Protein 8CIO (pdb70)

Radius of gyration: 50.76 Å; Cα contacts (8 Å, |Δi|>4): 2056; chains: 5; bounding box: 49×49×204 Å

B-factor: mean 66.88, std 8.22, range [47.55, 101.79]

Nearest PDB structures (foldseek):
  8cio-assembly1_A  TM=1.006E+00  e=1.006E-29  Pseudomonas aeruginosa PAO1
  6fm5-assembly1_A  TM=8.076E-01  e=3.188E-07  Acinetobacter baumannii
  6k73-assembly2_D  TM=5.739E-01  e=2.635E-03  Escherichia coli
  2hb0-assembly2_B  TM=5.298E-01  e=1.250E-02  Escherichia coli
  3f83-assembly1_A  TM=3.772E-01  e=8.585E-03  Escherichia coli

Secondary structure (DSSP, 8-state):
--EEEE---EEEEES-----BS---SSS--B--EEEEEEESS--S-EEEEEEETTEE-B--PPSS---EEEEPPPSSEETTEEEEE-SS-SS-EEE-EEESSTTS-SBPPTT--B---TT-SSTTPBPS-EEEE-SSS-SSSS--SEEEEE---EEEE-/--EEEEB--EEEEES-----BS---SSS-----EEEEEEESS--S-EEEEEEETTEE-B--PPSS---EEEEPPPSSEETTEEEEE-SS-SS-EEE-EEESSTTS-SBPPTT--B---TT-SSTTPBPS-EEEE-SSS-SSSS--SEEEEE---EEEE-/--------------S-----BS---SSS--B--EEEEEEESS--S-EEEEEEETTEE-B--PPSS---EEEEPPPSSEETTEEEEE-SS-SS-EEE-EEESSTTS-SBPPTT--B---TT-SSTTPBPS-EEEE-SSS-SSSS--SEEEEE---EEEE-/--EEEEB--EEEEES-----BS---SSS--B--EEEEEEESS--S-EEEEEEETTEE-B--PPSS---EEEEPPPSSEETTEEEEE-SS-SS-EEE-EEESSTTS-SBPPTT--B---TT-SSTTPBPS-EEEE-SSS-SSSS--SEEEEE---EEEE-/--EEEEB--EEEEES-----BS---SSS-----EE-----SS--S-EEEEEEETTEE-B--PPSS---EEEEPPPSSEETTEEEEE-SS-SS-EEE-EEESSTTS-SBPPTT--B---TT-SSTTPBPS-EEEE-SSS-SSSS--SS--B----EEEE-

InterPro domains:
  IPR007893 Spore coat protein U/FanG [PF05229] (29-179)
  IPR053167 Late-developmental Spore Coat Component [PTHR37089] (2-182)

Solvent-accessible surface area: 37292 Å² total; per-residue (Å²): 93,10,64,2,72,1,60,10,8,2,60,1,42,12,38,44,5,6,18,4,72,57,19,76,50,89,62,12,85,0,68,1,19,49,0,73,9,13,15,2,33,55,7,43,5,9,4,57,12,73,1,58,6,125,105,25,47,0,57,5,94,4,23,100,42,64,90,2,37,0,34,0,52,29,8,134,78,49,62,92,67,72,13,67,0,41,7,97,113,61,106,107,16,38,2,9,2,36,0,27,18,42,67,81,38,89,47,98,3,108,36,104,52,89,33,103,15,47,109,6,17,107,14,124,36,60,38,2,13,0,27,0,37,0,36,34,99,75,15,98,78,85,77,24,80,75,19,60,0,56,7,49,7,71,0,32,6,42,42,124,25,86,50,85,0,59,8,9,2,61,1,42,11,38,42,5,6,16,3,69,57,18,76,47,88,60,10,86,0,71,2,18,50,0,73,9,14,15,2,32,55,6,44,5,9,4,56,13,74,2,58,6,123,105,23,47,0,58,5,94,3,24,101,43,64,91,3,37,1,34,0,52,28,8,135,76,49,62,90,68,71,13,66,0,40,7,97,113,62,105,106,16,37,1,9,3,38,1,28,17,44,68,81,37,88,46,96,4,106,36,106,53,88,30,105,16,49,109,6,18,106,14,123,35,60,36,2,13,1,29,0,38,0,35,34,99,76,15,98,78,85,77,23,79,74,18,60,0,57,7,49,7,70,0,31,6,40,39,169,67,114,176,161,74,182,148,65,149,165,166,119,148,58,64,27,6,75,27,91,57,33,75,94,90,68,64,85,36,70,6,18,49,0,72,9,14,15,2,33,53,6,42,5,9,3,57,12,74,2,58,6,123,106,24,48,0,57,5,95,4,23,100,42,64,92,3,38,1,36,0,52,28,9,136,78,48,62,89,67,70,13,67,0,39,8,97,113,61,104,106,17,38,2,10,2,37,1,28,18,42,69,81,38,90,46,98,4,106,35,103,52,88,33,105,15,48,110,6,18,105,14,124,35,60,37,2,13,1,29,0,38,0,35,34,99,75,16,99,78,85,78,24,81,74,18,59,0,54,7,50,7,71,0,32,6,41,59,87,9,61,2,71,0,59,8,9,2,61,1,42,11,38,43,6,5,16,3,70,55,18,76,48,89,58,12,86,0,69,1,19,49,0,72,10,26,32,34,33,55,6,43,18,21,17,67,12,74,1,59,5,122,106,23,47,1,58,5,93,4,23,100,43,64,89,2,37,0,35,0,52,29,9,137,77,50,63,91,67,71,14,66,0,40,8,96,113,61,105,107,16,38,2,8,3,38,0,28,17,43,68,81,38,88,46,96,4,106,35,104,53,88,32,103,16,48,110,6,16,108,14,123,35,61,37,2,13,0,28,0,38,0,33,34,99,76,16,98,79,85,79,25,80,75,18,61,0,56,7,50,7,73,0,31,6,41,41,90,9,63,1,71,1,58,8,9,2,62,0,43,12,37,43,5,10,26,10,71,57,18,75,47,91,59,12,124,25,92,61,34,89,40,95,36,56,110,117,104,70,24,78,109,86,22,69,11,74,8,57,6,122,106,24,47,0,57,5,95,4,23,101,42,64,91,3,37,1,35,0,52,28,9,135,77,50,62,90,67,71,12,67,30,38,8,96,114,61,104,106,16,38,17,10,10,36,1,28,19,42,69,79,37,88,46,99,4,106,35,104,52,89,32,104,15,48,110,6,17,105,14,123,36,61,38,5,13,10,28,0,64,10,46,49,100,74,16,99,78,85,78,41,90,93,43,96,48,80,40,81,53,113,28,69,38,56,112

Structure (mmCIF, N/CA/C/O backbone):
data_8CIO
#
_entry.id   8CIO
#
_cell.length_a   1.00
_cell.length_b   1.00
_cell.length_c   1.00
_cell.angle_alpha   90.00
_cell.angle_beta   90.00
_cell.angle_gamma   90.00
#
_symmetry.space_group_name_H-M   'P 1'
#
loop_
_atom_site.group_PDB
_atom_site.id
_atom_site.type_symbol
_atom_site.label_atom_id
_atom_site.label_alt_id
_atom_site.label_comp_id
_atom_site.label_asym_id
_atom_site.label_entity_id
_atom_site.label_seq_id
_atom_site.pdbx_PDB_ins_code
_atom_site.Cartn_x
_atom_site.Cartn_y
_atom_site.Cartn_z
_atom_site.occupancy
_atom_site.B_iso_or_equiv
_atom_site.auth_seq_id
_atom_site.auth_comp_id
_atom_site.auth_asym_id
_atom_site.auth_atom_id
_atom_site.pdbx_PDB_model_num
ATOM 1 N N . ALA A 1 1 ? 150.671 164.761 198.596 1.00 63.96 24 ALA A N 1
ATOM 2 C CA . ALA A 1 1 ? 149.336 164.505 199.122 1.00 63.96 24 ALA A CA 1
ATOM 3 C C . ALA A 1 1 ? 148.843 163.125 198.701 1.00 63.96 24 ALA A C 1
ATOM 4 O O . ALA A 1 1 ? 147.790 162.668 199.146 1.00 63.96 24 ALA A O 1
ATOM 6 N N . GLY A 1 2 ? 149.613 162.466 197.844 1.00 64.65 25 GLY A N 1
ATOM 7 C CA . GLY A 1 2 ? 149.255 161.141 197.378 1.00 64.65 25 GLY A CA 1
ATOM 8 C C . GLY A 1 2 ? 150.403 160.510 196.628 1.00 64.65 25 GLY A C 1
ATOM 9 O O . GLY A 1 2 ? 151.336 161.192 196.190 1.00 64.65 25 GLY A O 1
ATOM 10 N N . THR A 1 3 ? 150.321 159.188 196.486 1.00 61.44 26 THR A N 1
ATOM 11 C CA . THR A 1 3 ? 151.359 158.423 195.806 1.00 61.44 26 THR A CA 1
ATOM 12 C C . THR A 1 3 ? 150.801 157.058 195.439 1.00 61.44 26 THR A C 1
ATOM 13 O O . THR A 1 3 ? 150.237 156.369 196.294 1.00 61.44 26 THR A O 1
ATOM 17 N N . LEU A 1 4 ? 150.959 156.673 194.176 1.00 60.58 27 LEU A N 1
ATOM 18 C CA . LEU A 1 4 ? 150.529 155.374 193.683 1.00 60.58 27 LEU A CA 1
ATOM 19 C C . LEU A 1 4 ? 151.711 154.661 193.045 1.00 60.58 27 LEU A C 1
ATOM 20 O O . LEU A 1 4 ? 152.521 155.283 192.350 1.00 60.58 27 LEU A O 1
ATOM 25 N N . ILE A 1 5 ? 151.810 153.356 193.286 1.00 62.31 28 ILE A N 1
ATOM 26 C CA . ILE A 1 5 ? 152.922 152.543 192.810 1.00 62.31 28 ILE A CA 1
ATOM 27 C C . ILE A 1 5 ? 152.363 151.415 191.955 1.00 62.31 28 ILE A C 1
ATOM 28 O O . ILE A 1 5 ? 151.423 150.725 192.366 1.00 62.31 28 ILE A O 1
ATOM 33 N N . GLY A 1 6 ? 152.940 151.232 190.771 1.00 62.57 29 GLY A N 1
ATOM 34 C CA . GLY A 1 6 ? 152.524 150.157 189.891 1.00 62.57 29 GLY A CA 1
ATOM 35 C C . GLY A 1 6 ? 153.577 149.864 188.850 1.00 62.57 29 GLY A C 1
ATOM 36 O O . GLY A 1 6 ? 154.454 150.688 188.572 1.00 62.57 29 GLY A O 1
ATOM 37 N N . GLN A 1 7 ? 153.480 148.670 188.269 1.00 60.67 30 GLN A N 1
ATOM 38 C CA . GLN A 1 7 ? 154.384 148.226 187.219 1.00 60.67 30 GLN A CA 1
ATOM 39 C C . GLN A 1 7 ? 153.600 148.004 185.934 1.00 60.67 30 GLN A C 1
ATOM 40 O O . GLN A 1 7 ? 152.475 147.494 185.963 1.00 60.67 30 GLN A O 1
ATOM 46 N N . VAL A 1 8 ? 154.195 148.393 184.809 1.00 58.79 31 VAL A N 1
ATOM 47 C CA . VAL A 1 8 ? 153.524 148.292 183.519 1.00 58.79 31 VAL A CA 1
ATOM 48 C C . VAL A 1 8 ? 153.889 146.973 182.853 1.00 58.79 31 VAL A C 1
ATOM 49 O O . VAL A 1 8 ? 153.023 146.126 182.612 1.00 58.79 31 VAL A O 1
ATOM 53 N N . GLY A 1 9 ? 155.172 146.785 182.561 1.00 59.42 32 GLY A N 1
ATOM 54 C CA . GLY A 1 9 ? 155.609 145.599 181.853 1.00 59.42 32 GLY A CA 1
ATOM 55 C C . GLY A 1 9 ? 155.546 145.764 180.349 1.00 59.42 32 GLY A C 1
ATOM 56 O O . GLY A 1 9 ? 154.496 146.110 179.801 1.00 59.42 32 GLY A O 1
ATOM 57 N N . VAL A 1 10 ? 156.663 145.512 179.671 1.00 58.55 33 VAL A N 1
ATOM 58 C CA . VAL A 1 10 ? 156.774 145.678 178.227 1.00 58.55 33 VAL A CA 1
ATOM 59 C C . VAL A 1 10 ? 157.111 144.326 177.615 1.00 58.55 33 VAL A C 1
ATOM 60 O O . VAL A 1 10 ? 158.023 143.637 178.085 1.00 58.55 33 VAL A O 1
ATOM 64 N N . GLN A 1 11 ? 156.377 143.949 176.570 1.00 63.59 34 GLN A N 1
ATOM 65 C CA . GLN A 1 11 ? 156.570 142.664 175.915 1.00 63.59 34 GLN A CA 1
ATOM 66 C C . GLN A 1 11 ? 156.631 142.852 174.408 1.00 63.59 34 GLN A C 1
ATOM 67 O O . GLN A 1 11 ? 155.793 143.546 173.825 1.00 63.59 34 GLN A O 1
ATOM 73 N N . MET A 1 12 ? 157.631 142.232 173.784 1.00 65.17 35 MET A N 1
ATOM 74 C CA . MET A 1 12 ? 157.745 142.183 172.334 1.00 65.17 35 MET A CA 1
ATOM 75 C C . MET A 1 12 ? 158.162 140.778 171.931 1.00 65.17 35 MET A C 1
ATOM 76 O O . MET A 1 12 ? 158.979 140.149 172.609 1.00 65.17 35 MET A O 1
ATOM 81 N N . VAL A 1 13 ? 157.601 140.288 170.829 1.00 62.76 36 VAL A N 1
ATOM 82 C CA . VAL A 1 13 ? 157.823 138.922 170.374 1.00 62.76 36 VAL A CA 1
ATOM 83 C C . VAL A 1 13 ? 158.369 138.951 168.953 1.00 62.76 36 VAL A C 1
ATOM 84 O O . VAL A 1 13 ? 157.877 139.696 168.099 1.00 62.76 36 VAL A O 1
ATOM 88 N N . ILE A 1 14 ? 159.410 138.157 168.714 1.00 63.64 37 ILE A N 1
ATOM 89 C CA . ILE A 1 14 ? 159.993 137.983 167.389 1.00 63.64 37 ILE A CA 1
ATOM 90 C C . ILE A 1 14 ? 159.549 136.631 166.851 1.00 63.64 37 ILE A C 1
ATOM 91 O O . ILE A 1 14 ? 159.592 135.623 167.568 1.00 63.64 37 ILE A O 1
ATOM 96 N N . GLY A 1 15 ? 159.123 136.608 165.593 1.00 65.68 38 GLY A N 1
ATOM 97 C CA . GLY A 1 15 ? 158.483 135.437 165.031 1.00 65.68 38 GLY A CA 1
ATOM 98 C C . GLY A 1 15 ? 157.897 135.736 163.671 1.00 65.68 38 GLY A C 1
ATOM 99 O O . GLY A 1 15 ? 158.615 136.173 162.765 1.00 65.68 38 GLY A O 1
ATOM 100 N N . ALA A 1 16 ? 156.604 135.461 163.508 1.00 70.04 39 ALA A N 1
ATOM 101 C CA . ALA A 1 16 ? 155.890 135.840 162.296 1.00 70.04 39 ALA A CA 1
ATOM 102 C C . ALA A 1 16 ? 156.190 137.288 161.926 1.00 70.04 39 ALA A C 1
ATOM 103 O O . ALA A 1 16 ? 156.006 138.202 162.734 1.00 70.04 39 ALA A O 1
ATOM 105 N N . GLY A 1 17 ? 156.655 137.487 160.697 1.00 74.83 40 GLY A N 1
ATOM 106 C CA . GLY A 1 17 ? 157.207 138.761 160.279 1.00 74.83 40 GLY A CA 1
ATOM 107 C C . GLY A 1 17 ? 156.256 139.626 159.482 1.00 74.83 40 GLY A C 1
ATOM 108 O O . GLY A 1 17 ? 155.450 140.364 160.057 1.00 74.83 40 GLY A O 1
ATOM 109 N N . CYS A 1 18 ? 156.363 139.554 158.154 1.00 77.95 41 CYS A N 1
ATOM 110 C CA . CYS A 1 18 ? 155.576 140.378 157.238 1.00 77.95 41 CYS A CA 1
ATOM 111 C C . CYS A 1 18 ? 155.891 141.862 157.442 1.00 77.95 41 CYS A C 1
ATOM 112 O O . CYS A 1 18 ? 155.029 142.676 157.781 1.00 77.95 41 CYS A O 1
ATOM 115 N N . THR A 1 19 ? 157.163 142.197 157.228 1.00 72.28 42 THR A N 1
ATOM 116 C CA . THR A 1 19 ? 157.682 143.547 157.395 1.00 72.28 42 THR A CA 1
ATOM 117 C C . THR A 1 19 ? 158.280 144.039 156.083 1.00 72.28 42 THR A C 1
ATOM 118 O O . THR A 1 19 ? 158.863 143.259 155.324 1.00 72.28 42 THR A O 1
ATOM 122 N N . ILE A 1 20 ? 158.137 145.341 155.829 1.00 71.91 43 ILE A N 1
ATOM 123 C CA . ILE A 1 20 ? 158.551 145.918 154.554 1.00 71.91 43 ILE A CA 1
ATOM 124 C C . ILE A 1 20 ? 160.074 145.909 154.440 1.00 71.91 43 ILE A C 1
ATOM 125 O O . ILE A 1 20 ? 160.799 145.906 155.444 1.00 71.91 43 ILE A O 1
ATOM 130 N N . ILE A 1 21 ? 160.565 145.910 153.198 1.00 76.46 44 ILE A N 1
ATOM 131 C CA . ILE A 1 21 ? 161.989 145.899 152.898 1.00 76.46 44 ILE A CA 1
ATOM 132 C C . ILE A 1 21 ? 162.272 147.020 151.905 1.00 76.46 44 ILE A C 1
ATOM 133 O O . ILE A 1 21 ? 161.373 147.518 151.224 1.00 76.46 44 ILE A O 1
ATOM 138 N N . ASN A 1 22 ? 163.542 147.432 151.851 1.00 78.73 45 ASN A N 1
ATOM 139 C CA . ASN A 1 22 ? 164.011 148.493 150.954 1.00 78.73 45 ASN A CA 1
ATOM 140 C C . ASN A 1 22 ? 163.397 149.846 151.302 1.00 78.73 45 ASN A C 1
ATOM 141 O O . ASN A 1 22 ? 163.177 150.684 150.425 1.00 78.73 45 ASN A O 1
ATOM 146 N N . GLY A 1 23 ? 163.118 150.071 152.583 1.00 78.99 46 GLY A N 1
ATOM 147 C CA . GLY A 1 23 ? 162.580 151.342 153.026 1.00 78.99 46 GLY A CA 1
ATOM 148 C C . GLY A 1 23 ? 163.439 152.007 154.080 1.00 78.99 46 GLY A C 1
ATOM 149 O O . GLY A 1 23 ? 163.598 151.480 155.184 1.00 78.99 46 GLY A O 1
ATOM 150 N N . SER A 1 24 ? 164.001 153.166 153.751 1.00 83.41 47 SER A N 1
ATOM 151 C CA . SER A 1 24 ? 164.858 153.886 154.680 1.00 83.41 47 SER A CA 1
ATOM 152 C C . SER A 1 24 ? 164.030 154.612 155.733 1.00 83.41 47 SER A C 1
ATOM 153 O O . SER A 1 24 ? 162.879 154.993 155.499 1.00 83.41 47 SER A O 1
ATOM 156 N N . VAL A 1 25 ? 164.631 154.802 156.905 1.00 82.99 48 VAL A N 1
ATOM 157 C CA . VAL A 1 25 ? 164.024 155.542 158.004 1.00 82.99 48 VAL A CA 1
ATOM 158 C C . VAL A 1 25 ? 164.985 156.649 158.419 1.00 82.99 48 VAL A C 1
ATOM 159 O O . VAL A 1 25 ? 166.190 156.412 158.566 1.00 82.99 48 VAL A O 1
ATOM 163 N N . SER A 1 26 ? 164.459 157.865 158.571 1.00 88.03 49 SER A N 1
ATOM 164 C CA . SER A 1 26 ? 165.274 159.022 158.928 1.00 88.03 49 SER A CA 1
ATOM 165 C C . SER A 1 26 ? 165.162 159.370 160.408 1.00 88.03 49 SER A C 1
ATOM 166 O O . SER A 1 26 ? 166.167 159.388 161.124 1.00 88.03 49 SER A O 1
ATOM 169 N N . GLY A 1 27 ? 163.950 159.646 160.881 1.00 87.48 50 GLY A N 1
ATOM 170 C CA . GLY A 1 27 ? 163.738 160.025 162.264 1.00 87.48 50 GLY A CA 1
ATOM 171 C C . GLY A 1 27 ? 162.516 159.371 162.872 1.00 87.48 50 GLY A C 1
ATOM 172 O O . GLY A 1 27 ? 161.834 159.971 163.708 1.00 87.48 50 GLY A O 1
ATOM 173 N N . GLY A 1 28 ? 162.226 158.141 162.459 1.00 83.81 51 GLY A N 1
ATOM 174 C CA . GLY A 1 28 ? 160.986 157.492 162.818 1.00 83.81 51 GLY A CA 1
ATOM 175 C C . GLY A 1 28 ? 159.850 157.731 161.850 1.00 83.81 51 GLY A C 1
ATOM 176 O O . GLY A 1 28 ? 158.745 157.221 162.077 1.00 83.81 51 GLY A O 1
ATOM 177 N N . ILE A 1 29 ? 160.085 158.498 160.782 1.00 81.39 52 ILE A N 1
ATOM 178 C CA . ILE A 1 29 ? 159.058 158.717 159.770 1.00 81.39 52 ILE A CA 1
ATOM 179 C C . ILE A 1 29 ? 158.744 157.422 159.032 1.00 81.39 52 ILE A C 1
ATOM 180 O O . ILE A 1 29 ? 157.591 157.181 158.654 1.00 81.39 52 ILE A O 1
ATOM 185 N N . ASN A 1 30 ? 159.752 156.574 158.817 1.00 75.60 53 ASN A N 1
ATOM 186 C CA . ASN A 1 30 ? 159.593 155.284 158.143 1.00 75.60 53 ASN A CA 1
ATOM 187 C C . ASN A 1 30 ? 159.098 155.468 156.706 1.00 75.60 53 ASN A C 1
ATOM 188 O O . ASN A 1 30 ? 158.024 155.003 156.321 1.00 75.60 53 ASN A O 1
ATOM 193 N N . GLN A 1 31 ? 159.909 156.166 155.915 1.00 78.38 54 GLN A N 1
ATOM 194 C CA . GLN A 1 31 ? 159.583 156.393 154.514 1.00 78.38 54 GLN A CA 1
ATOM 195 C C . GLN A 1 31 ? 159.667 155.090 153.724 1.00 78.38 54 GLN A C 1
ATOM 196 O O . GLN A 1 31 ? 160.456 154.195 154.038 1.00 78.38 54 GLN A O 1
ATOM 202 N N . TRP A 1 32 ? 158.845 154.993 152.681 1.00 71.87 55 TRP A N 1
ATOM 203 C CA . TRP A 1 32 ? 158.696 153.766 151.902 1.00 71.87 55 TRP A CA 1
ATOM 204 C C . TRP A 1 32 ? 158.751 154.061 150.408 1.00 71.87 55 TRP A C 1
ATOM 205 O O . TRP A 1 32 ? 157.914 153.605 149.626 1.00 71.87 55 TRP A O 1
ATOM 216 N N . GLY A 1 33 ? 159.748 154.836 149.990 1.00 71.40 56 GLY A N 1
ATOM 217 C CA . GLY A 1 33 ? 159.955 155.089 148.577 1.00 71.40 56 GLY A CA 1
ATOM 218 C C . GLY A 1 33 ? 159.236 156.312 148.049 1.00 71.40 56 GLY A C 1
ATOM 219 O O . GLY A 1 33 ? 159.012 157.275 148.787 1.00 71.40 56 GLY A O 1
ATOM 220 N N . THR A 1 34 ? 158.883 156.292 146.764 1.00 71.19 57 THR A N 1
ATOM 221 C CA . THR A 1 34 ? 158.200 157.409 146.126 1.00 71.19 57 THR A CA 1
ATOM 222 C C . THR A 1 34 ? 157.462 156.899 144.896 1.00 71.19 57 THR A C 1
ATOM 223 O O . THR A 1 34 ? 157.953 156.007 144.199 1.00 71.19 57 THR A O 1
ATOM 227 N N . LEU A 1 35 ? 156.285 157.469 144.635 1.00 65.51 58 LEU A N 1
ATOM 228 C CA . LEU A 1 35 ? 155.520 157.176 143.422 1.00 65.51 58 LEU A CA 1
ATOM 229 C C . LEU A 1 35 ? 155.919 158.191 142.359 1.00 65.51 58 LEU A C 1
ATOM 230 O O . LEU A 1 35 ? 155.262 159.214 142.166 1.00 65.51 58 LEU A O 1
ATOM 235 N N . ASP A 1 36 ? 157.014 157.903 141.660 1.00 67.97 59 ASP A N 1
ATOM 236 C CA . ASP A 1 36 ? 157.565 158.810 140.658 1.00 67.97 59 ASP A CA 1
ATOM 237 C C . ASP A 1 36 ? 156.868 158.564 139.324 1.00 67.97 59 ASP A C 1
ATOM 238 O O . ASP A 1 36 ? 157.120 157.555 138.659 1.00 67.97 59 ASP A O 1
ATOM 243 N N . PHE A 1 37 ? 155.989 159.490 138.933 1.00 62.15 60 PHE A N 1
ATOM 244 C CA . PHE A 1 37 ? 155.296 159.372 137.655 1.00 62.15 60 PHE A CA 1
ATOM 245 C C . PHE A 1 37 ? 156.188 159.743 136.477 1.00 62.15 60 PHE A C 1
ATOM 246 O O . PHE A 1 37 ? 156.037 159.175 135.390 1.00 62.15 60 PHE A O 1
ATOM 254 N N . GLY A 1 38 ? 157.107 160.679 136.663 1.00 65.59 61 GLY A N 1
ATOM 255 C CA . GLY A 1 38 ? 158.009 161.099 135.614 1.00 65.59 61 GLY A CA 1
ATOM 256 C C . GLY A 1 38 ? 157.741 162.516 135.145 1.00 65.59 61 GLY A C 1
ATOM 257 O O . GLY A 1 38 ? 157.052 163.306 135.797 1.00 65.59 61 GLY A O 1
ATOM 258 N N . SER A 1 39 ? 158.303 162.837 133.983 1.00 66.39 62 SER A N 1
ATOM 259 C CA . SER A 1 39 ? 158.190 164.159 133.383 1.00 66.39 62 SER A CA 1
ATOM 260 C C . SER A 1 39 ? 157.300 164.091 132.150 1.00 66.39 62 SER A C 1
ATOM 261 O O . SER A 1 39 ? 157.481 163.217 131.297 1.00 66.39 62 SER A O 1
ATOM 264 N N . HIS A 1 40 ? 156.338 165.008 132.065 1.00 67.40 63 HIS A N 1
ATOM 265 C CA . HIS A 1 40 ? 155.444 165.096 130.919 1.00 67.40 63 HIS A CA 1
ATOM 266 C C . HIS A 1 40 ? 155.015 166.547 130.750 1.00 67.40 63 HIS A C 1
ATOM 267 O O . HIS A 1 40 ? 155.264 167.394 131.611 1.00 67.40 63 HIS A O 1
ATOM 274 N N . SER A 1 41 ? 154.370 166.829 129.620 1.00 70.33 64 SER A N 1
ATOM 275 C CA . SER A 1 41 ? 153.788 168.140 129.364 1.00 70.33 64 SER A CA 1
ATOM 276 C C . SER A 1 41 ? 152.499 167.965 128.579 1.00 70.33 64 SER A C 1
ATOM 277 O O . SER A 1 41 ? 152.439 167.152 127.652 1.00 70.33 64 SER A O 1
ATOM 280 N N . ASP A 1 42 ? 151.476 168.736 128.951 1.00 79.02 65 ASP A N 1
ATOM 281 C CA . ASP A 1 42 ? 150.166 168.688 128.302 1.00 79.02 65 ASP A CA 1
ATOM 282 C C . ASP A 1 42 ? 149.624 167.256 128.307 1.00 79.02 65 ASP A C 1
ATOM 283 O O . ASP A 1 42 ? 149.460 166.609 127.269 1.00 79.02 65 ASP A O 1
ATOM 288 N N . LEU A 1 43 ? 149.381 166.766 129.523 1.00 73.09 66 LEU A N 1
ATOM 289 C CA . LEU A 1 43 ? 148.969 165.382 129.716 1.00 73.09 66 LEU A CA 1
ATOM 290 C C . LEU A 1 43 ? 147.684 165.076 128.952 1.00 73.09 66 LEU A C 1
ATOM 291 O O . LEU A 1 43 ? 146.617 165.626 129.243 1.00 73.09 66 LEU A O 1
ATOM 296 N N . THR A 1 44 ? 147.799 164.218 127.939 1.00 70.25 67 THR A N 1
ATOM 297 C CA . THR A 1 44 ? 146.656 163.738 127.179 1.00 70.25 67 THR A CA 1
ATOM 298 C C . THR A 1 44 ? 146.661 162.225 127.029 1.00 70.25 67 THR A C 1
ATOM 299 O O . THR A 1 44 ? 145.778 161.682 126.357 1.00 70.25 67 THR A O 1
ATOM 303 N N . ASN A 1 45 ? 147.626 161.536 127.631 1.00 63.99 68 ASN A N 1
ATOM 304 C CA . ASN A 1 45 ? 147.727 160.088 127.575 1.00 63.99 68 ASN A CA 1
ATOM 305 C C . ASN A 1 45 ? 147.918 159.548 128.984 1.00 63.99 68 ASN A C 1
ATOM 306 O O . ASN A 1 45 ? 148.504 160.211 129.845 1.00 63.99 68 ASN A O 1
ATOM 311 N N . VAL A 1 46 ? 147.416 158.335 129.212 1.00 61.01 69 VAL A N 1
ATOM 312 C CA . VAL A 1 46 ? 147.494 157.733 130.536 1.00 61.01 69 VAL A CA 1
ATOM 313 C C . VAL A 1 46 ? 148.945 157.439 130.889 1.00 61.01 69 VAL A C 1
ATOM 314 O O . VAL A 1 46 ? 149.728 156.962 130.055 1.00 61.01 69 VAL A O 1
ATOM 318 N N . VAL A 1 47 ? 149.318 157.747 132.128 1.00 59.78 70 VAL A N 1
ATOM 319 C CA . VAL A 1 47 ? 150.666 157.526 132.635 1.00 59.78 70 VAL A CA 1
ATOM 320 C C . VAL A 1 47 ? 150.587 156.572 133.817 1.00 59.78 70 VAL A C 1
ATOM 321 O O . VAL A 1 47 ? 149.759 156.751 134.716 1.00 59.78 70 VAL A O 1
ATOM 325 N N . ASP A 1 48 ? 151.448 155.558 133.811 1.00 64.71 71 ASP A N 1
ATOM 326 C CA . ASP A 1 48 ? 151.496 154.561 134.868 1.00 64.71 71 ASP A CA 1
ATOM 327 C C . ASP A 1 48 ? 152.829 154.640 135.598 1.00 64.71 71 ASP A C 1
ATOM 328 O O . ASP A 1 48 ? 153.865 154.953 135.004 1.00 64.71 71 ASP A O 1
ATOM 333 N N . ALA A 1 49 ? 152.790 154.353 136.897 1.00 64.00 72 ALA A N 1
ATOM 334 C CA . ALA A 1 49 ? 153.993 154.346 137.715 1.00 64.00 72 ALA A CA 1
ATOM 335 C C . ALA A 1 49 ? 153.781 153.414 138.897 1.00 64.00 72 ALA A C 1
ATOM 336 O O . ALA A 1 49 ? 152.649 153.088 139.264 1.00 64.00 72 ALA A O 1
ATOM 338 N N . GLN A 1 50 ? 154.892 152.990 139.492 1.00 69.18 73 GLN A N 1
ATOM 339 C CA . GLN A 1 50 ? 154.879 152.088 140.632 1.00 69.18 73 GLN A CA 1
ATOM 340 C C . GLN A 1 50 ? 155.812 152.622 141.709 1.00 69.18 73 GLN A C 1
ATOM 341 O O . GLN A 1 50 ? 156.738 153.390 141.436 1.00 69.18 73 GLN A O 1
ATOM 347 N N . THR A 1 51 ? 155.549 152.206 142.946 1.00 70.41 74 THR A N 1
ATOM 348 C CA . THR A 1 51 ? 156.308 152.686 144.098 1.00 70.41 74 THR A CA 1
ATOM 349 C C . THR A 1 51 ? 157.750 152.208 143.998 1.00 70.41 74 THR A C 1
ATOM 350 O O . THR A 1 51 ? 158.033 151.018 144.171 1.00 70.41 74 THR A O 1
ATOM 354 N N . VAL A 1 52 ? 158.666 153.133 143.725 1.00 76.64 75 VAL A N 1
ATOM 355 C CA . VAL A 1 52 ? 160.091 152.841 143.638 1.00 76.64 75 VAL A CA 1
ATOM 356 C C . VAL A 1 52 ? 160.827 153.737 144.626 1.00 76.64 75 VAL A C 1
ATOM 357 O O . VAL A 1 52 ? 160.522 154.930 144.743 1.00 76.64 75 VAL A O 1
ATOM 361 N N . GLY A 1 53 ? 161.767 153.151 145.361 1.00 84.85 76 GLY A N 1
ATOM 362 C CA . GLY A 1 53 ? 162.547 153.898 146.325 1.00 84.85 76 GLY A CA 1
ATOM 363 C C . GLY A 1 53 ? 164.024 153.580 146.242 1.00 84.85 76 GLY A C 1
ATOM 364 O O . GLY A 1 53 ? 164.407 152.408 146.263 1.00 84.85 76 GLY A O 1
ATOM 365 N N . THR A 1 54 ? 164.855 154.624 146.169 1.00 88.21 77 THR A N 1
ATOM 366 C CA . THR A 1 54 ? 166.307 154.533 146.012 1.00 88.21 77 THR A CA 1
ATOM 367 C C . THR A 1 54 ? 166.747 153.361 145.131 1.00 88.21 77 THR A C 1
ATOM 368 O O . THR A 1 54 ? 166.372 153.299 143.956 1.00 88.21 77 THR A O 1
ATOM 372 N N . SER A 1 55 ? 167.543 152.437 145.675 1.00 90.05 78 SER A N 1
ATOM 373 C CA . SER A 1 55 ? 168.178 151.410 144.853 1.00 90.05 78 SER A CA 1
ATOM 374 C C . SER A 1 55 ? 167.157 150.475 144.212 1.00 90.05 78 SER A C 1
ATOM 375 O O . SER A 1 55 ? 167.172 150.272 142.992 1.00 90.05 78 SER A O 1
ATOM 378 N N . GLY A 1 56 ? 166.264 149.895 145.008 1.00 87.42 79 GLY A N 1
ATOM 379 C CA . GLY A 1 56 ? 165.407 148.819 144.548 1.00 87.42 79 GLY A CA 1
ATOM 380 C C . GLY A 1 56 ? 163.936 149.079 144.808 1.00 87.42 79 GLY A C 1
ATOM 381 O O . GLY A 1 56 ? 163.572 149.949 145.599 1.00 87.42 79 GLY A O 1
ATOM 382 N N . ASN A 1 57 ? 163.090 148.304 144.134 1.00 80.24 80 ASN A N 1
ATOM 383 C CA . ASN A 1 57 ? 161.650 148.427 144.301 1.00 80.24 80 ASN A CA 1
ATOM 384 C C . ASN A 1 57 ? 161.227 148.004 145.703 1.00 80.24 80 ASN A C 1
ATOM 385 O O . ASN A 1 57 ? 161.831 147.125 146.323 1.00 80.24 80 ASN A O 1
ATOM 390 N N . ILE A 1 58 ? 160.175 148.650 146.204 1.00 77.35 81 ILE A N 1
ATOM 391 C CA . ILE A 1 58 ? 159.622 148.291 147.504 1.00 77.35 81 ILE A CA 1
ATOM 392 C C . ILE A 1 58 ? 158.951 146.929 147.403 1.00 77.35 81 ILE A C 1
ATOM 393 O O . ILE A 1 58 ? 158.176 146.668 146.474 1.00 77.35 81 ILE A O 1
ATOM 398 N N . GLN A 1 59 ? 159.249 146.051 148.357 1.00 78.79 82 GLN A N 1
ATOM 399 C CA . GLN A 1 59 ? 158.697 144.706 148.382 1.00 78.79 82 GLN A CA 1
ATOM 400 C C . GLN A 1 59 ? 158.087 144.434 149.750 1.00 78.79 82 GLN A C 1
ATOM 401 O O . GLN A 1 59 ? 158.291 145.184 150.709 1.00 78.79 82 GLN A O 1
ATOM 407 N N . ILE A 1 60 ? 157.326 143.345 149.834 1.00 76.55 83 ILE A N 1
ATOM 408 C CA . ILE A 1 60 ? 156.593 143.015 151.051 1.00 76.55 83 ILE A CA 1
ATOM 409 C C . ILE A 1 60 ? 157.332 141.938 151.832 1.00 76.55 83 ILE A C 1
ATOM 410 O O . ILE A 1 60 ? 157.739 142.161 152.978 1.00 76.55 83 ILE A O 1
ATOM 415 N N . GLN A 1 61 ? 157.513 140.767 151.217 1.00 81.09 84 GLN A N 1
ATOM 416 C CA . GLN A 1 61 ? 158.123 139.603 151.864 1.00 81.09 84 GLN A CA 1
ATOM 417 C C . GLN A 1 61 ? 157.375 139.257 153.157 1.00 81.09 84 GLN A C 1
ATOM 418 O O . GLN A 1 61 ? 157.917 139.279 154.262 1.00 81.09 84 GLN A O 1
ATOM 424 N N . CYS A 1 62 ? 156.097 138.944 152.978 1.00 83.75 85 CYS A N 1
ATOM 425 C CA . CYS A 1 62 ? 155.211 138.695 154.101 1.00 83.75 85 CYS A CA 1
ATOM 426 C C . CYS A 1 62 ? 155.406 137.274 154.627 1.00 83.75 85 CYS A C 1
ATOM 427 O O . CYS A 1 62 ? 156.087 136.446 154.020 1.00 83.75 85 CYS A O 1
ATOM 430 N N . SER A 1 63 ? 154.798 136.996 155.775 1.00 85.78 86 SER A N 1
ATOM 431 C CA . SER A 1 63 ? 154.911 135.695 156.417 1.00 85.78 86 SER A CA 1
ATOM 432 C C . SER A 1 63 ? 153.789 134.771 155.957 1.00 85.78 86 SER A C 1
ATOM 433 O O . SER A 1 63 ? 152.798 135.204 155.364 1.00 85.78 86 SER A O 1
ATOM 436 N N . THR A 1 64 ? 153.967 133.480 156.231 1.00 89.35 87 THR A N 1
ATOM 437 C CA . THR A 1 64 ? 152.951 132.497 155.877 1.00 89.35 87 THR A CA 1
ATOM 438 C C . THR A 1 64 ? 151.667 132.757 156.656 1.00 89.35 87 THR A C 1
ATOM 439 O O . THR A 1 64 ? 151.697 133.146 157.827 1.00 89.35 87 THR A O 1
ATOM 443 N N . GLY A 1 65 ? 150.533 132.548 155.993 1.00 87.57 88 GLY A N 1
ATOM 444 C CA . GLY A 1 65 ? 149.265 132.892 156.602 1.00 87.57 88 GLY A CA 1
ATOM 445 C C . GLY A 1 65 ? 149.186 134.383 156.871 1.00 87.57 88 GLY A C 1
ATOM 446 O O . GLY A 1 65 ? 149.736 135.208 156.133 1.00 87.57 88 GLY A O 1
ATOM 447 N N . LEU A 1 66 ? 148.492 134.733 157.956 1.00 82.65 89 LEU A N 1
ATOM 448 C CA . LEU A 1 66 ? 148.430 136.106 158.459 1.00 82.65 89 LEU A CA 1
ATOM 449 C C . LEU A 1 66 ? 147.889 137.061 157.390 1.00 82.65 89 LEU A C 1
ATOM 450 O O . LEU A 1 66 ? 148.586 137.947 156.895 1.00 82.65 89 LEU A O 1
ATOM 455 N N . THR A 1 67 ? 146.623 136.837 157.036 1.00 81.44 90 THR A N 1
ATOM 456 C CA . THR A 1 67 ? 145.929 137.675 156.064 1.00 81.44 90 THR A CA 1
ATOM 457 C C . THR A 1 67 ? 145.964 139.132 156.511 1.00 81.44 90 THR A C 1
ATOM 458 O O . THR A 1 67 ? 145.282 139.504 157.474 1.00 81.44 90 THR A O 1
ATOM 462 N N . PRO A 1 68 ? 146.739 139.986 155.837 1.00 74.61 91 PRO A N 1
ATOM 463 C CA . PRO A 1 68 ? 146.899 141.364 156.311 1.00 74.61 91 PRO A CA 1
ATOM 464 C C . PRO A 1 68 ? 145.854 142.307 155.740 1.00 74.61 91 PRO A C 1
ATOM 465 O O . PRO A 1 68 ? 144.973 141.890 154.982 1.00 74.61 91 PRO A O 1
ATOM 469 N N . SER A 1 69 ? 145.949 143.584 156.101 1.00 69.92 92 SER A N 1
ATOM 470 C CA . SER A 1 69 ? 145.047 144.607 155.593 1.00 69.92 92 SER A CA 1
ATOM 471 C C . SER A 1 69 ? 145.858 145.841 155.234 1.00 69.92 92 SER A C 1
ATOM 472 O O . SER A 1 69 ? 146.723 146.263 156.006 1.00 69.92 92 SER A O 1
ATOM 475 N N . LEU A 1 70 ? 145.579 146.410 154.066 1.00 65.37 93 LEU A N 1
ATOM 476 C CA . LEU A 1 70 ? 146.265 147.601 153.584 1.00 65.37 93 LEU A CA 1
ATOM 477 C C . LEU A 1 70 ? 145.298 148.776 153.594 1.00 65.37 93 LEU A C 1
ATOM 478 O O . LEU A 1 70 ? 144.216 148.700 153.004 1.00 65.37 93 LEU A O 1
ATOM 483 N N . THR A 1 71 ? 145.692 149.856 154.263 1.00 63.03 94 THR A N 1
ATOM 484 C CA . THR A 1 71 ? 144.886 151.066 154.352 1.00 63.03 94 THR A CA 1
ATOM 485 C C . THR A 1 71 ? 145.722 152.246 153.886 1.00 63.03 94 THR A C 1
ATOM 486 O O . THR A 1 71 ? 146.840 152.449 154.371 1.00 63.03 94 THR A O 1
ATOM 490 N N . VAL A 1 72 ? 145.180 153.023 152.953 1.00 59.88 95 VAL A N 1
ATOM 491 C CA . VAL A 1 72 ? 145.873 154.173 152.385 1.00 59.88 95 VAL A CA 1
ATOM 492 C C . VAL A 1 72 ? 145.074 155.420 152.730 1.00 59.88 95 VAL A C 1
ATOM 493 O O . VAL A 1 72 ? 143.894 155.528 152.372 1.00 59.88 95 VAL A O 1
ATOM 497 N N . ASN A 1 73 ? 145.716 156.356 153.421 1.00 63.34 96 ASN A N 1
ATOM 498 C CA . ASN A 1 73 ? 145.072 157.610 153.768 1.00 63.34 96 ASN A CA 1
ATOM 499 C C . ASN A 1 73 ? 144.959 158.504 152.536 1.00 63.34 96 ASN A C 1
ATOM 500 O O . ASN A 1 73 ? 145.724 158.387 151.575 1.00 63.34 96 ASN A O 1
ATOM 505 N N . ALA A 1 74 ? 143.984 159.407 152.574 1.00 63.56 97 ALA A N 1
ATOM 506 C CA . ALA A 1 74 ? 143.870 160.412 151.532 1.00 63.56 97 ALA A CA 1
ATOM 507 C C . ALA A 1 74 ? 145.025 161.404 151.636 1.00 63.56 97 ALA A C 1
ATOM 508 O O . ALA A 1 74 ? 145.606 161.613 152.704 1.00 63.56 97 ALA A O 1
ATOM 510 N N . GLY A 1 75 ? 145.358 162.017 150.508 1.00 65.46 98 GLY A N 1
ATOM 511 C CA . GLY A 1 75 ? 146.476 162.933 150.470 1.00 65.46 98 GLY A CA 1
ATOM 512 C C . GLY A 1 75 ? 146.200 164.212 151.235 1.00 65.46 98 GLY A C 1
ATOM 513 O O . GLY A 1 75 ? 145.081 164.498 151.663 1.00 65.46 98 GLY A O 1
ATOM 514 N N . LEU A 1 76 ? 147.264 164.997 151.416 1.00 68.46 99 LEU A N 1
ATOM 515 C CA . LEU A 1 76 ? 147.127 166.274 152.108 1.00 68.46 99 LEU A CA 1
ATOM 516 C C . LEU A 1 76 ? 146.197 167.209 151.348 1.00 68.46 99 LEU A C 1
ATOM 517 O O . LEU A 1 76 ? 145.420 167.956 151.953 1.00 68.46 99 LEU A O 1
ATOM 522 N N . HIS A 1 77 ? 146.263 167.180 150.020 1.00 69.65 100 HIS A N 1
ATOM 523 C CA . HIS A 1 77 ? 145.430 168.023 149.167 1.00 69.65 100 HIS A CA 1
ATOM 524 C C . HIS A 1 77 ? 144.383 167.113 148.534 1.00 69.65 100 HIS A C 1
ATOM 525 O O . HIS A 1 77 ? 144.622 166.480 147.507 1.00 69.65 100 HIS A O 1
ATOM 532 N N . ALA A 1 78 ? 143.213 167.039 149.164 1.00 73.21 101 ALA A N 1
ATOM 533 C CA . ALA A 1 78 ? 142.145 166.158 148.717 1.00 73.21 101 ALA A CA 1
ATOM 534 C C . ALA A 1 78 ? 140.824 166.911 148.700 1.00 73.21 101 ALA A C 1
ATOM 535 O O . ALA A 1 78 ? 140.614 167.850 149.473 1.00 73.21 101 ALA A O 1
ATOM 537 N N . SER A 1 79 ? 139.934 166.488 147.805 1.00 75.09 102 SER A N 1
ATOM 538 C CA . SER A 1 79 ? 138.607 167.091 147.696 1.00 75.09 102 SER A CA 1
ATOM 539 C C . SER A 1 79 ? 137.692 166.108 146.987 1.00 75.09 102 SER A C 1
ATOM 540 O O . SER A 1 79 ? 138.017 165.646 145.888 1.00 75.09 102 SER A O 1
ATOM 543 N N . GLY A 1 80 ? 136.559 165.789 147.607 1.00 76.30 103 GLY A N 1
ATOM 544 C CA . GLY A 1 80 ? 135.609 164.882 146.994 1.00 76.30 103 GLY A CA 1
ATOM 545 C C . GLY A 1 80 ? 136.025 163.430 146.987 1.00 76.30 103 GLY A C 1
ATOM 546 O O . GLY A 1 80 ? 135.487 162.647 146.201 1.00 76.30 103 GLY A O 1
ATOM 547 N N . GLY A 1 81 ? 136.968 163.045 147.843 1.00 77.25 104 GLY A N 1
ATOM 548 C CA . GLY A 1 81 ? 137.414 161.669 147.905 1.00 77.25 104 GLY A CA 1
ATOM 549 C C . GLY A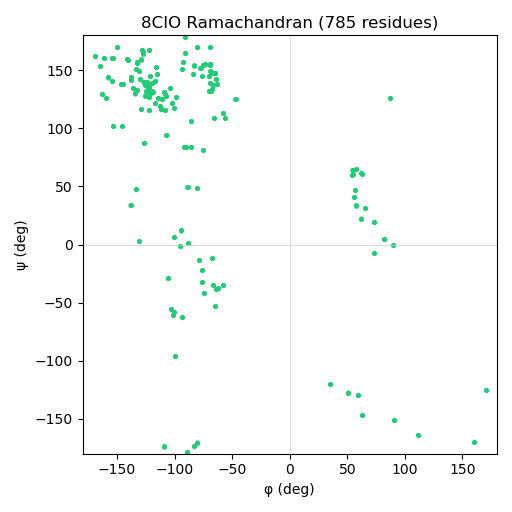 1 81 ? 138.434 161.272 146.864 1.00 77.25 104 GLY A C 1
ATOM 550 O O . GLY A 1 81 ? 138.790 160.090 146.790 1.00 77.25 104 GLY A O 1
ATOM 551 N N . GLN A 1 82 ? 138.912 162.212 146.054 1.00 70.57 105 GLN A N 1
ATOM 552 C CA . GLN A 1 82 ? 139.921 161.944 145.039 1.00 70.57 105 GLN A CA 1
ATOM 553 C C . GLN A 1 82 ? 141.203 162.683 145.396 1.00 70.57 105 GLN A C 1
ATOM 554 O O . GLN A 1 82 ? 141.184 163.899 145.611 1.00 70.57 105 GLN A O 1
ATOM 560 N N . ARG A 1 83 ? 142.309 161.947 145.456 1.00 64.54 106 ARG A N 1
ATOM 561 C CA . ARG A 1 83 ? 143.590 162.535 145.815 1.00 64.54 106 ARG A CA 1
ATOM 562 C C . ARG A 1 83 ? 144.095 163.447 144.702 1.00 64.54 106 ARG A C 1
ATOM 563 O O . ARG A 1 83 ? 143.890 163.189 143.513 1.00 64.54 106 ARG A O 1
ATOM 571 N N . TYR A 1 84 ? 144.769 164.524 145.101 1.00 67.39 107 TYR A N 1
ATOM 572 C CA . TYR A 1 84 ? 145.200 165.565 144.181 1.00 67.39 107 TYR A CA 1
ATOM 573 C C . TYR A 1 84 ? 146.692 165.818 144.342 1.00 67.39 107 TYR A C 1
ATOM 574 O O . TYR A 1 84 ? 147.318 165.393 145.315 1.00 67.39 107 TYR A O 1
ATOM 583 N N . MET A 1 85 ? 147.257 166.521 143.363 1.00 69.13 108 MET A N 1
ATOM 584 C CA . MET A 1 85 ? 148.630 167.003 143.413 1.00 69.13 108 MET A CA 1
ATOM 585 C C . MET A 1 85 ? 148.614 168.517 143.265 1.00 69.13 108 MET A C 1
ATOM 586 O O . MET A 1 85 ? 147.902 169.048 142.408 1.00 69.13 108 MET A O 1
ATOM 591 N N . GLN A 1 86 ? 149.394 169.208 144.090 1.00 69.89 109 GLN A N 1
ATOM 592 C CA . GLN A 1 86 ? 149.435 170.663 144.080 1.00 69.89 109 GLN A CA 1
ATOM 593 C C . GLN A 1 86 ? 150.861 171.148 143.860 1.00 69.89 109 GLN A C 1
ATOM 594 O O . GLN A 1 86 ? 151.808 170.615 144.446 1.00 69.89 109 GLN A O 1
ATOM 600 N N . ASN A 1 87 ? 151.002 172.160 143.007 1.00 73.11 110 ASN A N 1
ATOM 601 C CA . ASN A 1 87 ? 152.309 172.712 142.683 1.00 73.11 110 ASN A CA 1
ATOM 602 C C . ASN A 1 87 ? 152.903 173.427 143.891 1.00 73.11 110 ASN A C 1
ATOM 603 O O . ASN A 1 87 ? 152.190 173.996 144.722 1.00 73.11 110 ASN A O 1
ATOM 608 N N . THR A 1 88 ? 154.233 173.391 143.980 1.00 72.52 111 THR A N 1
ATOM 609 C CA . THR A 1 88 ? 154.939 174.094 145.042 1.00 72.52 111 THR A CA 1
ATOM 610 C C . THR A 1 88 ? 155.076 175.586 144.769 1.00 72.52 111 THR A C 1
ATOM 611 O O . THR A 1 88 ? 155.430 176.339 145.683 1.00 72.52 111 THR A O 1
ATOM 615 N N . THR A 1 89 ? 154.807 176.030 143.540 1.00 77.42 112 THR A N 1
ATOM 616 C CA . THR A 1 89 ? 154.910 177.441 143.179 1.00 77.42 112 THR A CA 1
ATOM 617 C C . THR A 1 89 ? 153.540 178.108 143.086 1.00 77.42 112 THR A C 1
ATOM 618 O O . THR A 1 89 ? 153.293 179.121 143.747 1.00 77.42 112 THR A O 1
ATOM 622 N N . THR A 1 90 ? 152.644 177.555 142.275 1.00 77.91 113 THR A N 1
ATOM 623 C CA . THR A 1 90 ? 151.298 178.088 142.107 1.00 77.91 113 THR A CA 1
ATOM 624 C C . THR A 1 90 ? 150.298 177.173 142.799 1.00 77.91 113 THR A C 1
ATOM 625 O O . THR A 1 90 ? 150.283 175.962 142.554 1.00 77.91 113 THR A O 1
ATOM 629 N N . THR A 1 91 ? 149.464 177.754 143.662 1.00 76.42 114 THR A N 1
ATOM 630 C CA . THR A 1 91 ? 148.498 176.973 144.423 1.00 76.42 114 THR A CA 1
ATOM 631 C C . THR A 1 91 ? 147.297 176.535 143.594 1.00 76.42 114 THR A C 1
ATOM 632 O O . THR A 1 91 ? 146.625 175.567 143.967 1.00 76.42 114 THR A O 1
ATOM 636 N N . SER A 1 92 ? 147.009 177.221 142.485 1.00 76.95 115 SER A N 1
ATOM 637 C CA . SER A 1 92 ? 145.808 176.914 141.715 1.00 76.95 115 SER A CA 1
ATOM 638 C C . SER A 1 92 ? 145.961 175.622 140.920 1.00 76.95 115 SER A C 1
ATOM 639 O O . SER A 1 92 ? 145.024 174.818 140.851 1.00 76.95 115 SER A O 1
ATOM 642 N N . SER A 1 93 ? 147.125 175.409 140.309 1.00 72.54 116 SER A N 1
ATOM 643 C CA . SER A 1 93 ? 147.318 174.252 139.442 1.00 72.54 116 SER A CA 1
ATOM 644 C C . SER A 1 93 ? 147.185 172.953 140.229 1.00 72.54 116 SER A C 1
ATOM 645 O O . SER A 1 93 ? 147.681 172.832 141.352 1.00 72.54 116 SER A O 1
ATOM 648 N N . THR A 1 94 ? 146.503 171.977 139.631 1.00 67.47 117 THR A N 1
ATOM 649 C CA . THR A 1 94 ? 146.217 170.717 140.303 1.00 67.47 117 THR A CA 1
ATOM 650 C C . THR A 1 94 ? 146.021 169.622 139.262 1.00 67.47 117 THR A C 1
ATOM 651 O O . THR A 1 94 ? 145.415 169.859 138.214 1.00 67.47 117 THR A O 1
ATOM 655 N N . ILE A 1 95 ? 146.541 168.431 139.557 1.00 66.21 118 ILE A N 1
ATOM 656 C CA . ILE A 1 95 ? 146.347 167.243 138.731 1.00 66.21 118 ILE A CA 1
ATOM 657 C C . ILE A 1 95 ? 145.777 166.138 139.608 1.00 66.21 118 ILE A C 1
ATOM 658 O O . ILE A 1 95 ? 146.329 165.837 140.673 1.00 66.21 118 ILE A O 1
ATOM 663 N N . ALA A 1 96 ? 144.678 165.537 139.162 1.00 62.96 119 ALA A N 1
ATOM 664 C CA . ALA A 1 96 ? 144.090 164.413 139.874 1.00 62.96 119 ALA A CA 1
ATOM 665 C C . ALA A 1 96 ? 144.787 163.113 139.492 1.00 62.96 119 ALA A C 1
ATOM 666 O O . ALA A 1 96 ? 145.353 162.982 138.403 1.00 62.96 119 ALA A O 1
ATOM 668 N N . TYR A 1 97 ? 144.742 162.146 140.405 1.00 62.06 120 TYR A N 1
ATOM 669 C CA . TYR A 1 97 ? 145.334 160.842 140.152 1.00 62.06 120 TYR A CA 1
ATOM 670 C C . TYR A 1 97 ? 144.609 159.793 140.981 1.00 62.06 120 TYR A C 1
ATOM 671 O O . TYR A 1 97 ? 143.931 160.106 141.963 1.00 62.06 120 TYR A O 1
ATOM 680 N N . ASN A 1 98 ? 144.763 158.539 140.570 1.00 60.35 121 ASN A N 1
ATOM 681 C CA . ASN A 1 98 ? 144.160 157.407 141.254 1.00 60.35 121 ASN A CA 1
ATOM 682 C C . ASN A 1 98 ? 145.243 156.422 141.670 1.00 60.35 121 ASN A C 1
ATOM 683 O O . ASN A 1 98 ? 146.395 156.509 141.235 1.00 60.35 121 ASN A O 1
ATOM 688 N N . ILE A 1 99 ? 144.858 155.478 142.524 1.00 63.05 122 ILE A N 1
ATOM 689 C CA . ILE A 1 99 ? 145.767 154.460 143.037 1.00 63.05 122 ILE A CA 1
ATOM 690 C C . ILE A 1 99 ? 145.038 153.122 143.043 1.00 63.05 122 ILE A C 1
ATOM 691 O O . ILE A 1 99 ? 143.824 153.064 143.272 1.00 63.05 122 ILE A O 1
ATOM 696 N N . TYR A 1 100 ? 145.771 152.050 142.753 1.00 67.18 123 TYR A N 1
ATOM 697 C CA . TYR A 1 100 ? 145.191 150.723 142.609 1.00 67.18 123 TYR A CA 1
ATOM 698 C C . TYR A 1 100 ? 146.012 149.709 143.395 1.00 67.18 123 TYR A C 1
ATOM 699 O O . TYR A 1 100 ? 147.195 149.918 143.676 1.00 67.18 123 TYR A O 1
ATOM 708 N N . SER A 1 101 ? 145.365 148.598 143.746 1.00 71.06 124 SER A N 1
ATOM 709 C CA . SER A 1 101 ? 145.968 147.555 144.567 1.00 71.06 124 SER A CA 1
ATOM 710 C C . SER A 1 101 ? 146.454 146.360 143.756 1.00 71.06 124 SER A C 1
ATOM 711 O O . SER A 1 101 ? 146.874 145.359 144.346 1.00 71.06 124 SER A O 1
ATOM 714 N N . ASP A 1 102 ? 146.405 146.435 142.427 1.00 72.32 125 ASP A N 1
ATOM 715 C CA . ASP A 1 102 ? 146.850 145.337 141.579 1.00 72.32 125 ASP A CA 1
ATOM 716 C C . ASP A 1 102 ? 147.574 145.884 140.354 1.00 72.32 125 ASP A C 1
ATOM 717 O O . ASP A 1 102 ? 147.429 147.053 139.987 1.00 72.32 125 ASP A O 1
ATOM 722 N N . ALA A 1 103 ? 148.378 145.014 139.734 1.00 68.24 126 ALA A N 1
ATOM 723 C CA . ALA A 1 103 ? 149.177 145.423 138.582 1.00 68.24 126 ALA A CA 1
ATOM 724 C C . ALA A 1 103 ? 148.297 145.828 137.407 1.00 68.24 126 ALA A C 1
ATOM 725 O O . ALA A 1 103 ? 148.612 146.781 136.685 1.00 68.24 126 ALA A O 1
ATOM 727 N N . ALA A 1 104 ? 147.191 145.113 137.195 1.00 70.15 127 ALA A N 1
ATOM 728 C CA . ALA A 1 104 ? 146.283 145.433 136.100 1.00 70.15 127 ALA A CA 1
ATOM 729 C C . ALA A 1 104 ? 145.567 146.762 136.296 1.00 70.15 127 ALA A C 1
ATOM 730 O O . ALA A 1 104 ? 144.937 147.249 135.350 1.00 70.15 127 ALA A O 1
ATOM 732 N N . ARG A 1 105 ? 145.648 147.350 137.491 1.00 68.30 128 ARG A N 1
ATOM 733 C CA . ARG A 1 105 ? 144.989 148.617 137.809 1.00 68.30 128 ARG A CA 1
ATOM 734 C C . ARG A 1 105 ? 143.483 148.527 137.566 1.00 68.30 128 ARG A C 1
ATOM 735 O O . ARG A 1 105 ? 142.872 149.402 136.950 1.00 68.30 128 ARG A O 1
ATOM 743 N N . SER A 1 106 ? 142.886 147.443 138.059 1.00 73.37 129 SER A N 1
ATOM 744 C CA . SER A 1 106 ? 141.449 147.225 137.960 1.00 73.37 129 SER A CA 1
ATOM 745 C C . SER A 1 106 ? 140.711 147.427 139.273 1.00 73.37 129 SER A C 1
ATOM 746 O O . SER A 1 106 ? 139.537 147.802 139.253 1.00 73.37 129 SER A O 1
ATOM 749 N N . ALA A 1 107 ? 141.364 147.191 140.408 1.00 72.80 130 ALA A N 1
ATOM 750 C CA . ALA A 1 107 ? 140.753 147.361 141.719 1.00 72.80 130 ALA A CA 1
ATOM 751 C C . ALA A 1 107 ? 141.209 148.688 142.312 1.00 72.80 130 ALA A C 1
ATOM 752 O O . ALA A 1 107 ? 142.405 148.887 142.553 1.00 72.80 130 ALA A O 1
ATOM 754 N N . LEU A 1 108 ? 140.259 149.587 142.546 1.00 70.06 131 LEU A N 1
ATOM 755 C CA . LEU A 1 108 ? 140.570 150.900 143.087 1.00 70.06 131 LEU A CA 1
ATOM 756 C C . LEU A 1 108 ? 140.674 150.845 144.607 1.00 70.06 131 LEU A C 1
ATOM 757 O O . LEU A 1 108 ? 139.971 150.081 145.273 1.00 70.06 131 LEU A O 1
ATOM 762 N N . ILE A 1 109 ? 141.565 151.668 145.152 1.00 70.63 132 ILE A N 1
ATOM 763 C CA . ILE A 1 109 ? 141.761 151.780 146.592 1.00 70.63 132 ILE A CA 1
ATOM 764 C C . ILE A 1 109 ? 141.065 153.050 147.062 1.00 70.63 132 ILE A C 1
ATOM 765 O O . ILE A 1 109 ? 141.377 154.150 146.591 1.00 70.63 132 ILE A O 1
ATOM 770 N N . GLN A 1 110 ? 140.122 152.901 147.984 1.00 74.01 133 GLN A N 1
ATOM 771 C CA . GLN A 1 110 ? 139.389 154.036 148.519 1.00 74.01 133 GLN A CA 1
ATOM 772 C C . GLN A 1 110 ? 140.058 154.556 149.788 1.00 74.01 133 GLN A C 1
ATOM 773 O O . GLN A 1 110 ? 140.796 153.842 150.470 1.00 74.01 133 GLN A O 1
ATOM 779 N N . ALA A 1 111 ? 139.792 155.824 150.092 1.00 73.07 134 ALA A N 1
ATOM 780 C CA . ALA A 1 111 ? 140.397 156.461 151.253 1.00 73.07 134 ALA A CA 1
ATOM 781 C C . ALA A 1 111 ? 139.856 155.854 152.542 1.00 73.07 134 ALA A C 1
ATOM 782 O O . ALA A 1 111 ? 138.642 155.698 152.705 1.00 73.07 134 ALA A O 1
ATOM 784 N N . ASN A 1 112 ? 140.767 155.513 153.456 1.00 74.05 135 ASN A N 1
ATOM 785 C CA . ASN A 1 112 ? 140.417 154.973 154.772 1.00 74.05 135 ASN A CA 1
ATOM 786 C C . ASN A 1 112 ? 139.536 153.731 154.656 1.00 74.05 135 ASN A C 1
ATOM 787 O O . ASN A 1 112 ? 138.581 153.551 155.414 1.00 74.05 135 ASN A O 1
ATOM 792 N N . THR A 1 113 ? 139.858 152.865 153.698 1.00 71.78 136 THR A N 1
ATOM 793 C CA . THR A 1 113 ? 139.138 151.612 153.498 1.00 71.78 136 THR A CA 1
ATOM 794 C C . THR A 1 113 ? 140.159 150.485 153.427 1.00 71.78 136 THR A C 1
ATOM 795 O O . THR A 1 113 ? 141.004 150.476 152.508 1.00 71.78 136 THR A O 1
ATOM 799 N N . PRO A 1 114 ? 140.137 149.532 154.358 1.00 71.00 137 PRO A N 1
ATOM 800 C CA . PRO A 1 114 ? 141.117 148.441 154.318 1.00 71.00 137 PRO A CA 1
ATOM 801 C C . PRO A 1 114 ? 140.936 147.567 153.085 1.00 71.00 137 PRO A C 1
ATOM 802 O O . PRO A 1 114 ? 139.826 147.380 152.583 1.00 71.00 137 PRO A O 1
ATOM 806 N N . VAL A 1 115 ? 142.052 147.033 152.598 1.00 70.58 138 VAL A N 1
ATOM 807 C CA . VAL A 1 115 ? 142.072 146.134 151.451 1.00 70.58 138 VAL A CA 1
ATOM 808 C C . VAL A 1 115 ? 142.720 144.828 151.887 1.00 70.58 138 VAL A C 1
ATOM 809 O O . VAL A 1 115 ? 143.827 144.833 152.439 1.00 70.58 138 VAL A O 1
ATOM 813 N N . ASP A 1 116 ? 142.031 143.714 151.640 1.00 78.53 139 ASP A N 1
ATOM 814 C CA . ASP A 1 116 ? 142.499 142.396 152.070 1.00 78.53 139 ASP A CA 1
ATOM 815 C C . ASP A 1 116 ? 143.446 141.856 151.001 1.00 78.53 139 ASP A C 1
ATOM 816 O O . ASP A 1 116 ? 143.068 141.090 150.111 1.00 78.53 139 ASP A O 1
ATOM 821 N N . ILE A 1 117 ? 144.704 142.274 151.095 1.00 78.37 140 ILE A N 1
ATOM 822 C CA . ILE A 1 117 ? 145.750 141.790 150.176 1.00 78.37 140 ILE A CA 1
ATOM 823 C C . ILE A 1 117 ? 146.363 140.553 150.827 1.00 78.37 140 ILE A C 1
ATOM 824 O O . ILE A 1 117 ? 147.402 140.588 151.490 1.00 78.37 140 ILE A O 1
ATOM 829 N N . SER A 1 118 ? 145.706 139.415 150.613 1.00 84.60 141 SER A N 1
ATOM 830 C CA . SER A 1 118 ? 146.137 138.151 151.194 1.00 84.60 141 SER A CA 1
ATOM 831 C C . SER A 1 118 ? 147.003 137.325 150.253 1.00 84.60 141 SER A C 1
ATOM 832 O O . SER A 1 118 ? 147.455 136.243 150.641 1.00 84.60 141 SER A O 1
ATOM 835 N N . SER A 1 119 ? 147.250 137.805 149.035 1.00 89.64 142 SER A N 1
ATOM 836 C CA . SER A 1 119 ? 148.047 137.063 148.067 1.00 89.64 142 SER A CA 1
ATOM 837 C C . SER A 1 119 ? 149.537 137.355 148.170 1.00 89.64 142 SER A C 1
ATOM 838 O O . SER A 1 119 ? 150.314 136.801 147.385 1.00 89.64 142 SER A O 1
ATOM 841 N N . VAL A 1 120 ? 149.954 138.204 149.108 1.00 86.76 143 VAL A N 1
ATOM 842 C CA . VAL A 1 120 ? 151.355 138.586 149.236 1.00 86.76 143 VAL A CA 1
ATOM 843 C C . VAL A 1 120 ? 152.042 137.698 150.264 1.00 86.76 143 VAL A C 1
ATOM 844 O O . VAL A 1 120 ? 153.168 137.980 150.689 1.00 86.76 143 VAL A O 1
ATOM 848 N N . SER A 1 121 ? 151.376 136.620 150.665 1.00 88.77 144 SER A N 1
ATOM 849 C CA . SER A 1 121 ? 151.900 135.735 151.697 1.00 88.77 144 SER A CA 1
ATOM 850 C C . SER A 1 121 ? 152.925 134.776 151.091 1.00 88.77 144 SER A C 1
ATOM 851 O O . SER A 1 121 ? 153.347 134.920 149.940 1.00 88.77 144 SER A O 1
ATOM 854 N N . THR A 1 122 ? 153.337 133.781 151.882 1.00 93.19 145 THR A N 1
ATOM 855 C CA . THR A 1 122 ? 154.307 132.759 151.471 1.00 93.19 145 THR A CA 1
ATOM 856 C C . THR A 1 122 ? 155.635 133.379 151.036 1.00 93.19 145 THR A C 1
ATOM 857 O O . THR A 1 122 ? 156.321 132.859 150.155 1.00 93.19 145 THR A O 1
ATOM 861 N N . GLY A 1 123 ? 156.007 134.486 151.675 1.00 91.73 146 GLY A N 1
ATOM 862 C CA . GLY A 1 123 ? 157.298 135.102 151.403 1.00 91.73 146 GLY A CA 1
ATOM 863 C C . GLY A 1 123 ? 157.446 135.504 149.949 1.00 91.73 146 GLY A C 1
ATOM 864 O O . GLY A 1 123 ? 156.598 136.206 149.385 1.00 91.73 146 GLY A O 1
ATOM 865 N N . THR A 1 124 ? 158.570 135.087 149.355 1.00 94.60 147 THR A N 1
ATOM 866 C CA . THR A 1 124 ? 158.883 135.236 147.934 1.00 94.60 147 THR A CA 1
ATOM 867 C C . THR A 1 124 ? 159.228 136.691 147.610 1.00 94.60 147 THR A C 1
ATOM 868 O O . THR A 1 124 ? 159.708 136.996 146.513 1.00 94.60 147 THR A O 1
ATOM 872 N N . ALA A 1 125 ? 159.047 137.584 148.585 1.00 83.83 148 ALA A N 1
ATOM 873 C CA . ALA A 1 125 ? 159.364 139.006 148.444 1.00 83.83 148 ALA A CA 1
ATOM 874 C C . ALA A 1 125 ? 158.669 139.609 147.221 1.00 83.83 148 ALA A C 1
ATOM 875 O O . ALA A 1 125 ? 159.302 140.125 146.297 1.00 83.83 148 ALA A O 1
ATOM 877 N N . VAL A 1 126 ? 157.338 139.532 147.233 1.00 77.98 149 VAL A N 1
ATOM 878 C CA . VAL A 1 126 ? 156.550 140.070 146.133 1.00 77.98 149 VAL A CA 1
ATOM 879 C C . VAL A 1 126 ? 156.516 141.592 146.222 1.00 77.98 149 VAL A C 1
ATOM 880 O O . VAL A 1 126 ? 156.689 142.181 147.299 1.00 77.98 149 VAL A O 1
ATOM 884 N N . ASN A 1 127 ? 156.309 142.239 145.077 1.00 74.09 150 ASN A N 1
ATOM 885 C CA . ASN A 1 127 ? 156.231 143.693 145.041 1.00 74.09 150 ASN A CA 1
ATOM 886 C C . ASN A 1 127 ? 155.021 144.182 145.828 1.00 74.09 150 ASN A C 1
ATOM 887 O O . ASN A 1 127 ? 153.985 143.514 145.884 1.00 74.09 150 ASN A O 1
ATOM 892 N N . ILE A 1 128 ? 155.162 145.350 146.442 1.00 69.33 151 ILE A N 1
ATOM 893 C CA . ILE A 1 128 ? 154.084 145.901 147.272 1.00 69.33 151 ILE A CA 1
ATOM 894 C C . ILE A 1 128 ? 152.899 146.268 146.383 1.00 69.33 151 ILE A C 1
ATOM 895 O O . ILE A 1 128 ? 153.090 146.887 145.321 1.00 69.33 151 ILE A O 1
ATOM 900 N N . PRO A 1 129 ? 151.670 145.900 146.755 1.00 66.68 152 PRO A N 1
ATOM 901 C CA . PRO A 1 129 ? 150.483 146.234 145.935 1.00 66.68 152 PRO A CA 1
ATOM 902 C C . PRO A 1 129 ? 150.078 147.701 146.054 1.00 66.68 152 PRO A C 1
ATOM 903 O O . PRO A 1 129 ? 149.181 148.093 146.799 1.00 66.68 152 PRO A O 1
ATOM 907 N N . LEU A 1 130 ? 150.767 148.549 145.292 1.00 61.77 153 LEU A N 1
ATOM 908 C CA . LEU A 1 130 ? 150.459 149.977 145.281 1.00 61.77 153 LEU A CA 1
ATOM 909 C C . LEU A 1 130 ? 150.884 150.536 143.930 1.00 61.77 153 LEU A C 1
ATOM 910 O O . LEU A 1 130 ? 152.074 150.776 143.708 1.00 61.77 153 LEU A O 1
ATOM 915 N N . TYR A 1 131 ? 149.917 150.740 143.039 1.00 62.82 154 TYR A N 1
ATOM 916 C CA . TYR A 1 131 ? 150.174 151.240 141.695 1.00 62.82 154 TYR A CA 1
ATOM 917 C C . TYR A 1 131 ? 149.294 152.454 141.441 1.00 62.82 154 TYR A C 1
ATOM 918 O O . TYR A 1 131 ? 148.125 152.469 141.839 1.00 62.82 154 TYR A O 1
ATOM 927 N N . GLY A 1 132 ? 149.853 153.462 140.783 1.00 61.17 155 GLY A N 1
ATOM 928 C CA . GLY A 1 132 ? 149.143 154.699 140.485 1.00 61.17 155 GLY A CA 1
ATOM 929 C C . GLY A 1 132 ? 148.983 154.888 138.990 1.00 61.17 155 GLY A C 1
ATOM 930 O O . GLY A 1 132 ? 149.795 154.394 138.201 1.00 61.17 155 GLY A O 1
ATOM 931 N N . ARG A 1 133 ? 147.929 155.606 138.604 1.00 61.82 156 ARG A N 1
ATOM 932 C CA . ARG A 1 133 ? 147.646 155.900 137.208 1.00 61.82 156 ARG A CA 1
ATOM 933 C C . ARG A 1 133 ? 147.011 157.277 137.103 1.00 61.82 156 ARG A C 1
ATOM 934 O O . ARG A 1 133 ? 146.151 157.635 137.913 1.00 61.82 156 ARG A O 1
ATOM 942 N N . VAL A 1 134 ? 147.436 158.045 136.104 1.00 58.05 157 VAL A N 1
ATOM 943 C CA . VAL A 1 134 ? 146.885 159.366 135.827 1.00 58.05 157 VAL A CA 1
ATOM 944 C C . VAL A 1 134 ? 146.145 159.290 134.500 1.00 58.05 157 VAL A C 1
ATOM 945 O O . VAL A 1 134 ? 146.750 158.985 133.464 1.00 58.05 157 VAL A O 1
ATOM 949 N N . VAL A 1 135 ? 144.852 159.569 134.529 1.00 63.38 158 VAL A N 1
ATOM 950 C CA . VAL A 1 135 ? 143.986 159.496 133.353 1.00 63.38 158 VAL A CA 1
ATOM 951 C C . VAL A 1 135 ? 143.622 160.918 132.950 1.00 63.38 158 VAL A C 1
ATOM 952 O O . VAL A 1 135 ? 143.190 161.699 133.804 1.00 63.38 158 VAL A O 1
ATOM 956 N N . PRO A 1 136 ? 143.782 161.298 131.672 1.00 65.31 159 PRO A N 1
ATOM 957 C CA . PRO A 1 136 ? 143.526 162.677 131.233 1.00 65.31 159 PRO A CA 1
ATOM 958 C C . PRO A 1 136 ? 142.049 162.997 131.006 1.00 65.31 159 PRO A C 1
ATOM 959 O O . PRO A 1 136 ? 141.668 163.561 129.979 1.00 65.31 159 PRO A O 1
ATOM 963 N N . THR A 1 137 ? 141.212 162.635 131.973 1.00 69.60 160 THR A N 1
ATOM 964 C CA . THR A 1 137 ? 139.806 163.011 131.971 1.00 69.60 160 THR A CA 1
ATOM 965 C C . THR A 1 137 ? 139.476 163.698 133.288 1.00 69.60 160 THR A C 1
ATOM 966 O O . THR A 1 137 ? 139.928 163.272 134.355 1.00 69.60 160 THR A O 1
ATOM 970 N N . GLY A 1 138 ? 138.706 164.778 133.205 1.00 70.56 161 GLY A N 1
ATOM 971 C CA . GLY A 1 138 ? 138.408 165.559 134.390 1.00 70.56 161 GLY A CA 1
ATOM 972 C C . GLY A 1 138 ? 139.621 166.166 135.054 1.00 70.56 161 GLY A C 1
ATOM 973 O O . GLY A 1 138 ? 139.573 166.483 136.245 1.00 70.56 161 GLY A O 1
ATOM 974 N N . GLN A 1 139 ? 140.714 166.338 134.316 1.00 71.76 162 GLN A N 1
ATOM 975 C CA . GLN A 1 139 ? 141.950 166.896 134.864 1.00 71.76 162 GLN A CA 1
ATOM 976 C C . GLN A 1 139 ? 141.969 168.416 134.753 1.00 71.76 162 GLN A C 1
ATOM 977 O O . GLN A 1 139 ? 142.954 169.003 134.310 1.00 71.76 162 GLN A O 1
ATOM 983 N N . SER A 1 140 ? 140.889 169.060 135.196 1.00 76.34 163 SER A N 1
ATOM 984 C CA . SER A 1 140 ? 140.689 170.507 135.045 1.00 76.34 163 SER A CA 1
ATOM 985 C C . SER A 1 140 ? 140.938 170.855 133.577 1.00 76.34 163 SER A C 1
ATOM 986 O O . SER A 1 140 ? 140.335 170.229 132.694 1.00 76.34 163 SER A O 1
ATOM 989 N N . THR A 1 141 ? 141.797 171.819 133.270 1.00 81.63 164 THR A N 1
ATOM 990 C CA . THR A 1 141 ? 142.176 172.039 131.882 1.00 81.63 164 THR A CA 1
ATOM 991 C C . THR A 1 141 ? 143.170 170.966 131.434 1.00 81.63 164 THR A C 1
ATOM 992 O O . THR A 1 141 ? 143.993 170.514 132.234 1.00 81.63 164 THR A O 1
ATOM 996 N N . PRO A 1 142 ? 143.105 170.531 130.172 1.00 79.95 165 PRO A N 1
ATOM 997 C CA . PRO A 1 142 ? 144.027 169.479 129.711 1.00 79.95 165 PRO A CA 1
ATOM 998 C C . PRO A 1 142 ? 145.497 169.836 129.852 1.00 79.95 165 PRO A C 1
ATOM 999 O O . PRO A 1 142 ? 146.312 168.947 130.131 1.00 79.95 165 PRO A O 1
ATOM 1003 N N . THR A 1 143 ? 145.868 171.103 129.666 1.00 79.50 166 THR A N 1
ATOM 1004 C CA . THR A 1 143 ? 147.263 171.517 129.751 1.00 79.50 166 THR A CA 1
ATOM 1005 C C . THR A 1 143 ? 147.506 172.324 131.019 1.00 79.50 166 THR A C 1
ATOM 1006 O O . THR A 1 143 ? 146.928 173.409 131.184 1.00 79.50 166 THR A O 1
ATOM 1010 N N . PRO A 1 144 ? 148.326 171.829 131.949 1.00 74.07 167 PRO A N 1
ATOM 1011 C CA . PRO A 1 144 ? 148.613 172.597 133.166 1.00 74.07 167 PRO A CA 1
ATOM 1012 C C . PRO A 1 144 ? 149.836 173.489 133.012 1.00 74.07 167 PRO A C 1
ATOM 1013 O O . PRO A 1 144 ? 150.475 173.499 131.956 1.00 74.07 167 PRO A O 1
ATOM 1017 N N . THR A 1 145 ? 150.167 174.244 134.057 1.00 71.86 168 THR A N 1
ATOM 1018 C CA . THR A 1 145 ? 151.348 175.096 134.039 1.00 71.86 168 THR A CA 1
ATOM 1019 C C . THR A 1 145 ? 152.576 174.264 134.407 1.00 71.86 168 THR A C 1
ATOM 1020 O O . THR A 1 145 ? 152.510 173.041 134.552 1.00 71.86 168 THR A O 1
ATOM 1024 N N . ALA A 1 146 ? 153.718 174.925 134.566 1.00 72.64 169 ALA A N 1
ATOM 1025 C CA . ALA A 1 146 ? 154.971 174.258 134.881 1.00 72.64 169 ALA A CA 1
ATOM 1026 C C . ALA A 1 146 ? 155.202 174.227 136.387 1.00 72.64 169 ALA A C 1
ATOM 1027 O O . ALA A 1 146 ? 154.746 175.106 137.124 1.00 72.64 169 ALA A O 1
ATOM 1029 N N . GLY A 1 147 ? 155.918 173.203 136.835 1.00 70.48 170 GLY A N 1
ATOM 1030 C CA . GLY A 1 147 ? 156.236 173.073 138.241 1.00 70.48 170 GLY A CA 1
ATOM 1031 C C . GLY A 1 147 ? 156.601 171.641 138.577 1.00 70.48 170 GLY A C 1
ATOM 1032 O O . GLY A 1 147 ? 156.783 170.802 137.692 1.00 70.48 170 GLY A O 1
ATOM 1033 N N . THR A 1 148 ? 156.699 171.381 139.881 1.00 68.77 171 THR A N 1
ATOM 1034 C CA . THR A 1 148 ? 157.021 170.056 140.414 1.00 68.77 171 THR A CA 1
ATOM 1035 C C . THR A 1 148 ? 155.927 169.695 141.415 1.00 68.77 171 THR A C 1
ATOM 1036 O O . THR A 1 148 ? 156.062 169.950 142.614 1.00 68.77 171 THR A O 1
ATOM 1040 N N . TYR A 1 149 ? 154.845 169.105 140.916 1.00 68.34 172 TYR A N 1
ATOM 1041 C CA . TYR A 1 149 ? 153.718 168.757 141.770 1.00 68.34 172 TYR A CA 1
ATOM 1042 C C . TYR A 1 149 ? 154.097 167.617 142.707 1.00 68.34 172 TYR A C 1
ATOM 1043 O O . TYR A 1 149 ? 154.778 166.666 142.312 1.00 68.34 172 TYR A O 1
ATOM 1052 N N . THR A 1 150 ? 153.654 167.714 143.959 1.00 66.75 173 THR A N 1
ATOM 1053 C CA . THR A 1 150 ? 154.013 166.741 144.979 1.00 66.75 173 THR A CA 1
ATOM 1054 C C . THR A 1 150 ? 152.810 166.449 145.864 1.00 66.75 173 THR A C 1
ATOM 1055 O O . THR A 1 150 ? 151.866 167.238 145.950 1.00 66.75 173 THR A O 1
ATOM 1059 N N . ASP A 1 151 ? 152.864 165.297 146.526 1.00 65.60 174 ASP A N 1
ATOM 1060 C CA . ASP A 1 151 ? 151.832 164.859 147.456 1.00 65.60 174 ASP A CA 1
ATOM 1061 C C . ASP A 1 151 ? 152.409 163.716 148.277 1.00 65.60 174 ASP A C 1
ATOM 1062 O O . ASP A 1 151 ? 153.316 163.009 147.829 1.00 65.60 174 ASP A O 1
ATOM 1067 N N . THR A 1 152 ? 151.876 163.546 149.485 1.00 63.44 175 THR A N 1
ATOM 1068 C CA . THR A 1 152 ? 152.318 162.493 150.389 1.00 63.44 175 THR A CA 1
ATOM 1069 C C . THR A 1 152 ? 151.111 161.730 150.912 1.00 63.44 175 THR A C 1
ATOM 1070 O O . THR A 1 152 ? 150.060 162.318 151.180 1.00 63.44 175 THR A O 1
ATOM 1074 N N . LEU A 1 153 ? 151.272 160.419 151.057 1.00 62.78 176 LEU A N 1
ATOM 1075 C CA . LEU A 1 153 ? 150.234 159.527 151.545 1.00 62.78 176 LEU A CA 1
ATOM 1076 C C . LEU A 1 153 ? 150.597 159.028 152.942 1.00 62.78 176 LEU A C 1
ATOM 1077 O O . LEU A 1 153 ? 151.572 159.477 153.554 1.00 62.78 176 LEU A O 1
ATOM 1082 N N . LEU A 1 154 ? 149.793 158.100 153.457 1.00 61.08 177 LEU A N 1
ATOM 1083 C CA . LEU A 1 154 ? 150.059 157.454 154.739 1.00 61.08 177 LEU A CA 1
ATOM 1084 C C . LEU A 1 154 ? 149.574 156.015 154.638 1.00 61.08 177 LEU A C 1
ATOM 1085 O O . LEU A 1 154 ? 148.370 155.756 154.727 1.00 61.08 177 LEU A O 1
ATOM 1090 N N . VAL A 1 155 ? 150.506 155.084 154.455 1.00 59.84 178 VAL A N 1
ATOM 1091 C CA . VAL A 1 155 ? 150.197 153.681 154.205 1.00 59.84 178 VAL A CA 1
ATOM 1092 C C . VAL A 1 155 ? 150.322 152.917 155.515 1.00 59.84 178 VAL A C 1
ATOM 1093 O O . VAL A 1 155 ? 151.357 152.992 156.189 1.00 59.84 178 VAL A O 1
ATOM 1097 N N . THR A 1 156 ? 149.270 152.184 155.873 1.00 63.15 179 THR A N 1
ATOM 1098 C CA . THR A 1 156 ? 149.223 151.404 157.102 1.00 63.15 179 THR A CA 1
ATOM 1099 C C . THR A 1 156 ? 148.991 149.940 156.763 1.00 63.15 179 THR A C 1
ATOM 1100 O O . THR A 1 156 ? 148.068 149.613 156.010 1.00 63.15 179 THR A O 1
ATOM 1104 N N . ILE A 1 157 ? 149.827 149.065 157.314 1.00 64.61 180 ILE A N 1
ATOM 1105 C CA . ILE A 1 157 ? 149.682 147.622 157.161 1.00 64.61 180 ILE A CA 1
ATOM 1106 C C . ILE A 1 157 ? 149.302 147.056 158.522 1.00 64.61 180 ILE A C 1
ATOM 1107 O O . ILE A 1 157 ? 150.078 147.148 159.481 1.00 64.61 180 ILE A O 1
ATOM 1112 N N . ALA A 1 158 ? 148.112 146.469 158.609 1.00 68.63 181 ALA A N 1
ATOM 1113 C CA . ALA A 1 158 ? 147.623 145.850 159.833 1.00 68.63 181 ALA A CA 1
ATOM 1114 C C . ALA A 1 158 ? 147.365 144.374 159.572 1.00 68.63 181 ALA A C 1
ATOM 1115 O O . ALA A 1 158 ? 146.841 144.011 158.514 1.00 68.63 181 ALA A O 1
ATOM 1117 N N . TRP A 1 159 ? 147.727 143.531 160.533 1.00 71.11 182 TRP A N 1
ATOM 1118 C CA . TRP A 1 159 ? 147.585 142.089 160.366 1.00 71.11 182 TRP A CA 1
ATOM 1119 C C . TRP A 1 159 ? 147.564 141.367 161.710 1.00 71.11 182 TRP A C 1
ATOM 1120 O O . TRP A 1 159 ? 147.238 140.182 161.784 1.00 71.11 182 TRP A O 1
ATOM 1132 N N . ALA B 1 1 ? 161.688 144.503 231.774 1.00 68.46 24 ALA B N 1
ATOM 1133 C CA . ALA B 1 1 ? 162.639 145.478 232.293 1.00 68.46 24 ALA B CA 1
ATOM 1134 C C . ALA B 1 1 ? 162.253 146.891 231.870 1.00 68.46 24 ALA B C 1
ATOM 1135 O O . ALA B 1 1 ? 162.858 147.869 232.308 1.00 68.46 24 ALA B O 1
ATOM 1137 N N . GLY B 1 2 ? 161.241 146.989 231.016 1.00 67.88 25 GLY B N 1
ATOM 1138 C CA . GLY B 1 2 ? 160.776 148.279 230.549 1.00 67.88 25 GLY B CA 1
ATOM 1139 C C . GLY B 1 2 ? 159.469 148.139 229.806 1.00 67.88 25 GLY B C 1
ATOM 1140 O O . GLY B 1 2 ? 159.091 147.045 229.372 1.00 67.88 25 GLY B O 1
ATOM 1141 N N . THR B 1 3 ? 158.780 149.270 229.663 1.00 64.21 26 THR B N 1
ATOM 1142 C CA . THR B 1 3 ? 157.488 149.302 228.989 1.00 64.21 26 THR B CA 1
ATOM 1143 C C . THR B 1 3 ? 157.164 150.741 228.619 1.00 64.21 26 THR B C 1
ATOM 1144 O O . THR B 1 3 ? 157.237 151.631 229.471 1.00 64.21 26 THR B O 1
ATOM 1148 N N . LEU B 1 4 ? 156.809 150.962 227.358 1.00 60.38 27 LEU B N 1
ATOM 1149 C CA . LEU B 1 4 ? 156.417 152.272 226.862 1.00 60.38 27 LEU B CA 1
ATOM 1150 C C . LEU B 1 4 ? 155.036 152.180 226.230 1.00 60.38 27 LEU B C 1
ATOM 1151 O O . LEU B 1 4 ? 154.723 151.205 225.540 1.00 60.38 27 LEU B O 1
ATOM 1156 N N . ILE B 1 5 ? 154.211 153.195 226.472 1.00 59.69 28 ILE B N 1
ATOM 1157 C CA . ILE B 1 5 ? 152.831 153.226 226.003 1.00 59.69 28 ILE B CA 1
ATOM 1158 C C . ILE B 1 5 ? 152.641 154.468 225.144 1.00 59.69 28 ILE B C 1
ATOM 1159 O O . ILE B 1 5 ? 153.020 155.573 225.550 1.00 59.69 28 ILE B O 1
ATOM 1164 N N . GLY B 1 6 ? 152.057 154.285 223.964 1.00 56.38 29 GLY B N 1
ATOM 1165 C CA . GLY B 1 6 ? 151.780 155.402 223.082 1.00 56.38 29 GLY B CA 1
ATOM 1166 C C . GLY B 1 6 ? 150.744 155.037 222.046 1.00 56.38 29 GLY B C 1
ATOM 1167 O O . GLY B 1 6 ? 150.494 153.859 221.774 1.00 56.38 29 GLY B O 1
ATOM 1168 N N . GLN B 1 7 ? 150.139 156.071 221.465 1.00 53.87 30 GLN B N 1
ATOM 1169 C CA . GLN B 1 7 ? 149.139 155.915 220.420 1.00 53.87 30 GLN B CA 1
ATOM 1170 C C . GLN B 1 7 ? 149.649 156.542 219.132 1.00 53.87 30 GLN B C 1
ATOM 1171 O O . GLN B 1 7 ? 150.281 157.604 219.154 1.00 53.87 30 GLN B O 1
ATOM 1177 N N . VAL B 1 8 ? 149.378 155.879 218.009 1.00 51.52 31 VAL B N 1
ATOM 1178 C CA . VAL B 1 8 ? 149.865 156.342 216.716 1.00 51.52 31 VAL B CA 1
ATOM 1179 C C . VAL B 1 8 ? 148.809 157.214 216.052 1.00 51.52 31 VAL B C 1
ATOM 1180 O O . VAL B 1 8 ? 149.033 158.403 215.807 1.00 51.52 31 VAL B O 1
ATOM 1184 N N . GLY B 1 9 ? 147.647 156.634 215.767 1.00 51.68 32 GLY B N 1
ATOM 1185 C CA . GLY B 1 9 ? 146.607 157.355 215.062 1.00 51.68 32 GLY B CA 1
ATOM 1186 C C . GLY B 1 9 ? 146.746 157.251 213.558 1.00 51.68 32 GLY B C 1
ATOM 1187 O O . GLY B 1 9 ? 147.803 157.566 213.003 1.00 51.68 32 GLY B O 1
ATOM 1188 N N . VAL B 1 10 ? 145.683 156.819 212.885 1.00 51.93 33 VAL B N 1
ATOM 1189 C CA . VAL B 1 10 ? 145.680 156.614 211.442 1.00 51.93 33 VAL B CA 1
ATOM 1190 C C . VAL B 1 10 ? 144.628 157.529 210.832 1.00 51.93 33 VAL B C 1
ATOM 1191 O O . VAL B 1 10 ? 143.488 157.574 211.308 1.00 51.93 33 VAL B O 1
ATOM 1195 N N . GLN B 1 11 ? 145.010 158.255 209.783 1.00 56.35 34 GLN B N 1
ATOM 1196 C CA . GLN B 1 11 ? 144.114 159.197 209.130 1.00 56.35 34 GLN B CA 1
ATOM 1197 C C . GLN B 1 11 ? 144.164 159.003 207.623 1.00 56.35 34 GLN B C 1
ATOM 1198 O O . GLN B 1 11 ? 145.246 158.912 207.036 1.00 56.35 34 GLN B O 1
ATOM 1204 N N . MET B 1 12 ? 142.987 158.939 207.005 1.00 59.12 35 MET B N 1
ATOM 1205 C CA . MET B 1 12 ? 142.859 158.909 205.556 1.00 59.12 35 MET B CA 1
ATOM 1206 C C . MET B 1 12 ? 141.712 159.823 205.155 1.00 59.12 35 MET B C 1
ATOM 1207 O O . MET B 1 12 ? 140.685 159.874 205.837 1.00 59.12 35 MET B O 1
ATOM 1212 N N . VAL B 1 13 ? 141.887 160.542 204.050 1.00 56.89 36 VAL B N 1
ATOM 1213 C CA . VAL B 1 13 ? 140.921 161.535 203.597 1.00 56.89 36 VAL B CA 1
ATOM 1214 C C . VAL B 1 13 ? 140.483 161.195 202.178 1.00 56.89 36 VAL B C 1
ATOM 1215 O O . VAL B 1 13 ? 141.309 160.862 201.321 1.00 56.89 36 VAL B O 1
ATOM 1219 N N . ILE B 1 14 ? 139.174 161.251 201.945 1.00 57.50 37 ILE B N 1
ATOM 1220 C CA . ILE B 1 14 ? 138.591 161.057 200.623 1.00 57.50 37 ILE B CA 1
ATOM 1221 C C . ILE B 1 14 ? 138.180 162.418 200.084 1.00 57.50 37 ILE B C 1
ATOM 1222 O O . ILE B 1 14 ? 137.572 163.223 200.801 1.00 57.50 37 ILE B O 1
ATOM 1227 N N . GLY B 1 15 ? 138.510 162.677 198.823 1.00 61.58 38 GLY B N 1
ATOM 1228 C CA . GLY B 1 15 ? 138.364 164.001 198.258 1.00 61.58 38 GLY B CA 1
ATOM 1229 C C . GLY B 1 15 ? 139.010 164.087 196.894 1.00 61.58 38 GLY B C 1
ATOM 1230 O O . GLY B 1 15 ? 138.666 163.316 195.993 1.00 61.58 38 GLY B O 1
ATOM 1231 N N . ALA B 1 16 ? 139.913 165.051 196.724 1.00 66.31 39 ALA B N 1
ATOM 1232 C CA . ALA B 1 16 ? 140.710 165.145 195.508 1.00 66.31 39 ALA B CA 1
ATOM 1233 C C . ALA B 1 16 ? 141.289 163.784 195.140 1.00 66.31 39 ALA B C 1
ATOM 1234 O O . ALA B 1 16 ? 141.966 163.142 195.947 1.00 66.31 39 ALA B O 1
ATOM 1236 N N . GLY B 1 17 ? 141.015 163.351 193.913 1.00 70.93 40 GLY B N 1
ATOM 1237 C CA . GLY B 1 17 ? 141.289 161.989 193.499 1.00 70.93 40 GLY B CA 1
ATOM 1238 C C . GLY B 1 17 ? 142.560 161.820 192.696 1.00 70.93 40 GLY B C 1
ATOM 1239 O O . GLY B 1 17 ? 143.646 161.678 193.266 1.00 70.93 40 GLY B O 1
ATOM 1240 N N . CYS B 1 18 ? 142.425 161.815 191.369 1.00 75.71 41 CYS B N 1
ATOM 1241 C CA . CYS B 1 18 ? 143.538 161.586 190.448 1.00 75.71 41 CYS B CA 1
ATOM 1242 C C . CYS B 1 18 ? 144.129 160.188 190.654 1.00 75.71 41 CYS B C 1
ATOM 1243 O O . CYS B 1 18 ? 145.302 160.014 190.988 1.00 75.71 41 CYS B O 1
ATOM 1246 N N . THR B 1 19 ? 143.274 159.186 190.446 1.00 68.76 42 THR B N 1
ATOM 1247 C CA . THR B 1 19 ? 143.621 157.782 190.616 1.00 68.76 42 THR B CA 1
ATOM 1248 C C . THR B 1 19 ? 143.406 157.033 189.307 1.00 68.76 42 THR B C 1
ATOM 1249 O O . THR B 1 19 ? 142.478 157.338 188.552 1.00 68.76 42 THR B O 1
ATOM 1253 N N . ILE B 1 20 ? 144.266 156.045 189.052 1.00 66.05 43 ILE B N 1
ATOM 1254 C CA . ILE B 1 20 ? 144.250 155.331 187.779 1.00 66.05 43 ILE B CA 1
ATOM 1255 C C . ILE B 1 20 ? 142.995 154.468 187.673 1.00 66.05 43 ILE B C 1
ATOM 1256 O O . ILE B 1 20 ? 142.403 154.059 188.681 1.00 66.05 43 ILE B O 1
ATOM 1261 N N . ILE B 1 21 ? 142.587 154.183 186.435 1.00 68.40 44 ILE B N 1
ATOM 1262 C CA . ILE B 1 21 ? 141.411 153.378 186.142 1.00 68.40 44 ILE B CA 1
ATOM 1263 C C . ILE B 1 21 ? 141.815 152.293 185.150 1.00 68.40 44 ILE B C 1
ATOM 1264 O O . ILE B 1 21 ? 142.834 152.396 184.464 1.00 68.40 44 ILE B O 1
ATOM 1269 N N . ASN B 1 22 ? 141.008 151.229 185.103 1.00 71.82 45 ASN B N 1
ATOM 1270 C CA . ASN B 1 22 ? 141.225 150.087 184.209 1.00 71.82 45 ASN B CA 1
ATOM 1271 C C . ASN B 1 22 ? 142.504 149.329 184.553 1.00 71.82 45 ASN B C 1
ATOM 1272 O O . ASN B 1 22 ? 143.160 148.765 183.674 1.00 71.82 45 ASN B O 1
ATOM 1277 N N . GLY B 1 23 ? 142.867 149.308 185.832 1.00 70.95 46 GLY B N 1
ATOM 1278 C CA . GLY B 1 23 ? 144.037 148.574 186.272 1.00 70.95 46 GLY B CA 1
ATOM 1279 C C . GLY B 1 23 ? 143.717 147.540 187.331 1.00 70.95 46 GLY B C 1
ATOM 1280 O O . GLY B 1 23 ? 143.290 147.885 188.436 1.00 70.95 46 GLY B O 1
ATOM 1281 N N . SER B 1 24 ? 143.917 146.267 187.004 1.00 72.99 47 SER B N 1
ATOM 1282 C CA . SER B 1 24 ? 143.630 145.189 187.938 1.00 72.99 47 SER B CA 1
ATOM 1283 C C . SER B 1 24 ? 144.729 145.070 188.986 1.00 72.99 47 SER B C 1
ATOM 1284 O O . SER B 1 24 ? 145.890 145.414 188.746 1.00 72.99 47 SER B O 1
ATOM 1287 N N . VAL B 1 25 ? 144.349 144.574 190.161 1.00 74.67 48 VAL B N 1
ATOM 1288 C CA . VAL B 1 25 ? 145.275 144.316 191.257 1.00 74.67 48 VAL B CA 1
ATOM 1289 C C . VAL B 1 25 ? 145.122 142.860 191.677 1.00 74.67 48 VAL B C 1
ATOM 1290 O O . VAL B 1 25 ? 143.998 142.366 191.830 1.00 74.67 48 VAL B O 1
ATOM 1294 N N . SER B 1 26 ? 146.249 142.164 191.826 1.00 79.52 49 SER B N 1
ATOM 1295 C CA . SER B 1 26 ? 146.243 140.750 192.187 1.00 79.52 49 SER B CA 1
ATOM 1296 C C . SER B 1 26 ? 146.541 140.532 193.667 1.00 79.52 49 SER B C 1
ATOM 1297 O O . SER B 1 26 ? 145.730 139.945 194.388 1.00 79.52 49 SER B O 1
ATOM 1300 N N . GLY B 1 27 ? 147.695 141.000 194.133 1.00 76.17 50 GLY B N 1
ATOM 1301 C CA . GLY B 1 27 ? 148.092 140.814 195.515 1.00 76.17 50 GLY B CA 1
ATOM 1302 C C . GLY B 1 27 ? 148.724 142.051 196.116 1.00 76.17 50 GLY B C 1
ATOM 1303 O O . GLY B 1 27 ? 149.630 141.951 196.949 1.00 76.17 50 GLY B O 1
ATOM 1304 N N . GLY B 1 28 ? 148.257 143.225 195.701 1.00 72.61 51 GLY B N 1
ATOM 1305 C CA . GLY B 1 28 ? 148.905 144.467 196.054 1.00 72.61 51 GLY B CA 1
ATOM 1306 C C . GLY B 1 28 ? 149.970 144.917 195.080 1.00 72.61 51 GLY B C 1
ATOM 1307 O O . GLY B 1 28 ? 150.586 145.968 195.301 1.00 72.61 51 GLY B O 1
ATOM 1308 N N . ILE B 1 29 ? 150.210 144.151 194.013 1.00 70.57 52 ILE B N 1
ATOM 1309 C CA . ILE B 1 29 ? 151.173 144.555 192.995 1.00 70.57 52 ILE B CA 1
ATOM 1310 C C . ILE B 1 29 ? 150.688 145.794 192.255 1.00 70.57 52 ILE B C 1
ATOM 1311 O O . ILE B 1 29 ? 151.494 146.651 191.871 1.00 70.57 52 ILE B O 1
ATOM 1316 N N . ASN B 1 30 ? 149.374 145.914 192.047 1.00 65.93 53 ASN B N 1
ATOM 1317 C CA . ASN B 1 30 ? 148.765 147.061 191.372 1.00 65.93 53 ASN B CA 1
ATOM 1318 C C . ASN B 1 30 ? 149.270 147.189 189.933 1.00 65.93 53 ASN B C 1
ATOM 1319 O O . ASN B 1 30 ? 149.884 148.183 189.542 1.00 65.93 53 ASN B O 1
ATOM 1324 N N . GLN B 1 31 ? 148.999 146.150 189.146 1.00 70.31 54 GLN B N 1
ATOM 1325 C CA . GLN B 1 31 ? 149.390 146.146 187.743 1.00 70.31 54 GLN B CA 1
ATOM 1326 C C . GLN B 1 31 ? 148.573 147.165 186.953 1.00 70.31 54 GLN B C 1
ATOM 1327 O O . GLN B 1 31 ? 147.415 147.449 187.272 1.00 70.31 54 GLN B O 1
ATOM 1333 N N . TRP B 1 32 ? 149.187 147.712 185.906 1.00 64.27 55 TRP B N 1
ATOM 1334 C CA . TRP B 1 32 ? 148.605 148.802 185.127 1.00 64.27 55 TRP B CA 1
ATOM 1335 C C . TRP B 1 32 ? 148.722 148.523 183.633 1.00 64.27 55 TRP B C 1
ATOM 1336 O O . TRP B 1 32 ? 149.144 149.373 182.846 1.00 64.27 55 TRP B O 1
ATOM 1347 N N . GLY B 1 33 ? 148.345 147.316 183.220 1.00 68.10 56 GLY B N 1
ATOM 1348 C CA . GLY B 1 33 ? 148.312 146.986 181.808 1.00 68.10 56 GLY B CA 1
ATOM 1349 C C . GLY B 1 33 ? 149.599 146.392 181.276 1.00 68.10 56 GLY B C 1
ATOM 1350 O O . GLY B 1 33 ? 150.336 145.732 182.013 1.00 68.10 56 GLY B O 1
ATOM 1351 N N . THR B 1 34 ? 149.871 146.606 179.989 1.00 66.60 57 THR B N 1
ATOM 1352 C CA . THR B 1 34 ? 151.068 146.078 179.347 1.00 66.60 57 THR B CA 1
ATOM 1353 C C . THR B 1 34 ? 151.376 146.915 178.113 1.00 66.60 57 THR B C 1
ATOM 1354 O O . THR B 1 34 ? 150.460 147.364 177.419 1.00 66.60 57 THR B O 1
ATOM 1358 N N . LEU B 1 35 ? 152.666 147.119 177.846 1.00 61.76 58 LEU B N 1
ATOM 1359 C CA . LEU B 1 35 ? 153.121 147.793 176.629 1.00 61.76 58 LEU B CA 1
ATOM 1360 C C . LEU B 1 35 ? 153.369 146.729 175.568 1.00 61.76 58 LEU B C 1
ATOM 1361 O O . LEU B 1 35 ? 154.492 146.265 175.370 1.00 61.76 58 LEU B O 1
ATOM 1366 N N . ASP B 1 36 ? 152.303 146.338 174.874 1.00 67.54 59 ASP B N 1
ATOM 1367 C CA . ASP B 1 36 ? 152.364 145.275 173.875 1.00 67.54 59 ASP B CA 1
ATOM 1368 C C . ASP B 1 36 ? 152.790 145.872 172.538 1.00 67.54 59 ASP B C 1
ATOM 1369 O O . ASP B 1 36 ? 152.002 146.554 171.874 1.00 67.54 59 ASP B O 1
ATOM 1374 N N . PHE B 1 37 ? 154.038 145.613 172.141 1.00 61.53 60 PHE B N 1
ATOM 1375 C CA . PHE B 1 37 ? 154.534 146.102 170.860 1.00 61.53 60 PHE B CA 1
ATOM 1376 C C . PHE B 1 37 ? 154.008 145.284 169.686 1.00 61.53 60 PHE B C 1
ATOM 1377 O O . PHE B 1 37 ? 153.802 145.834 168.599 1.00 61.53 60 PHE B O 1
ATOM 1385 N N . GLY B 1 38 ? 153.790 143.992 169.878 1.00 65.01 61 GLY B N 1
ATOM 1386 C CA . GLY B 1 38 ? 153.285 143.129 168.833 1.00 65.01 61 GLY B CA 1
ATOM 1387 C C . GLY B 1 38 ? 154.313 142.118 168.363 1.00 65.01 61 GLY B C 1
ATOM 1388 O O . GLY B 1 38 ? 155.332 141.864 169.011 1.00 65.01 61 GLY B O 1
ATOM 1389 N N . SER B 1 39 ? 154.029 141.530 167.204 1.00 65.79 62 SER B N 1
ATOM 1390 C CA . SER B 1 39 ? 154.875 140.507 166.603 1.00 65.79 62 SER B CA 1
ATOM 1391 C C . SER B 1 39 ? 155.561 141.068 165.366 1.00 65.79 62 SER B C 1
ATOM 1392 O O . SER B 1 39 ? 154.908 141.680 164.514 1.00 65.79 62 SER B O 1
ATOM 1395 N N . HIS B 1 40 ? 156.874 140.866 165.275 1.00 64.94 63 HIS B N 1
ATOM 1396 C CA . HIS B 1 40 ? 157.653 141.300 164.124 1.00 64.94 63 HIS B CA 1
ATOM 1397 C C . HIS B 1 40 ? 158.833 140.355 163.952 1.00 64.94 63 HIS B C 1
ATOM 1398 O O . HIS B 1 40 ? 159.117 139.520 164.814 1.00 64.94 63 HIS B O 1
ATOM 1405 N N . SER B 1 41 ? 159.519 140.489 162.818 1.00 68.83 64 SER B N 1
ATOM 1406 C CA . SER B 1 41 ? 160.744 139.745 162.560 1.00 68.83 64 SER B CA 1
ATOM 1407 C C . SER B 1 41 ? 161.698 140.623 161.767 1.00 68.83 64 SER B C 1
ATOM 1408 O O . SER B 1 41 ? 161.278 141.321 160.840 1.00 68.83 64 SER B O 1
ATOM 1411 N N . ASP B 1 42 ? 162.980 140.576 162.133 1.00 78.48 65 ASP B N 1
ATOM 1412 C CA . ASP B 1 42 ? 164.024 141.362 161.478 1.00 78.48 65 ASP B CA 1
ATOM 1413 C C . ASP B 1 42 ? 163.651 142.847 161.479 1.00 78.48 65 ASP B C 1
ATOM 1414 O O . ASP B 1 42 ? 163.411 143.469 160.441 1.00 78.48 65 ASP B O 1
ATOM 1419 N N . LEU B 1 43 ? 163.576 143.392 162.694 1.00 74.46 66 LEU B N 1
ATOM 1420 C CA . LEU B 1 43 ? 163.124 144.763 162.885 1.00 74.46 66 LEU B CA 1
ATOM 1421 C C . LEU B 1 43 ? 163.999 145.747 162.115 1.00 74.46 66 LEU B C 1
ATOM 1422 O O . LEU B 1 43 ? 165.191 145.905 162.400 1.00 74.46 66 LEU B O 1
ATOM 1427 N N . THR B 1 44 ? 163.410 146.382 161.103 1.00 70.97 67 THR B N 1
ATOM 1428 C CA . THR B 1 44 ? 164.070 147.426 160.337 1.00 70.97 67 THR B CA 1
ATOM 1429 C C . THR B 1 44 ? 163.201 148.664 160.187 1.00 70.97 67 THR B C 1
ATOM 1430 O O . THR B 1 44 ? 163.612 149.613 159.510 1.00 70.97 67 THR B O 1
ATOM 1434 N N . ASN B 1 45 ? 162.017 148.680 160.794 1.00 69.61 68 ASN B N 1
ATOM 1435 C CA . ASN B 1 45 ? 161.107 149.811 160.739 1.00 69.61 68 ASN B CA 1
ATOM 1436 C C . ASN B 1 45 ? 160.648 150.149 162.149 1.00 69.61 68 ASN B C 1
ATOM 1437 O O . ASN B 1 45 ? 160.550 149.273 163.012 1.00 69.61 68 ASN B O 1
ATOM 1442 N N . VAL B 1 46 ? 160.368 151.432 162.375 1.00 67.22 69 VAL B N 1
ATOM 1443 C CA . VAL B 1 46 ? 159.966 151.885 163.699 1.00 67.22 69 VAL B CA 1
ATOM 1444 C C . VAL B 1 46 ? 158.608 151.298 164.060 1.00 67.22 69 VAL B C 1
ATOM 1445 O O . VAL B 1 46 ? 157.690 151.239 163.230 1.00 67.22 69 VAL B O 1
ATOM 1449 N N . VAL B 1 47 ? 158.484 150.836 165.301 1.00 61.31 70 VAL B N 1
ATOM 1450 C CA . VAL B 1 47 ? 157.254 150.249 165.815 1.00 61.31 70 VAL B CA 1
ATOM 1451 C C . VAL B 1 47 ? 156.779 151.080 166.997 1.00 61.31 70 VAL B C 1
ATOM 1452 O O . VAL B 1 47 ? 157.565 151.409 167.892 1.00 61.31 70 VAL B O 1
ATOM 1456 N N . ASP B 1 48 ? 155.494 151.420 166.996 1.00 65.43 71 ASP B N 1
ATOM 1457 C CA . ASP B 1 48 ? 154.889 152.214 168.053 1.00 65.43 71 ASP B CA 1
ATOM 1458 C C . ASP B 1 48 ? 153.844 151.389 168.791 1.00 65.43 71 ASP B C 1
ATOM 1459 O O . ASP B 1 48 ? 153.170 150.538 168.202 1.00 65.43 71 ASP B O 1
ATOM 1464 N N . ALA B 1 49 ? 153.717 151.650 170.090 1.00 61.02 72 ALA B N 1
ATOM 1465 C CA . ALA B 1 49 ? 152.730 150.972 170.914 1.00 61.02 72 ALA B CA 1
ATOM 1466 C C . ALA B 1 49 ? 152.377 151.860 172.095 1.00 61.02 72 ALA B C 1
ATOM 1467 O O . ALA B 1 49 ? 153.121 152.776 172.456 1.00 61.02 72 ALA B O 1
ATOM 1469 N N . GLN B 1 50 ? 151.225 151.576 172.696 1.00 66.95 73 GLN B N 1
ATOM 1470 C CA . GLN B 1 50 ? 150.726 152.326 173.836 1.00 66.95 73 GLN B CA 1
ATOM 1471 C C . GLN B 1 50 ? 150.271 151.358 174.918 1.00 66.95 73 GLN B C 1
ATOM 1472 O O . GLN B 1 50 ? 149.949 150.198 174.650 1.00 66.95 73 GLN B O 1
ATOM 1478 N N . THR B 1 51 ? 150.254 151.853 176.154 1.00 66.74 74 THR B N 1
ATOM 1479 C CA . THR B 1 51 ? 149.911 151.029 177.309 1.00 66.74 74 THR B CA 1
ATOM 1480 C C . THR B 1 51 ? 148.454 150.596 177.218 1.00 66.74 74 THR B C 1
ATOM 1481 O O . THR B 1 51 ? 147.543 151.412 177.393 1.00 66.74 74 THR B O 1
ATOM 1485 N N . VAL B 1 52 ? 148.230 149.313 176.949 1.00 71.66 75 VAL B N 1
ATOM 1486 C CA . VAL B 1 52 ? 146.894 148.738 176.870 1.00 71.66 75 VAL B CA 1
ATOM 1487 C C . VAL B 1 52 ? 146.806 147.586 177.862 1.00 71.66 75 VAL B C 1
ATOM 1488 O O . VAL B 1 52 ? 147.738 146.781 177.977 1.00 71.66 75 VAL B O 1
ATOM 1492 N N . GLY B 1 53 ? 145.703 147.532 178.603 1.00 78.65 76 GLY B N 1
ATOM 1493 C CA . GLY B 1 53 ? 145.494 146.475 179.571 1.00 78.65 76 GLY B CA 1
ATOM 1494 C C . GLY B 1 53 ? 144.101 145.892 179.496 1.00 78.65 76 GLY B C 1
ATOM 1495 O O . GLY B 1 53 ? 143.116 146.634 179.519 1.00 78.65 76 GLY B O 1
ATOM 1496 N N . THR B 1 54 ? 144.015 144.560 179.427 1.00 83.10 77 THR B N 1
ATOM 1497 C CA . THR B 1 54 ? 142.771 143.804 179.278 1.00 83.10 77 THR B CA 1
ATOM 1498 C C . THR B 1 54 ? 141.736 144.512 178.400 1.00 83.10 77 THR B C 1
ATOM 1499 O O . THR B 1 54 ? 142.003 144.774 177.223 1.00 83.10 77 THR B O 1
ATOM 1503 N N . SER B 1 55 ? 140.557 144.817 178.948 1.00 84.42 78 SER B N 1
ATOM 1504 C CA . SER B 1 55 ? 139.445 145.294 178.130 1.00 84.42 78 SER B CA 1
ATOM 1505 C C . SER B 1 55 ? 139.745 146.643 177.483 1.00 84.42 78 SER B C 1
ATOM 1506 O O . SER B 1 55 ? 139.612 146.797 176.263 1.00 84.42 78 SER B O 1
ATOM 1509 N N . GLY B 1 56 ? 140.151 147.632 178.275 1.00 82.08 79 GLY B N 1
ATOM 1510 C CA . GLY B 1 56 ? 140.237 149.003 177.810 1.00 82.08 79 GLY B CA 1
ATOM 1511 C C . GLY B 1 56 ? 141.593 149.631 178.062 1.00 82.08 79 GLY B C 1
ATOM 1512 O O . GLY B 1 56 ? 142.393 149.128 178.851 1.00 82.08 79 GLY B O 1
ATOM 1513 N N . ASN B 1 57 ? 141.841 150.749 177.383 1.00 72.84 80 ASN B N 1
ATOM 1514 C CA . ASN B 1 57 ? 143.094 151.472 177.542 1.00 72.84 80 ASN B CA 1
ATOM 1515 C C . ASN B 1 57 ? 143.206 152.064 178.943 1.00 72.84 80 ASN B C 1
ATOM 1516 O O . ASN B 1 57 ? 142.211 152.442 179.566 1.00 72.84 80 ASN B O 1
ATOM 1521 N N . ILE B 1 58 ? 144.441 152.137 179.438 1.00 69.55 81 ILE B N 1
ATOM 1522 C CA . ILE B 1 58 ? 144.695 152.751 180.734 1.00 69.55 81 ILE B CA 1
ATOM 1523 C C . ILE B 1 58 ? 144.467 154.252 180.630 1.00 69.55 81 ILE B C 1
ATOM 1524 O O . ILE B 1 58 ? 144.949 154.907 179.697 1.00 69.55 81 ILE B O 1
ATOM 1529 N N . GLN B 1 59 ? 143.725 154.805 181.586 1.00 70.41 82 GLN B N 1
ATOM 1530 C CA . GLN B 1 59 ? 143.409 156.224 181.608 1.00 70.41 82 GLN B CA 1
ATOM 1531 C C . GLN B 1 59 ? 143.761 156.800 182.973 1.00 70.41 82 GLN B C 1
ATOM 1532 O O . GLN B 1 59 ? 144.026 156.071 183.933 1.00 70.41 82 GLN B O 1
ATOM 1538 N N . ILE B 1 60 ? 143.763 158.130 183.053 1.00 69.40 83 ILE B N 1
ATOM 1539 C CA . ILE B 1 60 ? 144.182 158.822 184.266 1.00 69.40 83 ILE B CA 1
ATOM 1540 C C . ILE B 1 60 ? 142.963 159.287 185.052 1.00 69.40 83 ILE B C 1
ATOM 1541 O O . ILE B 1 60 ? 142.762 158.874 186.199 1.00 69.40 83 ILE B O 1
ATOM 1546 N N . GLN B 1 61 ? 142.142 160.142 184.438 1.00 74.88 84 GLN B N 1
ATOM 1547 C CA . GLN B 1 61 ? 140.980 160.750 185.088 1.00 74.88 84 GLN B CA 1
ATOM 1548 C C . GLN B 1 61 ? 141.402 161.465 186.377 1.00 74.88 84 GLN B C 1
ATOM 1549 O O . GLN B 1 61 ? 140.975 161.140 187.485 1.00 74.88 84 GLN B O 1
ATOM 1555 N N . CYS B 1 62 ? 142.271 162.452 186.191 1.00 79.27 85 CYS B N 1
ATOM 1556 C CA . CYS B 1 62 ? 142.861 163.166 187.309 1.00 79.27 85 CYS B CA 1
ATOM 1557 C C . CYS B 1 62 ? 141.891 164.223 187.836 1.00 79.27 85 CYS B C 1
ATOM 1558 O O . CYS B 1 62 ? 140.856 164.511 187.234 1.00 79.27 85 CYS B O 1
ATOM 1561 N N . SER B 1 63 ? 142.236 164.802 188.981 1.00 81.82 86 SER B N 1
ATOM 1562 C CA . SER B 1 63 ? 141.403 165.806 189.625 1.00 81.82 86 SER B CA 1
ATOM 1563 C C . SER B 1 63 ? 141.793 167.204 189.158 1.00 81.82 86 SER B C 1
ATOM 1564 O O . SER B 1 63 ? 142.851 167.414 188.560 1.00 81.82 86 SER B O 1
ATOM 1567 N N . THR B 1 64 ? 140.911 168.163 189.434 1.00 86.33 87 THR B N 1
ATOM 1568 C CA . THR B 1 64 ? 141.181 169.549 189.074 1.00 86.33 87 THR B CA 1
ATOM 1569 C C . THR B 1 64 ? 142.386 170.072 189.846 1.00 86.33 87 THR B C 1
ATOM 1570 O O . THR B 1 64 ? 142.589 169.738 191.017 1.00 86.33 87 THR B O 1
ATOM 1574 N N . GLY B 1 65 ? 143.194 170.890 189.177 1.00 83.59 88 GLY B N 1
ATOM 1575 C CA . GLY B 1 65 ? 144.434 171.334 189.779 1.00 83.59 88 GLY B CA 1
ATOM 1576 C C . GLY B 1 65 ? 145.353 170.157 190.047 1.00 83.59 88 GLY B C 1
ATOM 1577 O O . GLY B 1 65 ? 145.370 169.163 189.312 1.00 83.59 88 GLY B O 1
ATOM 1578 N N . LEU B 1 66 ? 146.127 170.269 191.128 1.00 80.55 89 LEU B N 1
ATOM 1579 C CA . LEU B 1 66 ? 146.965 169.179 191.631 1.00 80.55 89 LEU B CA 1
ATOM 1580 C C . LEU B 1 66 ? 147.950 168.702 190.559 1.00 80.55 89 LEU B C 1
ATOM 1581 O O . LEU B 1 66 ? 147.881 167.575 190.068 1.00 80.55 89 LEU B O 1
ATOM 1586 N N . THR B 1 67 ? 148.860 169.608 190.198 1.00 77.85 90 THR B N 1
ATOM 1587 C CA . THR B 1 67 ? 149.903 169.314 189.222 1.00 77.85 90 THR B CA 1
ATOM 1588 C C . THR B 1 67 ? 150.709 168.100 189.669 1.00 77.85 90 THR B C 1
ATOM 1589 O O . THR B 1 67 ? 151.486 168.187 190.628 1.00 77.85 90 THR B O 1
ATOM 1593 N N . PRO B 1 68 ? 150.558 166.954 188.999 1.00 72.30 91 PRO B N 1
ATOM 1594 C CA . PRO B 1 68 ? 151.217 165.733 189.474 1.00 72.30 91 PRO B CA 1
ATOM 1595 C C . PRO B 1 68 ? 152.610 165.555 188.897 1.00 72.30 91 PRO B C 1
ATOM 1596 O O . PRO B 1 68 ? 153.092 166.398 188.134 1.00 72.30 91 PRO B O 1
ATOM 1600 N N . SER B 1 69 ? 153.264 164.454 189.258 1.00 67.21 92 SER B N 1
ATOM 1601 C CA . SER B 1 69 ? 154.587 164.128 188.745 1.00 67.21 92 SER B CA 1
ATOM 1602 C C . SER B 1 69 ? 154.625 162.652 188.390 1.00 67.21 92 SER B C 1
ATOM 1603 O O . SER B 1 69 ? 154.160 161.813 189.167 1.00 67.21 92 SER B O 1
ATOM 1606 N N . LEU B 1 70 ? 155.173 162.340 187.220 1.00 63.77 93 LEU B N 1
ATOM 1607 C CA . LEU B 1 70 ? 155.289 160.970 186.742 1.00 63.77 93 LEU B CA 1
ATOM 1608 C C . LEU B 1 70 ? 156.754 160.558 186.746 1.00 63.77 93 LEU B C 1
ATOM 1609 O O . LEU B 1 70 ? 157.596 161.238 186.150 1.00 63.77 93 LEU B O 1
ATOM 1614 N N . THR B 1 71 ? 157.052 159.449 187.417 1.00 60.79 94 THR B N 1
ATOM 1615 C CA . THR B 1 71 ? 158.404 158.917 187.502 1.00 60.79 94 THR B CA 1
ATOM 1616 C C . THR B 1 71 ? 158.391 157.469 187.040 1.00 60.79 94 THR B C 1
ATOM 1617 O O . THR B 1 71 ? 157.592 156.666 187.532 1.00 60.79 94 THR B O 1
ATOM 1621 N N . VAL B 1 72 ? 159.275 157.139 186.103 1.00 57.43 95 VAL B N 1
ATOM 1622 C CA . VAL B 1 72 ? 159.361 155.798 185.539 1.00 57.43 95 VAL B CA 1
ATOM 1623 C C . VAL B 1 72 ? 160.731 155.232 185.880 1.00 57.43 95 VAL B C 1
ATOM 1624 O O . VAL B 1 72 ? 161.759 155.816 185.515 1.00 57.43 95 VAL B O 1
ATOM 1628 N N . ASN B 1 73 ? 160.743 154.099 186.574 1.00 61.89 96 ASN B N 1
ATOM 1629 C CA . ASN B 1 73 ? 161.989 153.439 186.918 1.00 61.89 96 ASN B CA 1
ATOM 1630 C C . ASN B 1 73 ? 162.587 152.766 185.685 1.00 61.89 96 ASN B C 1
ATOM 1631 O O . ASN B 1 73 ? 161.888 152.422 184.728 1.00 61.89 96 ASN B O 1
ATOM 1636 N N . ALA B 1 74 ? 163.904 152.583 185.717 1.00 61.00 97 ALA B N 1
ATOM 1637 C CA . ALA B 1 74 ? 164.567 151.819 184.674 1.00 61.00 97 ALA B CA 1
ATOM 1638 C C . ALA B 1 74 ? 164.186 150.346 184.785 1.00 61.00 97 ALA B C 1
ATOM 1639 O O . ALA B 1 74 ? 163.834 149.846 185.856 1.00 61.00 97 ALA B O 1
ATOM 1641 N N . GLY B 1 75 ? 164.259 149.650 183.658 1.00 62.85 98 GLY B N 1
ATOM 1642 C CA . GLY B 1 75 ? 163.864 148.259 183.626 1.00 62.85 98 GLY B CA 1
ATOM 1643 C C . GLY B 1 75 ? 164.825 147.370 184.390 1.00 62.85 98 GLY B C 1
ATOM 1644 O O . GLY B 1 75 ? 165.909 147.775 184.811 1.00 62.85 98 GLY B O 1
ATOM 1645 N N . LEU B 1 76 ? 164.402 146.117 184.576 1.00 66.59 99 LEU B N 1
ATOM 1646 C CA . LEU B 1 76 ? 165.248 145.150 185.267 1.00 66.59 99 LEU B CA 1
ATOM 1647 C C . LEU B 1 76 ? 166.541 144.912 184.501 1.00 66.59 99 LEU B C 1
ATOM 1648 O O . LEU B 1 76 ? 167.609 144.745 185.103 1.00 66.59 99 LEU B O 1
ATOM 1653 N N . HIS B 1 77 ? 166.465 144.894 183.174 1.00 67.05 100 HIS B N 1
ATOM 1654 C CA . HIS B 1 77 ? 167.626 144.676 182.317 1.00 67.05 100 HIS B CA 1
ATOM 1655 C C . HIS B 1 77 ? 167.963 146.019 181.678 1.00 67.05 100 HIS B C 1
ATOM 1656 O O . HIS B 1 77 ? 167.399 146.399 180.652 1.00 67.05 100 HIS B O 1
ATOM 1663 N N . ALA B 1 78 ? 168.883 146.751 182.302 1.00 68.72 101 ALA B N 1
ATOM 1664 C CA . ALA B 1 78 ? 169.253 148.082 181.849 1.00 68.72 101 ALA B CA 1
ATOM 1665 C C . ALA B 1 78 ? 170.768 148.220 181.824 1.00 68.72 101 ALA B C 1
ATOM 1666 O O . ALA B 1 78 ? 171.481 147.572 182.596 1.00 68.72 101 ALA B O 1
ATOM 1668 N N . SER B 1 79 ? 171.253 149.073 180.924 1.00 68.96 102 SER B N 1
ATOM 1669 C CA . SER B 1 79 ? 172.685 149.336 180.809 1.00 68.96 102 SER B CA 1
ATOM 1670 C C . SER B 1 79 ? 172.871 150.663 180.094 1.00 68.96 102 SER B C 1
ATOM 1671 O O . SER B 1 79 ? 172.335 150.854 178.998 1.00 68.96 102 SER B O 1
ATOM 1674 N N . GLY B 1 80 ? 173.621 151.575 180.708 1.00 72.61 103 GLY B N 1
ATOM 1675 C CA . GLY B 1 80 ? 173.879 152.860 180.090 1.00 72.61 103 GLY B CA 1
ATOM 1676 C C . GLY B 1 80 ? 172.709 153.814 180.086 1.00 72.61 103 GLY B C 1
ATOM 1677 O O . GLY B 1 80 ? 172.699 154.762 179.297 1.00 72.61 103 GLY B O 1
ATOM 1678 N N . GLY B 1 81 ? 171.718 153.594 180.947 1.00 74.97 104 GLY B N 1
ATOM 1679 C CA . GLY B 1 81 ? 170.566 154.468 181.012 1.00 74.97 104 GLY B CA 1
ATOM 1680 C C . GLY B 1 81 ? 169.498 154.208 179.976 1.00 74.97 104 GLY B C 1
ATOM 1681 O O . GLY B 1 81 ? 168.530 154.974 179.905 1.00 74.97 104 GLY B O 1
ATOM 1682 N N . GLN B 1 82 ? 169.638 153.161 179.169 1.00 68.37 105 GLN B N 1
ATOM 1683 C CA . GLN B 1 82 ? 168.653 152.801 178.159 1.00 68.37 105 GLN B CA 1
ATOM 1684 C C . GLN B 1 82 ? 168.025 151.463 178.523 1.00 68.37 105 GLN B C 1
ATOM 1685 O O . GLN B 1 82 ? 168.737 150.476 178.738 1.00 68.37 105 GLN B O 1
ATOM 1691 N N . ARG B 1 83 ? 166.697 151.435 178.589 1.00 61.13 106 ARG B N 1
ATOM 1692 C CA . ARG B 1 83 ? 165.984 150.221 178.956 1.00 61.13 106 ARG B CA 1
ATOM 1693 C C . ARG B 1 83 ? 166.086 149.180 177.845 1.00 61.13 106 ARG B C 1
ATOM 1694 O O . ARG B 1 83 ? 166.100 149.506 176.655 1.00 61.13 106 ARG B O 1
ATOM 1702 N N . TYR B 1 84 ? 166.150 147.913 178.247 1.00 63.09 107 TYR B N 1
ATOM 1703 C CA . TYR B 1 84 ? 166.387 146.810 177.329 1.00 63.09 107 TYR B CA 1
ATOM 1704 C C . TYR B 1 84 ? 165.308 145.750 177.498 1.00 63.09 107 TYR B C 1
ATOM 1705 O O . TYR B 1 84 ? 164.556 145.744 178.476 1.00 63.09 107 TYR B O 1
ATOM 1714 N N . MET B 1 85 ? 165.242 144.847 176.523 1.00 64.61 108 MET B N 1
ATOM 1715 C CA . MET B 1 85 ? 164.390 143.667 176.580 1.00 64.61 108 MET B CA 1
ATOM 1716 C C . MET B 1 85 ? 165.269 142.434 176.432 1.00 64.61 108 MET B C 1
ATOM 1717 O O . MET B 1 85 ? 166.152 142.402 175.571 1.00 64.61 108 MET B O 1
ATOM 1722 N N . GLN B 1 86 ? 165.027 141.423 177.261 1.00 67.45 109 GLN B N 1
ATOM 1723 C CA . GLN B 1 86 ? 165.826 140.206 177.251 1.00 67.45 109 GLN B CA 1
ATOM 1724 C C . GLN B 1 86 ? 164.932 138.992 177.039 1.00 67.45 109 GLN B C 1
ATOM 1725 O O . GLN B 1 86 ? 163.852 138.890 177.630 1.00 67.45 109 GLN B O 1
ATOM 1731 N N . ASN B 1 87 ? 165.390 138.079 176.186 1.00 70.89 110 ASN B N 1
ATOM 1732 C CA . ASN B 1 87 ? 164.632 136.878 175.869 1.00 70.89 110 ASN B CA 1
ATOM 1733 C C . ASN B 1 87 ? 164.558 135.955 177.080 1.00 70.89 110 ASN B C 1
ATOM 1734 O O . ASN B 1 87 ? 165.472 135.898 177.907 1.00 70.89 110 ASN B O 1
ATOM 1739 N N . THR B 1 88 ? 163.447 135.225 177.176 1.00 72.66 111 THR B N 1
ATOM 1740 C CA . THR B 1 88 ? 163.274 134.247 178.242 1.00 72.66 111 THR B CA 1
ATOM 1741 C C . THR B 1 88 ? 164.013 132.944 177.969 1.00 72.66 111 THR B C 1
ATOM 1742 O O . THR B 1 88 ? 164.157 132.127 178.885 1.00 72.66 111 THR B O 1
ATOM 1746 N N . THR B 1 89 ? 164.482 132.730 176.739 1.00 76.11 112 THR B N 1
ATOM 1747 C CA . THR B 1 89 ? 165.203 131.512 176.379 1.00 76.11 112 THR B CA 1
ATOM 1748 C C . THR B 1 89 ? 166.707 131.747 176.278 1.00 76.11 112 THR B C 1
ATOM 1749 O O . THR B 1 89 ? 167.492 131.059 176.937 1.00 76.11 112 THR B O 1
ATOM 1753 N N . THR B 1 90 ? 167.123 132.711 175.461 1.00 75.51 113 THR B N 1
ATOM 1754 C CA . THR B 1 90 ? 168.531 133.042 175.286 1.00 75.51 113 THR B CA 1
ATOM 1755 C C . THR B 1 90 ? 168.832 134.367 175.973 1.00 75.51 113 THR B C 1
ATOM 1756 O O . THR B 1 90 ? 168.151 135.368 175.729 1.00 75.51 113 THR B O 1
ATOM 1760 N N . THR B 1 91 ? 169.852 134.369 176.832 1.00 73.84 114 THR B N 1
ATOM 1761 C CA . THR B 1 91 ? 170.203 135.565 177.588 1.00 73.84 114 THR B CA 1
ATOM 1762 C C . THR B 1 91 ? 170.934 136.608 176.752 1.00 73.84 114 THR B C 1
ATOM 1763 O O . THR B 1 91 ? 170.933 137.787 177.121 1.00 73.84 114 THR B O 1
ATOM 1767 N N . SER B 1 92 ? 171.557 136.206 175.641 1.00 75.16 115 SER B N 1
ATOM 1768 C CA . SER B 1 92 ? 172.364 137.143 174.865 1.00 75.16 115 SER B CA 1
ATOM 1769 C C . SER B 1 92 ? 171.496 138.113 174.070 1.00 75.16 115 SER B C 1
ATOM 1770 O O . SER B 1 92 ? 171.804 139.308 173.997 1.00 75.16 115 SER B O 1
ATOM 1773 N N . SER B 1 93 ? 170.416 137.620 173.466 1.00 70.90 116 SER B N 1
ATOM 1774 C CA . SER B 1 93 ? 169.592 138.457 172.601 1.00 70.90 116 SER B CA 1
ATOM 1775 C C . SER B 1 93 ? 168.963 139.601 173.387 1.00 70.90 116 SER B C 1
ATOM 1776 O O . SER B 1 93 ? 168.491 139.420 174.513 1.00 70.90 116 SER B O 1
ATOM 1779 N N . THR B 1 94 ? 168.962 140.790 172.786 1.00 67.59 117 THR B N 1
ATOM 1780 C CA . THR B 1 94 ? 168.479 141.990 173.456 1.00 67.59 117 THR B CA 1
ATOM 1781 C C . THR B 1 94 ? 168.010 142.997 172.414 1.00 67.59 117 THR B C 1
ATOM 1782 O O . THR B 1 94 ? 168.638 143.146 171.363 1.00 67.59 117 THR B O 1
ATOM 1786 N N . ILE B 1 95 ? 166.904 143.678 172.712 1.00 64.56 118 ILE B N 1
ATOM 1787 C CA . ILE B 1 95 ? 166.380 144.761 171.886 1.00 64.56 118 ILE B CA 1
ATOM 1788 C C . ILE B 1 95 ? 166.220 145.997 172.760 1.00 64.56 118 ILE B C 1
ATOM 1789 O O . ILE B 1 95 ? 165.600 145.931 173.827 1.00 64.56 118 ILE B O 1
ATOM 1794 N N . ALA B 1 96 ? 166.776 147.116 172.308 1.00 61.30 119 ALA B N 1
ATOM 1795 C CA . ALA B 1 96 ? 166.620 148.376 173.017 1.00 61.30 119 ALA B CA 1
ATOM 1796 C C . ALA B 1 96 ? 165.303 149.044 172.639 1.00 61.30 119 ALA B C 1
ATOM 1797 O O . ALA B 1 96 ? 164.758 148.825 171.553 1.00 61.30 119 ALA B O 1
ATOM 1799 N N . TYR B 1 97 ? 164.792 149.866 173.552 1.00 57.67 120 TYR B N 1
ATOM 1800 C CA . TYR B 1 97 ? 163.559 150.597 173.302 1.00 57.67 120 TYR B CA 1
ATOM 1801 C C . TYR B 1 97 ? 163.559 151.874 174.127 1.00 57.67 120 TYR B C 1
ATOM 1802 O O . TYR B 1 97 ? 164.298 152.008 175.105 1.00 57.67 120 TYR B O 1
ATOM 1811 N N . ASN B 1 98 ? 162.714 152.815 173.718 1.00 57.47 121 ASN B N 1
ATOM 1812 C CA . ASN B 1 98 ? 162.564 154.089 174.398 1.00 57.47 121 ASN B CA 1
ATOM 1813 C C . ASN B 1 98 ? 161.114 154.280 174.821 1.00 57.47 121 ASN B C 1
ATOM 1814 O O . ASN B 1 98 ? 160.217 153.550 174.392 1.00 57.47 121 ASN B O 1
ATOM 1819 N N . ILE B 1 99 ? 160.895 155.278 175.673 1.00 59.11 122 ILE B N 1
ATOM 1820 C CA . ILE B 1 99 ? 159.569 155.595 176.191 1.00 59.11 122 ILE B CA 1
ATOM 1821 C C . ILE B 1 99 ? 159.404 157.109 176.193 1.00 59.11 122 ILE B C 1
ATOM 1822 O O . ILE B 1 99 ? 160.367 157.851 176.416 1.00 59.11 122 ILE B O 1
ATOM 1827 N N . TYR B 1 100 ? 158.187 157.570 175.908 1.00 62.56 123 TYR B N 1
ATOM 1828 C CA . TYR B 1 100 ? 157.904 158.989 175.760 1.00 62.56 123 TYR B CA 1
ATOM 1829 C C . TYR B 1 100 ? 156.655 159.354 176.551 1.00 62.56 123 TYR B C 1
ATOM 1830 O O . TYR B 1 100 ? 155.805 158.508 176.838 1.00 62.56 123 TYR B O 1
ATOM 1839 N N . SER B 1 101 ? 156.552 160.637 176.899 1.00 66.40 124 SER B N 1
ATOM 1840 C CA . SER B 1 101 ? 155.465 161.150 177.723 1.00 66.40 124 SER B CA 1
ATOM 1841 C C . SER B 1 101 ? 154.380 161.851 176.915 1.00 66.40 124 SER B C 1
ATOM 1842 O O . SER B 1 101 ? 153.466 162.434 177.508 1.00 66.40 124 SER B O 1
ATOM 1845 N N . ASP B 1 102 ? 154.457 161.814 175.586 1.00 67.57 125 ASP B N 1
ATOM 1846 C CA . ASP B 1 102 ? 153.460 162.457 174.741 1.00 67.57 125 ASP B CA 1
ATOM 1847 C C . ASP B 1 102 ? 153.173 161.592 173.519 1.00 67.57 125 ASP B C 1
ATOM 1848 O O . ASP B 1 102 ? 153.959 160.714 173.151 1.00 67.57 125 ASP B O 1
ATOM 1853 N N . ALA B 1 103 ? 152.013 161.844 172.904 1.00 66.04 126 ALA B N 1
ATOM 1854 C CA . ALA B 1 103 ? 151.586 161.048 171.756 1.00 66.04 126 ALA B CA 1
ATOM 1855 C C . ALA B 1 103 ? 152.534 161.216 170.577 1.00 66.04 126 ALA B C 1
ATOM 1856 O O . ALA B 1 103 ? 152.817 160.252 169.856 1.00 66.04 126 ALA B O 1
ATOM 1858 N N . ALA B 1 104 ? 153.032 162.434 170.359 1.00 68.08 127 ALA B N 1
ATOM 1859 C CA . ALA B 1 104 ? 153.955 162.686 169.259 1.00 68.08 127 ALA B CA 1
ATOM 1860 C C . ALA B 1 104 ? 155.303 162.006 169.451 1.00 68.08 127 ALA B C 1
ATOM 1861 O O . ALA B 1 104 ? 156.093 161.964 168.501 1.00 68.08 127 ALA B O 1
ATOM 1863 N N . ARG B 1 105 ? 155.578 161.481 170.646 1.00 65.26 128 ARG B N 1
ATOM 1864 C CA . ARG B 1 105 ? 156.844 160.819 170.960 1.00 65.26 128 ARG B CA 1
ATOM 1865 C C . ARG B 1 105 ? 158.028 161.752 170.709 1.00 65.26 128 ARG B C 1
ATOM 1866 O O . ARG B 1 105 ? 159.026 161.382 170.089 1.00 65.26 128 ARG B O 1
ATOM 1874 N N . SER B 1 106 ? 157.901 162.985 171.199 1.00 70.38 129 SER B N 1
ATOM 1875 C CA . SER B 1 106 ? 158.954 163.985 171.092 1.00 70.38 129 SER B CA 1
ATOM 1876 C C . SER B 1 106 ? 159.682 164.244 172.401 1.00 70.38 129 SER B C 1
ATOM 1877 O O . SER B 1 106 ? 160.859 164.608 172.375 1.00 70.38 129 SER B O 1
ATOM 1880 N N . ALA B 1 107 ? 159.016 164.069 173.539 1.00 68.51 130 ALA B N 1
ATOM 1881 C CA . ALA B 1 107 ? 159.620 164.282 174.847 1.00 68.51 130 ALA B CA 1
ATOM 1882 C C . ALA B 1 107 ? 160.007 162.934 175.442 1.00 68.51 130 ALA B C 1
ATOM 1883 O O . ALA B 1 107 ? 159.141 162.088 175.690 1.00 68.51 130 ALA B O 1
ATOM 1885 N N . LEU B 1 108 ? 161.302 162.740 175.671 1.00 66.35 131 LEU B N 1
ATOM 1886 C CA . LEU B 1 108 ? 161.800 161.486 176.213 1.00 66.35 131 LEU B CA 1
ATOM 1887 C C . LEU B 1 108 ? 161.690 161.476 177.734 1.00 66.35 131 LEU B C 1
ATOM 1888 O O . LEU B 1 108 ? 161.833 162.507 178.397 1.00 66.35 131 LEU B O 1
ATOM 1893 N N . ILE B 1 109 ? 161.431 160.293 178.283 1.00 65.49 132 ILE B N 1
ATOM 1894 C CA . ILE B 1 109 ? 161.341 160.094 179.725 1.00 65.49 132 ILE B CA 1
ATOM 1895 C C . ILE B 1 109 ? 162.640 159.451 180.191 1.00 65.49 132 ILE B C 1
ATOM 1896 O O . ILE B 1 109 ? 163.011 158.369 179.721 1.00 65.49 132 ILE B O 1
ATOM 1901 N N . GLN B 1 110 ? 163.333 160.116 181.107 1.00 67.67 133 GLN B N 1
ATOM 1902 C CA . GLN B 1 110 ? 164.586 159.604 181.638 1.00 67.67 133 GLN B CA 1
ATOM 1903 C C . GLN B 1 110 ? 164.340 158.799 182.910 1.00 67.67 133 GLN B C 1
ATOM 1904 O O . GLN B 1 110 ? 163.330 158.964 183.597 1.00 67.67 133 GLN B O 1
ATOM 1910 N N . ALA B 1 111 ? 165.284 157.911 183.213 1.00 65.93 134 ALA B N 1
ATOM 1911 C CA . ALA B 1 111 ? 165.157 157.046 184.378 1.00 65.93 134 ALA B CA 1
ATOM 1912 C C . ALA B 1 111 ? 165.260 157.858 185.663 1.00 65.93 134 ALA B C 1
ATOM 1913 O O . ALA B 1 111 ? 166.168 158.680 185.820 1.00 65.93 134 ALA B O 1
ATOM 1915 N N . ASN B 1 112 ? 164.322 157.619 186.583 1.00 67.18 135 ASN B N 1
ATOM 1916 C CA . ASN B 1 112 ? 164.306 158.266 187.897 1.00 67.18 135 ASN B CA 1
ATOM 1917 C C . ASN B 1 112 ? 164.319 159.789 187.776 1.00 67.18 135 ASN B C 1
ATOM 1918 O O . ASN B 1 112 ? 165.003 160.484 188.529 1.00 67.18 135 ASN B O 1
ATOM 1923 N N . THR B 1 113 ? 163.555 160.312 186.819 1.00 66.20 136 THR B N 1
ATOM 1924 C CA . THR B 1 113 ? 163.429 161.752 186.616 1.00 66.20 136 THR B CA 1
ATOM 1925 C C . THR B 1 113 ? 161.947 162.093 186.551 1.00 66.20 136 THR B C 1
ATOM 1926 O O . THR B 1 113 ? 161.245 161.614 185.636 1.00 66.20 136 THR B O 1
ATOM 1930 N N . PRO B 1 114 ? 161.425 162.890 187.482 1.00 64.08 137 PRO B N 1
ATOM 1931 C CA . PRO B 1 114 ? 159.997 163.225 187.447 1.00 64.08 137 PRO B CA 1
ATOM 1932 C C . PRO B 1 114 ? 159.641 164.041 186.214 1.00 64.08 137 PRO B C 1
ATOM 1933 O O . PRO B 1 114 ? 160.442 164.829 185.706 1.00 64.08 137 PRO B O 1
ATOM 1937 N N . VAL B 1 115 ? 158.417 163.841 185.734 1.00 66.96 138 VAL B N 1
ATOM 1938 C CA . VAL B 1 115 ? 157.881 164.563 184.586 1.00 66.96 138 VAL B CA 1
ATOM 1939 C C . VAL B 1 115 ? 156.605 165.266 185.026 1.00 66.96 138 VAL B C 1
ATOM 1940 O O . VAL B 1 115 ? 155.703 164.631 185.584 1.00 66.96 138 VAL B O 1
ATOM 1944 N N . ASP B 1 116 ? 156.533 166.573 184.776 1.00 73.77 139 ASP B N 1
ATOM 1945 C CA . ASP B 1 116 ? 155.398 167.389 185.209 1.00 73.77 139 ASP B CA 1
ATOM 1946 C C . ASP B 1 116 ? 154.307 167.288 184.144 1.00 73.77 139 ASP B C 1
ATOM 1947 O O . ASP B 1 116 ? 154.175 168.130 183.252 1.00 73.77 139 ASP B O 1
ATOM 1952 N N . ILE B 1 117 ? 153.514 166.225 184.246 1.00 72.79 140 ILE B N 1
ATOM 1953 C CA . ILE B 1 117 ? 152.375 166.022 183.332 1.00 72.79 140 ILE B CA 1
ATOM 1954 C C . ILE B 1 117 ? 151.168 166.688 183.987 1.00 72.79 140 ILE B C 1
ATOM 1955 O O . ILE B 1 117 ? 150.338 166.068 184.655 1.00 72.79 140 ILE B O 1
ATOM 1960 N N . SER B 1 118 ? 151.055 167.997 183.770 1.00 78.62 141 SER B N 1
ATOM 1961 C CA . SER B 1 118 ? 149.982 168.791 184.354 1.00 78.62 141 SER B CA 1
ATOM 1962 C C . SER B 1 118 ? 148.795 168.970 183.418 1.00 78.62 141 SER B C 1
ATOM 1963 O O . SER B 1 118 ? 147.808 169.601 183.808 1.00 78.62 141 SER B O 1
ATOM 1966 N N . SER B 1 119 ? 148.862 168.432 182.200 1.00 82.06 142 SER B N 1
ATOM 1967 C CA . SER B 1 119 ? 147.779 168.582 181.236 1.00 82.06 142 SER B CA 1
ATOM 1968 C C . SER B 1 119 ? 146.723 167.491 181.348 1.00 82.06 142 SER B C 1
ATOM 1969 O O . SER B 1 119 ? 145.765 167.499 180.568 1.00 82.06 142 SER B O 1
ATOM 1972 N N . VAL B 1 120 ? 146.871 166.559 182.288 1.00 79.88 143 VAL B N 1
ATOM 1973 C CA . VAL B 1 120 ? 145.940 165.445 182.423 1.00 79.88 143 VAL B CA 1
ATOM 1974 C C . VAL B 1 120 ? 144.874 165.784 183.456 1.00 79.88 143 VAL B C 1
ATOM 1975 O O . VAL B 1 120 ? 144.112 164.911 183.887 1.00 79.88 143 VAL B O 1
ATOM 1979 N N . SER B 1 121 ? 144.805 167.051 183.853 1.00 82.59 144 SER B N 1
ATOM 1980 C CA . SER B 1 121 ? 143.875 167.480 184.888 1.00 82.59 144 SER B CA 1
ATOM 1981 C C . SER B 1 121 ? 142.483 167.679 184.288 1.00 82.59 144 SER B C 1
ATOM 1982 O O . SER B 1 121 ? 142.213 167.317 183.139 1.00 82.59 144 SER B O 1
ATOM 1985 N N . THR B 1 122 ? 141.580 168.263 185.081 1.00 84.96 145 THR B N 1
ATOM 1986 C CA . THR B 1 122 ? 140.198 168.546 184.676 1.00 84.96 145 THR B CA 1
ATOM 1987 C C . THR B 1 122 ? 139.460 167.277 184.248 1.00 84.96 145 THR B C 1
ATOM 1988 O O . THR B 1 122 ? 138.596 167.309 183.370 1.00 84.96 145 THR B O 1
ATOM 1992 N N . GLY B 1 123 ? 139.791 166.158 184.888 1.00 82.96 146 GLY B N 1
ATOM 1993 C CA . GLY B 1 123 ? 139.082 164.914 184.623 1.00 82.96 146 GLY B CA 1
ATOM 1994 C C . GLY B 1 123 ? 139.184 164.495 183.170 1.00 82.96 146 GLY B C 1
ATOM 1995 O O . GLY B 1 123 ? 140.278 164.402 182.601 1.00 82.96 146 GLY B O 1
ATOM 1996 N N . THR B 1 124 ? 138.020 164.193 182.582 1.00 84.54 147 THR B N 1
ATOM 1997 C CA . THR B 1 124 ? 137.842 163.887 181.163 1.00 84.54 147 THR B CA 1
ATOM 1998 C C . THR B 1 124 ? 138.389 162.496 180.841 1.00 84.54 147 THR B C 1
ATOM 1999 O O . THR B 1 124 ? 138.165 161.968 179.746 1.00 84.54 147 THR B O 1
ATOM 2003 N N . ALA B 1 125 ? 139.053 161.869 181.814 1.00 76.21 148 ALA B N 1
ATOM 2004 C CA . ALA B 1 125 ? 139.604 160.521 181.675 1.00 76.21 148 ALA B CA 1
ATOM 2005 C C . ALA B 1 125 ? 140.514 160.419 180.448 1.00 76.21 148 ALA B C 1
ATOM 2006 O O . ALA B 1 125 ? 140.286 159.632 179.528 1.00 76.21 148 ALA B O 1
ATOM 2008 N N . VAL B 1 126 ? 141.563 161.243 180.453 1.00 71.09 149 VAL B N 1
ATOM 2009 C CA . VAL B 1 126 ? 142.511 161.250 179.348 1.00 71.09 149 VAL B CA 1
ATOM 2010 C C . VAL B 1 126 ? 143.409 160.019 179.438 1.00 71.09 149 VAL B C 1
ATOM 2011 O O . VAL B 1 126 ? 143.610 159.441 180.514 1.00 71.09 149 VAL B O 1
ATOM 2015 N N . ASN B 1 127 ? 143.944 159.604 178.291 1.00 68.61 150 ASN B N 1
ATOM 2016 C CA . ASN B 1 127 ? 144.838 158.455 178.254 1.00 68.61 150 ASN B CA 1
ATOM 2017 C C . ASN B 1 127 ? 146.114 158.748 179.034 1.00 68.61 150 ASN B C 1
ATOM 2018 O O . ASN B 1 127 ? 146.583 159.888 179.085 1.00 68.61 150 ASN B O 1
ATOM 2023 N N . ILE B 1 128 ? 146.669 157.711 179.649 1.00 63.33 151 ILE B N 1
ATOM 2024 C CA . ILE B 1 128 ? 147.873 157.878 180.473 1.00 63.33 151 ILE B CA 1
ATOM 2025 C C . ILE B 1 128 ? 149.051 158.251 179.578 1.00 63.33 151 ILE B C 1
ATOM 2026 O O . ILE B 1 128 ? 149.242 157.631 178.516 1.00 63.33 151 ILE B O 1
ATOM 2031 N N . PRO B 1 129 ? 149.851 159.256 179.943 1.00 63.13 152 PRO B N 1
ATOM 2032 C CA . PRO B 1 129 ? 151.012 159.658 179.116 1.00 63.13 152 PRO B CA 1
ATOM 2033 C C . PRO B 1 129 ? 152.183 158.686 179.233 1.00 63.13 152 PRO B C 1
ATOM 2034 O O . PRO B 1 129 ? 153.146 158.880 179.973 1.00 63.13 152 PRO B O 1
ATOM 2038 N N . LEU B 1 130 ? 152.099 157.594 178.474 1.00 58.15 153 LEU B N 1
ATOM 2039 C CA . LEU B 1 130 ? 153.168 156.599 178.461 1.00 58.15 153 LEU B CA 1
ATOM 2040 C C . LEU B 1 130 ? 153.132 155.893 177.113 1.00 58.15 153 LEU B C 1
ATOM 2041 O O . LEU B 1 130 ? 152.291 155.015 176.897 1.00 58.15 153 LEU B O 1
ATOM 2046 N N . TYR B 1 131 ? 154.039 156.275 176.216 1.00 59.17 154 TYR B N 1
ATOM 2047 C CA . TYR B 1 131 ? 154.107 155.714 174.874 1.00 59.17 154 TYR B CA 1
ATOM 2048 C C . TYR B 1 131 ? 155.522 155.221 174.615 1.00 59.17 154 TYR B C 1
ATOM 2049 O O . TYR B 1 131 ? 156.492 155.877 175.006 1.00 59.17 154 TYR B O 1
ATOM 2058 N N . GLY B 1 132 ? 155.636 154.072 173.959 1.00 59.56 155 GLY B N 1
ATOM 2059 C CA . GLY B 1 132 ? 156.924 153.462 173.658 1.00 59.56 155 GLY B CA 1
ATOM 2060 C C . GLY B 1 132 ? 157.157 153.393 172.162 1.00 59.56 155 GLY B C 1
ATOM 2061 O O . GLY B 1 132 ? 156.205 153.333 171.377 1.00 59.56 155 GLY B O 1
ATOM 2062 N N . ARG B 1 133 ? 158.430 153.406 171.770 1.00 60.74 156 ARG B N 1
ATOM 2063 C CA . ARG B 1 133 ? 158.824 153.322 170.372 1.00 60.74 156 ARG B CA 1
ATOM 2064 C C . ARG B 1 133 ? 160.132 152.554 170.263 1.00 60.74 156 ARG B C 1
ATOM 2065 O O . ARG B 1 133 ? 161.045 152.755 171.068 1.00 60.74 156 ARG B O 1
ATOM 2073 N N . VAL B 1 134 ? 160.217 151.678 169.266 1.00 60.66 157 VAL B N 1
ATOM 2074 C CA . VAL B 1 134 ? 161.424 150.909 168.986 1.00 60.66 157 VAL B CA 1
ATOM 2075 C C . VAL B 1 134 ? 161.981 151.390 167.655 1.00 60.66 157 VAL B C 1
ATOM 2076 O O . VAL B 1 134 ? 161.306 151.292 166.623 1.00 60.66 157 VAL B O 1
ATOM 2080 N N . VAL B 1 135 ? 163.202 151.901 167.677 1.00 68.32 158 VAL B N 1
ATOM 2081 C CA . VAL B 1 135 ? 163.865 152.452 166.497 1.00 68.32 158 VAL B CA 1
ATOM 2082 C C . VAL B 1 135 ? 164.974 151.492 166.091 1.00 68.32 158 VAL B C 1
ATOM 2083 O O . VAL B 1 135 ? 165.779 151.100 166.943 1.00 68.32 158 VAL B O 1
ATOM 2087 N N . PRO B 1 136 ? 165.054 151.085 164.814 1.00 70.50 159 PRO B N 1
ATOM 2088 C CA . PRO B 1 136 ? 166.051 150.098 164.373 1.00 70.50 159 PRO B CA 1
ATOM 2089 C C . PRO B 1 136 ? 167.444 150.679 164.138 1.00 70.50 159 PRO B C 1
ATOM 2090 O O . PRO B 1 136 ? 168.075 150.431 163.109 1.00 70.50 159 PRO B O 1
ATOM 2094 N N . THR B 1 137 ? 167.930 151.457 165.101 1.00 74.16 160 THR B N 1
ATOM 2095 C CA . THR B 1 137 ? 169.298 151.953 165.091 1.00 74.16 160 THR B CA 1
ATOM 2096 C C . THR B 1 137 ? 169.967 151.581 166.406 1.00 74.16 160 THR B C 1
ATOM 2097 O O . THR B 1 137 ? 169.357 151.676 167.476 1.00 74.16 160 THR B O 1
ATOM 2101 N N . GLY B 1 138 ? 171.216 151.134 166.319 1.00 74.55 161 GLY B N 1
ATOM 2102 C CA . GLY B 1 138 ? 171.912 150.668 167.502 1.00 74.55 161 GLY B CA 1
ATOM 2103 C C . GLY B 1 138 ? 171.267 149.478 168.172 1.00 74.55 161 GLY B C 1
ATOM 2104 O O . GLY B 1 138 ? 171.493 149.249 169.362 1.00 74.55 161 GLY B O 1
ATOM 2105 N N . GLN B 1 139 ? 170.464 148.710 167.440 1.00 74.54 162 GLN B N 1
ATOM 2106 C CA . GLN B 1 139 ? 169.772 147.547 167.994 1.00 74.54 162 GLN B CA 1
ATOM 2107 C C . GLN B 1 139 ? 170.624 146.289 167.884 1.00 74.54 162 GLN B C 1
ATOM 2108 O O . GLN B 1 139 ? 170.150 145.243 167.446 1.00 74.54 162 GLN B O 1
ATOM 2114 N N . SER B 1 140 ? 171.881 146.380 168.320 1.00 77.10 163 SER B N 1
ATOM 2115 C CA . SER B 1 140 ? 172.871 145.306 168.168 1.00 77.10 163 SER B CA 1
ATOM 2116 C C . SER B 1 140 ? 172.859 144.874 166.701 1.00 77.10 163 SER B C 1
ATOM 2117 O O . SER B 1 140 ? 172.992 145.730 165.816 1.00 77.10 163 SER B O 1
ATOM 2120 N N . THR B 1 141 ? 172.704 143.591 166.399 1.00 79.98 164 THR B N 1
ATOM 2121 C CA . THR B 1 141 ? 172.512 143.190 165.013 1.00 79.98 164 THR B CA 1
ATOM 2122 C C . THR B 1 141 ? 171.081 143.501 164.571 1.00 79.98 164 THR B C 1
ATOM 2123 O O . THR B 1 141 ? 170.152 143.404 165.375 1.00 79.98 164 THR B O 1
ATOM 2127 N N . PRO B 1 142 ? 170.880 143.891 163.309 1.00 76.53 165 PRO B N 1
ATOM 2128 C CA . PRO B 1 142 ? 169.520 144.226 162.852 1.00 76.53 165 PRO B CA 1
ATOM 2129 C C . PRO B 1 142 ? 168.518 143.093 163.001 1.00 76.53 165 PRO B C 1
ATOM 2130 O O . PRO B 1 142 ? 167.344 143.357 163.286 1.00 76.53 165 PRO B O 1
ATOM 2134 N N . THR B 1 143 ? 168.937 141.841 162.817 1.00 76.02 166 THR B N 1
ATOM 2135 C CA . THR B 1 143 ? 168.030 140.704 162.910 1.00 76.02 166 THR B CA 1
ATOM 2136 C C . THR B 1 143 ? 168.298 139.907 164.179 1.00 76.02 166 THR B C 1
ATOM 2137 O O . THR B 1 143 ? 169.392 139.348 164.340 1.00 76.02 166 THR B O 1
ATOM 2141 N N . PRO B 1 144 ? 167.346 139.847 165.114 1.00 72.38 167 PRO B N 1
ATOM 2142 C CA . PRO B 1 144 ? 167.555 139.056 166.332 1.00 72.38 167 PRO B CA 1
ATOM 2143 C C . PRO B 1 144 ? 167.061 137.625 166.185 1.00 72.38 167 PRO B C 1
ATOM 2144 O O . PRO B 1 144 ? 166.537 137.249 165.132 1.00 72.38 167 PRO B O 1
ATOM 2148 N N . THR B 1 145 ? 167.225 136.820 167.231 1.00 71.58 168 THR B N 1
ATOM 2149 C CA . THR B 1 145 ? 166.743 135.446 167.220 1.00 71.58 168 THR B CA 1
ATOM 2150 C C . THR B 1 145 ? 165.262 135.427 167.594 1.00 71.58 168 THR B C 1
ATOM 2151 O O . THR B 1 145 ? 164.618 136.469 167.739 1.00 71.58 168 THR B O 1
ATOM 2155 N N . ALA B 1 146 ? 164.703 134.233 167.759 1.00 70.95 169 ALA B N 1
ATOM 2156 C CA . ALA B 1 146 ? 163.295 134.065 168.082 1.00 70.95 169 ALA B CA 1
ATOM 2157 C C . ALA B 1 146 ? 163.095 133.963 169.589 1.00 70.95 169 ALA B C 1
ATOM 2158 O O . ALA B 1 146 ? 163.974 133.504 170.323 1.00 70.95 169 ALA B O 1
ATOM 2160 N N . GLY B 1 147 ? 161.924 134.395 170.041 1.00 69.81 170 GLY B N 1
ATOM 2161 C CA . GLY B 1 147 ? 161.595 134.323 171.448 1.00 69.81 170 GLY B CA 1
ATOM 2162 C C . GLY B 1 147 ? 160.479 135.291 171.786 1.00 69.81 170 GLY B C 1
ATOM 2163 O O . GLY B 1 147 ? 159.846 135.873 170.903 1.00 69.81 170 GLY B O 1
ATOM 2164 N N . THR B 1 148 ? 160.256 135.453 173.091 1.00 68.67 171 THR B N 1
ATOM 2165 C CA . THR B 1 148 ? 159.237 136.357 173.626 1.00 68.67 171 THR B CA 1
ATOM 2166 C C . THR B 1 148 ? 159.932 137.282 174.621 1.00 68.67 171 THR B C 1
ATOM 2167 O O . THR B 1 148 ? 159.973 136.999 175.821 1.00 68.67 171 THR B O 1
ATOM 2171 N N . TYR B 1 149 ? 160.481 138.383 174.116 1.00 66.55 172 TYR B N 1
ATOM 2172 C CA . TYR B 1 149 ? 161.211 139.315 174.964 1.00 66.55 172 TYR B CA 1
ATOM 2173 C C . TYR B 1 149 ? 160.252 140.037 175.904 1.00 66.55 172 TYR B C 1
ATOM 2174 O O . TYR B 1 149 ? 159.149 140.427 175.512 1.00 66.55 172 TYR B O 1
ATOM 2183 N N . THR B 1 150 ? 160.678 140.214 177.153 1.00 61.77 173 THR B N 1
ATOM 2184 C CA . THR B 1 150 ? 159.831 140.810 178.175 1.00 61.77 173 THR B CA 1
ATOM 2185 C C . THR B 1 150 ? 160.655 141.740 179.054 1.00 61.77 173 THR B C 1
ATOM 2186 O O . THR B 1 150 ? 161.881 141.632 179.134 1.00 61.77 173 THR B O 1
ATOM 2190 N N . ASP B 1 151 ? 159.956 142.656 179.717 1.00 60.58 174 ASP B N 1
ATOM 2191 C CA . ASP B 1 151 ? 160.557 143.608 180.641 1.00 60.58 174 ASP B CA 1
ATOM 2192 C C . ASP B 1 151 ? 159.434 144.219 181.465 1.00 60.58 174 ASP B C 1
ATOM 2193 O O . ASP B 1 151 ? 158.283 144.279 181.022 1.00 60.58 174 ASP B O 1
ATOM 2198 N N . THR B 1 152 ? 159.779 144.667 182.670 1.00 58.58 175 THR B N 1
ATOM 2199 C CA . THR B 1 152 ? 158.820 145.281 183.577 1.00 58.58 175 THR B CA 1
ATOM 2200 C C . THR B 1 152 ? 159.375 146.598 184.094 1.00 58.58 175 THR B C 1
ATOM 2201 O O . THR B 1 152 ? 160.576 146.717 184.356 1.00 58.58 175 THR B O 1
ATOM 2205 N N . LEU B 1 153 ? 158.495 147.582 184.239 1.00 58.28 176 LEU B N 1
ATOM 2206 C CA . LEU B 1 153 ? 158.839 148.909 184.722 1.00 58.28 176 LEU B CA 1
ATOM 2207 C C . LEU B 1 153 ? 158.262 149.115 186.121 1.00 58.28 176 LEU B C 1
ATOM 2208 O O . LEU B 1 153 ? 157.722 148.191 186.738 1.00 58.28 176 LEU B O 1
ATOM 2213 N N . LEU B 1 154 ? 158.394 150.337 186.632 1.00 60.10 177 LEU B N 1
ATOM 2214 C CA . LEU B 1 154 ? 157.813 150.720 187.916 1.00 60.10 177 LEU B CA 1
ATOM 2215 C C . LEU B 1 154 ? 157.388 152.177 187.812 1.00 60.10 177 LEU B C 1
ATOM 2216 O O . LEU B 1 154 ? 158.229 153.078 187.895 1.00 60.10 177 LEU B O 1
ATOM 2221 N N . VAL B 1 155 ? 156.090 152.408 187.634 1.00 56.79 178 VAL B N 1
ATOM 2222 C CA . VAL B 1 155 ? 155.541 153.735 187.384 1.00 56.79 178 VAL B CA 1
ATOM 2223 C C . VAL B 1 155 ? 155.007 154.295 188.694 1.00 56.79 178 VAL B C 1
ATOM 2224 O O . VAL B 1 155 ? 154.204 153.643 189.374 1.00 56.79 178 VAL B O 1
ATOM 2228 N N . THR B 1 156 ? 155.453 155.498 189.047 1.00 61.20 179 THR B N 1
ATOM 2229 C CA . THR B 1 156 ? 155.052 156.169 190.275 1.00 61.20 179 THR B CA 1
ATOM 2230 C C . THR B 1 156 ? 154.403 157.502 189.935 1.00 61.20 179 THR B C 1
ATOM 2231 O O . THR B 1 156 ? 154.970 158.296 189.177 1.00 61.20 179 THR B O 1
ATOM 2235 N N . ILE B 1 157 ? 153.220 157.744 190.491 1.00 60.41 180 ILE B N 1
ATOM 2236 C CA . ILE B 1 157 ? 152.514 159.011 190.337 1.00 60.41 180 ILE B CA 1
ATOM 2237 C C . ILE B 1 157 ? 152.508 159.695 191.696 1.00 60.41 180 ILE B C 1
ATOM 2238 O O . ILE B 1 157 ? 151.928 159.180 192.660 1.00 60.41 180 ILE B O 1
ATOM 2243 N N . ALA B 1 158 ? 153.149 160.857 191.777 1.00 67.06 181 ALA B N 1
ATOM 2244 C CA . ALA B 1 158 ? 153.203 161.649 192.999 1.00 67.06 181 ALA B CA 1
ATOM 2245 C C . ALA B 1 158 ? 152.570 163.006 192.736 1.00 67.06 181 ALA B C 1
ATOM 2246 O O . ALA B 1 158 ? 152.787 163.601 191.675 1.00 67.06 181 ALA B O 1
ATOM 2248 N N . TRP B 1 159 ? 151.795 163.495 193.699 1.00 67.75 182 TRP B N 1
ATOM 2249 C CA . TRP B 1 159 ? 151.087 164.758 193.532 1.00 67.75 182 TRP B CA 1
ATOM 2250 C C . TRP B 1 159 ? 150.698 165.367 194.876 1.00 67.75 182 TRP B C 1
ATOM 2251 O O . TRP B 1 159 ? 150.288 166.525 194.949 1.00 67.75 182 TRP B O 1
ATOM 2263 N N . ALA C 1 1 ? 140.894 154.801 264.857 1.00 101.79 24 ALA C N 1
ATOM 2264 C CA . ALA C 1 1 ? 140.668 153.459 265.378 1.00 101.79 24 ALA C CA 1
ATOM 2265 C C . ALA C 1 1 ? 141.791 152.517 264.958 1.00 101.79 24 ALA C C 1
ATOM 2266 O O . ALA C 1 1 ? 141.851 151.369 265.399 1.00 101.79 24 ALA C O 1
ATOM 2268 N N . GLY C 1 2 ? 142.679 153.012 264.104 1.00 95.32 25 GLY C N 1
ATOM 2269 C CA . GLY C 1 2 ? 143.797 152.215 263.638 1.00 95.32 25 GLY C CA 1
ATOM 2270 C C . GLY C 1 2 ? 144.791 153.074 262.893 1.00 95.32 25 GLY C C 1
ATOM 2271 O O . GLY C 1 2 ? 144.478 154.187 262.458 1.00 95.32 25 GLY C O 1
ATOM 2272 N N . THR C 1 3 ? 146.001 152.537 262.752 1.00 83.75 26 THR C N 1
ATOM 2273 C CA . THR C 1 3 ? 147.081 153.246 262.077 1.00 83.75 26 THR C CA 1
ATOM 2274 C C . THR C 1 3 ? 148.167 152.247 261.710 1.00 83.75 26 THR C C 1
ATOM 2275 O O . THR C 1 3 ? 148.615 151.476 262.564 1.00 83.75 26 THR C O 1
ATOM 2279 N N . LEU C 1 4 ? 148.586 152.265 260.449 1.00 74.62 27 LEU C N 1
ATOM 2280 C CA . LEU C 1 4 ? 149.655 151.411 259.956 1.00 74.62 27 LEU C CA 1
ATOM 2281 C C . LEU C 1 4 ? 150.737 152.272 259.322 1.00 74.62 27 LEU C C 1
ATOM 2282 O O . LEU C 1 4 ? 150.438 153.250 258.629 1.00 74.62 27 LEU C O 1
ATOM 2287 N N . ILE C 1 5 ? 151.994 151.909 259.565 1.00 72.08 28 ILE C N 1
ATOM 2288 C CA . ILE C 1 5 ? 153.145 152.669 259.094 1.00 72.08 28 ILE C CA 1
ATOM 2289 C C . ILE C 1 5 ? 154.009 151.755 258.238 1.00 72.08 28 ILE C C 1
ATOM 2290 O O . ILE C 1 5 ? 154.328 150.632 258.647 1.00 72.08 28 ILE C O 1
ATOM 2295 N N . GLY C 1 6 ? 154.385 152.235 257.057 1.00 68.72 29 GLY C N 1
ATOM 2296 C CA . GLY C 1 6 ? 155.250 151.473 256.177 1.00 68.72 29 GLY C CA 1
ATOM 2297 C C . GLY C 1 6 ? 155.894 152.361 255.140 1.00 68.72 29 GLY C C 1
ATOM 2298 O O . GLY C 1 6 ? 155.427 153.471 254.864 1.00 68.72 29 GLY C O 1
ATOM 2299 N N . GLN C 1 7 ? 156.980 151.855 254.560 1.00 63.74 30 GLN C N 1
ATOM 2300 C CA . GLN C 1 7 ? 157.714 152.551 253.514 1.00 63.74 30 GLN C CA 1
ATOM 2301 C C . GLN C 1 7 ? 157.652 151.742 252.227 1.00 63.74 30 GLN C C 1
ATOM 2302 O O . GLN C 1 7 ? 157.739 150.510 252.252 1.00 63.74 30 GLN C O 1
ATOM 2308 N N . VAL C 1 8 ? 157.497 152.439 251.103 1.00 58.77 31 VAL C N 1
ATOM 2309 C CA . VAL C 1 8 ? 157.361 151.778 249.811 1.00 58.77 31 VAL C CA 1
ATOM 2310 C C . VAL C 1 8 ? 158.727 151.662 249.148 1.00 58.77 31 VAL C C 1
ATOM 2311 O O . VAL C 1 8 ? 159.220 150.556 248.905 1.00 58.77 31 VAL C O 1
ATOM 2315 N N . GLY C 1 9 ? 159.351 152.800 248.861 1.00 57.10 32 GLY C N 1
ATOM 2316 C CA . GLY C 1 9 ? 160.617 152.799 248.156 1.00 57.10 32 GLY C CA 1
ATOM 2317 C C . GLY C 1 9 ? 160.444 152.801 246.652 1.00 57.10 32 GLY C C 1
ATOM 2318 O O . GLY C 1 9 ? 159.755 151.939 246.099 1.00 57.10 32 GLY C O 1
ATOM 2319 N N . VAL C 1 10 ? 161.071 153.761 245.977 1.00 56.56 33 VAL C N 1
ATOM 2320 C CA . VAL C 1 10 ? 160.957 153.928 244.533 1.00 56.56 33 VAL C CA 1
ATOM 2321 C C . VAL C 1 10 ? 162.343 153.774 243.925 1.00 56.56 33 VAL C C 1
ATOM 2322 O O . VAL C 1 10 ? 163.306 154.388 244.399 1.00 56.56 33 VAL C O 1
ATOM 2326 N N . GLN C 1 11 ? 162.443 152.958 242.877 1.00 57.31 34 GLN C N 1
ATOM 2327 C CA . GLN C 1 11 ? 163.717 152.692 242.225 1.00 57.31 34 GLN C CA 1
ATOM 2328 C C . GLN C 1 11 ? 163.565 152.820 240.718 1.00 57.31 34 GLN C C 1
ATOM 2329 O O . GLN C 1 11 ? 162.625 152.277 240.132 1.00 57.31 34 GLN C O 1
ATOM 2335 N N . MET C 1 12 ? 164.497 153.542 240.098 1.00 54.98 35 MET C N 1
ATOM 2336 C CA . MET C 1 12 ? 164.586 153.636 238.649 1.00 54.98 35 MET C CA 1
ATOM 2337 C C . MET C 1 12 ? 166.049 153.538 238.249 1.00 54.98 35 MET C C 1
ATOM 2338 O O . MET C 1 12 ? 166.921 154.084 238.931 1.00 54.98 35 MET C O 1
ATOM 2343 N N . VAL C 1 13 ? 166.315 152.845 237.146 1.00 55.23 36 VAL C N 1
ATOM 2344 C CA . VAL C 1 13 ? 167.675 152.579 236.693 1.00 55.23 36 VAL C CA 1
ATOM 2345 C C . VAL C 1 13 ? 167.841 153.104 235.274 1.00 55.23 36 VAL C C 1
ATOM 2346 O O . VAL C 1 13 ? 166.973 152.906 234.417 1.00 55.23 36 VAL C O 1
ATOM 2350 N N . ILE C 1 14 ? 168.949 153.804 235.040 1.00 55.90 37 ILE C N 1
ATOM 2351 C CA . ILE C 1 14 ? 169.318 154.293 233.717 1.00 55.90 37 ILE C CA 1
ATOM 2352 C C . ILE C 1 14 ? 170.431 153.407 233.180 1.00 55.90 37 ILE C C 1
ATOM 2353 O O . ILE C 1 14 ? 171.390 153.095 233.898 1.00 55.90 37 ILE C O 1
ATOM 2358 N N . GLY C 1 15 ? 170.308 153.004 231.920 1.00 64.03 38 GLY C N 1
ATOM 2359 C CA . GLY C 1 15 ? 171.184 151.998 231.357 1.00 64.03 38 GLY C CA 1
ATOM 2360 C C . GLY C 1 15 ? 170.702 151.556 229.994 1.00 64.03 38 GLY C C 1
ATOM 2361 O O . GLY C 1 15 ? 170.546 152.383 229.091 1.00 64.03 38 GLY C O 1
ATOM 2362 N N . ALA C 1 16 ? 170.510 150.249 229.827 1.00 67.30 39 ALA C N 1
ATOM 2363 C CA . ALA C 1 16 ? 169.909 149.714 228.613 1.00 67.30 39 ALA C CA 1
ATOM 2364 C C . ALA C 1 16 ? 168.658 150.502 228.242 1.00 67.30 39 ALA C C 1
ATOM 2365 O O . ALA C 1 16 ? 167.735 150.645 229.048 1.00 67.30 39 ALA C O 1
ATOM 2367 N N . GLY C 1 17 ? 168.636 151.011 227.014 1.00 72.33 40 GLY C N 1
ATOM 2368 C CA . GLY C 1 17 ? 167.635 151.972 226.597 1.00 72.33 40 GLY C CA 1
ATOM 2369 C C . GLY C 1 17 ? 166.495 151.385 225.795 1.00 72.33 40 GLY C C 1
ATOM 2370 O O . GLY C 1 17 ? 165.521 150.885 226.366 1.00 72.33 40 GLY C O 1
ATOM 2371 N N . CYS C 1 18 ? 166.603 151.464 224.468 1.00 77.37 41 CYS C N 1
ATOM 2372 C CA . CYS C 1 18 ? 165.559 151.015 223.548 1.00 77.37 41 CYS C CA 1
ATOM 2373 C C . CYS C 1 18 ? 164.276 151.827 223.751 1.00 77.37 41 CYS C C 1
ATOM 2374 O O . CYS C 1 18 ? 163.213 151.302 224.086 1.00 77.37 41 CYS C O 1
ATOM 2377 N N . THR C 1 19 ? 164.407 153.137 223.540 1.00 69.53 42 THR C N 1
ATOM 2378 C CA . THR C 1 19 ? 163.322 154.094 223.708 1.00 69.53 42 THR C CA 1
ATOM 2379 C C . THR C 1 19 ? 163.072 154.829 222.397 1.00 69.53 42 THR C C 1
ATOM 2380 O O . THR C 1 19 ? 164.009 155.106 221.641 1.00 69.53 42 THR C O 1
ATOM 2384 N N . ILE C 1 20 ? 161.802 155.150 222.140 1.00 66.43 43 ILE C N 1
ATOM 2385 C CA . ILE C 1 20 ? 161.409 155.742 220.866 1.00 66.43 43 ILE C CA 1
ATOM 2386 C C . ILE C 1 20 ? 161.948 157.166 220.758 1.00 66.43 43 ILE C C 1
ATOM 2387 O O . ILE C 1 20 ? 162.201 157.842 221.764 1.00 66.43 43 ILE C O 1
ATOM 2392 N N . ILE C 1 21 ? 162.121 157.630 219.518 1.00 67.39 44 ILE C N 1
ATOM 2393 C CA . ILE C 1 21 ? 162.629 158.962 219.223 1.00 67.39 44 ILE C CA 1
ATOM 2394 C C . ILE C 1 21 ? 161.679 159.621 218.229 1.00 67.39 44 ILE C C 1
ATOM 2395 O O . ILE C 1 21 ? 160.901 158.953 217.544 1.00 67.39 44 ILE C O 1
ATOM 2400 N N . ASN C 1 22 ? 161.735 160.955 218.179 1.00 69.85 45 ASN C N 1
ATOM 2401 C CA . ASN C 1 22 ? 160.907 161.767 217.282 1.00 69.85 45 ASN C CA 1
ATOM 2402 C C . ASN C 1 22 ? 159.424 161.662 217.626 1.00 69.85 45 ASN C C 1
ATOM 2403 O O . ASN C 1 22 ? 158.564 161.749 216.747 1.00 69.85 45 ASN C O 1
ATOM 2408 N N . GLY C 1 23 ? 159.112 161.475 218.906 1.00 69.74 46 GLY C N 1
ATOM 2409 C CA . GLY C 1 23 ? 157.733 161.412 219.345 1.00 69.74 46 GLY C CA 1
ATOM 2410 C C . GLY C 1 23 ? 157.406 162.447 220.402 1.00 69.74 46 GLY C C 1
ATOM 2411 O O . GLY C 1 23 ? 157.953 162.409 221.507 1.00 69.74 46 GLY C O 1
ATOM 2412 N N . SER C 1 24 ? 156.516 163.378 220.073 1.00 72.94 47 SER C N 1
ATOM 2413 C CA . SER C 1 24 ? 156.138 164.430 221.003 1.00 72.94 47 SER C CA 1
ATOM 2414 C C . SER C 1 24 ? 155.166 163.903 222.053 1.00 72.94 47 SER C C 1
ATOM 2415 O O . SER C 1 24 ? 154.408 162.959 221.814 1.00 72.94 47 SER C O 1
ATOM 2418 N N . VAL C 1 25 ? 155.195 164.530 223.226 1.00 73.96 48 VAL C N 1
ATOM 2419 C CA . VAL C 1 25 ? 154.287 164.216 224.323 1.00 73.96 48 VAL C CA 1
ATOM 2420 C C . VAL C 1 25 ? 153.583 165.501 224.739 1.00 73.96 48 VAL C C 1
ATOM 2421 O O . VAL C 1 25 ? 154.225 166.548 224.890 1.00 73.96 48 VAL C O 1
ATOM 2425 N N . SER C 1 26 ? 152.260 165.431 224.888 1.00 78.92 49 SER C N 1
ATOM 2426 C CA . SER C 1 26 ? 151.458 166.597 225.246 1.00 78.92 49 SER C CA 1
ATOM 2427 C C . SER C 1 26 ? 151.089 166.610 226.726 1.00 78.92 49 SER C C 1
ATOM 2428 O O . SER C 1 26 ? 151.421 167.556 227.445 1.00 78.92 49 SER C O 1
ATOM 2431 N N . GLY C 1 27 ? 150.407 165.569 227.194 1.00 76.55 50 GLY C N 1
ATOM 2432 C CA . GLY C 1 27 ? 149.975 165.498 228.576 1.00 76.55 50 GLY C CA 1
ATOM 2433 C C . GLY C 1 27 ? 150.160 164.123 229.180 1.00 76.55 50 GLY C C 1
ATOM 2434 O O . GLY C 1 27 ? 149.358 163.691 230.013 1.00 76.55 50 GLY C O 1
ATOM 2435 N N . GLY C 1 28 ? 151.213 163.424 228.768 1.00 73.47 51 GLY C N 1
ATOM 2436 C CA . GLY C 1 28 ? 151.389 162.034 229.124 1.00 73.47 51 GLY C CA 1
ATOM 2437 C C . GLY C 1 28 ? 150.771 161.056 228.151 1.00 73.47 51 GLY C C 1
ATOM 2438 O O . GLY C 1 28 ? 150.864 159.842 228.375 1.00 73.47 51 GLY C O 1
ATOM 2439 N N . ILE C 1 29 ? 150.137 161.546 227.083 1.00 69.07 52 ILE C N 1
ATOM 2440 C CA . ILE C 1 29 ? 149.576 160.663 226.067 1.00 69.07 52 ILE C CA 1
ATOM 2441 C C . ILE C 1 29 ? 150.682 159.919 225.329 1.00 69.07 52 ILE C C 1
ATOM 2442 O O . ILE C 1 29 ? 150.508 158.755 224.948 1.00 69.07 52 ILE C O 1
ATOM 2447 N N . ASN C 1 30 ? 151.829 160.569 225.120 1.00 62.86 53 ASN C N 1
ATOM 2448 C CA . ASN C 1 30 ? 152.984 159.972 224.447 1.00 62.86 53 ASN C CA 1
ATOM 2449 C C . ASN C 1 30 ? 152.642 159.576 223.008 1.00 62.86 53 ASN C C 1
ATOM 2450 O O . ASN C 1 30 ? 152.705 158.408 222.620 1.00 62.86 53 ASN C O 1
ATOM 2455 N N . GLN C 1 31 ? 152.273 160.582 222.219 1.00 64.55 54 GLN C N 1
ATOM 2456 C CA . GLN C 1 31 ? 151.951 160.359 220.816 1.00 64.55 54 GLN C CA 1
ATOM 2457 C C . GLN C 1 31 ? 153.203 159.986 220.028 1.00 64.55 54 GLN C C 1
ATOM 2458 O O . GLN C 1 31 ? 154.316 160.413 220.346 1.00 64.55 54 GLN C O 1
ATOM 2464 N N . TRP C 1 32 ? 153.010 159.184 218.983 1.00 58.53 55 TRP C N 1
ATOM 2465 C CA . TRP C 1 32 ? 154.110 158.619 218.205 1.00 58.53 55 TRP C CA 1
ATOM 2466 C C . TRP C 1 32 ? 153.856 158.778 216.710 1.00 58.53 55 TRP C C 1
ATOM 2467 O O . TRP C 1 32 ? 153.994 157.837 215.926 1.00 58.53 55 TRP C O 1
ATOM 2478 N N . GLY C 1 33 ? 153.478 159.984 216.295 1.00 58.52 56 GLY C N 1
ATOM 2479 C CA . GLY C 1 33 ? 153.316 160.270 214.882 1.00 58.52 56 GLY C CA 1
ATOM 2480 C C . GLY C 1 33 ? 151.921 160.023 214.350 1.00 58.52 56 GLY C C 1
ATOM 2481 O O . GLY C 1 33 ? 150.938 160.147 215.087 1.00 58.52 56 GLY C O 1
ATOM 2482 N N . THR C 1 34 ? 151.820 159.689 213.064 1.00 57.06 57 THR C N 1
ATOM 2483 C CA . THR C 1 34 ? 150.536 159.440 212.422 1.00 57.06 57 THR C CA 1
ATOM 2484 C C . THR C 1 34 ? 150.760 158.574 211.190 1.00 57.06 57 THR C C 1
ATOM 2485 O O . THR C 1 34 ? 151.769 158.725 210.497 1.00 57.06 57 THR C O 1
ATOM 2489 N N . LEU C 1 35 ? 149.816 157.670 210.925 1.00 53.56 58 LEU C N 1
ATOM 2490 C CA . LEU C 1 35 ? 149.828 156.854 209.710 1.00 53.56 58 LEU C CA 1
ATOM 2491 C C . LEU C 1 35 ? 149.018 157.585 208.647 1.00 53.56 58 LEU C C 1
ATOM 2492 O O . LEU C 1 35 ? 147.830 157.325 208.449 1.00 53.56 58 LEU C O 1
ATOM 2497 N N . ASP C 1 36 ? 149.671 158.512 207.951 1.00 57.95 59 ASP C N 1
ATOM 2498 C CA . ASP C 1 36 ? 149.015 159.348 206.950 1.00 57.95 59 ASP C CA 1
ATOM 2499 C C . ASP C 1 36 ? 149.006 158.612 205.614 1.00 57.95 59 ASP C C 1
ATOM 2500 O O . ASP C 1 36 ? 150.042 158.499 204.951 1.00 57.95 59 ASP C O 1
ATOM 2505 N N . PHE C 1 37 ? 147.833 158.113 205.219 1.00 53.78 60 PHE C N 1
ATOM 2506 C CA . PHE C 1 37 ? 147.705 157.425 203.938 1.00 53.78 60 PHE C CA 1
ATOM 2507 C C . PHE C 1 37 ? 147.671 158.394 202.763 1.00 53.78 60 PHE C C 1
ATOM 2508 O O . PHE C 1 37 ? 148.154 158.057 201.676 1.00 53.78 60 PHE C O 1
ATOM 2516 N N . GLY C 1 38 ? 147.113 159.580 202.951 1.00 57.55 61 GLY C N 1
ATOM 2517 C CA . GLY C 1 38 ? 147.037 160.575 201.905 1.00 57.55 61 GLY C CA 1
ATOM 2518 C C . GLY C 1 38 ? 145.616 160.819 201.433 1.00 57.55 61 GLY C C 1
ATOM 2519 O O . GLY C 1 38 ? 144.634 160.447 202.081 1.00 57.55 61 GLY C O 1
ATOM 2520 N N . SER C 1 39 ? 145.514 161.461 200.272 1.00 60.33 62 SER C N 1
ATOM 2521 C CA . SER C 1 39 ? 144.236 161.817 199.670 1.00 60.33 62 SER C CA 1
ATOM 2522 C C . SER C 1 39 ? 143.994 160.963 198.435 1.00 60.33 62 SER C C 1
ATOM 2523 O O . SER C 1 39 ? 144.878 160.830 197.583 1.00 60.33 62 SER C O 1
ATOM 2526 N N . HIS C 1 40 ? 142.799 160.381 198.345 1.00 61.86 63 HIS C N 1
ATOM 2527 C CA . HIS C 1 40 ? 142.407 159.577 197.196 1.00 61.86 63 HIS C CA 1
ATOM 2528 C C . HIS C 1 40 ? 140.899 159.681 197.023 1.00 61.86 63 HIS C C 1
ATOM 2529 O O . HIS C 1 40 ? 140.189 160.207 197.884 1.00 61.86 63 HIS C O 1
ATOM 2536 N N . SER C 1 41 ? 140.412 159.177 195.890 1.00 66.31 64 SER C N 1
ATOM 2537 C CA . SER C 1 41 ? 138.982 159.089 195.631 1.00 66.31 64 SER C CA 1
ATOM 2538 C C . SER C 1 41 ? 138.698 157.823 194.842 1.00 66.31 64 SER C C 1
ATOM 2539 O O . SER C 1 41 ? 139.441 157.486 193.915 1.00 66.31 64 SER C O 1
ATOM 2542 N N . ASP C 1 42 ? 137.618 157.131 195.209 1.00 75.35 65 ASP C N 1
ATOM 2543 C CA . ASP C 1 42 ? 137.208 155.889 194.556 1.00 75.35 65 ASP C CA 1
ATOM 2544 C C . ASP C 1 42 ? 138.362 154.881 194.561 1.00 75.35 65 ASP C C 1
ATOM 2545 O O . ASP C 1 42 ? 138.913 154.505 193.524 1.00 75.35 65 ASP C O 1
ATOM 2550 N N . LEU C 1 43 ? 138.733 154.479 195.776 1.00 69.18 66 LEU C N 1
ATOM 2551 C CA . LEU C 1 43 ? 139.887 153.610 195.970 1.00 69.18 66 LEU C CA 1
ATOM 2552 C C . LEU C 1 43 ? 139.728 152.301 195.203 1.00 69.18 66 LEU C C 1
ATOM 2553 O O . LEU C 1 43 ? 138.839 151.492 195.489 1.00 69.18 66 LEU C O 1
ATOM 2558 N N . THR C 1 44 ? 140.574 152.113 194.191 1.00 66.14 67 THR C N 1
ATOM 2559 C CA . THR C 1 44 ? 140.627 150.877 193.428 1.00 66.14 67 THR C CA 1
ATOM 2560 C C . THR C 1 44 ? 142.048 150.355 193.280 1.00 66.14 67 THR C C 1
ATOM 2561 O O . THR C 1 44 ? 142.251 149.339 192.605 1.00 66.14 67 THR C O 1
ATOM 2565 N N . ASN C 1 45 ? 143.029 151.018 193.886 1.00 64.93 68 ASN C N 1
ATOM 2566 C CA . ASN C 1 45 ? 144.421 150.607 193.832 1.00 64.93 68 ASN C CA 1
ATOM 2567 C C . ASN C 1 45 ? 144.990 150.595 195.242 1.00 64.93 68 ASN C C 1
ATOM 2568 O O . ASN C 1 45 ? 144.571 151.372 196.104 1.00 64.93 68 ASN C O 1
ATOM 2573 N N . VAL C 1 46 ? 145.952 149.700 195.471 1.00 60.16 69 VAL C N 1
ATOM 2574 C CA . VAL C 1 46 ? 146.540 149.560 196.796 1.00 60.16 69 VAL C CA 1
ATOM 2575 C C . VAL C 1 46 ? 147.321 150.817 197.154 1.00 60.16 69 VAL C C 1
ATOM 2576 O O . VAL C 1 46 ? 148.042 151.387 196.323 1.00 60.16 69 VAL C O 1
ATOM 2580 N N . VAL C 1 47 ? 147.159 151.271 198.394 1.00 55.35 70 VAL C N 1
ATOM 2581 C CA . VAL C 1 47 ? 147.835 152.456 198.905 1.00 55.35 70 VAL C CA 1
ATOM 2582 C C . VAL C 1 47 ? 148.698 152.046 200.088 1.00 55.35 70 VAL C C 1
ATOM 2583 O O . VAL C 1 47 ? 148.240 151.330 200.985 1.00 55.35 70 VAL C O 1
ATOM 2587 N N . ASP C 1 48 ? 149.948 152.500 200.087 1.00 58.66 71 ASP C N 1
ATOM 2588 C CA . ASP C 1 48 ? 150.897 152.194 201.145 1.00 58.66 71 ASP C CA 1
ATOM 2589 C C . ASP C 1 48 ? 151.286 153.469 201.880 1.00 58.66 71 ASP C C 1
ATOM 2590 O O . ASP C 1 48 ? 151.355 154.551 201.289 1.00 58.66 71 ASP C O 1
ATOM 2595 N N . ALA C 1 49 ? 151.538 153.330 203.179 1.00 56.89 72 ALA C N 1
ATOM 2596 C CA . ALA C 1 49 ? 151.962 154.452 204.001 1.00 56.89 72 ALA C CA 1
ATOM 2597 C C . ALA C 1 49 ? 152.759 153.926 205.184 1.00 56.89 72 ALA C C 1
ATOM 2598 O O . ALA C 1 49 ? 152.669 152.750 205.547 1.00 56.89 72 ALA C O 1
ATOM 2600 N N . GLN C 1 50 ? 153.542 154.818 205.783 1.00 60.28 73 GLN C N 1
ATOM 2601 C CA . GLN C 1 50 ? 154.380 154.488 206.924 1.00 60.28 73 GLN C CA 1
ATOM 2602 C C . GLN C 1 50 ? 154.202 155.545 208.004 1.00 60.28 73 GLN C C 1
ATOM 2603 O O . GLN C 1 50 ? 153.805 156.682 207.732 1.00 60.28 73 GLN C O 1
ATOM 2609 N N . THR C 1 51 ? 154.497 155.151 209.240 1.00 59.98 74 THR C N 1
ATOM 2610 C CA . THR C 1 51 ? 154.309 156.026 210.394 1.00 59.98 74 THR C CA 1
ATOM 2611 C C . THR C 1 51 ? 155.260 157.212 210.300 1.00 59.98 74 THR C C 1
ATOM 2612 O O . THR C 1 51 ? 156.473 157.062 210.475 1.00 59.98 74 THR C O 1
ATOM 2616 N N . VAL C 1 52 ? 154.712 158.393 210.028 1.00 64.38 75 VAL C N 1
ATOM 2617 C CA . VAL C 1 52 ? 155.483 159.627 209.947 1.00 64.38 75 VAL C CA 1
ATOM 2618 C C . VAL C 1 52 ? 154.898 160.627 210.936 1.00 64.38 75 VAL C C 1
ATOM 2619 O O . VAL C 1 52 ? 153.673 160.756 211.050 1.00 64.38 75 VAL C O 1
ATOM 2623 N N . GLY C 1 53 ? 155.772 161.301 211.675 1.00 72.15 76 GLY C N 1
ATOM 2624 C CA . GLY C 1 53 ? 155.342 162.291 212.641 1.00 72.15 76 GLY C CA 1
ATOM 2625 C C . GLY C 1 53 ? 156.154 163.564 212.564 1.00 72.15 76 GLY C C 1
ATOM 2626 O O . GLY C 1 53 ? 157.386 163.515 212.587 1.00 72.15 76 GLY C O 1
ATOM 2627 N N . THR C 1 54 ? 155.465 164.707 212.491 1.00 76.73 77 THR C N 1
ATOM 2628 C CA . THR C 1 54 ? 156.057 166.037 212.339 1.00 76.73 77 THR C CA 1
ATOM 2629 C C . THR C 1 54 ? 157.311 166.043 211.462 1.00 76.73 77 THR C C 1
ATOM 2630 O O . THR C 1 54 ? 157.242 165.674 210.286 1.00 76.73 77 THR C O 1
ATOM 2634 N N . SER C 1 55 ? 158.453 166.466 212.010 1.00 79.81 78 SER C N 1
ATOM 2635 C CA . SER C 1 55 ? 159.639 166.706 211.192 1.00 79.81 78 SER C CA 1
ATOM 2636 C C . SER C 1 55 ? 160.162 165.425 210.548 1.00 79.81 78 SER C C 1
ATOM 2637 O O . SER C 1 55 ? 160.360 165.372 209.328 1.00 79.81 78 SER C O 1
ATOM 2640 N N . GLY C 1 56 ? 160.392 164.383 211.342 1.00 76.72 79 GLY C N 1
ATOM 2641 C CA . GLY C 1 56 ? 161.103 163.206 210.880 1.00 76.72 79 GLY C CA 1
ATOM 2642 C C . GLY C 1 56 ? 160.346 161.917 211.135 1.00 76.72 79 GLY C C 1
ATOM 2643 O O . GLY C 1 56 ? 159.402 161.877 211.923 1.00 76.72 79 GLY C O 1
ATOM 2644 N N . ASN C 1 57 ? 160.780 160.856 210.458 1.00 69.82 80 ASN C N 1
ATOM 2645 C CA . ASN C 1 57 ? 160.162 159.549 210.621 1.00 69.82 80 ASN C CA 1
ATOM 2646 C C . ASN C 1 57 ? 160.407 159.002 212.022 1.00 69.82 80 ASN C C 1
ATOM 2647 O O . ASN C 1 57 ? 161.441 159.260 212.646 1.00 69.82 80 ASN C O 1
ATOM 2652 N N . ILE C 1 58 ? 159.434 158.239 212.519 1.00 65.17 81 ILE C N 1
ATOM 2653 C CA . ILE C 1 58 ? 159.575 157.592 213.817 1.00 65.17 81 ILE C CA 1
ATOM 2654 C C . ILE C 1 58 ? 160.618 156.489 213.715 1.00 65.17 81 ILE C C 1
ATOM 2655 O O . ILE C 1 58 ? 160.596 155.674 212.784 1.00 65.17 81 ILE C O 1
ATOM 2660 N N . GLN C 1 59 ? 161.542 156.460 214.672 1.00 68.68 82 GLN C N 1
ATOM 2661 C CA . GLN C 1 59 ? 162.611 155.474 214.697 1.00 68.68 82 GLN C CA 1
ATOM 2662 C C . GLN C 1 59 ? 162.650 154.803 216.063 1.00 68.68 82 GLN C C 1
ATOM 2663 O O . GLN C 1 59 ? 162.016 155.253 217.021 1.00 68.68 82 GLN C O 1
ATOM 2669 N N . ILE C 1 60 ? 163.406 153.710 216.146 1.00 68.12 83 ILE C N 1
ATOM 2670 C CA . ILE C 1 60 ? 163.456 152.905 217.361 1.00 68.12 83 ILE C CA 1
ATOM 2671 C C . ILE C 1 60 ? 164.722 153.220 218.146 1.00 68.12 83 ILE C C 1
ATOM 2672 O O . ILE C 1 60 ? 164.652 153.676 219.292 1.00 68.12 83 ILE C O 1
ATOM 2677 N N . GLN C 1 61 ? 165.884 152.983 217.533 1.00 74.84 84 GLN C N 1
ATOM 2678 C CA . GLN C 1 61 ? 167.185 153.147 218.184 1.00 74.84 84 GLN C CA 1
ATOM 2679 C C . GLN C 1 61 ? 167.246 152.323 219.474 1.00 74.84 84 GLN C C 1
ATOM 2680 O O . GLN C 1 61 ? 167.411 152.836 220.582 1.00 74.84 84 GLN C O 1
ATOM 2686 N N . CYS C 1 62 ? 167.095 151.016 219.291 1.00 81.36 85 CYS C N 1
ATOM 2687 C CA . CYS C 1 62 ? 167.016 150.095 220.412 1.00 81.36 85 CYS C CA 1
ATOM 2688 C C . CYS C 1 62 ? 168.415 149.781 220.940 1.00 81.36 85 CYS C C 1
ATOM 2689 O O . CYS C 1 62 ? 169.431 150.133 220.337 1.00 81.36 85 CYS C O 1
ATOM 2692 N N . SER C 1 63 ? 168.462 149.112 222.086 1.00 84.31 86 SER C N 1
ATOM 2693 C CA . SER C 1 63 ? 169.718 148.763 222.731 1.00 84.31 86 SER C CA 1
ATOM 2694 C C . SER C 1 63 ? 170.195 147.391 222.268 1.00 84.31 86 SER C C 1
ATOM 2695 O O . SER C 1 63 ? 169.445 146.614 221.671 1.00 84.31 86 SER C O 1
ATOM 2698 N N . THR C 1 64 ? 171.466 147.106 222.544 1.00 86.11 87 THR C N 1
ATOM 2699 C CA . THR C 1 64 ? 172.034 145.813 222.188 1.00 86.11 87 THR C CA 1
ATOM 2700 C C . THR C 1 64 ? 171.342 144.698 222.963 1.00 86.11 87 THR C C 1
ATOM 2701 O O . THR C 1 64 ? 170.984 144.859 224.133 1.00 86.11 87 THR C O 1
ATOM 2705 N N . GLY C 1 65 ? 171.144 143.564 222.296 1.00 83.27 88 GLY C N 1
ATOM 2706 C CA . GLY C 1 65 ? 170.379 142.494 222.900 1.00 83.27 88 GLY C CA 1
ATOM 2707 C C . GLY C 1 65 ? 168.953 142.938 223.167 1.00 83.27 88 GLY C C 1
ATOM 2708 O O . GLY C 1 65 ? 168.372 143.743 222.430 1.00 83.27 88 GLY C O 1
ATOM 2709 N N . LEU C 1 66 ? 168.379 142.407 224.249 1.00 77.79 89 LEU C N 1
ATOM 2710 C CA . LEU C 1 66 ? 167.070 142.825 224.750 1.00 77.79 89 LEU C CA 1
ATOM 2711 C C . LEU C 1 66 ? 165.989 142.654 223.678 1.00 77.79 89 LEU C C 1
ATOM 2712 O O . LEU C 1 66 ? 165.403 143.618 223.184 1.00 77.79 89 LEU C O 1
ATOM 2717 N N . THR C 1 67 ? 165.758 141.390 223.320 1.00 74.90 90 THR C N 1
ATOM 2718 C CA . THR C 1 67 ? 164.734 141.035 222.345 1.00 74.90 90 THR C CA 1
ATOM 2719 C C . THR C 1 67 ? 163.379 141.574 222.790 1.00 74.90 90 THR C C 1
ATOM 2720 O O . THR C 1 67 ? 162.790 141.061 223.750 1.00 74.90 90 THR C O 1
ATOM 2724 N N . PRO C 1 68 ? 162.850 142.600 222.118 1.00 69.57 91 PRO C N 1
ATOM 2725 C CA . PRO C 1 68 ? 161.613 143.229 222.590 1.00 69.57 91 PRO C CA 1
ATOM 2726 C C . PRO C 1 68 ? 160.367 142.579 222.014 1.00 69.57 91 PRO C C 1
ATOM 2727 O O . PRO C 1 68 ? 160.452 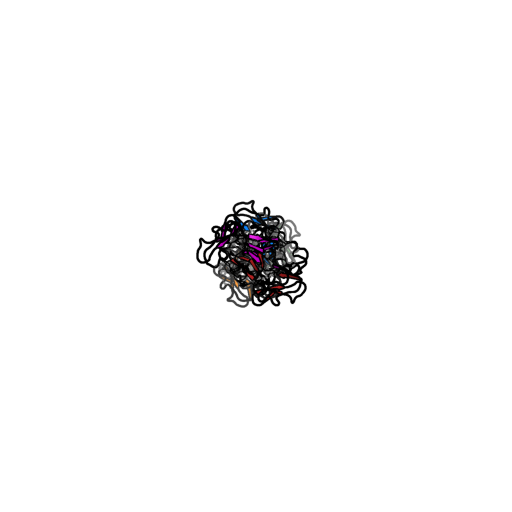141.610 221.253 1.00 69.57 91 PRO C O 1
ATOM 2731 N N . SER C 1 69 ? 159.202 143.112 222.373 1.00 65.10 92 SER C N 1
ATOM 2732 C CA . SER C 1 69 ? 157.929 142.624 221.862 1.00 65.10 92 SER C CA 1
ATOM 2733 C C . SER C 1 69 ? 157.057 143.815 221.503 1.00 65.10 92 SER C C 1
ATOM 2734 O O . SER C 1 69 ? 156.961 144.771 222.278 1.00 65.10 92 SER C O 1
ATOM 2737 N N . LEU C 1 70 ? 156.429 143.756 220.333 1.00 60.27 93 LEU C N 1
ATOM 2738 C CA . LEU C 1 70 ? 155.553 144.815 219.853 1.00 60.27 93 LEU C CA 1
ATOM 2739 C C . LEU C 1 70 ? 154.115 144.318 219.858 1.00 60.27 93 LEU C C 1
ATOM 2740 O O . LEU C 1 70 ? 153.810 143.279 219.264 1.00 60.27 93 LEU C O 1
ATOM 2745 N N . THR C 1 71 ? 153.238 145.062 220.526 1.00 58.62 94 THR C N 1
ATOM 2746 C CA . THR C 1 71 ? 151.823 144.728 220.612 1.00 58.62 94 THR C CA 1
ATOM 2747 C C . THR C 1 71 ? 151.009 145.924 220.147 1.00 58.62 94 THR C C 1
ATOM 2748 O O . THR C 1 71 ? 151.207 147.041 220.635 1.00 58.62 94 THR C O 1
ATOM 2752 N N . VAL C 1 72 ? 150.095 145.689 219.210 1.00 54.69 95 VAL C N 1
ATOM 2753 C CA . VAL C 1 72 ? 149.259 146.740 218.643 1.00 54.69 95 VAL C CA 1
ATOM 2754 C C . VAL C 1 72 ? 147.812 146.426 218.984 1.00 54.69 95 VAL C C 1
ATOM 2755 O O . VAL C 1 72 ? 147.300 145.358 218.622 1.00 54.69 95 VAL C O 1
ATOM 2759 N N . ASN C 1 73 ? 147.156 147.351 219.676 1.00 57.56 96 ASN C N 1
ATOM 2760 C CA . ASN C 1 73 ? 145.755 147.184 220.019 1.00 57.56 96 ASN C CA 1
ATOM 2761 C C . ASN C 1 73 ? 144.881 147.393 218.786 1.00 57.56 96 ASN C C 1
ATOM 2762 O O . ASN C 1 73 ? 145.259 148.072 217.828 1.00 57.56 96 ASN C O 1
ATOM 2767 N N . ALA C 1 74 ? 143.695 146.794 218.819 1.00 56.34 97 ALA C N 1
ATOM 2768 C CA . ALA C 1 74 ? 142.715 147.040 217.775 1.00 56.34 97 ALA C CA 1
ATOM 2769 C C . ALA C 1 74 ? 142.188 148.468 217.882 1.00 56.34 97 ALA C C 1
ATOM 2770 O O . ALA C 1 74 ? 142.192 149.083 218.952 1.00 56.34 97 ALA C O 1
ATOM 2772 N N . GLY C 1 75 ? 141.732 148.996 216.754 1.00 57.85 98 GLY C N 1
ATOM 2773 C CA . GLY C 1 75 ? 141.263 150.364 216.719 1.00 57.85 98 GLY C CA 1
ATOM 2774 C C . GLY C 1 75 ? 139.966 150.548 217.482 1.00 57.85 98 GLY C C 1
ATOM 2775 O O . GLY C 1 75 ? 139.307 149.598 217.905 1.00 57.85 98 GLY C O 1
ATOM 2776 N N . LEU C 1 76 ? 139.600 151.819 217.665 1.00 60.41 99 LEU C N 1
ATOM 2777 C CA . LEU C 1 76 ? 138.354 152.133 218.355 1.00 60.41 99 LEU C CA 1
ATOM 2778 C C . LEU C 1 76 ? 137.156 151.589 217.590 1.00 60.41 99 LEU C C 1
ATOM 2779 O O . LEU C 1 76 ? 136.183 151.120 218.192 1.00 60.41 99 LEU C O 1
ATOM 2784 N N . HIS C 1 77 ? 137.209 151.645 216.262 1.00 62.57 100 HIS C N 1
ATOM 2785 C CA . HIS C 1 77 ? 136.130 151.160 215.406 1.00 62.57 100 HIS C CA 1
ATOM 2786 C C . HIS C 1 77 ? 136.620 149.863 214.770 1.00 62.57 100 HIS C C 1
ATOM 2787 O O . HIS C 1 77 ? 137.299 149.870 213.744 1.00 62.57 100 HIS C O 1
ATOM 2794 N N . ALA C 1 78 ? 136.281 148.739 215.396 1.00 66.12 101 ALA C N 1
ATOM 2795 C CA . ALA C 1 78 ? 136.735 147.433 214.947 1.00 66.12 101 ALA C CA 1
ATOM 2796 C C . ALA C 1 78 ? 135.569 146.457 214.924 1.00 66.12 101 ALA C C 1
ATOM 2797 O O . ALA C 1 78 ? 134.614 146.585 215.695 1.00 66.12 101 ALA C O 1
ATOM 2799 N N . SER C 1 79 ? 135.658 145.477 214.026 1.00 69.04 102 SER C N 1
ATOM 2800 C CA . SER C 1 79 ? 134.630 144.445 213.913 1.00 69.04 102 SER C CA 1
ATOM 2801 C C . SER C 1 79 ? 135.235 143.247 213.201 1.00 69.04 102 SER C C 1
ATOM 2802 O O . SER C 1 79 ? 135.784 143.393 212.105 1.00 69.04 102 SER C O 1
ATOM 2805 N N . GLY C 1 80 ? 135.138 142.071 213.818 1.00 72.68 103 GLY C N 1
ATOM 2806 C CA . GLY C 1 80 ? 135.658 140.867 213.203 1.00 72.68 103 GLY C CA 1
ATOM 2807 C C . GLY C 1 80 ? 137.164 140.750 213.200 1.00 72.68 103 GLY C C 1
ATOM 2808 O O . GLY C 1 80 ? 137.712 139.975 212.413 1.00 72.68 103 GLY C O 1
ATOM 2809 N N . GLY C 1 81 ? 137.852 141.498 214.059 1.00 70.58 104 GLY C N 1
ATOM 2810 C CA . GLY C 1 81 ? 139.296 141.436 214.124 1.00 70.58 104 GLY C CA 1
ATOM 2811 C C . GLY C 1 81 ? 140.027 142.257 213.087 1.00 70.58 104 GLY C C 1
ATOM 2812 O O . GLY C 1 81 ? 141.258 142.178 213.016 1.00 70.58 104 GLY C O 1
ATOM 2813 N N . GLN C 1 82 ? 139.314 143.035 212.278 1.00 63.22 105 GLN C N 1
ATOM 2814 C CA . GLN C 1 82 ? 139.920 143.890 211.267 1.00 63.22 105 GLN C CA 1
ATOM 2815 C C . GLN C 1 82 ? 139.673 145.348 211.627 1.00 63.22 105 GLN C C 1
ATOM 2816 O O . GLN C 1 82 ? 138.525 145.754 211.841 1.00 63.22 105 GLN C O 1
ATOM 2822 N N . ARG C 1 83 ? 140.748 146.128 211.692 1.00 56.12 106 ARG C N 1
ATOM 2823 C CA . ARG C 1 83 ? 140.642 147.533 212.055 1.00 56.12 106 ARG C CA 1
ATOM 2824 C C . ARG C 1 83 ? 139.965 148.327 210.942 1.00 56.12 106 ARG C C 1
ATOM 2825 O O . ARG C 1 83 ? 140.139 148.048 209.753 1.00 56.12 106 ARG C O 1
ATOM 2833 N N . TYR C 1 84 ? 139.190 149.333 211.342 1.00 57.82 107 TYR C N 1
ATOM 2834 C CA . TYR C 1 84 ? 138.366 150.102 210.422 1.00 57.82 107 TYR C CA 1
ATOM 2835 C C . TYR C 1 84 ? 138.649 151.589 210.587 1.00 57.82 107 TYR C C 1
ATOM 2836 O O . TYR C 1 84 ? 139.263 152.024 211.564 1.00 57.82 107 TYR C O 1
ATOM 2845 N N . MET C 1 85 ? 138.189 152.365 209.610 1.00 57.42 108 MET C N 1
ATOM 2846 C CA . MET C 1 85 ? 138.216 153.820 209.664 1.00 57.42 108 MET C CA 1
ATOM 2847 C C . MET C 1 85 ? 136.792 154.333 209.514 1.00 57.42 108 MET C C 1
ATOM 2848 O O . MET C 1 85 ? 136.048 153.853 208.654 1.00 57.42 108 MET C O 1
ATOM 2853 N N . GLN C 1 86 ? 136.413 155.303 210.341 1.00 62.75 109 GLN C N 1
ATOM 2854 C CA . GLN C 1 86 ? 135.063 155.848 210.329 1.00 62.75 109 GLN C CA 1
ATOM 2855 C C . GLN C 1 86 ? 135.106 157.354 210.113 1.00 62.75 109 GLN C C 1
ATOM 2856 O O . GLN C 1 86 ? 135.935 158.055 210.703 1.00 62.75 109 GLN C O 1
ATOM 2862 N N . ASN C 1 87 ? 134.209 157.842 209.259 1.00 67.40 110 ASN C N 1
ATOM 2863 C CA . ASN C 1 87 ? 134.148 159.260 208.939 1.00 67.40 110 ASN C CA 1
ATOM 2864 C C . ASN C 1 87 ? 133.682 160.063 210.148 1.00 67.40 110 ASN C C 1
ATOM 2865 O O . ASN C 1 87 ? 132.898 159.590 210.976 1.00 67.40 110 ASN C O 1
ATOM 2870 N N . THR C 1 88 ? 134.179 161.296 210.242 1.00 69.27 111 THR C N 1
ATOM 2871 C CA . THR C 1 88 ? 133.764 162.201 211.305 1.00 69.27 111 THR C CA 1
ATOM 2872 C C . THR C 1 88 ? 132.413 162.850 211.030 1.00 69.27 111 THR C C 1
ATOM 2873 O O . THR C 1 88 ? 131.829 163.440 211.944 1.00 69.27 111 THR C O 1
ATOM 2877 N N . THR C 1 89 ? 131.906 162.755 209.800 1.00 73.44 112 THR C N 1
ATOM 2878 C CA . THR C 1 89 ? 130.620 163.344 209.438 1.00 73.44 112 THR C CA 1
ATOM 2879 C C . THR C 1 89 ? 129.518 162.293 209.339 1.00 73.44 112 THR C C 1
ATOM 2880 O O . THR C 1 89 ? 128.481 162.412 209.997 1.00 73.44 112 THR C O 1
ATOM 2884 N N . THR C 1 90 ? 129.726 161.262 208.525 1.00 71.97 113 THR C N 1
ATOM 2885 C CA . THR C 1 90 ? 128.758 160.187 208.352 1.00 71.97 113 THR C CA 1
ATOM 2886 C C . THR C 1 90 ? 129.266 158.929 209.042 1.00 71.97 113 THR C C 1
ATOM 2887 O O . THR C 1 90 ? 130.396 158.494 208.799 1.00 71.97 113 THR C O 1
ATOM 2891 N N . THR C 1 91 ? 128.428 158.348 209.902 1.00 70.27 114 THR C N 1
ATOM 2892 C CA . THR C 1 91 ? 128.822 157.167 210.660 1.00 70.27 114 THR C CA 1
ATOM 2893 C C . THR C 1 91 ? 128.816 155.891 209.827 1.00 70.27 114 THR C C 1
ATOM 2894 O O . THR C 1 91 ? 129.489 154.924 210.199 1.00 70.27 114 THR C O 1
ATOM 2898 N N . SER C 1 92 ? 128.075 155.864 208.717 1.00 71.41 115 SER C N 1
ATOM 2899 C CA . SER C 1 92 ? 127.947 154.633 207.943 1.00 71.41 115 SER C CA 1
ATOM 2900 C C . SER C 1 92 ? 129.213 154.328 207.150 1.00 71.41 115 SER C C 1
ATOM 2901 O O . SER C 1 92 ? 129.641 153.170 207.080 1.00 71.41 115 SER C O 1
ATOM 2904 N N . SER C 1 93 ? 129.820 155.347 206.543 1.00 67.21 116 SER C N 1
ATOM 2905 C CA . SER C 1 93 ? 130.973 155.127 205.679 1.00 67.21 116 SER C CA 1
ATOM 2906 C C . SER C 1 93 ? 132.142 154.548 206.467 1.00 67.21 116 SER C C 1
ATOM 2907 O O . SER C 1 93 ? 132.426 154.968 207.592 1.00 67.21 116 SER C O 1
ATOM 2910 N N . THR C 1 94 ? 132.821 153.570 205.868 1.00 62.83 117 THR C N 1
ATOM 2911 C CA . THR C 1 94 ? 133.901 152.861 206.540 1.00 62.83 117 THR C CA 1
ATOM 2912 C C . THR C 1 94 ? 134.862 152.298 205.500 1.00 62.83 117 THR C C 1
ATOM 2913 O O . THR C 1 94 ? 134.431 151.816 204.450 1.00 62.83 117 THR C O 1
ATOM 2917 N N . ILE C 1 95 ? 136.159 152.370 205.799 1.00 57.82 118 ILE C N 1
ATOM 2918 C CA . ILE C 1 95 ? 137.206 151.777 204.974 1.00 57.82 118 ILE C CA 1
ATOM 2919 C C . ILE C 1 95 ? 138.042 150.855 205.850 1.00 57.82 118 ILE C C 1
ATOM 2920 O O . ILE C 1 95 ? 138.514 151.265 206.917 1.00 57.82 118 ILE C O 1
ATOM 2925 N N . ALA C 1 96 ? 138.223 149.617 205.402 1.00 54.78 119 ALA C N 1
ATOM 2926 C CA . ALA C 1 96 ? 139.069 148.672 206.113 1.00 54.78 119 ALA C CA 1
ATOM 2927 C C . ALA C 1 96 ? 140.532 148.873 205.735 1.00 54.78 119 ALA C C 1
ATOM 2928 O O . ALA C 1 96 ? 140.855 149.362 204.648 1.00 54.78 119 ALA C O 1
ATOM 2930 N N . TYR C 1 97 ? 141.421 148.491 206.649 1.00 52.01 120 TYR C N 1
ATOM 2931 C CA . TYR C 1 97 ? 142.850 148.593 206.399 1.00 52.01 120 TYR C CA 1
ATOM 2932 C C . TYR C 1 97 ? 143.578 147.546 207.227 1.00 52.01 120 TYR C C 1
ATOM 2933 O O . TYR C 1 97 ? 143.046 147.016 208.207 1.00 52.01 120 TYR C O 1
ATOM 2942 N N . ASN C 1 98 ? 144.809 147.254 206.819 1.00 53.33 121 ASN C N 1
ATOM 2943 C CA . ASN C 1 98 ? 145.658 146.293 207.502 1.00 53.33 121 ASN C CA 1
ATOM 2944 C C . ASN C 1 98 ? 146.958 146.963 207.924 1.00 53.33 121 ASN C C 1
ATOM 2945 O O . ASN C 1 98 ? 147.279 148.074 207.492 1.00 53.33 121 ASN C O 1
ATOM 2950 N N . ILE C 1 99 ? 147.707 146.271 208.777 1.00 56.48 122 ILE C N 1
ATOM 2951 C CA . ILE C 1 99 ? 148.976 146.767 209.295 1.00 56.48 122 ILE C CA 1
ATOM 2952 C C . ILE C 1 99 ? 149.975 145.617 209.300 1.00 56.48 122 ILE C C 1
ATOM 2953 O O . ILE C 1 99 ? 149.607 144.459 209.525 1.00 56.48 122 ILE C O 1
ATOM 2958 N N . TYR C 1 100 ? 151.237 145.932 209.014 1.00 58.02 123 TYR C N 1
ATOM 2959 C CA . TYR C 1 100 ? 152.279 144.926 208.869 1.00 58.02 123 TYR C CA 1
ATOM 2960 C C . TYR C 1 100 ? 153.514 145.340 209.660 1.00 58.02 123 TYR C C 1
ATOM 2961 O O . TYR C 1 100 ? 153.729 146.521 209.944 1.00 58.02 123 TYR C O 1
ATOM 2970 N N . SER C 1 101 ? 154.329 144.346 210.011 1.00 63.60 124 SER C N 1
ATOM 2971 C CA . SER C 1 101 ? 155.514 144.546 210.834 1.00 63.60 124 SER C CA 1
ATOM 2972 C C . SER C 1 101 ? 156.805 144.587 210.027 1.00 63.60 124 SER C C 1
ATOM 2973 O O . SER C 1 101 ? 157.889 144.630 210.620 1.00 63.60 124 SER C O 1
ATOM 2976 N N . ASP C 1 102 ? 156.722 144.570 208.697 1.00 63.22 125 ASP C N 1
ATOM 2977 C CA . ASP C 1 102 ? 157.908 144.608 207.853 1.00 63.22 125 ASP C CA 1
ATOM 2978 C C . ASP C 1 102 ? 157.651 145.480 206.629 1.00 63.22 125 ASP C C 1
ATOM 2979 O O . ASP C 1 102 ? 156.505 145.752 206.260 1.00 63.22 125 ASP C O 1
ATOM 2984 N N . ALA C 1 103 ? 158.748 145.932 206.013 1.00 61.80 126 ALA C N 1
ATOM 2985 C CA . ALA C 1 103 ? 158.646 146.827 204.863 1.00 61.80 126 ALA C CA 1
ATOM 2986 C C . ALA C 1 103 ? 157.962 146.146 203.685 1.00 61.80 126 ALA C C 1
ATOM 2987 O O . ALA C 1 103 ? 157.181 146.775 202.962 1.00 61.80 126 ALA C O 1
ATOM 2989 N N . ALA C 1 104 ? 158.247 144.861 203.470 1.00 61.64 127 ALA C N 1
ATOM 2990 C CA . ALA C 1 104 ? 157.634 144.124 202.372 1.00 61.64 127 ALA C CA 1
ATOM 2991 C C . ALA C 1 104 ? 156.138 143.915 202.563 1.00 61.64 127 ALA C C 1
ATOM 2992 O O . ALA C 1 104 ? 155.465 143.498 201.614 1.00 61.64 127 ALA C O 1
ATOM 2994 N N . ARG C 1 105 ? 155.612 144.193 203.758 1.00 60.91 128 ARG C N 1
ATOM 2995 C CA . ARG C 1 105 ? 154.194 144.016 204.072 1.00 60.91 128 ARG C CA 1
ATOM 2996 C C . ARG C 1 105 ? 153.755 142.574 203.824 1.00 60.91 128 ARG C C 1
ATOM 2997 O O . ARG C 1 105 ? 152.723 142.308 203.204 1.00 60.91 128 ARG C O 1
ATOM 3005 N N . SER C 1 106 ? 154.561 141.635 204.317 1.00 65.34 129 SER C N 1
ATOM 3006 C CA . SER C 1 106 ? 154.265 140.213 204.213 1.00 65.34 129 SER C CA 1
ATOM 3007 C C . SER C 1 106 ? 153.815 139.588 205.523 1.00 65.34 129 SER C C 1
ATOM 3008 O O . SER C 1 106 ? 153.055 138.618 205.498 1.00 65.34 129 SER C O 1
ATOM 3011 N N . ALA C 1 107 ? 154.262 140.114 206.660 1.00 64.33 130 ALA C N 1
ATOM 3012 C CA . ALA C 1 107 ? 153.886 139.597 207.969 1.00 64.33 130 ALA C CA 1
ATOM 3013 C C . ALA C 1 107 ? 152.800 140.485 208.562 1.00 64.33 130 ALA C C 1
ATOM 3014 O O . ALA C 1 107 ? 153.029 141.675 208.807 1.00 64.33 130 ALA C O 1
ATOM 3016 N N . LEU C 1 108 ? 151.625 139.907 208.791 1.00 62.23 131 LEU C N 1
ATOM 3017 C CA . LEU C 1 108 ? 150.502 140.655 209.331 1.00 62.23 131 LEU 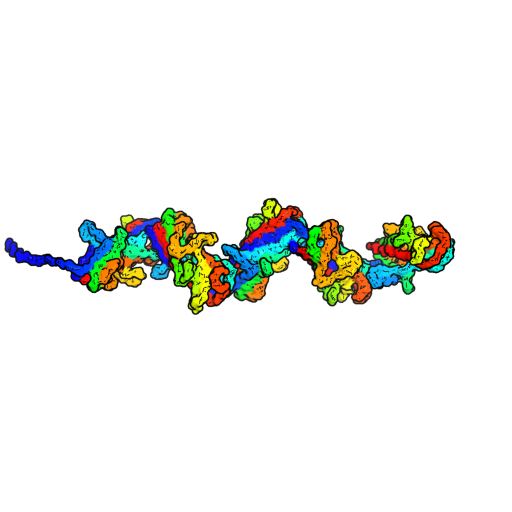C CA 1
ATOM 3018 C C . LEU C 1 108 ? 150.586 140.730 210.852 1.00 62.23 131 LEU C C 1
ATOM 3019 O O . LEU C 1 108 ? 151.056 139.802 211.517 1.00 62.23 131 LEU C O 1
ATOM 3024 N N . ILE C 1 109 ? 150.124 141.850 211.399 1.00 62.35 132 ILE C N 1
ATOM 3025 C CA . ILE C 1 109 ? 150.083 142.069 212.839 1.00 62.35 132 ILE C CA 1
ATOM 3026 C C . ILE C 1 109 ? 148.650 141.857 213.306 1.00 62.35 132 ILE C C 1
ATOM 3027 O O . ILE C 1 109 ? 147.728 142.534 212.834 1.00 62.35 132 ILE C O 1
ATOM 3032 N N . GLN C 1 110 ? 148.458 140.919 214.224 1.00 66.91 133 GLN C N 1
ATOM 3033 C CA . GLN C 1 110 ? 147.137 140.626 214.755 1.00 66.91 133 GLN C CA 1
ATOM 3034 C C . GLN C 1 110 ? 146.880 141.431 216.026 1.00 66.91 133 GLN C C 1
ATOM 3035 O O . GLN C 1 110 ? 147.805 141.872 216.712 1.00 66.91 133 GLN C O 1
ATOM 3041 N N . ALA C 1 111 ? 145.598 141.623 216.327 1.00 64.09 134 ALA C N 1
ATOM 3042 C CA . ALA C 1 111 ? 145.209 142.409 217.490 1.00 64.09 134 ALA C CA 1
ATOM 3043 C C . ALA C 1 111 ? 145.587 141.686 218.777 1.00 64.09 134 ALA C C 1
ATOM 3044 O O . ALA C 1 111 ? 145.309 140.493 218.937 1.00 64.09 134 ALA C O 1
ATOM 3046 N N . ASN C 1 112 ? 146.222 142.419 219.695 1.00 65.72 135 ASN C N 1
ATOM 3047 C CA . ASN C 1 112 ? 146.602 141.899 221.011 1.00 65.72 135 ASN C CA 1
ATOM 3048 C C . ASN C 1 112 ? 147.460 140.640 220.893 1.00 65.72 135 ASN C C 1
ATOM 3049 O O . ASN C 1 112 ? 147.294 139.681 221.649 1.00 65.72 135 ASN C O 1
ATOM 3054 N N . THR C 1 113 ? 148.386 140.644 219.937 1.00 66.82 136 THR C N 1
ATOM 3055 C CA . THR C 1 113 ? 149.311 139.532 219.736 1.00 66.82 136 THR C CA 1
ATOM 3056 C C . THR C 1 113 ? 150.723 140.097 219.670 1.00 66.82 136 THR C C 1
ATOM 3057 O O . THR C 1 113 ? 151.028 140.888 218.754 1.00 66.82 136 THR C O 1
ATOM 3061 N N . PRO C 1 114 ? 151.606 139.741 220.603 1.00 67.11 137 PRO C N 1
ATOM 3062 C CA . PRO C 1 114 ? 152.970 140.280 220.567 1.00 67.11 137 PRO C CA 1
ATOM 3063 C C . PRO C 1 114 ? 153.729 139.809 219.336 1.00 67.11 137 PRO C C 1
ATOM 3064 O O . PRO C 1 114 ? 153.519 138.705 218.830 1.00 67.11 137 PRO C O 1
ATOM 3068 N N . VAL C 1 115 ? 154.620 140.671 218.853 1.00 65.73 138 VAL C N 1
ATOM 3069 C CA . VAL C 1 115 ? 155.472 140.380 217.707 1.00 65.73 138 VAL C CA 1
ATOM 3070 C C . VAL C 1 115 ? 156.921 140.531 218.147 1.00 65.73 138 VAL C C 1
ATOM 3071 O O . VAL C 1 115 ? 157.300 141.568 218.703 1.00 65.73 138 VAL C O 1
ATOM 3075 N N . ASP C 1 116 ? 157.726 139.497 217.900 1.00 71.08 139 ASP C N 1
ATOM 3076 C CA . ASP C 1 116 ? 159.123 139.475 218.333 1.00 71.08 139 ASP C CA 1
ATOM 3077 C C . ASP C 1 116 ? 159.962 140.177 217.267 1.00 71.08 139 ASP C C 1
ATOM 3078 O O . ASP C 1 116 ? 160.551 139.559 216.377 1.00 71.08 139 ASP C O 1
ATOM 3083 N N . ILE C 1 117 ? 160.008 141.503 217.365 1.00 71.03 140 ILE C N 1
ATOM 3084 C CA . ILE C 1 117 ? 160.828 142.317 216.450 1.00 71.03 140 ILE C CA 1
ATOM 3085 C C . ILE C 1 117 ? 162.200 142.459 217.105 1.00 71.03 140 ILE C C 1
ATOM 3086 O O . ILE C 1 117 ? 162.527 143.443 217.771 1.00 71.03 140 ILE C O 1
ATOM 3091 N N . SER C 1 118 ? 163.038 141.447 216.891 1.00 76.30 141 SER C N 1
ATOM 3092 C CA . SER C 1 118 ? 164.372 141.408 217.475 1.00 76.30 141 SER C CA 1
ATOM 3093 C C . SER C 1 118 ? 165.450 141.935 216.538 1.00 76.30 141 SER C C 1
ATOM 3094 O O . SER C 1 118 ? 166.621 141.981 216.928 1.00 76.30 141 SER C O 1
ATOM 3097 N N . SER C 1 119 ? 165.089 142.337 215.319 1.00 80.78 142 SER C N 1
ATOM 3098 C CA . SER C 1 119 ? 166.065 142.828 214.355 1.00 80.78 142 SER C CA 1
ATOM 3099 C C . SER C 1 119 ? 166.310 144.327 214.463 1.00 80.78 142 SER C C 1
ATOM 3100 O O . SER C 1 119 ? 167.102 144.864 213.682 1.00 80.78 142 SER C O 1
ATOM 3103 N N . VAL C 1 120 ? 165.657 145.010 215.401 1.00 79.38 143 VAL C N 1
ATOM 3104 C CA . VAL C 1 120 ? 165.787 146.457 215.534 1.00 79.38 143 VAL C CA 1
ATOM 3105 C C . VAL C 1 120 ? 166.856 146.789 216.566 1.00 79.38 143 VAL C C 1
ATOM 3106 O O . VAL C 1 120 ? 166.984 147.941 216.994 1.00 79.38 143 VAL C O 1
ATOM 3110 N N . SER C 1 121 ? 167.634 145.787 216.965 1.00 82.06 144 SER C N 1
ATOM 3111 C CA . SER C 1 121 ? 168.643 145.967 218.000 1.00 82.06 144 SER C CA 1
ATOM 3112 C C . SER C 1 121 ? 169.901 146.596 217.399 1.00 82.06 144 SER C C 1
ATOM 3113 O O . SER C 1 121 ? 169.916 147.044 216.249 1.00 82.06 144 SER C O 1
ATOM 3116 N N . THR C 1 122 ? 170.975 146.633 218.192 1.00 82.33 145 THR C N 1
ATOM 3117 C CA . THR C 1 122 ? 172.272 147.187 217.787 1.00 82.33 145 THR C CA 1
ATOM 3118 C C . THR C 1 122 ? 172.155 148.649 217.355 1.00 82.33 145 THR C C 1
ATOM 3119 O O . THR C 1 122 ? 172.884 149.113 216.477 1.00 82.33 145 THR C O 1
ATOM 3123 N N . GLY C 1 123 ? 171.245 149.382 217.994 1.00 80.68 146 GLY C N 1
ATOM 3124 C CA . GLY C 1 123 ? 171.118 150.807 217.725 1.00 80.68 146 GLY C CA 1
ATOM 3125 C C . GLY C 1 123 ? 170.797 151.090 216.271 1.00 80.68 146 GLY C C 1
ATOM 3126 O O . GLY C 1 123 ? 169.845 150.541 215.703 1.00 80.68 146 GLY C O 1
ATOM 3127 N N . THR C 1 124 ? 171.581 152.000 215.682 1.00 81.48 147 THR C N 1
ATOM 3128 C CA . THR C 1 124 ? 171.553 152.349 214.262 1.00 81.48 147 THR C CA 1
ATOM 3129 C C . THR C 1 124 ? 170.311 153.180 213.938 1.00 81.48 147 THR C C 1
ATOM 3130 O O . THR C 1 124 ? 170.195 153.739 212.841 1.00 81.48 147 THR C O 1
ATOM 3134 N N . ALA C 1 125 ? 169.408 153.319 214.910 1.00 72.36 148 ALA C N 1
ATOM 3135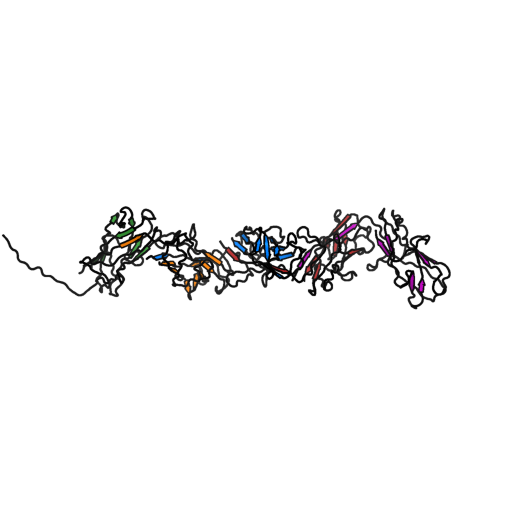 C CA . ALA C 1 125 ? 168.186 154.112 214.768 1.00 72.36 148 ALA C CA 1
ATOM 3136 C C . ALA C 1 125 ? 167.381 153.674 213.542 1.00 72.36 148 ALA C C 1
ATOM 3137 O O . ALA C 1 125 ? 167.120 154.449 212.620 1.00 72.36 148 ALA C O 1
ATOM 3139 N N . VAL C 1 126 ? 166.989 152.400 213.550 1.00 68.36 149 VAL C N 1
ATOM 3140 C CA . VAL C 1 126 ? 166.214 151.851 212.446 1.00 68.36 149 VAL C CA 1
ATOM 3141 C C . VAL C 1 126 ? 164.775 152.350 212.534 1.00 68.36 149 VAL C C 1
ATOM 3142 O O . VAL C 1 126 ? 164.280 152.714 213.610 1.00 68.36 149 VAL C O 1
ATOM 3146 N N . ASN C 1 127 ? 164.099 152.384 211.387 1.00 65.52 150 ASN C N 1
ATOM 3147 C CA . ASN C 1 127 ? 162.709 152.819 211.348 1.00 65.52 150 ASN C CA 1
ATOM 3148 C C . ASN C 1 127 ? 161.828 151.852 212.131 1.00 65.52 150 ASN C C 1
ATOM 3149 O O . ASN C 1 127 ? 162.092 150.648 212.184 1.00 65.52 150 ASN C O 1
ATOM 3154 N N . ILE C 1 128 ? 160.780 152.389 212.744 1.00 58.78 151 ILE C N 1
ATOM 3155 C CA . ILE C 1 128 ? 159.886 151.568 213.569 1.00 58.78 151 ILE C CA 1
ATOM 3156 C C . ILE C 1 128 ? 159.131 150.588 212.676 1.00 58.78 151 ILE C C 1
ATOM 3157 O O . ILE C 1 128 ? 158.621 150.986 211.614 1.00 58.78 151 ILE C O 1
ATOM 3162 N N . PRO C 1 129 ? 159.047 149.307 213.044 1.00 58.18 152 PRO C N 1
ATOM 3163 C CA . PRO C 1 129 ? 158.323 148.313 212.220 1.00 58.18 152 PRO C CA 1
ATOM 3164 C C . PRO C 1 129 ? 156.806 148.445 212.335 1.00 58.18 152 PRO C C 1
ATOM 3165 O O . PRO C 1 129 ? 156.124 147.738 213.077 1.00 58.18 152 PRO C O 1
ATOM 3169 N N . LEU C 1 130 ? 156.253 149.388 211.575 1.00 55.09 153 LEU C N 1
ATOM 3170 C CA . LEU C 1 130 ? 154.807 149.596 211.561 1.00 55.09 153 LEU C CA 1
ATOM 3171 C C . LEU C 1 130 ? 154.435 150.193 210.211 1.00 55.09 153 LEU C C 1
ATOM 3172 O O . LEU C 1 130 ? 154.625 151.393 209.992 1.00 55.09 153 LEU C O 1
ATOM 3177 N N . TYR C 1 131 ? 153.908 149.361 209.316 1.00 56.29 154 TYR C N 1
ATOM 3178 C CA . TYR C 1 131 ? 153.532 149.779 207.972 1.00 56.29 154 TYR C CA 1
ATOM 3179 C C . TYR C 1 131 ? 152.089 149.378 207.714 1.00 56.29 154 TYR C C 1
ATOM 3180 O O . TYR C 1 131 ? 151.666 148.287 208.107 1.00 56.29 154 TYR C O 1
ATOM 3189 N N . GLY C 1 132 ? 151.341 150.255 207.056 1.00 54.25 155 GLY C N 1
ATOM 3190 C CA . GLY C 1 132 ? 149.934 150.022 206.754 1.00 54.25 155 GLY C CA 1
ATOM 3191 C C . GLY C 1 132 ? 149.705 149.942 205.259 1.00 54.25 155 GLY C C 1
ATOM 3192 O O . GLY C 1 132 ? 150.453 150.533 204.473 1.00 54.25 155 GLY C O 1
ATOM 3193 N N . ARG C 1 133 ? 148.666 149.205 204.868 1.00 55.45 156 ARG C N 1
ATOM 3194 C CA . ARG C 1 133 ? 148.295 149.046 203.470 1.00 55.45 156 ARG C CA 1
ATOM 3195 C C . ARG C 1 133 ? 146.783 148.931 203.361 1.00 55.45 156 ARG C C 1
ATOM 3196 O O . ARG C 1 133 ? 146.146 148.247 204.168 1.00 55.45 156 ARG C O 1
ATOM 3204 N N . VAL C 1 134 ? 146.214 149.600 202.362 1.00 53.97 157 VAL C N 1
ATOM 3205 C CA . VAL C 1 134 ? 144.784 149.544 202.082 1.00 53.97 157 VAL C CA 1
ATOM 3206 C C . VAL C 1 134 ? 144.601 148.828 200.752 1.00 53.97 157 VAL C C 1
ATOM 3207 O O . VAL C 1 134 ? 145.100 149.291 199.719 1.00 53.97 157 VAL C O 1
ATOM 3211 N N . VAL C 1 135 ? 143.889 147.713 200.777 1.00 63.23 158 VAL C N 1
ATOM 3212 C CA . VAL C 1 135 ? 143.659 146.879 199.598 1.00 63.23 158 VAL C CA 1
ATOM 3213 C C . VAL C 1 135 ? 142.200 147.034 199.191 1.00 63.23 158 VAL C C 1
ATOM 3214 O O . VAL C 1 135 ? 141.315 146.900 200.044 1.00 63.23 158 VAL C O 1
ATOM 3218 N N . PRO C 1 136 ? 141.903 147.320 197.914 1.00 66.09 159 PRO C N 1
ATOM 3219 C CA . PRO C 1 136 ? 140.522 147.562 197.472 1.00 66.09 159 PRO C CA 1
ATOM 3220 C C . PRO C 1 136 ? 139.708 146.290 197.239 1.00 66.09 159 PRO C C 1
ATOM 3221 O O . PRO C 1 136 ? 139.049 146.132 196.210 1.00 66.09 159 PRO C O 1
ATOM 3225 N N . THR C 1 137 ? 139.752 145.376 198.205 1.00 70.16 160 THR C N 1
ATOM 3226 C CA . THR C 1 137 ? 138.911 144.189 198.197 1.00 70.16 160 THR C CA 1
ATOM 3227 C C . THR C 1 137 ? 138.149 144.116 199.512 1.00 70.16 160 THR C C 1
ATOM 3228 O O . THR C 1 137 ? 138.703 144.388 200.581 1.00 70.16 160 THR C O 1
ATOM 3232 N N . GLY C 1 138 ? 136.868 143.771 199.425 1.00 70.66 161 GLY C N 1
ATOM 3233 C CA . GLY C 1 138 ? 136.029 143.760 200.608 1.00 70.66 161 GLY C CA 1
ATOM 3234 C C . GLY C 1 138 ? 135.881 145.107 201.275 1.00 70.66 161 GLY C C 1
ATOM 3235 O O . GLY C 1 138 ? 135.565 145.169 202.465 1.00 70.66 161 GLY C O 1
ATOM 3236 N N . GLN C 1 139 ? 136.103 146.193 200.541 1.00 69.91 162 GLN C N 1
ATOM 3237 C CA . GLN C 1 139 ? 136.009 147.545 201.092 1.00 69.91 162 GLN C CA 1
ATOM 3238 C C . GLN C 1 139 ? 134.592 148.093 200.980 1.00 69.91 162 GLN C C 1
ATOM 3239 O O . GLN C 1 139 ? 134.385 149.222 200.539 1.00 69.91 162 GLN C O 1
ATOM 3245 N N . SER C 1 140 ? 133.610 147.303 201.417 1.00 71.86 163 SER C N 1
ATOM 3246 C CA . SER C 1 140 ? 132.185 147.621 201.264 1.00 71.86 163 SER C CA 1
ATOM 3247 C C . SER C 1 140 ? 131.949 147.979 199.796 1.00 71.86 163 SER C C 1
ATOM 3248 O O . SER C 1 140 ? 132.328 147.198 198.913 1.00 71.86 163 SER C O 1
ATOM 3251 N N . THR C 1 141 ? 131.345 149.121 199.491 1.00 75.08 164 THR C N 1
ATOM 3252 C CA . THR C 1 141 ? 131.275 149.557 198.104 1.00 75.08 164 THR C CA 1
ATOM 3253 C C . THR C 1 141 ? 132.628 150.116 197.661 1.00 75.08 164 THR C C 1
ATOM 3254 O O . THR C 1 141 ? 133.336 150.727 198.464 1.00 75.08 164 THR C O 1
ATOM 3258 N N . PRO C 1 142 ? 133.016 149.907 196.400 1.00 71.33 165 PRO C N 1
ATOM 3259 C CA . PRO C 1 142 ? 134.324 150.406 195.942 1.00 71.33 165 PRO C CA 1
ATOM 3260 C C . PRO C 1 142 ? 134.502 151.908 196.088 1.00 71.33 165 PRO C C 1
ATOM 3261 O O . PRO C 1 142 ? 135.618 152.361 196.372 1.00 71.33 165 PRO C O 1
ATOM 3265 N N . THR C 1 143 ? 133.444 152.697 195.902 1.00 72.50 166 THR C N 1
ATOM 3266 C CA . THR C 1 143 ? 133.541 154.149 195.991 1.00 72.50 166 THR C CA 1
ATOM 3267 C C . THR C 1 143 ? 132.866 154.654 197.259 1.00 72.50 166 THR C C 1
ATOM 3268 O O . THR C 1 143 ? 131.648 154.490 197.420 1.00 72.50 166 THR C O 1
ATOM 3272 N N . PRO C 1 144 ? 133.614 155.248 198.193 1.00 68.20 167 PRO C N 1
ATOM 3273 C CA . PRO C 1 144 ? 132.991 155.782 199.409 1.00 68.20 167 PRO C CA 1
ATOM 3274 C C . PRO C 1 144 ? 132.582 157.239 199.259 1.00 68.20 167 PRO C C 1
ATOM 3275 O O . PRO C 1 144 ? 132.798 157.844 198.205 1.00 68.20 167 PRO C O 1
ATOM 3279 N N . THR C 1 145 ? 131.987 157.809 200.303 1.00 66.37 168 THR C N 1
ATOM 3280 C CA . THR C 1 145 ? 131.600 159.213 200.289 1.00 66.37 168 THR C CA 1
ATOM 3281 C C . THR C 1 145 ? 132.806 160.074 200.662 1.00 66.37 168 THR C C 1
ATOM 3282 O O . THR C 1 145 ? 133.929 159.585 200.808 1.00 66.37 168 THR C O 1
ATOM 3286 N N . ALA C 1 146 ? 132.584 161.374 200.824 1.00 64.30 169 ALA C N 1
ATOM 3287 C CA . ALA C 1 146 ? 133.646 162.315 201.144 1.00 64.30 169 ALA C CA 1
ATOM 3288 C C . ALA C 1 146 ? 133.751 162.516 202.651 1.00 64.30 169 ALA C C 1
ATOM 3289 O O . ALA C 1 146 ? 132.767 162.394 203.385 1.00 64.30 169 ALA C O 1
ATOM 3291 N N . GLY C 1 147 ? 134.960 162.830 203.102 1.00 62.60 170 GLY C N 1
ATOM 3292 C CA . GLY C 1 147 ? 135.189 163.079 204.510 1.00 62.60 170 GLY C CA 1
ATOM 3293 C C . GLY C 1 147 ? 136.657 162.921 204.849 1.00 62.60 170 GLY C C 1
ATOM 3294 O O . GLY C 1 147 ? 137.510 162.801 203.966 1.00 62.60 170 GLY C O 1
ATOM 3295 N N . THR C 1 148 ? 136.932 162.918 206.153 1.00 61.91 171 THR C N 1
ATOM 3296 C CA . THR C 1 148 ? 138.285 162.757 206.689 1.00 61.91 171 THR C CA 1
ATOM 3297 C C . THR C 1 148 ? 138.240 161.604 207.687 1.00 61.91 171 THR C C 1
ATOM 3298 O O . THR C 1 148 ? 138.045 161.815 208.886 1.00 61.91 171 THR C O 1
ATOM 3302 N N . TYR C 1 149 ? 138.417 160.385 207.185 1.00 60.66 172 TYR C N 1
ATOM 3303 C CA . TYR C 1 149 ? 138.348 159.205 208.036 1.00 60.66 172 TYR C CA 1
ATOM 3304 C C . TYR C 1 149 ? 139.547 159.161 208.976 1.00 60.66 172 TYR C C 1
ATOM 3305 O O . TYR C 1 149 ? 140.676 159.468 208.584 1.00 60.66 172 TYR C O 1
ATOM 3314 N N . THR C 1 150 ? 139.298 158.775 210.226 1.00 56.51 173 THR C N 1
ATOM 3315 C CA . THR C 1 150 ? 140.333 158.770 211.248 1.00 56.51 173 THR C CA 1
ATOM 3316 C C . THR C 1 150 ? 140.185 157.539 212.130 1.00 56.51 173 THR C C 1
ATOM 3317 O O . THR C 1 150 ? 139.117 156.929 212.211 1.00 56.51 173 THR C O 1
ATOM 3321 N N . ASP C 1 151 ? 141.283 157.186 212.794 1.00 54.52 174 ASP C N 1
ATOM 3322 C CA . ASP C 1 151 ? 141.331 156.063 213.720 1.00 54.52 174 ASP C CA 1
ATOM 3323 C C . ASP C 1 151 ? 142.601 156.204 214.545 1.00 54.52 174 ASP C C 1
ATOM 3324 O O . ASP C 1 151 ? 143.581 156.809 214.101 1.00 54.52 174 ASP C O 1
ATOM 3329 N N . THR C 1 152 ? 142.573 155.641 215.751 1.00 53.72 175 THR C N 1
ATOM 3330 C CA . THR C 1 152 ? 143.711 155.686 216.658 1.00 53.72 175 THR C CA 1
ATOM 3331 C C . THR C 1 152 ? 144.005 154.288 217.178 1.00 53.72 175 THR C C 1
ATOM 3332 O O . THR C 1 152 ? 143.086 153.507 217.442 1.00 53.72 175 THR C O 1
ATOM 3336 N N . LEU C 1 153 ? 145.289 153.982 217.325 1.00 51.50 176 LEU C N 1
ATOM 3337 C CA . LEU C 1 153 ? 145.762 152.697 217.811 1.00 51.50 176 LEU C CA 1
ATOM 3338 C C . LEU C 1 153 ? 146.353 152.859 219.210 1.00 51.50 176 LEU C C 1
ATOM 3339 O O . LEU C 1 153 ? 146.270 153.928 219.825 1.00 51.50 176 LEU C O 1
ATOM 3344 N N . LEU C 1 154 ? 146.941 151.781 219.723 1.00 55.61 177 LEU C N 1
ATOM 3345 C CA . LEU C 1 154 ? 147.637 151.801 221.008 1.00 55.61 177 LEU C CA 1
ATOM 3346 C C . LEU C 1 154 ? 148.816 150.845 220.906 1.00 55.61 177 LEU C C 1
ATOM 3347 O O . LEU C 1 154 ? 148.639 149.626 220.992 1.00 55.61 177 LEU C O 1
ATOM 3352 N N . VAL C 1 155 ? 150.014 151.395 220.728 1.00 54.44 178 VAL C N 1
ATOM 3353 C CA . VAL C 1 155 ? 151.222 150.617 220.479 1.00 54.44 178 VAL C CA 1
ATOM 3354 C C . VAL C 1 155 ? 151.980 150.465 221.790 1.00 54.44 178 VAL C C 1
ATOM 3355 O O . VAL C 1 155 ? 152.268 151.459 222.468 1.00 54.44 178 VAL C O 1
ATOM 3359 N N . THR C 1 156 ? 152.298 149.223 222.146 1.00 58.01 179 THR C N 1
ATOM 3360 C CA . THR C 1 156 ? 153.010 148.903 223.376 1.00 58.01 179 THR C CA 1
ATOM 3361 C C . THR C 1 156 ? 154.303 148.176 223.037 1.00 58.01 179 THR C C 1
ATOM 3362 O O . THR C 1 156 ? 154.290 147.199 222.282 1.00 58.01 179 THR C O 1
ATOM 3366 N N . ILE C 1 157 ? 155.413 148.654 223.593 1.00 57.82 180 ILE C N 1
ATOM 3367 C CA . ILE C 1 157 ? 156.715 148.015 223.441 1.00 57.82 180 ILE C CA 1
ATOM 3368 C C . ILE C 1 157 ? 157.110 147.459 224.801 1.00 57.82 180 ILE C C 1
ATOM 3369 O O . ILE C 1 157 ? 157.2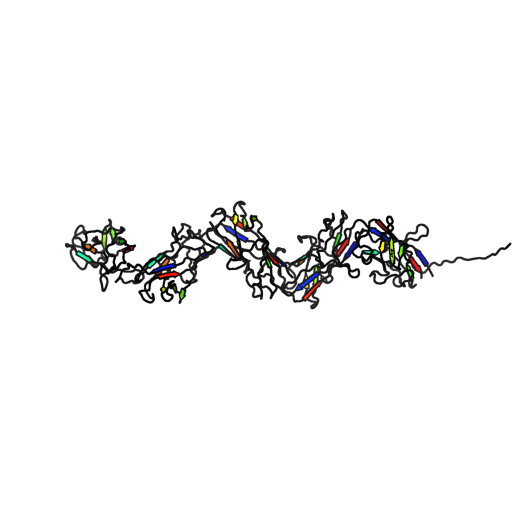92 148.215 225.763 1.00 57.82 180 ILE C O 1
ATOM 3374 N N . ALA C 1 158 ? 157.245 146.138 224.886 1.00 64.78 181 ALA C N 1
ATOM 3375 C CA . ALA C 1 158 ? 157.652 145.461 226.108 1.00 64.78 181 ALA C CA 1
ATOM 3376 C C . ALA C 1 158 ? 158.946 144.705 225.848 1.00 64.78 181 ALA C C 1
ATOM 3377 O O . ALA C 1 158 ? 159.107 144.091 224.789 1.00 64.78 181 ALA C O 1
ATOM 3379 N N . TRP C 1 159 ? 159.861 144.748 226.811 1.00 69.18 182 TRP C N 1
ATOM 3380 C CA . TRP C 1 159 ? 161.163 144.113 226.647 1.00 69.18 182 TRP C CA 1
ATOM 3381 C C . TRP C 1 159 ? 161.829 143.838 227.991 1.00 69.18 182 TRP C C 1
ATOM 3382 O O . TRP C 1 159 ? 162.826 143.119 228.066 1.00 69.18 182 TRP C O 1
ATOM 3394 N N . ALA D 1 1 ? 148.185 141.665 165.495 1.00 69.62 24 ALA D N 1
ATOM 3395 C CA . ALA D 1 1 ? 149.435 141.124 166.015 1.00 69.62 24 ALA D CA 1
ATOM 3396 C C . ALA D 1 1 ? 150.618 141.988 165.593 1.00 69.62 24 ALA D C 1
ATOM 3397 O O . ALA D 1 1 ? 151.747 141.772 166.033 1.00 69.62 24 ALA D O 1
ATOM 3399 N N . GLY D 1 2 ? 150.349 142.969 164.740 1.00 70.67 25 GLY D N 1
ATOM 3400 C CA . GLY D 1 2 ? 151.389 143.864 164.273 1.00 70.67 25 GLY D CA 1
ATOM 3401 C C . GLY D 1 2 ? 150.792 145.035 163.529 1.00 70.67 25 GLY D C 1
ATOM 3402 O O . GLY D 1 2 ? 149.636 144.997 163.095 1.00 70.67 25 GLY D O 1
ATOM 3403 N N . THR D 1 3 ? 151.603 146.081 163.387 1.00 67.69 26 THR D N 1
ATOM 3404 C CA . THR D 1 3 ? 151.173 147.300 162.713 1.00 67.69 26 THR D CA 1
ATOM 3405 C C . THR D 1 3 ? 152.402 148.115 162.345 1.00 67.69 26 THR D C 1
ATOM 3406 O O . THR D 1 3 ? 153.258 148.365 163.198 1.00 67.69 26 THR D O 1
ATOM 3410 N N . LEU D 1 4 ? 152.483 148.526 161.083 1.00 66.24 27 LEU D N 1
ATOM 3411 C CA . LEU D 1 4 ? 153.568 149.360 160.589 1.00 66.24 27 LEU D CA 1
ATOM 3412 C C . LEU D 1 4 ? 152.990 150.617 159.956 1.00 66.24 27 LEU D C 1
ATOM 3413 O O . LEU D 1 4 ? 151.968 150.561 159.264 1.00 66.24 27 LEU D O 1
ATOM 3418 N N . ILE D 1 5 ? 153.644 151.750 160.199 1.00 68.09 28 ILE D N 1
ATOM 3419 C CA . ILE D 1 5 ? 153.181 153.050 159.728 1.00 68.09 28 ILE D CA 1
ATOM 3420 C C . ILE D 1 5 ? 154.274 153.670 158.871 1.00 68.09 28 ILE D C 1
ATOM 3421 O O . ILE D 1 5 ? 155.441 153.711 159.278 1.00 68.09 28 ILE D O 1
ATOM 3426 N N . GLY D 1 6 ? 153.896 154.150 157.690 1.00 67.76 29 GLY D N 1
ATOM 3427 C CA . GLY D 1 6 ? 154.843 154.808 156.809 1.00 67.76 29 GLY D CA 1
ATOM 3428 C C . GLY D 1 6 ? 154.133 155.646 155.773 1.00 67.76 29 GLY D C 1
ATOM 3429 O O . GLY D 1 6 ? 152.943 155.458 155.499 1.00 67.76 29 GLY D O 1
ATOM 3430 N N . GLN D 1 7 ? 154.883 156.579 155.192 1.00 67.48 30 GLN D N 1
ATOM 3431 C CA . GLN D 1 7 ? 154.382 157.458 154.147 1.00 67.48 30 GLN D CA 1
ATOM 3432 C C . GLN D 1 7 ? 155.152 157.204 152.859 1.00 67.48 30 GLN D C 1
ATOM 3433 O O . GLN D 1 7 ? 156.368 156.994 152.883 1.00 67.48 30 GLN D O 1
ATOM 3439 N N . VAL D 1 8 ? 154.437 157.221 151.736 1.00 64.10 31 VAL D N 1
ATOM 3440 C CA . VAL D 1 8 ? 155.044 156.931 150.443 1.00 64.10 31 VAL D CA 1
ATOM 3441 C C . VAL D 1 8 ? 155.483 158.229 149.779 1.00 64.10 31 VAL D C 1
ATOM 3442 O O . VAL D 1 8 ? 156.674 158.444 149.536 1.00 64.10 31 VAL D O 1
ATOM 3446 N N . GLY D 1 9 ? 154.527 159.107 149.493 1.00 64.11 32 GLY D N 1
ATOM 3447 C CA . GLY D 1 9 ? 154.830 160.336 148.789 1.00 64.11 32 GLY D CA 1
ATOM 3448 C C . GLY D 1 9 ? 154.785 160.169 147.284 1.00 64.11 32 GLY D C 1
ATOM 3449 O O . GLY D 1 9 ? 155.457 159.294 146.731 1.00 64.11 32 GLY D O 1
ATOM 3450 N N . VAL D 1 10 ? 154.002 161.008 146.611 1.00 64.10 33 VAL D N 1
ATOM 3451 C CA . VAL D 1 10 ? 153.811 160.937 145.167 1.00 64.10 33 VAL D CA 1
ATOM 3452 C C . VAL D 1 10 ? 154.292 162.246 144.558 1.00 64.10 33 VAL D C 1
ATOM 3453 O O . VAL D 1 10 ? 153.927 163.328 145.033 1.00 64.10 33 VAL D O 1
ATOM 3457 N N . GLN D 1 11 ? 155.107 162.148 143.510 1.00 68.81 34 GLN D N 1
ATOM 3458 C CA . GLN D 1 11 ? 155.669 163.322 142.857 1.00 68.81 34 GLN D CA 1
ATOM 3459 C C . GLN D 1 11 ? 155.507 163.205 141.350 1.00 68.81 34 GLN D C 1
ATOM 3460 O O . GLN D 1 11 ? 155.808 162.162 140.763 1.00 68.81 34 GLN D O 1
ATOM 3466 N N . MET D 1 12 ? 155.028 164.282 140.731 1.00 69.70 35 MET D N 1
ATOM 3467 C CA . MET D 1 12 ? 154.956 164.391 139.282 1.00 69.70 35 MET D CA 1
ATOM 3468 C C . MET D 1 12 ? 155.401 165.789 138.882 1.00 69.70 35 MET D C 1
ATOM 3469 O O . MET D 1 12 ? 155.081 166.766 139.563 1.00 69.70 35 MET D O 1
ATOM 3474 N N . VAL D 1 13 ? 156.136 165.882 137.777 1.00 66.47 36 VAL D N 1
ATOM 3475 C CA . VAL D 1 13 ? 156.720 167.137 137.324 1.00 66.47 36 VAL D CA 1
ATOM 3476 C C . VAL D 1 13 ? 156.248 167.425 135.906 1.00 66.47 36 VAL D C 1
ATOM 3477 O O . VAL D 1 13 ? 156.232 166.535 135.049 1.00 66.47 36 VAL D O 1
ATOM 3481 N N . ILE D 1 14 ? 155.833 168.668 135.672 1.00 66.58 37 ILE D N 1
ATOM 3482 C CA . ILE D 1 14 ? 155.445 169.144 134.349 1.00 66.58 37 ILE D CA 1
ATOM 3483 C C . ILE D 1 14 ? 156.571 170.013 133.811 1.00 66.58 37 ILE D C 1
ATOM 3484 O O . ILE D 1 14 ? 157.105 170.868 134.529 1.00 66.58 37 ILE D O 1
ATOM 3489 N N . GLY D 1 15 ? 156.932 169.797 132.551 1.00 70.22 38 GLY D N 1
ATOM 3490 C CA . GLY D 1 15 ? 158.118 170.406 131.987 1.00 70.22 38 GLY D CA 1
ATOM 3491 C C . GLY D 1 15 ? 158.430 169.833 130.624 1.00 70.22 38 GLY D C 1
ATOM 3492 O O . GLY D 1 15 ? 157.588 169.879 129.721 1.00 70.22 38 GLY D O 1
ATOM 3493 N N . ALA D 1 16 ? 159.653 169.334 130.455 1.00 72.26 39 ALA D N 1
ATOM 3494 C CA . ALA D 1 16 ? 160.026 168.622 129.240 1.00 72.26 39 ALA D CA 1
ATOM 3495 C C . ALA D 1 16 ? 158.962 167.596 128.871 1.00 72.26 39 ALA D C 1
ATOM 3496 O O . ALA D 1 16 ? 158.603 166.734 129.677 1.00 72.26 39 ALA D O 1
ATOM 3498 N N . GLY D 1 17 ? 158.461 167.696 127.643 1.00 74.30 40 GLY D N 1
ATOM 3499 C CA . GLY D 1 17 ? 157.287 166.955 127.227 1.00 74.30 40 GLY D CA 1
ATOM 3500 C C . GLY D 1 17 ? 157.584 165.707 126.425 1.00 74.30 40 GLY D C 1
ATOM 3501 O O . GLY D 1 17 ? 157.837 164.642 126.995 1.00 74.30 40 GLY D O 1
ATOM 3502 N N . CYS D 1 18 ? 157.532 165.831 125.098 1.00 75.29 41 CYS D N 1
ATOM 3503 C CA . CYS D 1 18 ? 157.716 164.710 124.177 1.00 75.29 41 CYS D CA 1
ATOM 3504 C C . CYS D 1 18 ? 156.621 163.659 124.382 1.00 75.29 41 CYS D C 1
ATOM 3505 O O . CYS D 1 18 ? 156.877 162.501 124.717 1.00 75.29 41 CYS D O 1
ATOM 3508 N N . THR D 1 19 ? 155.380 164.100 124.173 1.00 69.15 42 THR D N 1
ATOM 3509 C CA . THR D 1 19 ? 154.192 163.275 124.341 1.00 69.15 42 THR D CA 1
ATOM 3510 C C . THR D 1 19 ? 153.417 163.209 123.032 1.00 69.15 42 THR D C 1
ATOM 3511 O O . THR D 1 19 ? 153.372 164.184 122.276 1.00 69.15 42 THR D O 1
ATOM 3515 N N . ILE D 1 20 ? 152.801 162.052 122.775 1.00 65.24 43 ILE D N 1
ATOM 3516 C CA . ILE D 1 20 ? 152.131 161.812 121.502 1.00 65.24 43 ILE D CA 1
ATOM 3517 C C . ILE D 1 20 ? 150.877 162.677 121.395 1.00 65.24 43 ILE D C 1
ATOM 3518 O O . ILE D 1 20 ? 150.282 163.084 122.402 1.00 65.24 43 ILE D O 1
ATOM 3523 N N . ILE D 1 21 ? 150.466 162.956 120.156 1.00 66.56 44 ILE D N 1
ATOM 3524 C CA . ILE D 1 21 ? 149.294 163.768 119.862 1.00 66.56 44 ILE D CA 1
ATOM 3525 C C . ILE D 1 21 ? 148.426 163.003 118.869 1.00 66.56 44 ILE D C 1
ATOM 3526 O O . ILE D 1 21 ? 148.887 162.088 118.183 1.00 66.56 44 ILE D O 1
ATOM 3531 N N . ASN D 1 22 ? 147.144 163.377 118.820 1.00 68.67 45 ASN D N 1
ATOM 3532 C CA . ASN D 1 22 ? 146.156 162.767 117.925 1.00 68.67 45 ASN D CA 1
ATOM 3533 C C . ASN D 1 22 ? 145.904 161.302 118.269 1.00 68.67 45 ASN D C 1
ATOM 3534 O O . ASN D 1 22 ? 145.612 160.488 117.390 1.00 68.67 45 ASN D O 1
ATOM 3539 N N . GLY D 1 23 ? 146.012 160.955 119.548 1.00 68.05 46 GLY D N 1
ATOM 3540 C CA . GLY D 1 23 ? 145.744 159.601 119.988 1.00 68.05 46 GLY D CA 1
ATOM 3541 C C . GLY D 1 23 ? 144.662 159.530 121.046 1.00 68.05 46 GLY D C 1
ATOM 3542 O O . GLY D 1 23 ? 144.831 160.053 122.151 1.00 68.05 46 GLY D O 1
ATOM 3543 N N . SER D 1 24 ? 143.545 158.889 120.718 1.00 71.81 47 SER D N 1
ATOM 3544 C CA . SER D 1 24 ? 142.434 158.774 121.650 1.00 71.81 47 SER D CA 1
ATOM 3545 C C . SER D 1 24 ? 142.714 157.704 122.699 1.00 71.81 47 SER D C 1
ATOM 3546 O O . SER D 1 24 ? 143.449 156.742 122.460 1.00 71.81 47 SER D O 1
ATOM 3549 N N . VAL D 1 25 ? 142.113 157.882 123.873 1.00 71.68 48 VAL D N 1
ATOM 3550 C CA . VAL D 1 25 ? 142.202 156.925 124.969 1.00 71.68 48 VAL D CA 1
ATOM 3551 C C . VAL D 1 25 ? 140.786 156.549 125.388 1.00 71.68 48 VAL D C 1
ATOM 3552 O O . VAL D 1 25 ? 139.924 157.423 125.540 1.00 71.68 48 VAL D O 1
ATOM 3556 N N . SER D 1 26 ? 140.538 155.248 125.536 1.00 75.11 49 SER D N 1
ATOM 3557 C CA . SER D 1 26 ? 139.215 154.749 125.896 1.00 75.11 49 SER D CA 1
ATOM 3558 C C . SER D 1 26 ? 139.116 154.393 127.376 1.00 75.11 49 SER D C 1
ATOM 3559 O O . SER D 1 26 ? 138.277 154.941 128.096 1.00 75.11 49 SER D O 1
ATOM 3562 N N . GLY D 1 27 ? 139.964 153.482 127.843 1.00 74.85 50 GLY D N 1
ATOM 3563 C CA . GLY D 1 27 ? 139.930 153.045 129.225 1.00 74.85 50 GLY D CA 1
ATOM 3564 C C . GLY D 1 27 ? 141.311 152.896 129.828 1.00 74.85 50 GLY D C 1
ATOM 3565 O O . GLY D 1 27 ? 141.539 152.014 130.661 1.00 74.85 50 GLY D O 1
ATOM 3566 N N . GLY D 1 28 ? 142.241 153.751 129.414 1.00 72.71 51 GLY D N 1
ATOM 3567 C CA . GLY D 1 28 ? 143.633 153.589 129.769 1.00 72.71 51 GLY D CA 1
ATOM 3568 C C . GLY D 1 28 ? 144.434 152.755 128.795 1.00 72.71 51 GLY D C 1
ATOM 3569 O O . GLY D 1 28 ? 145.635 152.554 129.018 1.00 72.71 51 GLY D O 1
ATOM 3570 N N . ILE D 1 29 ? 143.805 152.257 127.728 1.00 73.00 52 ILE D N 1
ATOM 3571 C CA . ILE D 1 29 ? 144.527 151.501 126.711 1.00 73.00 52 ILE D CA 1
ATOM 3572 C C . ILE D 1 29 ? 145.513 152.397 125.972 1.00 73.00 52 ILE D C 1
ATOM 3573 O O . ILE D 1 29 ? 146.601 151.949 125.589 1.00 73.00 52 ILE D O 1
ATOM 3578 N N . ASN D 1 30 ? 145.156 153.666 125.763 1.00 67.55 53 ASN D N 1
ATOM 3579 C CA . ASN D 1 30 ? 146.011 154.645 125.089 1.00 67.55 53 ASN D CA 1
ATOM 3580 C C . ASN D 1 30 ? 146.312 154.218 123.650 1.00 67.55 53 ASN D C 1
ATOM 3581 O O . ASN D 1 30 ? 147.461 154.000 123.260 1.00 67.55 53 ASN D O 1
ATOM 3586 N N . GLN D 1 31 ? 145.246 154.100 122.862 1.00 69.40 54 GLN D N 1
ATOM 3587 C CA . GLN D 1 31 ? 145.384 153.734 121.459 1.00 69.40 54 GLN D CA 1
ATOM 3588 C C . GLN D 1 31 ? 146.045 154.861 120.670 1.00 69.40 54 GLN D C 1
ATOM 3589 O O . GLN D 1 31 ? 145.897 156.043 120.988 1.00 69.40 54 GLN D O 1
ATOM 3595 N N . TRP D 1 32 ? 146.776 154.482 119.624 1.00 62.42 55 TRP D N 1
ATOM 3596 C CA . TRP D 1 32 ? 147.587 155.414 118.845 1.00 62.42 55 TRP D CA 1
ATOM 3597 C C . TRP D 1 32 ? 147.371 155.206 117.351 1.00 62.42 55 TRP D C 1
ATOM 3598 O O . TRP D 1 32 ? 148.316 155.115 116.565 1.00 62.42 55 TRP D O 1
ATOM 3609 N N . GLY D 1 33 ? 146.109 155.127 116.937 1.00 61.62 56 GLY D N 1
ATOM 3610 C CA . GLY D 1 33 ? 145.790 155.040 115.525 1.00 61.62 56 GLY D CA 1
ATOM 3611 C C . GLY D 1 33 ? 145.696 153.625 114.992 1.00 61.62 56 GLY D C 1
ATOM 3612 O O . GLY D 1 33 ? 145.341 152.701 115.729 1.00 61.62 56 GLY D O 1
ATOM 3613 N N . THR D 1 34 ? 145.994 153.448 113.706 1.00 60.19 57 THR D N 1
ATOM 3614 C CA . THR D 1 34 ? 145.928 152.141 113.064 1.00 60.19 57 THR D CA 1
ATOM 3615 C C . THR D 1 34 ? 146.822 152.152 111.831 1.00 60.19 57 THR D C 1
ATOM 3616 O O . THR D 1 34 ? 146.915 153.167 111.138 1.00 60.19 57 THR D O 1
ATOM 3620 N N . LEU D 1 35 ? 147.472 151.019 111.565 1.00 55.86 58 LEU D N 1
ATOM 3621 C CA . LEU D 1 35 ? 148.266 150.835 110.349 1.00 55.86 58 LEU D CA 1
ATOM 3622 C C . LEU D 1 35 ? 147.362 150.223 109.287 1.00 55.86 58 LEU D C 1
ATOM 3623 O O . LEU D 1 35 ? 147.329 149.008 109.090 1.00 55.86 58 LEU D O 1
ATOM 3628 N N . ASP D 1 36 ? 146.617 151.080 108.592 1.00 59.38 59 ASP D N 1
ATOM 3629 C CA . ASP D 1 36 ? 145.647 150.643 107.592 1.00 59.38 59 ASP D CA 1
ATOM 3630 C C . ASP D 1 36 ? 146.358 150.458 106.256 1.00 59.38 59 ASP D C 1
ATOM 3631 O O . ASP D 1 36 ? 146.715 151.437 105.593 1.00 59.38 59 ASP D O 1
ATOM 3636 N N . PHE D 1 37 ? 146.562 149.200 105.860 1.00 54.08 60 PHE D N 1
ATOM 3637 C CA . PHE D 1 37 ? 147.197 148.911 104.579 1.00 54.08 60 PHE D CA 1
ATOM 3638 C C . PHE D 1 37 ? 146.247 149.110 103.404 1.00 54.08 60 PHE D C 1
ATOM 3639 O O . PHE D 1 37 ? 146.689 149.498 102.317 1.00 54.08 60 PHE D O 1
ATOM 3647 N N . GLY D 1 38 ? 144.962 148.853 103.594 1.00 60.34 61 GLY D N 1
ATOM 3648 C CA . GLY D 1 38 ? 143.976 149.016 102.549 1.00 60.34 61 GLY D CA 1
ATOM 3649 C C . GLY D 1 38 ? 143.399 147.696 102.078 1.00 60.34 61 GLY D C 1
ATOM 3650 O O . GLY D 1 38 ? 143.525 146.653 102.726 1.00 60.34 61 GLY D O 1
ATOM 3651 N N . SER D 1 39 ? 142.750 147.750 100.918 1.00 63.61 62 SER D N 1
ATOM 3652 C CA . SER D 1 39 ? 142.097 146.595 100.316 1.00 63.61 62 SER D CA 1
ATOM 3653 C C . SER D 1 39 ? 142.868 146.155 99.080 1.00 63.61 62 SER D C 1
ATOM 3654 O O . SER D 1 39 ? 143.207 146.982 98.228 1.00 63.61 62 SER D O 1
ATOM 3657 N N . HIS D 1 40 ? 143.147 144.856 98.990 1.00 65.57 63 HIS D N 1
ATOM 3658 C CA . HIS D 1 40 ? 143.832 144.283 97.840 1.00 65.57 63 HIS D CA 1
ATOM 3659 C C . HIS D 1 40 ? 143.370 142.843 97.667 1.00 65.57 63 HIS D C 1
ATOM 3660 O O . HIS D 1 40 ? 142.690 142.280 98.529 1.00 65.57 63 HIS D O 1
ATOM 3667 N N . SER D 1 41 ? 143.741 142.250 96.534 1.00 67.51 64 SER D N 1
ATOM 3668 C CA . SER D 1 41 ? 143.484 140.840 96.275 1.00 67.51 64 SER D CA 1
ATOM 3669 C C . SER D 1 41 ? 144.645 140.262 95.484 1.00 67.51 64 SER D C 1
ATOM 3670 O O . SER D 1 41 ? 145.149 140.903 94.557 1.00 67.51 64 SER D O 1
ATOM 3673 N N . ASP D 1 42 ? 145.058 139.048 95.851 1.00 75.63 65 ASP D N 1
ATOM 3674 C CA . ASP D 1 42 ? 146.166 138.352 95.197 1.00 75.63 65 ASP D CA 1
ATOM 3675 C C . ASP D 1 42 ? 147.420 139.232 95.200 1.00 75.63 65 ASP D C 1
ATOM 3676 O O . ASP D 1 42 ? 147.916 139.677 94.162 1.00 75.63 65 ASP D O 1
ATOM 3681 N N . LEU D 1 43 ? 147.901 139.496 96.415 1.00 70.24 66 LEU D N 1
ATOM 3682 C CA . LEU D 1 43 ? 149.021 140.408 96.608 1.00 70.24 66 LEU D CA 1
ATOM 3683 C C . LEU D 1 43 ? 150.253 139.940 95.839 1.00 70.24 66 LEU D C 1
ATOM 3684 O O . LEU D 1 43 ? 150.826 138.884 96.124 1.00 70.24 66 LEU D O 1
ATOM 3689 N N . THR D 1 44 ? 150.637 140.717 94.827 1.00 67.75 67 THR D N 1
ATOM 3690 C CA . THR D 1 44 ? 151.849 140.473 94.062 1.00 67.75 67 THR D CA 1
ATOM 3691 C C . THR D 1 44 ? 152.696 141.727 93.913 1.00 67.75 67 THR D C 1
ATOM 3692 O O . THR D 1 44 ? 153.730 141.681 93.237 1.00 67.75 67 THR D O 1
ATOM 3696 N N . ASN D 1 45 ? 152.288 142.838 94.520 1.00 61.94 68 ASN D N 1
ATOM 3697 C CA . ASN D 1 45 ? 153.019 144.092 94.465 1.00 61.94 68 ASN D CA 1
ATOM 3698 C C . ASN D 1 45 ? 153.169 144.642 95.875 1.00 61.94 68 ASN D C 1
ATOM 3699 O O . ASN D 1 45 ? 152.315 144.421 96.738 1.00 61.94 68 ASN D O 1
ATOM 3704 N N . VAL D 1 46 ? 154.268 145.361 96.102 1.00 57.68 69 VAL D N 1
ATOM 3705 C CA . VAL D 1 46 ? 154.546 145.898 97.427 1.00 57.68 69 VAL D CA 1
ATOM 3706 C C . VAL D 1 46 ? 153.513 146.957 97.786 1.00 57.68 69 VAL D C 1
ATOM 3707 O O . VAL D 1 46 ? 153.132 147.794 96.956 1.00 57.68 69 VAL D O 1
ATOM 3711 N N . VAL D 1 47 ? 153.036 146.909 99.027 1.00 55.08 70 VAL D N 1
ATOM 3712 C CA . VAL D 1 47 ? 152.047 147.848 99.540 1.00 55.08 70 VAL D CA 1
ATOM 3713 C C . VAL D 1 47 ? 152.653 148.589 100.722 1.00 55.08 70 VAL D C 1
ATOM 3714 O O . VAL D 1 47 ? 153.240 147.972 101.618 1.00 55.08 70 VAL D O 1
ATOM 3718 N N . ASP D 1 48 ? 152.512 149.911 100.721 1.00 60.85 71 ASP D N 1
ATOM 3719 C CA . ASP D 1 48 ? 153.037 150.759 101.779 1.00 60.85 71 ASP D CA 1
ATOM 3720 C C . ASP D 1 48 ? 151.893 151.442 102.515 1.00 60.85 71 ASP D C 1
ATOM 3721 O O . ASP D 1 48 ? 150.858 151.767 101.925 1.00 60.85 71 ASP D O 1
ATOM 3726 N N . ALA D 1 49 ? 152.090 151.653 103.814 1.00 55.81 72 ALA D N 1
ATOM 3727 C CA . ALA D 1 49 ? 151.103 152.333 104.637 1.00 55.81 72 ALA D CA 1
ATOM 3728 C C . ALA D 1 49 ? 151.806 152.980 105.819 1.00 55.81 72 ALA D C 1
ATOM 3729 O O . ALA D 1 49 ? 152.926 152.612 106.181 1.00 55.81 72 ALA D O 1
ATOM 3731 N N . GLN D 1 50 ? 151.128 153.954 106.419 1.00 61.22 73 GLN D N 1
ATOM 3732 C CA . GLN D 1 50 ? 151.650 154.689 107.559 1.00 61.22 73 GLN D CA 1
ATOM 3733 C C . GLN D 1 50 ? 150.582 154.769 108.641 1.00 61.22 73 GLN D C 1
ATOM 3734 O O . GLN D 1 50 ? 149.383 154.656 108.370 1.00 61.22 73 GLN D O 1
ATOM 3740 N N . THR D 1 51 ? 151.037 154.961 109.877 1.00 61.12 74 THR D N 1
ATOM 3741 C CA . THR D 1 51 ? 150.143 154.988 111.031 1.00 61.12 74 THR D CA 1
ATOM 3742 C C . THR D 1 51 ? 149.219 156.195 110.938 1.00 61.12 74 THR D C 1
ATOM 3743 O O . THR D 1 51 ? 149.656 157.337 111.113 1.00 61.12 74 THR D O 1
ATOM 3747 N N . VAL D 1 52 ? 147.941 155.946 110.669 1.00 65.97 75 VAL D N 1
ATOM 3748 C CA . VAL D 1 52 ? 146.927 156.989 110.588 1.00 65.97 75 VAL D CA 1
ATOM 3749 C C . VAL D 1 52 ? 145.818 156.660 111.579 1.00 65.97 75 VAL D C 1
ATOM 3750 O O . VAL D 1 52 ? 145.399 155.502 111.693 1.00 65.97 75 VAL D O 1
ATOM 3754 N N . GLY D 1 53 ? 145.373 157.671 112.318 1.00 75.57 76 GLY D N 1
ATOM 3755 C CA . GLY D 1 53 ? 144.311 157.490 113.285 1.00 75.57 76 GLY D CA 1
ATOM 3756 C C . GLY D 1 53 ? 143.268 158.583 113.209 1.00 75.57 76 GLY D C 1
ATOM 3757 O O . GLY D 1 53 ? 143.611 159.768 113.232 1.00 75.57 76 GLY D O 1
ATOM 3758 N N . THR D 1 54 ? 141.994 158.188 113.139 1.00 79.85 77 THR D N 1
ATOM 3759 C CA . THR D 1 54 ? 140.844 159.081 112.988 1.00 79.85 77 THR D CA 1
ATOM 3760 C C . THR D 1 54 ? 141.138 160.300 112.110 1.00 79.85 77 THR D C 1
ATOM 3761 O O . THR D 1 54 ? 141.478 160.144 110.934 1.00 79.85 77 THR D O 1
ATOM 3765 N N . SER D 1 55 ? 141.000 161.510 112.659 1.00 78.64 78 SER D N 1
ATOM 3766 C CA . SER D 1 55 ? 141.051 162.719 111.840 1.00 78.64 78 SER D CA 1
ATOM 3767 C C . SER D 1 55 ? 142.419 162.920 111.195 1.00 78.64 78 SER D C 1
ATOM 3768 O O . SER D 1 55 ? 142.517 163.100 109.975 1.00 78.64 78 SER D O 1
ATOM 3771 N N . GLY D 1 56 ? 143.486 162.894 111.988 1.00 75.20 79 GLY D N 1
ATOM 3772 C CA . GLY D 1 56 ? 144.799 163.303 111.524 1.00 75.20 79 GLY D CA 1
ATOM 3773 C C . GLY D 1 56 ? 145.869 162.260 111.778 1.00 75.20 79 GLY D C 1
ATOM 3774 O O . GLY D 1 56 ? 145.683 161.333 112.566 1.00 75.20 79 GLY D O 1
ATOM 3775 N N . ASN D 1 57 ? 147.002 162.427 111.100 1.00 68.57 80 ASN D N 1
ATOM 3776 C CA . ASN D 1 57 ? 148.124 161.514 111.261 1.00 68.57 80 ASN D CA 1
ATOM 3777 C C . ASN D 1 57 ? 148.716 161.621 112.662 1.00 68.57 80 ASN D C 1
ATOM 3778 O O . ASN D 1 57 ? 148.713 162.686 113.286 1.00 68.57 80 ASN D O 1
ATOM 3783 N N . ILE D 1 58 ? 149.224 160.493 113.158 1.00 65.02 81 ILE D N 1
ATOM 3784 C CA . ILE D 1 58 ? 149.887 160.475 114.455 1.00 65.02 81 ILE D CA 1
ATOM 3785 C C . ILE D 1 58 ? 151.208 161.224 114.352 1.00 65.02 81 ILE D C 1
ATOM 3786 O O . ILE D 1 58 ? 151.993 161.007 113.420 1.00 65.02 81 ILE D O 1
ATOM 3791 N N . GLN D 1 59 ? 151.459 162.114 115.308 1.00 68.15 82 GLN D N 1
ATOM 3792 C CA . GLN D 1 59 ? 152.672 162.916 115.332 1.00 68.15 82 GLN D CA 1
ATOM 3793 C C . GLN D 1 59 ? 153.334 162.793 116.698 1.00 68.15 82 GLN D C 1
ATOM 3794 O O . GLN D 1 59 ? 152.746 162.285 117.657 1.00 68.15 82 GLN D O 1
ATOM 3800 N N . ILE D 1 60 ? 154.576 163.265 116.779 1.00 68.97 83 ILE D N 1
ATOM 3801 C CA . ILE D 1 60 ? 155.371 163.122 117.993 1.00 68.97 83 ILE D CA 1
ATOM 3802 C C . ILE D 1 60 ? 155.369 164.426 118.778 1.00 68.97 83 ILE D C 1
ATOM 3803 O O . ILE D 1 60 ? 154.911 164.467 119.925 1.00 68.97 83 ILE D O 1
ATOM 3808 N N . GLN D 1 61 ? 155.876 165.497 118.165 1.00 73.93 84 GLN D N 1
ATOM 3809 C CA . GLN D 1 61 ? 156.029 166.800 118.815 1.00 73.93 84 GLN D CA 1
ATOM 3810 C C . GLN D 1 61 ? 156.846 166.662 120.105 1.00 73.93 84 GLN D C 1
ATOM 3811 O O . GLN D 1 61 ? 156.389 166.945 121.213 1.00 73.93 84 GLN D O 1
ATOM 3817 N N . CYS D 1 62 ? 158.078 166.202 119.921 1.00 76.88 85 CYS D N 1
ATOM 3818 C CA . CYS D 1 62 ? 158.955 165.906 121.040 1.00 76.88 85 CYS D CA 1
ATOM 3819 C C . CYS D 1 62 ? 159.595 167.189 121.568 1.00 76.88 85 CYS D C 1
ATOM 3820 O O . CYS D 1 62 ? 159.495 168.259 120.965 1.00 76.88 85 CYS D O 1
ATOM 3823 N N . SER D 1 63 ? 160.257 167.073 122.713 1.00 81.04 86 SER D N 1
ATOM 3824 C CA . SER D 1 63 ? 160.898 168.210 123.357 1.00 81.04 86 SER D CA 1
ATOM 3825 C C . SER D 1 63 ? 162.344 168.344 122.893 1.00 81.04 86 SER D C 1
ATOM 3826 O O . SER D 1 63 ? 162.918 167.431 122.295 1.00 81.04 86 SER D O 1
ATOM 3829 N N . THR D 1 64 ? 162.925 169.510 123.169 1.00 83.82 87 THR D N 1
ATOM 3830 C CA . THR D 1 64 ? 164.315 169.752 122.811 1.00 83.82 87 THR D CA 1
ATOM 3831 C C . THR D 1 64 ? 165.233 168.813 123.584 1.00 83.82 87 THR D C 1
ATOM 3832 O O . THR D 1 64 ? 164.993 168.504 124.755 1.00 83.82 87 THR D O 1
ATOM 3836 N N . GLY D 1 65 ? 166.287 168.350 122.916 1.00 80.49 88 GLY D N 1
ATOM 3837 C CA . GLY D 1 65 ? 167.143 167.351 123.519 1.00 80.49 88 GLY D CA 1
ATOM 3838 C C . GLY D 1 65 ? 166.371 166.072 123.787 1.00 80.49 88 GLY D C 1
ATOM 3839 O O . GLY D 1 65 ? 165.450 165.702 123.050 1.00 80.49 88 GLY D O 1
ATOM 3840 N N . LEU D 1 66 ? 166.751 165.388 124.868 1.00 78.02 89 LEU D N 1
ATOM 3841 C CA . LEU D 1 66 ? 166.031 164.217 125.370 1.00 78.02 89 LEU D CA 1
ATOM 3842 C C . LEU D 1 66 ? 165.938 163.127 124.298 1.00 78.02 89 LEU D C 1
ATOM 3843 O O . LEU D 1 66 ? 164.861 162.789 123.805 1.00 78.02 89 LEU D O 1
ATOM 3848 N N . THR D 1 67 ? 167.109 162.600 123.939 1.00 75.62 90 THR D N 1
ATOM 3849 C CA . THR D 1 67 ? 167.208 161.521 122.963 1.00 75.62 90 THR D CA 1
ATOM 3850 C C . THR D 1 67 ? 166.361 160.334 123.409 1.00 75.62 90 THR D C 1
ATOM 3851 O O . THR D 1 67 ? 166.718 159.640 124.369 1.00 75.62 90 THR D O 1
ATOM 3855 N N . PRO D 1 68 ? 165.238 160.066 122.738 1.00 69.14 91 PRO D N 1
ATOM 3856 C CA . PRO D 1 68 ? 164.331 159.015 123.211 1.00 69.14 91 PRO D CA 1
ATOM 3857 C C . PRO D 1 68 ? 164.663 157.650 122.635 1.00 69.14 91 PRO D C 1
ATOM 3858 O O . PRO D 1 68 ? 165.623 157.501 121.873 1.00 69.14 91 PRO D O 1
ATOM 3862 N N . SER D 1 69 ? 163.867 156.647 122.995 1.00 62.87 92 SER D N 1
ATOM 3863 C CA . SER D 1 69 ? 164.035 155.295 122.483 1.00 62.87 92 SER D CA 1
ATOM 3864 C C . SER D 1 69 ? 162.670 154.733 122.126 1.00 62.87 92 SER D C 1
ATOM 3865 O O . SER D 1 69 ? 161.719 154.868 122.902 1.00 62.87 92 SER D O 1
ATOM 3868 N N . LEU D 1 70 ? 162.576 154.109 120.956 1.00 58.90 93 LEU D N 1
ATOM 3869 C CA . LEU D 1 70 ? 161.338 153.512 120.477 1.00 58.90 93 LEU D CA 1
ATOM 3870 C C . LEU D 1 70 ? 161.476 151.996 120.482 1.00 58.90 93 LEU D C 1
ATOM 3871 O O . LEU D 1 70 ? 162.411 151.452 119.887 1.00 58.90 93 LEU D O 1
ATOM 3876 N N . THR D 1 71 ? 160.545 151.322 121.151 1.00 58.41 94 THR D N 1
ATOM 3877 C CA . THR D 1 71 ? 160.530 149.869 121.237 1.00 58.41 94 THR D CA 1
ATOM 3878 C C . THR D 1 71 ? 159.174 149.365 120.773 1.00 58.41 94 THR D C 1
ATOM 3879 O O . THR D 1 71 ? 158.137 149.825 121.263 1.00 58.41 94 THR D O 1
ATOM 3883 N N . VAL D 1 72 ? 159.182 148.421 119.836 1.00 57.96 95 VAL D N 1
ATOM 3884 C CA . VAL D 1 72 ? 157.960 147.862 119.271 1.00 57.96 95 VAL D CA 1
ATOM 3885 C C . VAL D 1 72 ? 157.920 146.381 119.611 1.00 57.96 95 VAL D C 1
ATOM 3886 O O . VAL D 1 72 ? 158.833 145.628 119.248 1.00 57.96 95 VAL D O 1
ATOM 3890 N N . ASN D 1 73 ? 156.865 145.966 120.305 1.00 60.99 96 ASN D N 1
ATOM 3891 C CA . ASN D 1 73 ? 156.692 144.565 120.648 1.00 60.99 96 ASN D CA 1
ATOM 3892 C C . ASN D 1 73 ? 156.279 143.767 119.415 1.00 60.99 96 ASN D C 1
ATOM 3893 O O . ASN D 1 73 ? 155.709 144.297 118.458 1.00 60.99 96 ASN D O 1
ATOM 3898 N N . ALA D 1 74 ? 156.577 142.472 119.447 1.00 61.85 97 ALA D N 1
ATOM 3899 C CA . ALA D 1 74 ? 156.102 141.580 118.405 1.00 61.85 97 ALA D CA 1
ATOM 3900 C C . ALA D 1 74 ? 154.590 141.409 118.513 1.00 61.85 97 ALA D C 1
ATOM 3901 O O . ALA D 1 74 ? 153.995 141.560 119.583 1.00 61.85 97 ALA D O 1
ATOM 3903 N N . GLY D 1 75 ? 153.966 141.093 117.386 1.00 65.85 98 GLY D N 1
ATOM 3904 C CA . GLY D 1 75 ? 152.526 140.965 117.352 1.00 65.85 98 GLY D CA 1
ATOM 3905 C C . GLY D 1 75 ? 152.037 139.750 118.115 1.00 65.85 98 GLY D C 1
ATOM 3906 O O . GLY D 1 75 ? 152.803 138.883 118.538 1.00 65.85 98 GLY D O 1
ATOM 3907 N N . LEU D 1 76 ? 150.716 139.699 118.300 1.00 70.19 99 LEU D N 1
ATOM 3908 C CA . LEU D 1 76 ? 150.114 138.564 118.991 1.00 70.19 99 LEU D CA 1
ATOM 3909 C C . LEU D 1 76 ? 150.354 137.271 118.225 1.00 70.19 99 LEU D C 1
ATOM 3910 O O . LEU D 1 76 ? 150.578 136.214 118.827 1.00 70.19 99 LEU D O 1
ATOM 3915 N N . HIS D 1 77 ? 150.312 137.336 116.898 1.00 69.40 100 HIS D N 1
ATOM 3916 C CA . HIS D 1 77 ? 150.523 136.173 116.041 1.00 69.40 100 HIS D CA 1
ATOM 3917 C C . HIS D 1 77 ? 151.899 136.337 115.404 1.00 69.40 100 HIS D C 1
ATOM 3918 O O . HIS D 1 77 ? 152.053 136.999 114.378 1.00 69.40 100 HIS D O 1
ATOM 3925 N N . ALA D 1 78 ? 152.910 135.739 116.029 1.00 71.49 101 ALA D N 1
ATOM 3926 C CA . ALA D 1 78 ? 154.286 135.868 115.578 1.00 71.49 101 ALA D CA 1
ATOM 3927 C C . ALA D 1 78 ? 154.955 134.502 115.554 1.00 71.49 101 ALA D C 1
ATOM 3928 O O . ALA D 1 78 ? 154.603 133.605 116.325 1.00 71.49 101 ALA D O 1
ATOM 3930 N N . SER D 1 79 ? 155.926 134.354 114.655 1.00 73.07 102 SER D N 1
ATOM 3931 C CA . SER D 1 79 ? 156.683 133.109 114.541 1.00 73.07 102 SER D CA 1
ATOM 3932 C C . SER D 1 79 ? 157.990 133.409 113.828 1.00 73.07 102 SER D C 1
ATOM 3933 O O . SER D 1 79 ? 157.978 133.977 112.731 1.00 73.07 102 SER D O 1
ATOM 3936 N N . GLY D 1 80 ? 159.109 133.034 114.443 1.00 76.67 103 GLY D N 1
ATOM 3937 C CA . GLY D 1 80 ? 160.402 133.250 113.826 1.00 76.67 103 GLY D CA 1
ATOM 3938 C C . GLY D 1 80 ? 160.875 134.684 113.823 1.00 76.67 103 GLY D C 1
ATOM 3939 O O . GLY D 1 80 ? 161.758 135.032 113.035 1.00 76.67 103 GLY D O 1
ATOM 3940 N N . GLY D 1 81 ? 160.315 135.531 114.683 1.00 76.94 104 GLY D N 1
ATOM 3941 C CA . GLY D 1 81 ? 160.721 136.919 114.748 1.00 76.94 104 GLY D CA 1
ATOM 3942 C C . GLY D 1 81 ? 160.098 137.825 113.712 1.00 76.94 104 GLY D C 1
ATOM 3943 O O . GLY D 1 81 ? 160.468 139.002 113.640 1.00 76.94 104 GLY D O 1
ATOM 3944 N N . GLN D 1 82 ? 159.171 137.320 112.903 1.00 69.65 105 GLN D N 1
ATOM 3945 C CA . GLN D 1 82 ? 158.484 138.112 111.893 1.00 69.65 105 GLN D CA 1
ATOM 3946 C C . GLN D 1 82 ? 157.010 138.221 112.255 1.00 69.65 105 GLN D C 1
ATOM 3947 O O . GLN D 1 82 ? 156.342 137.204 112.470 1.00 69.65 105 GLN D O 1
ATOM 3953 N N . ARG D 1 83 ? 156.510 139.452 112.320 1.00 60.16 106 ARG D N 1
ATOM 3954 C CA . ARG D 1 83 ? 155.121 139.685 112.685 1.00 60.16 106 ARG D CA 1
ATOM 3955 C C . ARG D 1 83 ? 154.187 139.218 111.573 1.00 60.16 106 ARG D C 1
ATOM 3956 O O . ARG D 1 83 ? 154.497 139.321 110.384 1.00 60.16 106 ARG D O 1
ATOM 3964 N N . TYR D 1 84 ? 153.025 138.706 111.974 1.00 63.40 107 TYR D N 1
ATOM 3965 C CA . TYR D 1 84 ? 152.080 138.091 111.055 1.00 63.40 107 TYR D CA 1
ATOM 3966 C C . TYR D 1 84 ? 150.704 138.721 111.223 1.00 63.40 107 TYR D C 1
ATOM 3967 O O . TYR D 1 84 ? 150.430 139.421 112.200 1.00 63.40 107 TYR D O 1
ATOM 3976 N N . MET D 1 85 ? 149.839 138.460 110.246 1.00 65.22 108 MET D N 1
ATOM 3977 C CA . MET D 1 85 ? 148.433 138.835 110.302 1.00 65.22 108 MET D CA 1
ATOM 3978 C C . MET D 1 85 ? 147.594 137.574 110.153 1.00 65.22 108 MET D C 1
ATOM 3979 O O . MET D 1 85 ? 147.881 136.737 109.292 1.00 65.22 108 MET D O 1
ATOM 3984 N N . GLN D 1 86 ? 146.562 137.439 110.981 1.00 69.37 109 GLN D N 1
ATOM 3985 C CA . GLN D 1 86 ? 145.710 136.259 110.970 1.00 69.37 109 GLN D CA 1
ATOM 3986 C C . GLN D 1 86 ? 144.258 136.661 110.756 1.00 69.37 109 GLN D C 1
ATOM 3987 O O . GLN D 1 86 ? 143.777 137.633 111.346 1.00 69.37 109 GLN D O 1
ATOM 3993 N N . ASN D 1 87 ? 143.569 135.907 109.903 1.00 72.82 110 ASN D N 1
ATOM 3994 C CA . ASN D 1 87 ? 142.177 136.187 109.584 1.00 72.82 110 ASN D CA 1
ATOM 3995 C C . ASN D 1 87 ? 141.287 135.927 110.794 1.00 72.82 110 ASN D C 1
ATOM 3996 O O . ASN D 1 87 ? 141.559 135.052 111.621 1.00 72.82 110 ASN D O 1
ATOM 4001 N N . THR D 1 88 ? 140.209 136.704 110.889 1.00 72.60 111 THR D N 1
ATOM 4002 C CA . THR D 1 88 ? 139.232 136.517 111.953 1.00 72.60 111 THR D CA 1
ATOM 4003 C C . THR D 1 88 ? 138.279 135.362 111.679 1.00 72.60 111 THR D C 1
ATOM 4004 O O . THR D 1 88 ? 137.566 134.936 112.595 1.00 72.60 111 THR D O 1
ATOM 4008 N N . THR D 1 89 ? 138.248 134.847 110.449 1.00 78.27 112 THR D N 1
ATOM 4009 C CA . THR D 1 89 ? 137.368 133.739 110.088 1.00 78.27 112 THR D CA 1
ATOM 4010 C C . THR D 1 89 ? 138.124 132.418 109.989 1.00 78.27 112 THR D C 1
ATOM 4011 O O . THR D 1 89 ? 137.761 131.439 110.647 1.00 78.27 112 THR D O 1
ATOM 4015 N N . THR D 1 90 ? 139.174 132.373 109.173 1.00 78.18 113 THR D N 1
ATOM 4016 C CA . THR D 1 90 ? 139.986 131.175 108.999 1.00 78.18 113 THR D CA 1
ATOM 4017 C C . THR D 1 90 ? 141.330 131.367 109.688 1.00 78.18 113 THR D C 1
ATOM 4018 O O . THR D 1 90 ? 142.023 132.360 109.444 1.00 78.18 113 THR D O 1
ATOM 4022 N N . THR D 1 91 ? 141.695 130.415 110.547 1.00 76.20 114 THR D N 1
ATOM 4023 C CA . THR D 1 91 ? 142.936 130.515 111.304 1.00 76.20 114 THR D CA 1
ATOM 4024 C C . THR D 1 91 ? 144.173 130.203 110.469 1.00 76.20 114 THR D C 1
ATOM 4025 O O . THR D 1 91 ? 145.273 130.625 110.840 1.00 76.20 114 THR D O 1
ATOM 4029 N N . SER D 1 92 ? 144.020 129.478 109.359 1.00 77.53 115 SER D N 1
ATOM 4030 C CA . SER D 1 92 ? 145.184 129.058 108.584 1.00 77.53 115 SER D CA 1
ATOM 4031 C C . SER D 1 92 ? 145.782 130.215 107.790 1.00 77.53 115 SER D C 1
ATOM 4032 O O . SER D 1 92 ? 147.009 130.353 107.718 1.00 77.53 115 SER D O 1
ATOM 4035 N N . SER D 1 93 ? 144.937 131.048 107.184 1.00 71.83 116 SER D N 1
ATOM 4036 C CA . SER D 1 93 ? 145.426 132.116 106.320 1.00 71.83 116 SER D CA 1
ATOM 4037 C C . SER D 1 93 ? 146.269 133.112 107.107 1.00 71.83 116 SER D C 1
ATOM 4038 O O . SER D 1 93 ? 145.931 133.488 108.232 1.00 71.83 116 SER D O 1
ATOM 4041 N N . THR D 1 94 ? 147.380 133.537 106.507 1.00 65.90 117 THR D N 1
ATOM 4042 C CA . THR D 1 94 ? 148.328 134.416 107.178 1.00 65.90 117 THR D CA 1
ATOM 4043 C C . THR D 1 94 ? 149.103 135.214 106.137 1.00 65.90 117 THR D C 1
ATOM 4044 O O . THR D 1 94 ? 149.467 134.681 105.086 1.00 65.90 117 THR D O 1
ATOM 4048 N N . ILE D 1 95 ? 149.344 136.490 106.435 1.00 63.55 118 ILE D N 1
ATOM 4049 C CA . ILE D 1 95 ? 150.170 137.366 105.610 1.00 63.55 118 ILE D CA 1
ATOM 4050 C C . ILE D 1 95 ? 151.266 137.956 106.485 1.00 63.55 118 ILE D C 1
ATOM 4051 O O . ILE D 1 95 ? 150.982 138.513 107.552 1.00 63.55 118 ILE D O 1
ATOM 4056 N N . ALA D 1 96 ? 152.511 137.836 106.035 1.00 59.72 119 ALA D N 1
ATOM 4057 C CA . ALA D 1 96 ? 153.632 138.432 106.744 1.00 59.72 119 ALA D CA 1
ATOM 4058 C C . ALA D 1 96 ? 153.786 139.900 106.367 1.00 59.72 119 ALA D C 1
ATOM 4059 O O . ALA D 1 96 ? 153.388 140.331 105.281 1.00 59.72 119 ALA D O 1
ATOM 4061 N N . TYR D 1 97 ? 154.371 140.672 107.280 1.00 56.99 120 TYR D N 1
ATOM 4062 C CA . TYR D 1 97 ? 154.613 142.084 107.030 1.00 56.99 120 TYR D CA 1
ATOM 4063 C C . TYR D 1 97 ? 155.806 142.540 107.857 1.00 56.99 120 TYR D C 1
ATOM 4064 O O . TYR D 1 97 ? 156.193 141.896 108.836 1.00 56.99 120 TYR D O 1
ATOM 4073 N N . ASN D 1 98 ? 156.383 143.665 107.448 1.00 56.61 121 ASN D N 1
ATOM 4074 C CA . ASN D 1 98 ? 157.520 144.259 108.130 1.00 56.61 121 ASN D CA 1
ATOM 4075 C C . ASN D 1 98 ? 157.181 145.682 108.552 1.00 56.61 121 ASN D C 1
ATOM 4076 O O . ASN D 1 98 ? 156.178 146.259 108.122 1.00 56.61 121 ASN D O 1
ATOM 4081 N N . ILE D 1 99 ? 158.033 146.243 109.405 1.00 57.20 122 ILE D N 1
ATOM 4082 C CA . ILE D 1 99 ? 157.855 147.594 109.923 1.00 57.20 122 ILE D CA 1
ATOM 4083 C C . ILE D 1 99 ? 159.211 148.289 109.926 1.00 57.20 122 ILE D C 1
ATOM 4084 O O . ILE D 1 99 ? 160.248 147.654 110.150 1.00 57.20 122 ILE D O 1
ATOM 4089 N N . TYR D 1 100 ? 159.208 149.590 109.641 1.00 57.72 123 TYR D N 1
ATOM 4090 C CA . TYR D 1 100 ? 160.433 150.361 109.494 1.00 57.72 123 TYR D CA 1
ATOM 4091 C C . TYR D 1 100 ? 160.328 151.658 110.285 1.00 57.72 123 TYR D C 1
ATOM 4092 O O . TYR D 1 100 ? 159.233 152.150 110.571 1.00 57.72 123 TYR D O 1
ATOM 4101 N N . SER D 1 101 ? 161.489 152.212 110.635 1.00 61.16 124 SER D N 1
ATOM 4102 C CA . SER D 1 101 ? 161.579 153.410 111.458 1.00 61.16 124 SER D CA 1
ATOM 4103 C C . SER D 1 101 ? 161.847 154.674 110.651 1.00 61.16 124 SER D C 1
ATOM 4104 O O . SER D 1 101 ? 162.066 155.736 111.243 1.00 61.16 124 SER D O 1
ATOM 4107 N N . ASP D 1 102 ? 161.842 154.589 109.321 1.00 61.98 125 ASP D N 1
ATOM 4108 C CA . ASP D 1 102 ? 162.089 155.750 108.476 1.00 61.98 125 ASP D CA 1
ATOM 4109 C C . ASP D 1 102 ? 161.179 155.709 107.254 1.00 61.98 125 ASP D C 1
ATOM 4110 O O . ASP D 1 102 ? 160.639 154.661 106.885 1.00 61.98 125 ASP D O 1
ATOM 4115 N N . ALA D 1 103 ? 161.001 156.882 106.638 1.00 61.86 126 ALA D N 1
ATOM 4116 C CA . ALA D 1 103 ? 160.107 156.998 105.489 1.00 61.86 126 ALA D CA 1
ATOM 4117 C C . ALA D 1 103 ? 160.603 156.171 104.310 1.00 61.86 126 ALA D C 1
ATOM 4118 O O . ALA D 1 103 ? 159.805 155.563 103.589 1.00 61.86 126 ALA D O 1
ATOM 4120 N N . ALA D 1 104 ? 161.919 156.140 104.094 1.00 63.66 127 ALA D N 1
ATOM 4121 C CA . ALA D 1 104 ? 162.486 155.368 102.995 1.00 63.66 127 ALA D CA 1
ATOM 4122 C C . ALA D 1 104 ? 162.331 153.866 103.187 1.00 63.66 127 ALA D C 1
ATOM 4123 O O . ALA D 1 104 ? 162.574 153.113 102.237 1.00 63.66 127 ALA D O 1
ATOM 4125 N N . ARG D 1 105 ? 161.937 153.422 104.382 1.00 59.28 128 ARG D N 1
ATOM 4126 C CA . ARG D 1 105 ? 161.770 152.003 104.695 1.00 59.28 128 ARG D CA 1
ATOM 4127 C C . ARG D 1 105 ? 163.064 151.231 104.446 1.00 59.28 128 ARG D C 1
ATOM 4128 O O . ARG D 1 105 ? 163.075 150.165 103.826 1.00 59.28 128 ARG D O 1
ATOM 4136 N N . SER D 1 106 ? 164.170 151.789 104.937 1.00 62.54 129 SER D N 1
ATOM 4137 C CA . SER D 1 106 ? 165.480 151.161 104.832 1.00 62.54 129 SER D CA 1
ATOM 4138 C C . SER D 1 106 ? 165.980 150.575 106.142 1.00 62.54 129 SER D C 1
ATOM 4139 O O . SER D 1 106 ? 166.740 149.604 106.116 1.00 62.54 129 SER D O 1
ATOM 4142 N N . ALA D 1 107 ? 165.577 151.134 107.279 1.00 61.02 130 ALA D N 1
ATOM 4143 C CA . ALA D 1 107 ? 165.991 150.646 108.588 1.00 61.02 130 ALA D CA 1
ATOM 4144 C C . ALA D 1 107 ? 164.869 149.803 109.182 1.00 61.02 130 ALA D C 1
ATOM 4145 O O . ALA D 1 107 ? 163.769 150.310 109.428 1.00 61.02 130 ALA D O 1
ATOM 4147 N N . LEU D 1 108 ? 165.150 148.525 109.411 1.00 58.67 131 LEU D N 1
ATOM 4148 C CA . LEU D 1 108 ? 164.155 147.613 109.952 1.00 58.67 131 LEU D CA 1
ATOM 4149 C C . LEU D 1 108 ? 164.105 147.712 111.472 1.00 58.67 131 LEU D C 1
ATOM 4150 O O . LEU D 1 108 ? 165.118 147.946 112.137 1.00 58.67 131 LEU D O 1
ATOM 4155 N N . ILE D 1 109 ? 162.907 147.531 112.021 1.00 61.03 132 ILE D N 1
ATOM 4156 C CA . ILE D 1 109 ? 162.686 147.544 113.462 1.00 61.03 132 ILE D CA 1
ATOM 4157 C C . ILE D 1 109 ? 162.549 146.102 113.928 1.00 61.03 132 ILE D C 1
ATOM 4158 O O . ILE D 1 109 ? 161.671 145.369 113.458 1.00 61.03 132 ILE D O 1
ATOM 4163 N N . GLN D 1 110 ? 163.416 145.691 114.846 1.00 65.17 133 GLN D N 1
ATOM 4164 C CA . GLN D 1 110 ? 163.385 144.338 115.376 1.00 65.17 133 GLN D CA 1
ATOM 4165 C C . GLN D 1 110 ? 162.543 144.281 116.648 1.00 65.17 133 GLN D C 1
ATOM 4166 O O . GLN D 1 110 ? 162.337 145.285 117.334 1.00 65.17 133 GLN D O 1
ATOM 4172 N N . ALA D 1 111 ? 162.050 143.083 116.950 1.00 67.04 134 ALA D N 1
ATOM 4173 C CA . ALA D 1 111 ? 161.195 142.893 118.114 1.00 67.04 134 ALA D CA 1
ATOM 4174 C C . ALA D 1 111 ? 161.989 143.087 119.400 1.00 67.04 134 ALA D C 1
ATOM 4175 O O . ALA D 1 111 ? 163.081 142.532 119.558 1.00 67.04 134 ALA D O 1
ATOM 4177 N N . ASN D 1 112 ? 161.430 143.878 120.319 1.00 68.62 135 ASN D N 1
ATOM 4178 C CA . ASN D 1 112 ? 162.028 144.123 121.633 1.00 68.62 135 ASN D CA 1
ATOM 4179 C C . ASN D 1 112 ? 163.455 144.655 121.514 1.00 68.62 135 ASN D C 1
ATOM 4180 O O . ASN D 1 112 ? 164.348 144.264 122.269 1.00 68.62 135 ASN D O 1
ATOM 4185 N N . THR D 1 113 ? 163.672 145.555 120.558 1.00 67.27 136 THR D N 1
ATOM 4186 C CA . THR D 1 113 ? 164.973 146.186 120.356 1.00 67.27 136 THR D CA 1
ATOM 4187 C C . THR D 1 113 ? 164.762 147.692 120.290 1.00 67.27 136 THR D C 1
ATOM 4188 O O . THR D 1 113 ? 164.066 148.178 119.375 1.00 67.27 136 THR D O 1
ATOM 4192 N N . PRO D 1 114 ? 165.320 148.465 121.222 1.00 64.65 137 PRO D N 1
ATOM 4193 C CA . PRO D 1 114 ? 165.124 149.918 121.187 1.00 64.65 137 PRO D CA 1
ATOM 4194 C C . PRO D 1 114 ? 165.760 150.542 119.955 1.00 64.65 137 PRO D C 1
ATOM 4195 O O . PRO D 1 114 ? 166.782 150.074 119.448 1.00 64.65 137 PRO D O 1
ATOM 4199 N N . VAL D 1 115 ? 165.137 151.614 119.473 1.00 62.74 138 VAL D N 1
ATOM 4200 C CA . VAL D 1 115 ? 165.622 152.372 118.326 1.00 62.74 138 VAL D CA 1
ATOM 4201 C C . VAL D 1 115 ? 165.822 153.814 118.766 1.00 62.74 138 VAL D C 1
ATOM 4202 O O . VAL D 1 115 ? 164.907 154.431 119.323 1.00 62.74 138 VAL D O 1
ATOM 4206 N N . ASP D 1 116 ? 167.018 154.349 118.518 1.00 68.24 139 ASP D N 1
ATOM 4207 C CA . ASP D 1 116 ? 167.374 155.700 118.950 1.00 68.24 139 ASP D CA 1
ATOM 4208 C C . ASP D 1 116 ? 166.892 156.682 117.885 1.00 68.24 139 ASP D C 1
ATOM 4209 O O . ASP D 1 116 ? 167.633 157.107 116.994 1.00 68.24 139 ASP D O 1
ATOM 4214 N N . ILE D 1 117 ? 165.617 157.045 117.985 1.00 67.76 140 ILE D N 1
ATOM 4215 C CA . ILE D 1 117 ? 165.021 158.036 117.071 1.00 67.76 140 ILE D CA 1
ATOM 4216 C C . ILE D 1 117 ? 165.213 159.402 117.725 1.00 67.76 140 ILE D C 1
ATOM 4217 O O . ILE D 1 117 ? 164.336 159.955 118.393 1.00 67.76 140 ILE D O 1
ATOM 4222 N N . SER D 1 118 ? 166.395 159.973 117.510 1.00 72.12 141 SER D N 1
ATOM 4223 C CA . SER D 1 118 ? 166.753 161.259 118.094 1.00 72.12 141 SER D CA 1
ATOM 4224 C C . SER D 1 118 ? 166.499 162.432 117.157 1.00 72.12 141 SER D C 1
ATOM 4225 O O . SER D 1 118 ? 166.735 163.580 117.548 1.00 72.12 141 SER D O 1
ATOM 4228 N N . SER D 1 119 ? 166.020 162.178 115.939 1.00 74.99 142 SER D N 1
ATOM 4229 C CA . SER D 1 119 ? 165.776 163.243 114.975 1.00 74.99 142 SER D CA 1
ATOM 4230 C C . SER D 1 119 ? 164.380 163.840 115.085 1.00 74.99 142 SER D C 1
ATOM 4231 O O . SER D 1 119 ? 164.046 164.738 114.304 1.00 74.99 142 SER D O 1
ATOM 4234 N N . VAL D 1 120 ? 163.561 163.369 116.024 1.00 74.06 143 VAL D N 1
ATOM 4235 C CA . VAL D 1 120 ? 162.187 163.842 116.158 1.00 74.06 143 VAL D CA 1
ATOM 4236 C C . VAL D 1 120 ? 162.123 164.959 117.190 1.00 74.06 143 VAL D C 1
ATOM 4237 O O . VAL D 1 120 ? 161.035 165.358 117.620 1.00 74.06 143 VAL D O 1
ATOM 4241 N N . SER D 1 121 ? 163.281 165.475 117.588 1.00 78.45 144 SER D N 1
ATOM 4242 C CA . SER D 1 121 ? 163.350 166.497 118.623 1.00 78.45 144 SER D CA 1
ATOM 4243 C C . SER D 1 121 ? 163.039 167.869 118.023 1.00 78.45 144 SER D C 1
ATOM 4244 O O . SER D 1 121 ? 162.606 167.991 116.873 1.00 78.45 144 SER D O 1
ATOM 4247 N N . THR D 1 122 ? 163.262 168.921 118.816 1.00 82.31 145 THR D N 1
ATOM 4248 C CA . THR D 1 122 ? 163.033 170.313 118.411 1.00 82.31 145 THR D CA 1
ATOM 4249 C C . THR D 1 122 ? 161.586 170.549 117.981 1.00 82.31 145 THR D C 1
ATOM 4250 O O . THR D 1 122 ? 161.308 171.368 117.103 1.00 82.31 145 THR D O 1
ATOM 4254 N N . GLY D 1 123 ? 160.657 169.841 118.620 1.00 81.62 146 GLY D N 1
ATOM 4255 C CA . GLY D 1 123 ? 159.243 170.059 118.354 1.00 81.62 146 GLY D CA 1
ATOM 4256 C C . GLY D 1 123 ? 158.889 169.815 116.900 1.00 81.62 146 GLY D C 1
ATOM 4257 O O . GLY D 1 123 ? 159.193 168.759 116.332 1.00 81.62 146 GLY D O 1
ATOM 4258 N N . THR D 1 124 ? 158.193 170.793 116.311 1.00 83.02 147 THR D N 1
ATOM 4259 C CA . THR D 1 124 ? 157.845 170.850 114.892 1.00 83.02 147 THR D CA 1
ATOM 4260 C C . THR D 1 124 ? 156.741 169.843 114.569 1.00 83.02 147 THR D C 1
ATOM 4261 O O . THR D 1 124 ? 156.169 169.864 113.473 1.00 83.02 147 THR D O 1
ATOM 4265 N N . ALA D 1 125 ? 156.391 169.000 115.542 1.00 74.77 148 ALA D N 1
ATOM 4266 C CA . ALA D 1 125 ? 155.328 168.004 115.401 1.00 74.77 148 ALA D CA 1
ATOM 4267 C C . ALA D 1 125 ? 155.559 167.117 114.175 1.00 74.77 148 ALA D C 1
ATOM 4268 O O . ALA D 1 125 ? 154.743 167.049 113.253 1.00 74.77 148 ALA D O 1
ATOM 4270 N N . VAL D 1 126 ? 156.703 166.432 114.181 1.00 68.45 149 VAL D N 1
ATOM 4271 C CA . VAL D 1 126 ? 157.049 165.547 113.077 1.00 68.45 149 VAL D CA 1
ATOM 4272 C C . VAL D 1 126 ? 156.220 164.270 113.165 1.00 68.45 149 VAL D C 1
ATOM 4273 O O . VAL D 1 126 ? 155.749 163.876 114.242 1.00 68.45 149 VAL D O 1
ATOM 4277 N N . ASN D 1 127 ? 156.024 163.622 112.018 1.00 63.53 150 ASN D N 1
ATOM 4278 C CA . ASN D 1 127 ? 155.269 162.376 111.981 1.00 63.53 150 ASN D CA 1
ATOM 4279 C C . ASN D 1 127 ? 155.997 161.289 112.762 1.00 63.53 150 ASN D C 1
ATOM 4280 O O . ASN D 1 127 ? 157.230 161.258 112.814 1.00 63.53 150 ASN D O 1
ATOM 4285 N N . ILE D 1 128 ? 155.226 160.401 113.376 1.00 59.17 151 ILE D N 1
ATOM 4286 C CA . ILE D 1 128 ? 155.810 159.336 114.201 1.00 59.17 151 ILE D CA 1
ATOM 4287 C C . ILE D 1 128 ? 156.580 158.368 113.307 1.00 59.17 151 ILE D C 1
ATOM 4288 O O . ILE D 1 128 ? 156.070 157.968 112.245 1.00 59.17 151 ILE D O 1
ATOM 4293 N N . PRO D 1 129 ? 157.804 157.980 113.673 1.00 57.95 152 PRO D N 1
ATOM 4294 C CA . PRO D 1 129 ? 158.595 157.039 112.848 1.00 57.95 152 PRO D CA 1
ATOM 4295 C C . PRO D 1 129 ? 158.104 155.598 112.964 1.00 57.95 152 PRO D C 1
ATOM 4296 O O . PRO D 1 129 ? 158.628 154.767 113.705 1.00 57.95 152 PRO D O 1
ATOM 4300 N N . LEU D 1 130 ? 157.055 155.287 112.204 1.00 53.86 153 LEU D N 1
ATOM 4301 C CA . LEU D 1 130 ? 156.507 153.933 112.191 1.00 53.86 153 LEU D CA 1
ATOM 4302 C C . LEU D 1 130 ? 155.837 153.714 110.841 1.00 53.86 153 LEU D C 1
ATOM 4303 O O . LEU D 1 130 ? 154.717 154.186 110.625 1.00 53.86 153 LEU D O 1
ATOM 4308 N N . TYR D 1 131 ? 156.518 153.004 109.946 1.00 54.08 154 TYR D N 1
ATOM 4309 C CA . TYR D 1 131 ? 156.020 152.739 108.603 1.00 54.08 154 TYR D CA 1
ATOM 4310 C C . TYR D 1 131 ? 156.064 151.242 108.344 1.00 54.08 154 TYR D C 1
ATOM 4311 O O . TYR D 1 131 ? 157.023 150.570 108.736 1.00 54.08 154 TYR D O 1
ATOM 4320 N N . GLY D 1 132 ? 155.033 150.725 107.687 1.00 53.70 155 GLY D N 1
ATOM 4321 C CA . GLY D 1 132 ? 154.922 149.304 107.386 1.00 53.70 155 GLY D CA 1
ATOM 4322 C C . GLY D 1 132 ? 154.943 149.062 105.890 1.00 53.70 155 GLY D C 1
ATOM 4323 O O . GLY D 1 132 ? 154.548 149.930 105.105 1.00 53.70 155 GLY D O 1
ATOM 4324 N N . ARG D 1 133 ? 155.410 147.877 105.498 1.00 54.67 156 ARG D N 1
ATOM 4325 C CA . ARG D 1 133 ? 155.473 147.479 104.100 1.00 54.67 156 ARG D CA 1
ATOM 4326 C C . ARG D 1 133 ? 155.223 145.983 103.992 1.00 54.67 156 ARG D C 1
ATOM 4327 O O . ARG D 1 133 ? 155.735 145.201 104.798 1.00 54.67 156 ARG D O 1
ATOM 4335 N N . VAL D 1 134 ? 154.436 145.591 102.994 1.00 54.88 157 VAL D N 1
ATOM 4336 C CA . VAL D 1 134 ? 154.148 144.189 102.714 1.00 54.88 157 VAL D CA 1
ATOM 4337 C C . VAL D 1 134 ? 154.798 143.840 101.383 1.00 54.88 157 VAL D C 1
ATOM 4338 O O . VAL D 1 134 ? 154.466 144.435 100.351 1.00 54.88 157 VAL D O 1
ATOM 4342 N N . VAL D 1 135 ? 155.710 142.882 101.406 1.00 57.66 158 VAL D N 1
ATOM 4343 C CA . VAL D 1 135 ? 156.463 142.459 100.227 1.00 57.66 158 VAL D CA 1
ATOM 4344 C C . VAL D 1 135 ? 155.963 141.080 99.821 1.00 57.66 158 VAL D C 1
ATOM 4345 O O . VAL D 1 135 ? 155.883 140.188 100.673 1.00 57.66 158 VAL D O 1
ATOM 4349 N N . PRO D 1 136 ? 155.613 140.860 98.544 1.00 60.92 159 PRO D N 1
ATOM 4350 C CA . PRO D 1 136 ? 155.047 139.577 98.103 1.00 60.92 159 PRO D CA 1
ATOM 4351 C C . PRO D 1 136 ? 156.087 138.482 97.868 1.00 60.92 159 PRO D C 1
ATOM 4352 O O . PRO D 1 136 ? 156.082 137.805 96.839 1.00 60.92 159 PRO D O 1
ATOM 4356 N N . THR D 1 137 ? 156.986 138.307 98.833 1.00 64.31 160 THR D N 1
ATOM 4357 C CA . THR D 1 137 ? 157.937 137.205 98.824 1.00 64.31 160 THR D CA 1
ATOM 4358 C C . THR D 1 137 ? 157.827 136.448 100.139 1.00 64.31 160 THR D C 1
ATOM 4359 O O . THR D 1 137 ? 157.697 137.051 101.208 1.00 64.31 160 THR D O 1
ATOM 4363 N N . GLY D 1 138 ? 157.856 135.121 100.052 1.00 64.78 161 GLY D N 1
ATOM 4364 C CA . GLY D 1 138 ? 157.667 134.305 101.235 1.00 64.78 161 GLY D CA 1
ATOM 4365 C C . GLY D 1 138 ? 156.324 134.483 101.904 1.00 64.78 161 GLY D C 1
ATOM 4366 O O . GLY D 1 138 ? 156.190 134.191 103.094 1.00 64.78 161 GLY D O 1
ATOM 4367 N N . GLN D 1 139 ? 155.322 134.959 101.171 1.00 68.65 162 GLN D N 1
ATOM 4368 C CA . GLN D 1 139 ? 153.988 135.191 101.723 1.00 68.65 162 GLN D CA 1
ATOM 4369 C C . GLN D 1 139 ? 153.116 133.946 101.612 1.00 68.65 162 GLN D C 1
ATOM 4370 O O . GLN D 1 139 ? 151.970 134.015 101.172 1.00 68.65 162 GLN D O 1
ATOM 4376 N N . SER D 1 140 ? 153.649 132.804 102.049 1.00 72.90 163 SER D N 1
ATOM 4377 C CA . SER D 1 140 ? 152.999 131.496 101.896 1.00 72.90 163 SER D CA 1
ATOM 4378 C C . SER D 1 140 ? 152.593 131.353 100.429 1.00 72.90 163 SER D C 1
ATOM 4379 O O . SER D 1 140 ? 153.441 131.534 99.544 1.00 72.90 163 SER D O 1
ATOM 4382 N N . THR D 1 141 ? 151.339 131.040 100.125 1.00 77.09 164 THR D N 1
ATOM 4383 C CA . THR D 1 141 ? 150.898 131.076 98.739 1.00 77.09 164 THR D CA 1
ATOM 4384 C C . THR D 1 141 ? 150.678 132.523 98.296 1.00 77.09 164 THR D C 1
ATOM 4385 O O . THR D 1 141 ? 150.255 133.358 99.099 1.00 77.09 164 THR D O 1
ATOM 4389 N N . PRO D 1 142 ? 150.973 132.850 97.034 1.00 73.97 165 PRO D N 1
ATOM 4390 C CA . PRO D 1 142 ? 150.801 134.240 96.577 1.00 73.97 165 PRO D CA 1
ATOM 4391 C C . PRO D 1 142 ? 149.385 134.772 96.725 1.00 73.97 165 PRO D C 1
ATOM 4392 O O . PRO D 1 142 ? 149.212 135.964 97.008 1.00 73.97 165 PRO D O 1
ATOM 4396 N N . THR D 1 143 ? 148.365 133.934 96.540 1.00 74.49 166 THR D N 1
ATOM 4397 C CA . THR D 1 143 ? 146.979 134.376 96.630 1.00 74.49 166 THR D CA 1
ATOM 4398 C C . THR D 1 143 ? 146.328 133.841 97.899 1.00 74.49 166 THR D C 1
ATOM 4399 O O . THR D 1 143 ? 146.196 132.619 98.060 1.00 74.49 166 THR D O 1
ATOM 4403 N N . PRO D 1 144 ? 145.932 134.709 98.833 1.00 70.14 167 PRO D N 1
ATOM 4404 C CA . PRO D 1 144 ? 145.266 134.232 100.051 1.00 70.14 167 PRO D CA 1
ATOM 4405 C C . PRO D 1 144 ? 143.753 134.183 99.902 1.00 70.14 167 PRO D C 1
ATOM 4406 O O . PRO D 1 144 ? 143.216 134.538 98.848 1.00 70.14 167 PRO D O 1
ATOM 4410 N N . THR D 1 145 ? 143.058 133.742 100.947 1.00 71.30 168 THR D N 1
ATOM 4411 C CA . THR D 1 145 ? 141.602 133.702 100.934 1.00 71.30 168 THR D CA 1
ATOM 4412 C C . THR D 1 145 ? 141.056 135.080 101.308 1.00 71.30 168 THR D C 1
ATOM 4413 O O . THR D 1 145 ? 141.800 136.053 101.454 1.00 71.30 168 THR D O 1
ATOM 4417 N N . ALA D 1 146 ? 139.741 135.175 101.471 1.00 70.36 169 ALA D N 1
ATOM 4418 C CA . ALA D 1 146 ? 139.082 136.431 101.793 1.00 70.36 169 ALA D CA 1
ATOM 4419 C C . ALA D 1 146 ? 138.913 136.582 103.300 1.00 70.36 169 ALA D C 1
ATOM 4420 O O . ALA D 1 146 ? 138.797 135.597 104.034 1.00 70.36 169 ALA D O 1
ATOM 4422 N N . GLY D 1 147 ? 138.898 137.830 103.751 1.00 68.62 170 GLY D N 1
ATOM 4423 C CA . GLY D 1 147 ? 138.713 138.112 105.159 1.00 68.62 170 GLY D CA 1
ATOM 4424 C C . GLY D 1 147 ? 139.218 139.500 105.497 1.00 68.62 170 GLY D C 1
ATOM 4425 O O . GLY D 1 147 ? 139.537 140.299 104.614 1.00 68.62 170 GLY D O 1
ATOM 4426 N N . THR D 1 148 ? 139.288 139.766 106.802 1.00 67.76 171 THR D N 1
ATOM 4427 C CA . THR D 1 148 ? 139.769 141.041 107.338 1.00 67.76 171 THR D CA 1
ATOM 4428 C C . THR D 1 148 ? 140.879 140.721 108.334 1.00 67.76 171 THR D C 1
ATOM 4429 O O . THR D 1 148 ? 140.628 140.582 109.534 1.00 67.76 171 THR D O 1
ATOM 4433 N N . TYR D 1 149 ? 142.104 140.601 107.830 1.00 64.96 172 TYR D N 1
ATOM 4434 C CA . TYR D 1 149 ? 143.234 140.252 108.680 1.00 64.96 172 TYR D CA 1
ATOM 4435 C C . TYR D 1 149 ? 143.566 141.405 109.620 1.00 64.96 172 TYR D C 1
ATOM 4436 O O . TYR D 1 149 ? 143.537 142.575 109.228 1.00 64.96 172 TYR D O 1
ATOM 4445 N N . THR D 1 150 ? 143.881 141.071 110.869 1.00 63.10 173 THR D N 1
ATOM 4446 C CA . THR D 1 150 ? 144.135 142.075 111.892 1.00 63.10 173 THR D CA 1
ATOM 4447 C C . THR D 1 150 ? 145.297 141.637 112.771 1.00 63.10 173 THR D C 1
ATOM 4448 O O . THR D 1 150 ? 145.633 140.453 112.852 1.00 63.10 173 THR D O 1
ATOM 4452 N N . ASP D 1 151 ? 145.902 142.617 113.435 1.00 62.98 174 ASP D N 1
ATOM 4453 C CA . ASP D 1 151 ? 147.005 142.395 114.360 1.00 62.98 174 ASP D CA 1
ATOM 4454 C C . ASP D 1 151 ? 147.174 143.663 115.185 1.00 62.98 174 ASP D C 1
ATOM 4455 O O . ASP D 1 151 ? 146.821 144.759 114.741 1.00 62.98 174 ASP D O 1
ATOM 4460 N N . THR D 1 152 ? 147.714 143.500 116.390 1.00 63.03 175 THR D N 1
ATOM 4461 C CA . THR D 1 152 ? 147.944 144.616 117.297 1.00 63.03 175 THR D CA 1
ATOM 4462 C C . THR D 1 152 ? 149.373 144.567 117.816 1.00 63.03 175 THR D C 1
ATOM 4463 O O . THR D 1 152 ? 149.911 143.488 118.079 1.00 63.03 175 THR D O 1
ATOM 4467 N N . LEU D 1 153 ? 149.978 145.740 117.962 1.00 59.38 176 LEU D N 1
ATOM 4468 C CA . LEU D 1 153 ? 151.339 145.892 118.447 1.00 59.38 176 LEU D CA 1
ATOM 4469 C C . LEU D 1 153 ? 151.324 146.504 119.846 1.00 59.38 176 LEU D C 1
ATOM 4470 O O . LEU D 1 153 ? 150.268 146.680 120.461 1.00 59.38 176 LEU D O 1
ATOM 4475 N N . LEU D 1 154 ? 152.513 146.817 120.357 1.00 60.14 177 LEU D N 1
ATOM 4476 C CA . LEU D 1 154 ? 152.661 147.497 121.642 1.00 60.14 177 LEU D CA 1
ATOM 4477 C C . LEU D 1 154 ? 153.871 148.414 121.539 1.00 60.14 177 LEU D C 1
ATOM 4478 O O . LEU D 1 154 ? 155.013 147.950 121.623 1.00 60.14 177 LEU D O 1
ATOM 4483 N N . VAL D 1 155 ? 153.624 149.709 121.361 1.00 56.26 178 VAL D N 1
ATOM 4484 C CA . VAL D 1 155 ? 154.668 150.695 121.111 1.00 56.26 178 VAL D CA 1
ATOM 4485 C C . VAL D 1 155 ? 154.999 151.394 122.422 1.00 56.26 178 VAL D C 1
ATOM 4486 O O . VAL D 1 155 ? 154.103 151.912 123.101 1.00 56.26 178 VAL D O 1
ATOM 4490 N N . THR D 1 156 ? 156.282 151.406 122.776 1.00 57.52 179 THR D N 1
ATOM 4491 C CA . THR D 1 156 ? 156.764 152.020 124.005 1.00 57.52 179 THR D CA 1
ATOM 4492 C C . THR D 1 156 ? 157.778 153.102 123.666 1.00 57.52 179 THR D C 1
ATOM 4493 O O . THR D 1 156 ? 158.723 152.856 122.909 1.00 57.52 179 THR D O 1
ATOM 4497 N N . ILE D 1 157 ? 157.581 154.294 124.221 1.00 61.48 180 ILE D N 1
ATOM 4498 C CA . ILE D 1 157 ? 158.513 155.406 124.069 1.00 61.48 180 ILE D CA 1
ATOM 4499 C C . ILE D 1 157 ? 159.149 155.656 125.428 1.00 61.48 180 ILE D C 1
ATOM 4500 O O . ILE D 1 157 ? 158.459 156.013 126.391 1.00 61.48 180 ILE D O 1
ATOM 4505 N N . ALA D 1 158 ? 160.463 155.471 125.511 1.00 67.85 181 ALA D N 1
ATOM 4506 C CA . ALA D 1 158 ? 161.220 155.704 126.733 1.00 67.85 181 ALA D CA 1
ATOM 4507 C C . ALA D 1 158 ? 162.263 156.779 126.472 1.00 67.85 181 ALA D C 1
ATOM 4508 O O . ALA D 1 158 ? 162.897 156.788 125.412 1.00 67.85 181 ALA D O 1
ATOM 4510 N N . TRP D 1 159 ? 162.442 157.677 127.435 1.00 70.11 182 TRP D N 1
ATOM 4511 C CA . TRP D 1 159 ? 163.369 158.790 127.269 1.00 70.11 182 TRP D CA 1
ATOM 4512 C C . TRP D 1 159 ? 163.798 159.371 128.613 1.00 70.11 182 TRP D C 1
ATOM 4513 O O . TRP D 1 159 ? 164.734 160.166 128.687 1.00 70.11 182 TRP D O 1
ATOM 4525 N N . ALA E 1 1 ? 163.178 159.422 132.349 1.00 69.85 24 ALA E N 1
ATOM 4526 C CA . ALA E 1 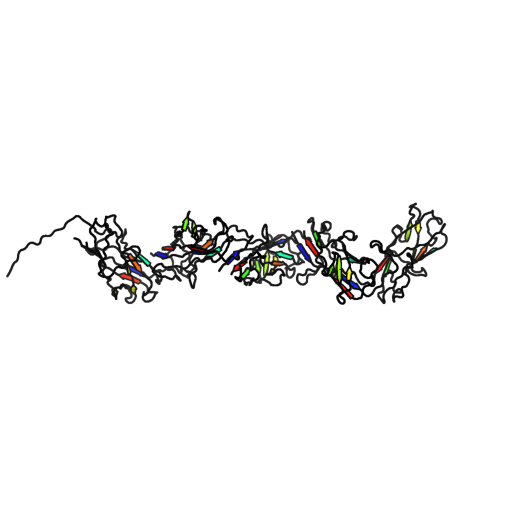1 ? 162.462 160.580 132.869 1.00 69.85 24 ALA E CA 1
ATOM 4527 C C . ALA E 1 1 ? 160.997 160.545 132.448 1.00 69.85 24 ALA E C 1
ATOM 4528 O O . ALA E 1 1 ? 160.194 161.368 132.888 1.00 69.85 24 ALA E O 1
ATOM 4530 N N . GLY E 1 2 ? 160.657 159.587 131.595 1.00 69.82 25 GLY E N 1
ATOM 4531 C CA . GLY E 1 2 ? 159.292 159.446 131.129 1.00 69.82 25 GLY E CA 1
ATOM 4532 C C . GLY E 1 2 ? 159.113 158.144 130.385 1.00 69.82 25 GLY E C 1
ATOM 4533 O O . GLY E 1 2 ? 160.083 157.515 129.950 1.00 69.82 25 GLY E O 1
ATOM 4534 N N . THR E 1 3 ? 157.849 157.748 130.244 1.00 65.77 26 THR E N 1
ATOM 4535 C CA . THR E 1 3 ? 157.506 156.502 129.570 1.00 65.77 26 THR E CA 1
ATOM 4536 C C . THR E 1 3 ? 156.031 156.534 129.203 1.00 65.77 26 THR E C 1
ATOM 4537 O O . THR E 1 3 ? 155.186 156.818 130.056 1.00 65.77 26 THR E O 1
ATOM 4541 N N . LEU E 1 4 ? 155.729 156.243 127.941 1.00 62.86 27 LEU E N 1
ATOM 4542 C CA . LEU E 1 4 ? 154.362 156.178 127.447 1.00 62.86 27 LEU E CA 1
ATOM 4543 C C . LEU E 1 4 ? 154.119 154.816 126.815 1.00 62.86 27 LEU E C 1
ATOM 4544 O O . LEU E 1 4 ? 154.989 154.279 126.123 1.00 62.86 27 LEU E O 1
ATOM 4549 N N . ILE E 1 5 ? 152.935 154.259 127.059 1.00 62.76 28 ILE E N 1
ATOM 4550 C CA . ILE E 1 5 ? 152.573 152.928 126.588 1.00 62.76 28 ILE E CA 1
ATOM 4551 C C . ILE E 1 5 ? 151.320 153.043 125.732 1.00 62.76 28 ILE E C 1
ATOM 4552 O O . ILE E 1 5 ? 150.340 153.676 126.140 1.00 62.76 28 ILE E O 1
ATOM 4557 N N . GLY E 1 6 ? 151.355 152.433 124.551 1.00 62.23 29 GLY E N 1
ATOM 4558 C CA . GLY E 1 6 ? 150.203 152.434 123.671 1.00 62.23 29 GLY E CA 1
ATOM 4559 C C . GLY E 1 6 ? 150.306 151.340 122.635 1.00 62.23 29 GLY E C 1
ATOM 4560 O O . GLY E 1 6 ? 151.390 150.815 122.360 1.00 62.23 29 GLY E O 1
ATOM 4561 N N . GLN E 1 7 ? 149.157 151.002 122.055 1.00 61.61 30 GLN E N 1
ATOM 4562 C CA . GLN E 1 7 ? 149.066 149.994 121.009 1.00 61.61 30 GLN E CA 1
ATOM 4563 C C . GLN E 1 7 ? 148.578 150.642 119.722 1.00 61.61 30 GLN E C 1
ATOM 4564 O O . GLN E 1 7 ? 147.700 151.510 119.746 1.00 61.61 30 GLN E O 1
ATOM 4570 N N . VAL E 1 8 ? 149.155 150.219 118.598 1.00 55.24 31 VAL E N 1
ATOM 4571 C CA . VAL E 1 8 ? 148.821 150.804 117.305 1.00 55.24 31 VAL E CA 1
ATOM 4572 C C . VAL E 1 8 ? 147.720 149.989 116.643 1.00 55.24 31 VAL E C 1
ATOM 4573 O O . VAL E 1 8 ? 146.619 150.494 116.400 1.00 55.24 31 VAL E O 1
ATOM 4577 N N . GLY E 1 9 ? 148.002 148.722 116.357 1.00 57.15 32 GLY E N 1
ATOM 4578 C CA . GLY E 1 9 ? 147.051 147.887 115.653 1.00 57.15 32 GLY E CA 1
ATOM 4579 C C . GLY E 1 9 ? 147.183 147.998 114.149 1.00 57.15 32 GLY E C 1
ATOM 4580 O O . GLY E 1 9 ? 147.131 149.100 113.595 1.00 57.15 32 GLY E O 1
ATOM 4581 N N . VAL E 1 10 ? 147.346 146.862 113.475 1.00 57.33 33 VAL E N 1
ATOM 4582 C CA . VAL E 1 10 ? 147.542 146.811 112.031 1.00 57.33 33 VAL E CA 1
ATOM 4583 C C . VAL E 1 10 ? 146.400 146.011 111.423 1.00 57.33 33 VAL E C 1
ATOM 4584 O O . VAL E 1 10 ? 146.082 144.914 111.898 1.00 57.33 33 VAL E O 1
ATOM 4588 N N . GLN E 1 11 ? 145.786 146.556 110.375 1.00 60.08 34 GLN E N 1
ATOM 4589 C CA . GLN E 1 11 ? 144.655 145.914 109.723 1.00 60.08 34 GLN E CA 1
ATOM 4590 C C . GLN E 1 11 ? 144.853 145.917 108.216 1.00 60.08 34 GLN E C 1
ATOM 4591 O O . GLN E 1 11 ? 145.201 146.945 107.629 1.00 60.08 34 GLN E O 1
ATOM 4597 N N . MET E 1 12 ? 144.631 144.759 107.597 1.00 64.38 35 MET E N 1
ATOM 4598 C CA . MET E 1 12 ? 144.627 144.628 106.148 1.00 64.38 35 MET E CA 1
ATOM 4599 C C . MET E 1 12 ? 143.463 143.735 105.748 1.00 64.38 35 MET E C 1
ATOM 4600 O O . MET E 1 12 ? 143.168 142.750 106.431 1.00 64.38 35 MET E O 1
ATOM 4605 N N . VAL E 1 13 ? 142.806 144.079 104.645 1.00 60.87 36 VAL E N 1
ATOM 4606 C CA . VAL E 1 13 ? 141.610 143.381 104.192 1.00 60.87 36 VAL E CA 1
ATOM 4607 C C . VAL E 1 13 ? 141.832 142.875 102.774 1.00 60.87 36 VAL E C 1
ATOM 4608 O O . VAL E 1 13 ? 142.353 143.597 101.916 1.00 60.87 36 VAL E O 1
ATOM 4612 N N . ILE E 1 14 ? 141.462 141.618 102.540 1.00 61.90 37 ILE E N 1
ATOM 4613 C CA . ILE E 1 14 ? 141.509 141.006 101.218 1.00 61.90 37 ILE E CA 1
ATOM 4614 C C . ILE E 1 14 ? 140.088 140.935 100.680 1.00 61.90 37 ILE E C 1
ATOM 4615 O O . ILE E 1 14 ? 139.162 140.538 101.398 1.00 61.90 37 ILE E O 1
ATOM 4620 N N . GLY E 1 15 ? 139.914 141.319 99.420 1.00 67.17 38 GLY E N 1
ATOM 4621 C CA . GLY E 1 15 ? 138.592 141.495 98.857 1.00 67.17 38 GLY E CA 1
ATOM 4622 C C . GLY E 1 15 ? 138.663 142.144 97.493 1.00 67.17 38 GLY E C 1
ATOM 4623 O O . GLY E 1 15 ? 139.327 141.625 96.591 1.00 67.17 38 GLY E O 1
ATOM 4624 N N . ALA E 1 16 ? 137.944 143.252 97.325 1.00 67.87 39 ALA E N 1
ATOM 4625 C CA . ALA E 1 16 ? 138.043 144.049 96.110 1.00 67.87 39 ALA E CA 1
ATOM 4626 C C . ALA E 1 16 ? 139.502 144.284 95.740 1.00 67.87 39 ALA E C 1
ATOM 4627 O O . ALA E 1 16 ? 140.290 144.786 96.546 1.00 67.87 39 ALA E O 1
ATOM 4629 N N . GLY E 1 17 ? 139.855 143.915 94.512 1.00 71.17 40 GLY E N 1
ATOM 4630 C CA . GLY E 1 17 ? 141.242 143.854 94.095 1.00 71.17 40 GLY E CA 1
ATOM 4631 C C . GLY E 1 17 ? 141.711 145.047 93.293 1.00 71.17 40 GLY E C 1
ATOM 4632 O O . GLY E 1 17 ? 142.112 146.066 93.863 1.00 71.17 40 GLY E O 1
ATOM 4633 N N . CYS E 1 18 ? 141.682 144.915 91.966 1.00 72.27 41 CYS E N 1
ATOM 4634 C CA . CYS E 1 18 ? 142.170 145.941 91.045 1.00 72.27 41 CYS E CA 1
ATOM 4635 C C . CYS E 1 18 ? 143.669 146.178 91.248 1.00 72.27 41 CYS E C 1
ATOM 4636 O O . CYS E 1 18 ? 144.121 147.275 91.583 1.00 72.27 41 CYS E O 1
ATOM 4639 N N . THR E 1 19 ? 144.436 145.108 91.039 1.00 66.22 42 THR E N 1
ATOM 4640 C CA . THR E 1 19 ? 145.883 145.106 91.207 1.00 66.22 42 THR E CA 1
ATOM 4641 C C . THR E 1 19 ? 146.556 144.718 89.897 1.00 66.22 42 THR E C 1
ATOM 4642 O O . THR E 1 19 ? 146.036 143.891 89.141 1.00 66.22 42 THR E O 1
ATOM 4646 N N . ILE E 1 20 ? 147.722 145.316 89.640 1.00 62.72 43 ILE E N 1
ATOM 4647 C CA . ILE E 1 20 ? 148.409 145.129 88.366 1.00 62.72 43 ILE E CA 1
ATOM 4648 C C . ILE E 1 20 ? 148.944 143.704 88.259 1.00 62.72 43 ILE E C 1
ATOM 4649 O O . ILE E 1 20 ? 149.201 143.029 89.266 1.00 62.72 43 ILE E O 1
ATOM 4654 N N . ILE E 1 21 ? 149.122 143.240 87.019 1.00 65.16 44 ILE E N 1
ATOM 4655 C CA . ILE E 1 21 ? 149.620 141.904 86.726 1.00 65.16 44 ILE E CA 1
ATOM 4656 C C . ILE E 1 21 ? 150.769 142.036 85.732 1.00 65.16 44 ILE E C 1
ATOM 4657 O O . ILE E 1 21 ? 150.912 143.051 85.046 1.00 65.16 44 ILE E O 1
ATOM 4662 N N . ASN E 1 22 ? 151.607 140.997 85.683 1.00 67.29 45 ASN E N 1
ATOM 4663 C CA . ASN E 1 22 ? 152.766 140.933 84.787 1.00 67.29 45 ASN E CA 1
ATOM 4664 C C . ASN E 1 22 ? 153.810 141.992 85.130 1.00 67.29 45 ASN E C 1
ATOM 4665 O O . ASN E 1 22 ? 154.514 142.493 84.251 1.00 67.29 45 ASN E O 1
ATOM 4670 N N . GLY E 1 23 ? 153.920 142.339 86.409 1.00 67.92 46 GLY E N 1
ATOM 4671 C CA . GLY E 1 23 ? 154.914 143.297 86.849 1.00 67.92 46 GLY E CA 1
ATOM 4672 C C . GLY E 1 23 ? 155.843 142.738 87.906 1.00 67.92 46 GLY E C 1
ATOM 4673 O O . GLY E 1 23 ? 155.406 142.405 89.011 1.00 67.92 46 GLY E O 1
ATOM 4674 N N . SER E 1 24 ? 157.126 142.626 87.577 1.00 70.89 47 SER E N 1
ATOM 4675 C CA . SER E 1 24 ? 158.104 142.087 88.509 1.00 70.89 47 SER E CA 1
ATOM 4676 C C . SER E 1 24 ? 158.486 143.124 89.558 1.00 70.89 47 SER E C 1
ATOM 4677 O O . SER E 1 24 ? 158.431 144.334 89.318 1.00 70.89 47 SER E O 1
ATOM 4680 N N . VAL E 1 25 ? 158.878 142.635 90.731 1.00 70.46 48 VAL E N 1
ATOM 4681 C CA . VAL E 1 25 ? 159.352 143.472 91.827 1.00 70.46 48 VAL E CA 1
ATOM 4682 C C . VAL E 1 25 ? 160.729 142.972 92.245 1.00 70.46 48 VAL E C 1
ATOM 4683 O O . VAL E 1 25 ? 160.938 141.762 92.397 1.00 70.46 48 VAL E O 1
ATOM 4687 N N . SER E 1 26 ? 161.676 143.899 92.393 1.00 74.61 49 SER E N 1
ATOM 4688 C CA . SER E 1 26 ? 163.048 143.553 92.752 1.00 74.61 49 SER E CA 1
ATOM 4689 C C . SER E 1 26 ? 163.333 143.788 94.231 1.00 74.61 49 SER E C 1
ATOM 4690 O O . SER E 1 26 ? 163.709 142.859 94.952 1.00 74.61 49 SER E O 1
ATOM 4693 N N . GLY E 1 27 ? 163.157 145.021 94.699 1.00 74.27 50 GLY E N 1
ATOM 4694 C CA . GLY E 1 27 ? 163.435 145.360 96.080 1.00 74.27 50 GLY E CA 1
ATOM 4695 C C . GLY E 1 27 ? 162.388 146.271 96.683 1.00 74.27 50 GLY E C 1
ATOM 4696 O O . GLY E 1 27 ? 162.704 147.126 97.516 1.00 74.27 50 GLY E O 1
ATOM 4697 N N . GLY E 1 28 ? 161.135 146.101 96.271 1.00 71.45 51 GLY E N 1
ATOM 4698 C CA . GLY E 1 28 ? 160.086 147.029 96.625 1.00 71.45 51 GLY E CA 1
ATOM 4699 C C . GLY E 1 28 ? 159.904 148.170 95.652 1.00 71.45 51 GLY E C 1
ATOM 4700 O O . GLY E 1 28 ? 159.033 149.021 95.875 1.00 71.45 51 GLY E O 1
ATOM 4701 N N . ILE E 1 29 ? 160.704 148.220 94.584 1.00 71.87 52 ILE E N 1
ATOM 4702 C CA . ILE E 1 29 ? 160.542 149.253 93.567 1.00 71.87 52 ILE E CA 1
ATOM 4703 C C . ILE E 1 29 ? 159.221 149.080 92.829 1.00 71.87 52 ILE E C 1
ATOM 4704 O O . ILE E 1 29 ? 158.583 150.069 92.447 1.00 71.87 52 ILE E O 1
ATOM 4709 N N . ASN E 1 30 ? 158.789 147.834 92.620 1.00 66.34 53 ASN E N 1
ATOM 4710 C CA . ASN E 1 30 ? 157.528 147.519 91.948 1.00 66.34 53 ASN E CA 1
ATOM 4711 C C . ASN E 1 30 ? 157.523 148.041 90.508 1.00 66.34 53 ASN E C 1
ATOM 4712 O O . ASN E 1 30 ? 156.705 148.876 90.119 1.00 66.34 53 ASN E O 1
ATOM 4717 N N . GLN E 1 31 ? 158.465 147.529 89.719 1.00 67.46 54 GLN E N 1
ATOM 4718 C CA . GLN E 1 31 ? 158.561 147.908 88.317 1.00 67.46 54 GLN E CA 1
ATOM 4719 C C . GLN E 1 31 ? 157.374 147.361 87.529 1.00 67.46 54 GLN E C 1
ATOM 4720 O O . GLN E 1 31 ? 156.820 146.305 87.847 1.00 67.46 54 GLN E O 1
ATOM 4726 N N . TRP E 1 32 ? 156.990 148.089 86.482 1.00 61.18 55 TRP E N 1
ATOM 4727 C CA . TRP E 1 32 ? 155.791 147.786 85.705 1.00 61.18 55 TRP E CA 1
ATOM 4728 C C . TRP E 1 32 ? 156.087 147.834 84.210 1.00 61.18 55 TRP E C 1
ATOM 4729 O O . TRP E 1 32 ? 155.362 148.449 83.425 1.00 61.18 55 TRP E O 1
ATOM 4740 N N . GLY E 1 33 ? 157.167 147.178 83.795 1.00 59.75 56 GLY E N 1
ATOM 4741 C CA . GLY E 1 33 ? 157.478 147.068 82.383 1.00 59.75 56 GLY E CA 1
ATOM 4742 C C . GLY E 1 33 ? 158.363 148.174 81.850 1.00 59.75 56 GLY E C 1
ATOM 4743 O O . GLY E 1 33 ? 159.182 148.731 82.587 1.00 59.75 56 GLY E O 1
ATOM 4744 N N . THR E 1 34 ? 158.219 148.490 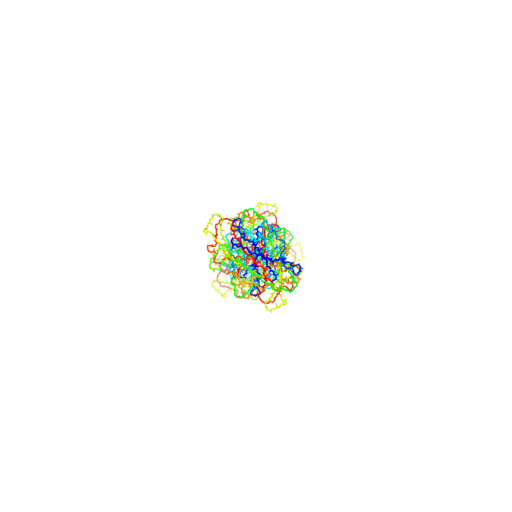80.564 1.00 57.76 57 THR E N 1
ATOM 4745 C CA . THR E 1 34 ? 159.019 149.525 79.922 1.00 57.76 57 THR E CA 1
ATOM 4746 C C . THR E 1 34 ? 158.278 150.026 78.688 1.00 57.76 57 THR E C 1
ATOM 4747 O O . THR E 1 34 ? 157.621 149.246 77.996 1.00 57.76 57 THR E O 1
ATOM 4751 N N . LEU E 1 35 ? 158.391 151.328 78.422 1.00 50.76 58 LEU E N 1
ATOM 4752 C CA . LEU E 1 35 ? 157.844 151.932 77.206 1.00 50.76 58 LEU E CA 1
ATOM 4753 C C . LEU E 1 35 ? 158.935 151.917 76.144 1.00 50.76 58 LEU E C 1
ATOM 4754 O O . LEU E 1 35 ? 159.655 152.896 75.946 1.00 50.76 58 LEU E O 1
ATOM 4759 N N . ASP E 1 36 ? 159.057 150.789 75.449 1.00 54.09 59 ASP E N 1
ATOM 4760 C CA . ASP E 1 36 ? 160.101 150.594 74.449 1.00 54.09 59 ASP E CA 1
ATOM 4761 C C . ASP E 1 36 ? 159.623 151.151 73.112 1.00 54.09 59 ASP E C 1
ATOM 4762 O O . ASP E 1 36 ? 158.771 150.551 72.450 1.00 54.09 59 ASP E O 1
ATOM 4767 N N . PHE E 1 37 ? 160.174 152.300 72.716 1.00 47.55 60 PHE E N 1
ATOM 4768 C CA . PHE E 1 37 ? 159.817 152.900 71.435 1.00 47.55 60 PHE E CA 1
ATOM 4769 C C . PHE E 1 37 ? 160.482 152.195 70.260 1.00 47.55 60 PHE E C 1
ATOM 4770 O O . PHE E 1 37 ? 159.898 152.127 69.173 1.00 47.55 60 PHE E O 1
ATOM 4778 N N . GLY E 1 38 ? 161.684 151.671 70.449 1.00 53.06 61 GLY E N 1
ATOM 4779 C CA . GLY E 1 38 ? 162.399 150.974 69.404 1.00 53.06 61 GLY E CA 1
ATOM 4780 C C . GLY E 1 38 ? 163.627 151.729 68.932 1.00 53.06 61 GLY E C 1
ATOM 4781 O O . GLY E 1 38 ? 164.119 152.657 69.580 1.00 53.06 61 GLY E O 1
ATOM 4782 N N . SER E 1 39 ? 164.128 151.313 67.772 1.00 53.18 62 SER E N 1
ATOM 4783 C CA . SER E 1 39 ? 165.323 151.889 67.170 1.00 53.18 62 SER E CA 1
ATOM 4784 C C . SER E 1 39 ? 164.942 152.690 65.933 1.00 53.18 62 SER E C 1
ATOM 4785 O O . SER E 1 39 ? 164.190 152.204 65.082 1.00 53.18 62 SER E O 1
ATOM 4788 N N . HIS E 1 40 ? 165.454 153.915 65.843 1.00 55.73 63 HIS E N 1
ATOM 4789 C CA . HIS E 1 40 ? 165.218 154.777 64.693 1.00 55.73 63 HIS E CA 1
ATOM 4790 C C . HIS E 1 40 ? 166.420 155.695 64.520 1.00 55.73 63 HIS E C 1
ATOM 4791 O O . HIS E 1 40 ? 167.300 155.769 65.380 1.00 55.73 63 HIS E O 1
ATOM 4798 N N . SER E 1 41 ? 166.453 156.393 63.386 1.00 60.14 64 SER E N 1
ATOM 4799 C CA . SER E 1 41 ? 167.469 157.404 63.126 1.00 60.14 64 SER E CA 1
ATOM 4800 C C . SER E 1 41 ? 166.846 158.541 62.336 1.00 60.14 64 SER E C 1
ATOM 4801 O O . SER E 1 41 ? 166.066 158.303 61.409 1.00 60.14 64 SER E O 1
ATOM 4804 N N . ASP E 1 42 ? 167.200 159.774 62.702 1.00 70.98 65 ASP E N 1
ATOM 4805 C CA . ASP E 1 42 ? 166.688 160.977 62.048 1.00 70.98 65 ASP E CA 1
ATOM 4806 C C . ASP E 1 42 ? 165.156 160.972 62.052 1.00 70.98 65 ASP E C 1
ATOM 4807 O O . ASP E 1 42 ? 164.494 160.890 61.015 1.00 70.98 65 ASP E O 1
ATOM 4812 N N . LEU E 1 43 ? 164.611 161.030 63.267 1.00 65.11 66 LEU E N 1
ATOM 4813 C CA . LEU E 1 43 ? 163.171 160.921 63.461 1.00 65.11 66 LEU E CA 1
ATOM 4814 C C . LEU E 1 43 ? 162.426 162.008 62.692 1.00 65.11 66 LEU E C 1
ATOM 4815 O O . LEU E 1 43 ? 162.559 163.202 62.977 1.00 65.11 66 LEU E O 1
ATOM 4820 N N . THR E 1 44 ? 161.666 161.589 61.680 1.00 64.09 67 THR E N 1
ATOM 4821 C CA . THR E 1 44 ? 160.811 162.482 60.916 1.00 64.09 67 THR E CA 1
ATOM 4822 C C . THR E 1 44 ? 159.399 161.936 60.768 1.00 64.09 67 THR E C 1
ATOM 4823 O O . THR E 1 44 ? 158.576 162.564 60.093 1.00 64.09 67 THR E O 1
ATOM 4827 N N . ASN E 1 45 ? 159.100 160.791 61.375 1.00 58.55 68 ASN E N 1
ATOM 4828 C CA . ASN E 1 45 ? 157.783 160.180 61.322 1.00 58.55 68 ASN E CA 1
ATOM 4829 C C . ASN E 1 45 ? 157.348 159.814 62.732 1.00 58.55 68 ASN E C 1
ATOM 4830 O O . ASN E 1 45 ? 158.175 159.508 63.594 1.00 58.55 68 ASN E O 1
ATOM 4835 N N . VAL E 1 46 ? 156.035 159.851 62.960 1.00 51.97 69 VAL E N 1
ATOM 4836 C CA . VAL E 1 46 ? 155.500 159.569 64.285 1.00 51.97 69 VAL E CA 1
ATOM 4837 C C . VAL E 1 46 ? 155.744 158.110 64.644 1.00 51.97 69 VAL E C 1
ATOM 4838 O O . VAL E 1 46 ? 155.579 157.205 63.814 1.00 51.97 69 VAL E O 1
ATOM 4842 N N . VAL E 1 47 ? 156.164 157.877 65.885 1.00 50.71 70 VAL E N 1
ATOM 4843 C CA . VAL E 1 47 ? 156.439 156.542 66.397 1.00 50.71 70 VAL E CA 1
ATOM 4844 C C . VAL E 1 47 ? 155.520 156.280 67.580 1.00 50.71 70 VAL E C 1
ATOM 4845 O O . VAL E 1 47 ? 155.391 157.121 68.476 1.00 50.71 70 VAL E O 1
ATOM 4849 N N . ASP E 1 48 ? 154.881 155.114 67.580 1.00 55.37 71 ASP E N 1
ATOM 4850 C CA . ASP E 1 48 ? 153.966 154.717 68.638 1.00 55.37 71 ASP E CA 1
ATOM 4851 C C . ASP E 1 48 ? 154.516 153.504 69.374 1.00 55.37 71 ASP E C 1
ATOM 4852 O O . ASP E 1 48 ? 155.179 152.646 68.784 1.00 55.37 71 ASP E O 1
ATOM 4857 N N . ALA E 1 49 ? 154.234 153.443 70.673 1.00 51.79 72 ALA E N 1
ATOM 4858 C CA . ALA E 1 49 ? 154.657 152.321 71.496 1.00 51.79 72 ALA E CA 1
ATOM 4859 C C . ALA E 1 49 ? 153.710 152.192 72.679 1.00 51.79 72 ALA E C 1
ATOM 4860 O O . ALA E 1 49 ? 153.001 153.134 73.042 1.00 51.79 72 ALA E O 1
ATOM 4862 N N . GLN E 1 50 ? 153.711 151.005 73.279 1.00 59.39 73 GLN E N 1
ATOM 4863 C CA . GLN E 1 50 ? 152.864 150.700 74.420 1.00 59.39 73 GLN E CA 1
ATOM 4864 C C . GLN E 1 50 ? 153.695 150.025 75.501 1.00 59.39 73 GLN E C 1
ATOM 4865 O O . GLN E 1 50 ? 154.744 149.433 75.230 1.00 59.39 73 GLN E O 1
ATOM 4871 N N . THR E 1 51 ? 153.213 150.127 76.737 1.00 59.37 74 THR E N 1
ATOM 4872 C CA . THR E 1 51 ? 153.931 149.595 77.891 1.00 59.37 74 THR E CA 1
ATOM 4873 C C . THR E 1 51 ? 154.001 148.077 77.799 1.00 59.37 74 THR E C 1
ATOM 4874 O O . THR E 1 51 ? 152.990 147.389 77.974 1.00 59.37 74 THR E O 1
ATOM 4878 N N . VAL E 1 52 ? 155.192 147.551 77.528 1.00 63.95 75 VAL E N 1
ATOM 4879 C CA . VAL E 1 52 ? 155.428 146.115 77.448 1.00 63.95 75 VAL E CA 1
ATOM 4880 C C . VAL E 1 52 ? 156.527 145.752 78.438 1.00 63.95 75 VAL E C 1
ATOM 4881 O O . VAL E 1 52 ? 157.533 146.464 78.552 1.00 63.95 75 VAL E O 1
ATOM 4885 N N . GLY E 1 53 ? 156.316 144.669 79.178 1.00 73.68 76 GLY E N 1
ATOM 4886 C CA . GLY E 1 53 ? 157.292 144.211 80.144 1.00 73.68 76 GLY E CA 1
ATOM 4887 C C . GLY E 1 53 ? 157.523 142.718 80.068 1.00 73.68 76 GLY E C 1
ATOM 4888 O O . GLY E 1 53 ? 156.566 141.941 80.092 1.00 73.68 76 GLY E O 1
ATOM 4889 N N . THR E 1 54 ? 158.795 142.315 79.997 1.00 79.14 77 THR E N 1
ATOM 4890 C CA . THR E 1 54 ? 159.229 140.925 79.846 1.00 79.14 77 THR E CA 1
ATOM 4891 C C . THR E 1 54 ? 158.291 140.092 78.969 1.00 79.14 77 THR E C 1
ATOM 4892 O O . THR E 1 54 ? 158.100 140.414 77.793 1.00 79.14 77 THR E O 1
ATOM 4896 N N . SER E 1 55 ? 157.713 139.020 79.518 1.00 79.38 78 SER E N 1
ATOM 4897 C CA . SER E 1 55 ? 156.981 138.056 78.700 1.00 79.38 78 SER E CA 1
ATOM 4898 C C . SER E 1 55 ? 155.743 138.672 78.055 1.00 79.38 78 SER E C 1
ATOM 4899 O O . SER E 1 55 ? 155.559 138.581 76.836 1.00 79.38 78 SER E O 1
ATOM 4902 N N . GLY E 1 56 ? 154.882 139.304 78.849 1.00 75.27 79 GLY E N 1
ATOM 4903 C CA . GLY E 1 56 ? 153.571 139.717 78.386 1.00 75.27 79 GLY E CA 1
ATOM 4904 C C . GLY E 1 56 ? 153.288 141.185 78.639 1.00 75.27 79 GLY E C 1
ATOM 4905 O O . GLY E 1 56 ? 153.970 141.840 79.428 1.00 75.27 79 GLY E O 1
ATOM 4906 N N . ASN E 1 57 ? 152.262 141.695 77.962 1.00 67.77 80 ASN E N 1
ATOM 4907 C CA . ASN E 1 57 ? 151.862 143.085 78.123 1.00 67.77 80 ASN E CA 1
ATOM 4908 C C . ASN E 1 57 ? 151.316 143.335 79.525 1.00 67.77 80 ASN E C 1
ATOM 4909 O O . ASN E 1 57 ? 150.711 142.459 80.148 1.00 67.77 80 ASN E O 1
ATOM 4914 N N . ILE E 1 58 ? 151.543 144.551 80.020 1.00 63.02 81 ILE E N 1
ATOM 4915 C CA . ILE E 1 58 ? 151.010 144.945 81.317 1.00 63.02 81 ILE E CA 1
ATOM 4916 C C . ILE E 1 58 ? 149.498 145.084 81.215 1.00 63.02 81 ILE E C 1
ATOM 4917 O O . ILE E 1 58 ? 148.977 145.710 80.283 1.00 63.02 81 ILE E O 1
ATOM 4922 N N . GLN E 1 59 ? 148.785 144.497 82.172 1.00 66.03 82 GLN E N 1
ATOM 4923 C CA . GLN E 1 59 ? 147.331 144.531 82.197 1.00 66.03 82 GLN E CA 1
ATOM 4924 C C . GLN E 1 59 ? 146.859 145.011 83.562 1.00 66.03 82 GLN E C 1
ATOM 4925 O O . GLN E 1 59 ? 147.631 145.092 84.521 1.00 66.03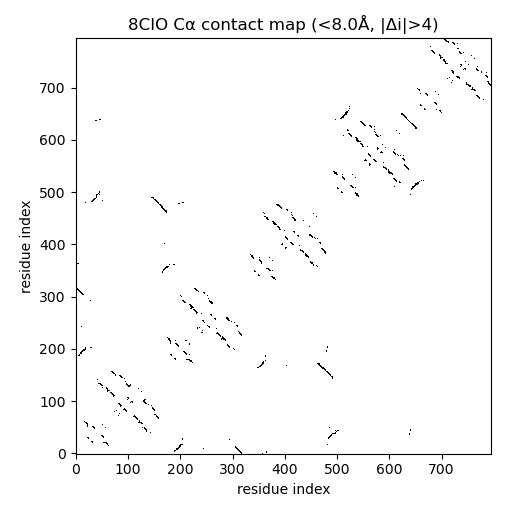 82 GLN E O 1
ATOM 4931 N N . ILE E 1 60 ? 145.569 145.332 83.644 1.00 66.86 83 ILE E N 1
ATOM 4932 C CA . ILE E 1 60 ? 144.999 145.905 84.858 1.00 66.86 83 ILE E CA 1
ATOM 4933 C C . ILE E 1 60 ? 144.256 144.833 85.645 1.00 66.86 83 ILE E C 1
ATOM 4934 O O . ILE E 1 60 ? 144.610 144.538 86.791 1.00 66.86 83 ILE E O 1
ATOM 4939 N N . GLN E 1 61 ? 143.228 144.243 85.032 1.00 73.25 84 GLN E N 1
ATOM 4940 C CA . GLN E 1 61 ? 142.359 143.261 85.683 1.00 73.25 84 GLN E CA 1
ATOM 4941 C C . GLN E 1 61 ? 141.768 143.841 86.973 1.00 73.25 84 GLN E C 1
ATOM 4942 O O . GLN E 1 61 ? 141.982 143.348 88.081 1.00 73.25 84 GLN E O 1
ATOM 4948 N N . CYS E 1 62 ? 141.019 144.922 86.789 1.00 77.00 85 CYS E N 1
ATOM 4949 C CA . CYS E 1 62 ? 140.469 145.666 87.908 1.00 77.00 85 CYS E CA 1
ATOM 4950 C C . CYS E 1 62 ? 139.211 144.979 88.437 1.00 77.00 85 CYS E C 1
ATOM 4951 O O . CYS E 1 62 ? 138.682 144.043 87.834 1.00 77.00 85 CYS E O 1
ATOM 4954 N N . SER E 1 63 ? 138.734 145.452 89.582 1.00 80.45 86 SER E N 1
ATOM 4955 C CA . SER E 1 63 ? 137.559 144.885 90.227 1.00 80.45 86 SER E CA 1
ATOM 4956 C C . SER E 1 63 ? 136.296 145.600 89.763 1.00 80.45 86 SER E C 1
ATOM 4957 O O . SER E 1 63 ? 136.346 146.678 89.165 1.00 80.45 86 SER E O 1
ATOM 4960 N N . THR E 1 64 ? 135.153 144.974 90.040 1.00 81.77 87 THR E N 1
ATOM 4961 C CA . THR E 1 64 ? 133.873 145.570 89.683 1.00 81.77 87 THR E CA 1
ATOM 4962 C C . THR E 1 64 ? 133.656 146.865 90.456 1.00 81.77 87 THR E C 1
ATOM 4963 O O . THR E 1 64 ? 134.030 146.982 91.626 1.00 81.77 87 THR E O 1
ATOM 4967 N N . GLY E 1 65 ? 133.056 147.847 89.788 1.00 80.83 88 GLY E N 1
ATOM 4968 C CA . GLY E 1 65 ? 132.924 149.156 90.391 1.00 80.83 88 GLY E CA 1
ATOM 4969 C C . GLY E 1 65 ? 134.288 149.765 90.658 1.00 80.83 88 GLY E C 1
ATOM 4970 O O . GLY E 1 65 ? 135.255 149.543 89.921 1.00 80.83 88 GLY E O 1
ATOM 4971 N N . LEU E 1 66 ? 134.367 150.543 91.739 1.00 75.57 89 LEU E N 1
ATOM 4972 C CA . LEU E 1 66 ? 135.627 151.094 92.240 1.00 75.57 89 LEU E CA 1
ATOM 4973 C C . LEU E 1 66 ? 136.326 151.936 91.168 1.00 75.57 89 LEU E C 1
ATOM 4974 O O . LEU E 1 66 ? 137.402 151.598 90.675 1.00 75.57 89 LEU E O 1
ATOM 4979 N N . THR E 1 67 ? 135.664 153.037 90.809 1.00 71.82 90 THR E N 1
ATOM 4980 C CA . THR E 1 67 ? 136.200 153.979 89.833 1.00 71.82 90 THR E CA 1
ATOM 4981 C C . THR E 1 67 ? 137.573 154.469 90.277 1.00 71.82 90 THR E C 1
ATOM 4982 O O . THR E 1 67 ? 137.676 155.244 91.237 1.00 71.82 90 THR E O 1
ATOM 4986 N N . PRO E 1 68 ? 138.647 154.048 89.606 1.00 66.23 91 PRO E N 1
ATOM 4987 C CA . PRO E 1 68 ? 139.992 154.393 90.078 1.00 66.23 91 PRO E CA 1
ATOM 4988 C C . PRO E 1 68 ? 140.499 155.703 89.502 1.00 66.23 91 PRO E C 1
ATOM 4989 O O . PRO E 1 68 ? 139.795 156.374 88.740 1.00 66.23 91 PRO E O 1
ATOM 4993 N N . SER E 1 69 ? 141.725 156.072 89.861 1.00 60.90 92 SER E N 1
ATOM 4994 C CA . SER E 1 69 ? 142.359 157.278 89.349 1.00 60.90 92 SER E CA 1
ATOM 4995 C C . SER E 1 69 ? 143.801 156.960 88.991 1.00 60.90 92 SER E C 1
ATOM 4996 O O . SER E 1 69 ? 144.504 156.306 89.767 1.00 60.90 92 SER E O 1
ATOM 4999 N N . LEU E 1 70 ? 144.234 157.418 87.821 1.00 56.83 93 LEU E N 1
ATOM 5000 C CA . LEU E 1 70 ? 145.591 157.201 87.341 1.00 56.83 93 LEU E CA 1
ATOM 5001 C C . LEU E 1 70 ? 146.342 158.524 87.345 1.00 56.83 93 LEU E C 1
ATOM 5002 O O . LEU E 1 70 ? 145.885 159.505 86.750 1.00 56.83 93 LEU E O 1
ATOM 5007 N N . THR E 1 71 ? 147.492 158.545 88.014 1.00 56.63 94 THR E N 1
ATOM 5008 C CA . THR E 1 71 ? 148.334 159.730 88.098 1.00 56.63 94 THR E CA 1
ATOM 5009 C C . THR E 1 71 ? 149.735 159.369 87.634 1.00 56.63 94 THR E C 1
ATOM 5010 O O . THR E 1 71 ? 150.324 158.400 88.124 1.00 56.63 94 THR E O 1
ATOM 5014 N N . VAL E 1 72 ? 150.267 160.148 86.697 1.00 53.71 95 VAL E N 1
ATOM 5015 C CA . VAL E 1 72 ? 151.589 159.910 86.131 1.00 53.71 95 VAL E CA 1
ATOM 5016 C C . VAL E 1 72 ? 152.468 161.103 86.471 1.00 53.71 95 VAL E C 1
ATOM 5017 O O . VAL E 1 72 ? 152.148 162.242 86.107 1.00 53.71 95 VAL E O 1
ATOM 5021 N N . ASN E 1 73 ? 153.572 160.841 87.164 1.00 57.73 96 ASN E N 1
ATOM 5022 C CA . ASN E 1 73 ? 154.513 161.892 87.506 1.00 57.73 96 ASN E CA 1
ATOM 5023 C C . ASN E 1 73 ? 155.308 162.312 86.273 1.00 57.73 96 ASN E C 1
ATOM 5024 O O . ASN E 1 73 ? 155.473 161.551 85.315 1.00 57.73 96 ASN E O 1
ATOM 5029 N N . ALA E 1 74 ? 155.803 163.545 86.304 1.00 58.44 97 ALA E N 1
ATOM 5030 C CA . ALA E 1 74 ? 156.701 164.006 85.261 1.00 58.44 97 ALA E CA 1
ATOM 5031 C C . ALA E 1 74 ? 158.040 163.282 85.369 1.00 58.44 97 ALA E C 1
ATOM 5032 O O . ALA E 1 74 ? 158.443 162.819 86.439 1.00 58.44 97 ALA E O 1
ATOM 5034 N N . GLY E 1 75 ? 158.732 163.186 84.241 1.00 60.77 98 GLY E N 1
ATOM 5035 C CA . GLY E 1 75 ? 159.987 162.468 84.207 1.00 60.77 98 GLY E CA 1
ATOM 5036 C C . GLY E 1 75 ? 161.082 163.186 84.969 1.00 60.77 98 GLY E C 1
ATOM 5037 O O . GLY E 1 75 ? 160.950 164.336 85.392 1.00 60.77 98 GLY E O 1
ATOM 5038 N N . LEU E 1 76 ? 162.196 162.474 85.153 1.00 64.31 99 LEU E N 1
ATOM 5039 C CA . LEU E 1 76 ? 163.340 163.062 85.843 1.00 64.31 99 LEU E CA 1
ATOM 5040 C C . LEU E 1 76 ? 163.880 164.261 85.078 1.00 64.31 99 LEU E C 1
ATOM 5041 O O . LEU E 1 76 ? 164.301 165.256 85.679 1.00 64.31 99 LEU E O 1
ATOM 5046 N N . HIS E 1 77 ? 163.878 164.183 83.750 1.00 66.82 100 HIS E N 1
ATOM 5047 C CA . HIS E 1 77 ? 164.368 165.258 82.893 1.00 66.82 100 HIS E CA 1
ATOM 5048 C C . HIS E 1 77 ? 163.144 165.908 82.257 1.00 66.82 100 HIS E C 1
ATOM 5049 O O . HIS E 1 77 ? 162.639 165.454 81.231 1.00 66.82 100 HIS E O 1
ATOM 5056 N N . ALA E 1 78 ? 162.656 166.977 82.881 1.00 69.86 101 ALA E N 1
ATOM 5057 C CA . ALA E 1 78 ? 161.452 167.657 82.431 1.00 69.86 101 ALA E CA 1
ATOM 5058 C C . ALA E 1 78 ? 161.683 169.161 82.407 1.00 69.86 101 ALA E C 1
ATOM 5059 O O . ALA E 1 78 ? 162.485 169.696 83.178 1.00 69.86 101 ALA E O 1
ATOM 5061 N N . SER E 1 79 ? 160.970 169.837 81.508 1.00 70.70 102 SER E N 1
ATOM 5062 C CA . SER E 1 79 ? 161.060 171.291 81.393 1.00 70.70 102 SER E CA 1
ATOM 5063 C C . SER E 1 79 ? 159.815 171.790 80.681 1.00 70.70 102 SER E C 1
ATOM 5064 O O . SER E 1 79 ? 159.500 171.317 79.585 1.00 70.70 102 SER E O 1
ATOM 5067 N N . GLY E 1 80 ? 159.111 172.738 81.296 1.00 74.01 103 GLY E N 1
ATOM 5068 C CA . GLY E 1 80 ? 157.926 173.298 80.681 1.00 74.01 103 GLY E CA 1
ATOM 5069 C C . GLY E 1 80 ? 156.718 172.391 80.678 1.00 74.01 103 GLY E C 1
ATOM 5070 O O . GLY E 1 80 ? 155.794 172.610 79.890 1.00 74.01 103 GLY E O 1
ATOM 5071 N N . GLY E 1 81 ? 156.694 171.376 81.538 1.00 75.18 104 GLY E N 1
ATOM 5072 C CA . GLY E 1 81 ? 155.569 170.469 81.604 1.00 75.18 104 GLY E CA 1
ATOM 5073 C C . GLY E 1 81 ? 155.563 169.369 80.568 1.00 75.18 104 GLY E C 1
ATOM 5074 O O . GLY E 1 81 ? 154.586 168.615 80.497 1.00 75.18 104 GLY E O 1
ATOM 5075 N N . GLN E 1 82 ? 156.612 169.255 79.759 1.00 66.12 105 GLN E N 1
ATOM 5076 C CA . GLN E 1 82 ? 156.722 168.212 78.749 1.00 66.12 105 GLN E CA 1
ATOM 5077 C C . GLN E 1 82 ? 157.871 167.280 79.110 1.00 66.12 105 GLN E C 1
ATOM 5078 O O . GLN E 1 82 ? 159.000 167.734 79.324 1.00 66.12 105 GLN E O 1
ATOM 5084 N N . ARG E 1 83 ? 157.578 165.985 79.176 1.00 58.18 106 ARG E N 1
ATOM 5085 C CA . ARG E 1 83 ? 158.586 165.000 79.540 1.00 58.18 106 ARG E CA 1
ATOM 5086 C C . ARG E 1 83 ? 159.618 164.850 78.428 1.00 58.18 106 ARG E C 1
ATOM 5087 O O . ARG E 1 83 ? 159.304 164.943 77.238 1.00 58.18 106 ARG E O 1
ATOM 5095 N N . TYR E 1 84 ? 160.864 164.607 78.828 1.00 58.97 107 TYR E N 1
ATOM 5096 C CA . TYR E 1 84 ? 161.991 164.572 77.909 1.00 58.97 107 TYR E CA 1
ATOM 5097 C C . TYR E 1 84 ? 162.761 163.269 78.076 1.00 58.97 107 TYR E C 1
ATOM 5098 O O . TYR E 1 84 ? 162.587 162.537 79.053 1.00 58.97 107 TYR E O 1
ATOM 5107 N N . MET E 1 85 ? 163.619 162.989 77.099 1.00 60.42 108 MET E N 1
ATOM 5108 C CA . MET E 1 85 ? 164.560 161.878 77.154 1.00 60.42 108 MET E CA 1
ATOM 5109 C C . MET E 1 85 ? 165.968 162.434 77.004 1.00 60.42 108 MET E C 1
ATOM 5110 O O . MET E 1 85 ? 166.210 163.285 76.143 1.00 60.42 108 MET E O 1
ATOM 5115 N N . GLN E 1 86 ? 166.893 161.956 77.831 1.00 65.22 109 GLN E N 1
ATOM 5116 C CA . GLN E 1 86 ? 168.266 162.438 77.820 1.00 65.22 109 GLN E CA 1
ATOM 5117 C C . GLN E 1 86 ? 169.229 161.278 77.605 1.00 65.22 109 GLN E C 1
ATOM 5118 O O . GLN E 1 86 ? 169.069 160.206 78.196 1.00 65.22 109 GLN E O 1
ATOM 5124 N N . ASN E 1 87 ? 170.224 161.504 76.752 1.00 69.07 110 ASN E N 1
ATOM 5125 C CA . ASN E 1 87 ? 171.207 160.480 76.432 1.00 69.07 110 ASN E CA 1
ATOM 5126 C C . ASN E 1 87 ? 172.087 160.185 77.642 1.00 69.07 110 ASN E C 1
ATOM 5127 O O . ASN E 1 87 ? 172.363 161.058 78.469 1.00 69.07 110 ASN E O 1
ATOM 5132 N N . THR E 1 88 ? 172.528 158.931 77.737 1.00 70.19 111 THR E N 1
ATOM 5133 C CA . THR E 1 88 ? 173.437 158.527 78.801 1.00 70.19 111 THR E CA 1
ATOM 5134 C C . THR E 1 88 ? 174.880 158.931 78.526 1.00 70.19 111 THR E C 1
ATOM 5135 O O . THR E 1 88 ? 175.708 158.874 79.441 1.00 70.19 111 THR E O 1
ATOM 5139 N N . THR E 1 89 ? 175.199 159.336 77.296 1.00 75.50 112 THR E N 1
ATOM 5140 C CA . THR E 1 89 ? 176.553 159.743 76.934 1.00 75.50 112 THR E CA 1
ATOM 5141 C C . THR E 1 89 ? 176.687 161.259 76.834 1.00 75.50 112 THR E C 1
ATOM 5142 O O . THR E 1 89 ? 177.544 161.855 77.492 1.00 75.50 112 THR E O 1
ATOM 5146 N N . THR E 1 90 ? 175.850 161.895 76.019 1.00 75.05 113 THR E N 1
ATOM 5147 C CA . THR E 1 90 ? 175.867 163.342 75.844 1.00 75.05 113 THR E CA 1
ATOM 5148 C C . THR E 1 90 ? 174.654 163.952 76.534 1.00 75.05 113 THR E C 1
ATOM 5149 O O . THR E 1 90 ? 173.519 163.532 76.290 1.00 75.05 113 THR E O 1
ATOM 5153 N N . THR E 1 91 ? 174.899 164.942 77.393 1.00 73.40 114 THR E N 1
ATOM 5154 C CA . THR E 1 91 ? 173.824 165.569 78.150 1.00 73.40 114 THR E CA 1
ATOM 5155 C C . THR E 1 91 ? 172.986 166.531 77.316 1.00 73.40 114 THR E C 1
ATOM 5156 O O . THR E 1 91 ? 171.842 166.814 77.687 1.00 73.40 114 THR E O 1
ATOM 5160 N N . SER E 1 92 ? 173.525 167.039 76.206 1.00 71.13 115 SER E N 1
ATOM 5161 C CA . SER E 1 92 ? 172.809 168.048 75.430 1.00 71.13 115 SER E CA 1
ATOM 5162 C C . SER E 1 92 ? 171.657 167.440 74.637 1.00 71.13 115 SER E C 1
ATOM 5163 O O . SER E 1 92 ? 170.571 168.027 74.566 1.00 71.13 115 SER E O 1
ATOM 5166 N N . SER E 1 93 ? 171.875 166.274 74.032 1.00 67.77 116 SER E N 1
ATOM 5167 C CA . SER E 1 93 ? 170.863 165.676 73.168 1.00 67.77 116 SER E CA 1
ATOM 5168 C C . SER E 1 93 ? 169.602 165.340 73.956 1.00 67.77 116 SER E C 1
ATOM 5169 O O . SER E 1 93 ? 169.666 164.838 75.081 1.00 67.77 116 SER E O 1
ATOM 5172 N N . THR E 1 94 ? 168.447 165.625 73.356 1.00 61.70 117 THR E N 1
ATOM 5173 C CA . THR E 1 94 ? 167.168 165.445 74.028 1.00 61.70 117 THR E CA 1
ATOM 5174 C C . THR E 1 94 ? 166.075 165.233 72.988 1.00 61.70 117 THR E C 1
ATOM 5175 O O . THR E 1 94 ? 166.080 165.878 71.937 1.00 61.70 117 THR E O 1
ATOM 5179 N N . ILE E 1 95 ? 165.149 164.323 73.287 1.00 60.09 118 ILE E N 1
ATOM 5180 C CA . ILE E 1 95 ? 163.970 164.076 72.462 1.00 60.09 118 ILE E CA 1
ATOM 5181 C C . ILE E 1 95 ? 162.734 164.217 73.338 1.00 60.09 118 ILE E C 1
ATOM 5182 O O . ILE E 1 95 ? 162.650 163.598 74.405 1.00 60.09 118 ILE E O 1
ATOM 5187 N N . ALA E 1 96 ? 161.780 165.026 72.888 1.00 56.85 119 ALA E N 1
ATOM 5188 C CA . ALA E 1 96 ? 160.520 165.178 73.599 1.00 56.85 119 ALA E CA 1
ATOM 5189 C C . ALA E 1 96 ? 159.555 164.060 73.221 1.00 56.85 119 ALA E C 1
ATOM 5190 O O . ALA E 1 96 ? 159.635 163.479 72.135 1.00 56.85 119 ALA E O 1
ATOM 5192 N N . TYR E 1 97 ? 158.635 163.761 74.135 1.00 53.32 120 TYR E N 1
ATOM 5193 C CA . TYR E 1 97 ? 157.629 162.740 73.886 1.00 53.32 120 TYR E CA 1
ATOM 5194 C C . TYR E 1 97 ? 156.390 163.047 74.714 1.00 53.32 120 TYR E C 1
ATOM 5195 O O . TYR E 1 97 ? 156.440 163.797 75.692 1.00 53.32 120 TYR E O 1
ATOM 5204 N N . ASN E 1 98 ? 155.274 162.453 74.306 1.00 53.04 121 ASN E N 1
ATOM 5205 C CA . ASN E 1 98 ? 154.001 162.615 74.988 1.00 53.04 121 ASN E CA 1
ATOM 5206 C C . ASN E 1 98 ? 153.468 161.253 75.411 1.00 53.04 121 ASN E C 1
ATOM 5207 O O . ASN E 1 98 ? 153.960 160.207 74.981 1.00 53.04 121 ASN E O 1
ATOM 5212 N N . ILE E 1 99 ? 152.448 161.279 76.264 1.00 55.61 122 ILE E N 1
ATOM 5213 C CA . ILE E 1 99 ? 151.822 160.069 76.783 1.00 55.61 122 ILE E CA 1
ATOM 5214 C C . ILE E 1 99 ? 150.312 160.273 76.787 1.00 55.61 122 ILE E C 1
ATOM 5215 O O . ILE E 1 99 ? 149.825 161.386 77.011 1.00 55.61 122 ILE E O 1
ATOM 5220 N N . TYR E 1 100 ? 149.573 159.203 76.502 1.00 56.14 123 TYR E N 1
ATOM 5221 C CA . TYR E 1 100 ? 148.126 159.269 76.356 1.00 56.14 123 TYR E CA 1
ATOM 5222 C C . TYR E 1 100 ? 147.472 158.144 77.148 1.00 56.14 123 TYR E C 1
ATOM 5223 O O . TYR E 1 100 ? 148.090 157.116 77.433 1.00 56.14 123 TYR E O 1
ATOM 5232 N N . SER E 1 101 ? 146.203 158.353 77.498 1.00 61.23 124 SER E N 1
ATOM 5233 C CA . SER E 1 101 ? 145.445 157.421 78.322 1.00 61.23 124 SER E CA 1
ATOM 5234 C C . SER E 1 101 ? 144.503 156.537 77.515 1.00 61.23 124 SER E C 1
ATOM 5235 O O . SER E 1 101 ? 143.717 155.790 78.108 1.00 61.23 124 SER E O 1
ATOM 5238 N N . ASP E 1 102 ? 144.555 156.603 76.185 1.00 62.00 125 ASP E N 1
ATOM 5239 C CA . ASP E 1 102 ? 143.689 155.791 75.341 1.00 62.00 125 ASP E CA 1
ATOM 5240 C C . ASP E 1 102 ? 144.459 155.305 74.118 1.00 62.00 125 ASP E C 1
ATOM 5241 O O . ASP E 1 102 ? 145.499 155.856 73.749 1.00 62.00 125 ASP E O 1
ATOM 5246 N N . ALA E 1 103 ? 143.934 154.240 73.503 1.00 59.71 126 ALA E N 1
ATOM 5247 C CA . ALA E 1 103 ? 144.602 153.634 72.354 1.00 59.71 126 ALA E CA 1
ATOM 5248 C C . ALA E 1 103 ? 144.666 154.596 71.175 1.00 59.71 126 ALA E C 1
ATOM 5249 O O . ALA E 1 103 ? 145.668 154.639 70.453 1.00 59.71 126 ALA E O 1
ATOM 5251 N N . ALA E 1 104 ? 143.603 155.373 70.959 1.00 60.21 127 ALA E N 1
ATOM 5252 C CA . ALA E 1 104 ? 143.578 156.330 69.860 1.00 60.21 127 ALA E CA 1
ATOM 5253 C C . ALA E 1 104 ? 144.563 157.475 70.051 1.00 60.21 127 ALA E C 1
ATOM 5254 O O . ALA E 1 104 ? 144.793 158.232 69.101 1.00 60.21 127 ALA E O 1
ATOM 5256 N N . ARG E 1 105 ? 145.141 157.615 71.246 1.00 57.24 128 ARG E N 1
ATOM 5257 C CA . ARG E 1 105 ? 146.089 158.684 71.558 1.00 57.24 128 ARG E CA 1
ATOM 5258 C C . ARG E 1 105 ? 145.467 160.057 71.309 1.00 57.24 128 ARG E C 1
ATOM 5259 O O . ARG E 1 105 ? 146.066 160.938 70.689 1.00 57.24 128 ARG E O 1
ATOM 5267 N N . SER E 1 106 ? 144.241 160.230 71.801 1.00 63.61 129 SER E N 1
ATOM 5268 C CA . SER E 1 106 ? 143.524 161.494 71.697 1.00 63.61 129 SER E CA 1
ATOM 5269 C C . SER E 1 106 ? 143.449 162.261 73.006 1.00 63.61 129 SER E C 1
ATOM 5270 O O . SER E 1 106 ? 143.379 163.492 72.980 1.00 63.61 129 SER E O 1
ATOM 5273 N N . ALA E 1 107 ? 143.460 161.572 74.144 1.00 63.44 130 ALA E N 1
ATOM 5274 C CA . ALA E 1 107 ? 143.400 162.210 75.452 1.00 63.44 130 ALA E CA 1
ATOM 5275 C C . ALA E 1 107 ? 144.803 162.260 76.045 1.00 63.44 130 ALA E C 1
ATOM 5276 O O . ALA E 1 107 ? 145.416 161.216 76.291 1.00 63.44 130 ALA E O 1
ATOM 5278 N N . LEU E 1 108 ? 145.303 163.470 76.274 1.00 60.31 131 LEU E N 1
ATOM 5279 C CA . LEU E 1 108 ? 146.641 163.651 76.814 1.00 60.31 131 LEU E CA 1
ATOM 5280 C C . LEU E 1 108 ? 146.626 163.541 78.334 1.00 60.31 131 LEU E C 1
ATOM 5281 O O . LEU E 1 108 ? 145.660 163.928 78.999 1.00 60.31 131 LEU E O 1
ATOM 5286 N N . ILE E 1 109 ? 147.713 163.005 78.882 1.00 60.91 132 ILE E N 1
ATOM 5287 C CA . ILE E 1 109 ? 147.887 162.869 80.323 1.00 60.91 132 ILE E CA 1
ATOM 5288 C C . ILE E 1 109 ? 148.824 163.975 80.789 1.00 60.91 132 ILE E C 1
ATOM 5289 O O . ILE E 1 109 ? 149.963 164.075 80.318 1.00 60.91 132 ILE E O 1
ATOM 5294 N N . GLN E 1 110 ? 148.347 164.807 81.707 1.00 65.26 133 GLN E N 1
ATOM 5295 C CA . GLN E 1 110 ? 149.146 165.900 82.237 1.00 65.26 133 GLN E CA 1
ATOM 5296 C C . GLN E 1 110 ? 149.870 165.466 83.508 1.00 65.26 133 GLN E C 1
ATOM 5297 O O . GLN E 1 110 ? 149.467 164.525 84.194 1.00 65.26 133 GLN E O 1
ATOM 5303 N N . ALA E 1 111 ? 150.959 166.169 83.809 1.00 63.31 134 ALA E N 1
ATOM 5304 C CA . ALA E 1 111 ? 151.770 165.837 84.973 1.00 63.31 134 ALA E CA 1
ATOM 5305 C C . ALA E 1 111 ? 151.009 166.131 86.259 1.00 63.31 134 ALA E C 1
ATOM 5306 O O . ALA E 1 111 ? 150.430 167.210 86.417 1.00 63.31 134 ALA E O 1
ATOM 5308 N N . ASN E 1 112 ? 151.016 165.162 87.178 1.00 65.08 135 ASN E N 1
ATOM 5309 C CA . ASN E 1 112 ? 150.386 165.302 88.493 1.00 65.08 135 ASN E CA 1
ATOM 5310 C C . ASN E 1 112 ? 148.911 165.681 88.375 1.00 65.08 135 ASN E C 1
ATOM 5311 O O . ASN E 1 112 ? 148.401 166.512 89.129 1.00 65.08 135 ASN E O 1
ATOM 5316 N N . THR E 1 113 ? 148.218 165.066 87.419 1.00 63.75 136 THR E N 1
ATOM 5317 C CA . THR E 1 113 ? 146.790 165.290 87.218 1.00 63.75 136 THR E CA 1
ATOM 5318 C C . THR E 1 113 ? 146.102 163.934 87.153 1.00 63.75 136 THR E C 1
ATOM 5319 O O . THR E 1 113 ? 146.396 163.137 86.237 1.00 63.75 136 THR E O 1
ATOM 5323 N N . PRO E 1 114 ? 145.204 163.618 88.085 1.00 62.21 137 PRO E N 1
ATOM 5324 C CA . PRO E 1 114 ? 144.535 162.313 88.051 1.00 62.21 137 PRO E CA 1
ATOM 5325 C C . PRO E 1 114 ? 143.655 162.164 86.819 1.00 62.21 137 PRO E C 1
ATOM 5326 O O . PRO E 1 114 ? 143.084 163.132 86.312 1.00 62.21 137 PRO E O 1
ATOM 5330 N N . VAL E 1 115 ? 143.555 160.928 86.337 1.00 61.50 138 VAL E N 1
ATOM 5331 C CA . VAL E 1 115 ? 142.723 160.583 85.191 1.00 61.50 138 VAL E CA 1
ATOM 5332 C C . VAL E 1 115 ? 141.735 159.513 85.632 1.00 61.50 138 VAL E C 1
ATOM 5333 O O . VAL E 1 115 ? 142.135 158.484 86.188 1.00 61.50 138 VAL E O 1
ATOM 5337 N N . ASP E 1 116 ? 140.448 159.758 85.384 1.00 67.79 139 ASP E N 1
ATOM 5338 C CA . ASP E 1 116 ? 139.384 158.852 85.817 1.00 67.79 139 ASP E CA 1
ATOM 5339 C C . ASP E 1 116 ? 139.219 157.770 84.753 1.00 67.79 139 ASP E C 1
ATOM 5340 O O . ASP E 1 116 ? 138.368 157.844 83.862 1.00 67.79 139 ASP E O 1
ATOM 5345 N N . ILE E 1 117 ? 140.059 156.744 84.852 1.00 66.68 140 ILE E N 1
ATOM 5346 C CA . ILE E 1 117 ? 139.981 155.590 83.938 1.00 66.68 140 ILE E CA 1
ATOM 5347 C C . ILE E 1 117 ? 139.044 154.578 84.593 1.00 66.68 140 ILE E C 1
ATOM 5348 O O . ILE E 1 117 ? 139.448 153.624 85.260 1.00 66.68 140 ILE E O 1
ATOM 5353 N N . SER E 1 118 ? 137.747 154.784 84.378 1.00 72.94 141 SER E N 1
ATOM 5354 C CA . SER E 1 118 ? 136.719 153.933 84.963 1.00 72.94 141 SER E CA 1
ATOM 5355 C C . SER E 1 118 ? 136.258 152.825 84.027 1.00 72.94 141 SER E C 1
ATOM 5356 O O . SER E 1 118 ? 135.409 152.018 84.418 1.00 72.94 141 SER E O 1
ATOM 5359 N N . SER E 1 119 ? 136.795 152.760 82.808 1.00 76.85 142 SER E N 1
ATOM 5360 C CA . SER E 1 119 ? 136.387 151.746 81.845 1.00 76.85 142 SER E CA 1
ATOM 5361 C C . SER E 1 119 ? 137.192 150.459 81.954 1.00 76.85 142 SER E C 1
ATOM 5362 O O . SER E 1 119 ? 136.953 149.532 81.174 1.00 76.85 142 SER E O 1
ATOM 5365 N N . VAL E 1 120 ? 138.134 150.378 82.893 1.00 75.47 143 VAL E N 1
ATOM 5366 C CA . VAL E 1 120 ? 138.991 149.206 83.027 1.00 75.47 143 VAL E CA 1
ATOM 5367 C C . VAL E 1 120 ? 138.407 148.252 84.059 1.00 75.47 143 VAL E C 1
ATOM 5368 O O . VAL E 1 120 ? 139.072 147.303 84.489 1.00 75.47 143 VAL E O 1
ATOM 5372 N N . SER E 1 121 ? 137.162 148.490 84.458 1.00 79.52 144 SER E N 1
ATOM 5373 C CA . SER E 1 121 ? 136.522 147.690 85.494 1.00 79.52 144 SER E CA 1
ATOM 5374 C C . SER E 1 121 ? 135.993 146.387 84.894 1.00 79.52 144 SER E C 1
ATOM 5375 O O . SER E 1 121 ? 136.278 146.039 83.744 1.00 79.52 144 SER E O 1
ATOM 5378 N N . THR E 1 122 ? 135.210 145.650 85.687 1.00 85.18 145 THR E N 1
ATOM 5379 C CA . THR E 1 122 ? 134.603 144.377 85.283 1.00 85.18 145 THR E CA 1
ATOM 5380 C C . THR E 1 122 ? 135.656 143.357 84.853 1.00 85.18 145 THR E C 1
ATOM 5381 O O . THR E 1 122 ? 135.416 142.525 83.975 1.00 85.18 145 THR E O 1
ATOM 5385 N N . GLY E 1 123 ? 136.823 143.407 85.491 1.00 81.90 146 GLY E N 1
ATOM 5386 C CA . GLY E 1 123 ? 137.859 142.421 85.224 1.00 81.90 146 GLY E CA 1
ATOM 5387 C C . GLY E 1 123 ? 138.288 142.419 83.770 1.00 81.90 146 GLY E C 1
ATOM 5388 O O . GLY E 1 123 ? 138.642 143.459 83.201 1.00 81.90 146 GLY E O 1
ATOM 5389 N N . THR E 1 124 ? 138.301 141.218 83.182 1.00 83.50 147 THR E N 1
ATOM 5390 C CA . THR E 1 124 ? 138.553 140.972 81.762 1.00 83.50 147 THR E CA 1
ATOM 5391 C C . THR E 1 124 ? 140.035 141.169 81.438 1.00 83.50 147 THR E C 1
ATOM 5392 O O . THR E 1 124 ? 140.491 140.824 80.342 1.00 83.50 147 THR E O 1
ATOM 5396 N N . ALA E 1 125 ? 140.804 141.661 82.410 1.00 73.95 148 ALA E N 1
ATOM 5397 C CA . ALA E 1 125 ? 142.245 141.872 82.269 1.00 73.95 148 ALA E CA 1
ATOM 5398 C C . ALA E 1 125 ? 142.561 142.731 81.042 1.00 73.95 148 ALA E C 1
ATOM 5399 O O . ALA E 1 125 ? 143.269 142.321 80.121 1.00 73.95 148 ALA E O 1
ATOM 5401 N N . VAL E 1 126 ? 142.013 143.947 81.049 1.00 66.91 149 VAL E N 1
ATOM 5402 C CA . VAL E 1 126 ? 142.234 144.871 79.944 1.00 66.91 149 VAL E CA 1
ATOM 5403 C C . VAL E 1 126 ? 143.644 145.446 80.032 1.00 66.91 149 VAL E C 1
ATOM 5404 O O . VAL E 1 126 ? 144.256 145.501 81.108 1.00 66.91 149 VAL E O 1
ATOM 5408 N N . ASN E 1 127 ? 144.174 145.866 78.884 1.00 62.10 150 ASN E N 1
ATOM 5409 C CA . ASN E 1 127 ? 145.505 146.458 78.846 1.00 62.10 150 ASN E CA 1
ATOM 5410 C C . ASN E 1 127 ? 145.529 147.766 79.627 1.00 62.10 150 ASN E C 1
ATOM 5411 O O . ASN E 1 127 ? 144.535 148.496 79.680 1.00 62.10 150 ASN E O 1
ATOM 5416 N N . ILE E 1 128 ? 146.669 148.055 80.240 1.00 57.68 151 ILE E N 1
ATOM 5417 C CA . ILE E 1 128 ? 146.798 149.262 81.065 1.00 57.68 151 ILE E CA 1
ATOM 5418 C C . ILE E 1 128 ? 146.718 150.496 80.171 1.00 57.68 151 ILE E C 1
ATOM 5419 O O . ILE E 1 128 ? 147.365 150.534 79.108 1.00 57.68 151 ILE E O 1
ATOM 5424 N N . PRO E 1 129 ? 145.936 151.514 80.537 1.00 56.03 152 PRO E N 1
ATOM 5425 C CA . PRO E 1 129 ? 145.823 152.738 79.712 1.00 56.03 152 PRO E CA 1
ATOM 5426 C C . PRO E 1 129 ? 147.049 153.641 79.827 1.00 56.03 152 PRO E C 1
ATOM 5427 O O . PRO E 1 129 ? 147.094 154.623 80.568 1.00 56.03 152 PRO E O 1
ATOM 5431 N N . LEU E 1 130 ? 148.087 153.297 79.067 1.00 53.06 153 LEU E N 1
ATOM 5432 C CA . LEU E 1 130 ? 149.311 154.096 79.053 1.00 53.06 153 LEU E CA 1
ATOM 5433 C C . LEU E 1 130 ? 149.985 153.892 77.703 1.00 53.06 153 LEU E C 1
ATOM 5434 O O . LEU E 1 130 ? 150.635 152.865 77.486 1.00 53.06 153 LEU E O 1
ATOM 5439 N N . TYR E 1 131 ? 149.831 154.864 76.807 1.00 52.90 154 TYR E N 1
ATOM 5440 C CA . TYR E 1 131 ? 150.390 154.797 75.464 1.00 52.90 154 TYR E CA 1
ATOM 5441 C C . TYR E 1 131 ? 151.209 156.051 75.204 1.00 52.90 154 TYR E C 1
ATOM 5442 O O . TYR E 1 131 ? 150.806 157.150 75.597 1.00 52.90 154 TYR E O 1
ATOM 5451 N N . GLY E 1 132 ? 152.350 155.886 74.547 1.00 50.94 155 GLY E N 1
ATOM 5452 C CA . GLY E 1 132 ? 153.253 156.990 74.245 1.00 50.94 155 GLY E CA 1
ATOM 5453 C C . GLY E 1 132 ? 153.373 157.200 72.749 1.00 50.94 155 GLY E C 1
ATOM 5454 O O . GLY E 1 132 ? 153.201 156.262 71.964 1.00 50.94 155 GLY E O 1
ATOM 5455 N N . ARG E 1 133 ? 153.666 158.439 72.357 1.00 50.89 156 ARG E N 1
ATOM 5456 C CA . ARG E 1 133 ? 153.840 158.802 70.959 1.00 50.89 156 ARG E CA 1
ATOM 5457 C C . ARG E 1 133 ? 154.900 159.887 70.850 1.00 50.89 156 ARG E C 1
ATOM 5458 O O . ARG E 1 133 ? 154.926 160.821 71.656 1.00 50.89 156 ARG E O 1
ATOM 5466 N N . VAL E 1 134 ? 155.769 159.760 69.852 1.00 50.96 157 VAL E N 1
ATOM 5467 C CA . VAL E 1 134 ? 156.806 160.746 69.570 1.00 50.96 157 VAL E CA 1
ATOM 5468 C C . VAL E 1 134 ? 156.471 161.403 68.240 1.00 50.96 157 VAL E C 1
ATOM 5469 O O . VAL E 1 134 ? 156.403 160.725 67.208 1.00 50.96 157 VAL E O 1
ATOM 5473 N N . VAL E 1 135 ? 156.269 162.711 68.263 1.00 57.24 158 VAL E N 1
ATOM 5474 C CA . VAL E 1 135 ? 155.892 163.488 67.084 1.00 57.24 158 VAL E CA 1
ATOM 5475 C C . VAL E 1 135 ? 157.090 164.334 66.677 1.00 57.24 158 VAL E C 1
ATOM 5476 O O . VAL E 1 135 ? 157.665 165.020 67.529 1.00 57.24 158 VAL E O 1
ATOM 5480 N N . PRO E 1 136 ? 157.503 164.315 65.400 1.00 58.98 159 PRO E N 1
ATOM 5481 C CA . PRO E 1 136 ? 158.699 165.044 64.958 1.00 58.98 159 PRO E CA 1
ATOM 5482 C C . PRO E 1 136 ? 158.471 166.537 64.723 1.00 58.98 159 PRO E C 1
ATOM 5483 O O . PRO E 1 136 ? 158.861 167.090 63.694 1.00 58.98 159 PRO E O 1
ATOM 5487 N N . THR E 1 137 ? 157.834 167.195 65.688 1.00 65.53 160 THR E N 1
ATOM 5488 C CA . THR E 1 137 ? 157.682 168.642 65.679 1.00 65.53 160 THR E CA 1
ATOM 5489 C C . THR E 1 137 ? 158.206 169.201 66.994 1.00 65.53 160 THR E C 1
ATOM 5490 O O . THR E 1 137 ? 157.969 168.631 68.063 1.00 65.53 160 THR E O 1
ATOM 5494 N N . GLY E 1 138 ? 158.939 170.306 66.906 1.00 65.23 161 GLY E N 1
ATOM 5495 C CA . GLY E 1 138 ? 159.561 170.869 68.089 1.00 65.23 161 GLY E CA 1
ATOM 5496 C C . GLY E 1 138 ? 160.562 169.956 68.757 1.00 65.23 161 GLY E C 1
ATOM 5497 O O . GLY E 1 138 ? 160.840 170.119 69.947 1.00 65.23 161 GLY E O 1
ATOM 5498 N N . GLN E 1 139 ? 161.113 168.993 68.024 1.00 67.67 162 GLN E N 1
ATOM 5499 C CA . GLN E 1 139 ? 162.076 168.040 68.576 1.00 67.67 162 GLN E CA 1
ATOM 5500 C C . GLN E 1 139 ? 163.502 168.565 68.463 1.00 67.67 162 GLN E C 1
ATOM 5501 O O . GLN E 1 139 ? 164.403 167.854 68.024 1.00 67.67 162 GLN E O 1
ATOM 5507 N N . SER E 1 140 ? 163.717 169.807 68.900 1.00 73.46 163 SER E N 1
ATOM 5508 C CA . SER E 1 140 ? 164.998 170.509 68.747 1.00 73.46 163 SER E CA 1
ATOM 5509 C C . SER E 1 140 ? 165.412 170.394 67.279 1.00 73.46 163 SER E C 1
ATOM 5510 O O . SER E 1 140 ? 164.612 170.730 66.395 1.00 73.46 163 SER E O 1
ATOM 5513 N N . THR E 1 141 ? 166.620 169.935 66.975 1.00 77.63 164 THR E N 1
ATOM 5514 C CA . THR E 1 141 ? 166.961 169.654 65.588 1.00 77.63 164 THR E CA 1
ATOM 5515 C C . THR E 1 141 ? 166.314 168.340 65.146 1.00 77.63 164 THR E C 1
ATOM 5516 O O . THR E 1 141 ? 166.186 167.414 65.950 1.00 77.63 164 THR E O 1
ATOM 5520 N N . PRO E 1 142 ? 165.885 168.240 63.884 1.00 74.19 165 PRO E N 1
ATOM 5521 C CA . PRO E 1 142 ? 165.232 167.000 63.428 1.00 74.19 165 PRO E CA 1
ATOM 5522 C C . PRO E 1 142 ? 166.091 165.755 63.575 1.00 74.19 165 PRO E C 1
ATOM 5523 O O . PRO E 1 142 ? 165.552 164.678 63.860 1.00 74.19 165 PRO E O 1
ATOM 5527 N N . THR E 1 143 ? 167.406 165.861 63.390 1.00 74.22 166 THR E N 1
ATOM 5528 C CA . THR E 1 143 ? 168.292 164.706 63.480 1.00 74.22 166 THR E CA 1
ATOM 5529 C C . THR E 1 143 ? 169.132 164.774 64.748 1.00 74.22 166 THR E C 1
ATOM 5530 O O . THR E 1 143 ? 169.938 165.702 64.909 1.00 74.22 166 THR E O 1
ATOM 5534 N N . PRO E 1 144 ? 168.963 163.835 65.682 1.00 69.27 167 PRO E N 1
ATOM 5535 C CA . PRO E 1 144 ? 169.782 163.847 66.900 1.00 69.27 167 PRO E CA 1
ATOM 5536 C C . PRO E 1 144 ? 171.052 163.023 66.750 1.00 69.27 167 PRO E C 1
ATOM 5537 O O . PRO E 1 144 ? 171.290 162.425 65.696 1.00 69.27 167 PRO E O 1
ATOM 5541 N N . THR E 1 145 ? 171.875 162.988 67.795 1.00 69.38 168 THR E N 1
ATOM 5542 C CA . THR E 1 145 ? 173.093 162.189 67.781 1.00 69.38 168 THR E CA 1
ATOM 5543 C C . THR E 1 145 ? 172.755 160.747 68.155 1.00 69.38 168 THR E C 1
ATOM 5544 O O . THR E 1 145 ? 171.589 160.372 68.302 1.00 69.38 168 THR E O 1
ATOM 5548 N N . ALA E 1 146 ? 173.780 159.917 68.319 1.00 67.56 169 ALA E N 1
ATOM 5549 C CA . ALA E 1 146 ? 173.604 158.510 68.640 1.00 67.56 169 ALA E CA 1
ATOM 5550 C C . ALA E 1 146 ? 173.658 158.290 70.147 1.00 67.56 169 ALA E C 1
ATOM 5551 O O . ALA E 1 146 ? 174.315 159.033 70.881 1.00 67.56 169 ALA E O 1
ATOM 5553 N N . GLY E 1 147 ? 172.957 157.258 70.599 1.00 66.68 170 GLY E N 1
ATOM 5554 C CA . GLY E 1 147 ? 172.949 156.920 72.007 1.00 66.68 170 GLY E CA 1
ATOM 5555 C C . GLY E 1 147 ? 171.742 156.069 72.346 1.00 66.68 170 GLY E C 1
ATOM 5556 O O . GLY E 1 147 ? 171.023 155.595 71.464 1.00 66.68 170 GLY E O 1
ATOM 5557 N N . THR E 1 148 ? 171.533 155.891 73.651 1.00 63.86 171 THR E N 1
ATOM 5558 C CA . THR E 1 148 ? 170.411 155.119 74.187 1.00 63.86 171 THR E CA 1
ATOM 5559 C C . THR E 1 148 ? 169.682 156.016 75.184 1.00 63.86 171 THR E C 1
ATOM 5560 O O . THR E 1 148 ? 169.968 155.987 76.384 1.00 63.86 171 THR E O 1
ATOM 5564 N N . TYR E 1 149 ? 168.745 156.814 74.681 1.00 62.02 172 TYR E N 1
ATOM 5565 C CA . TYR E 1 149 ? 168.017 157.746 75.530 1.00 62.02 172 TYR E CA 1
ATOM 5566 C C . TYR E 1 149 ? 167.087 156.988 76.471 1.00 62.02 172 TYR E C 1
ATOM 5567 O O . TYR E 1 149 ? 166.442 156.012 76.080 1.00 62.02 172 TYR E O 1
ATOM 5576 N N . THR E 1 150 ? 167.019 157.443 77.721 1.00 58.61 173 THR E N 1
ATOM 5577 C CA . THR E 1 150 ? 166.238 156.764 78.744 1.00 58.61 173 THR E CA 1
ATOM 5578 C C . THR E 1 150 ? 165.536 157.788 79.624 1.00 58.61 173 THR E C 1
ATOM 5579 O O . THR E 1 150 ? 165.935 158.951 79.704 1.00 58.61 173 THR E O 1
ATOM 5583 N N . ASP E 1 151 ? 164.479 157.328 80.288 1.00 58.02 174 ASP E N 1
ATOM 5584 C CA . ASP E 1 151 ? 163.701 158.141 81.213 1.00 58.02 174 ASP E CA 1
ATOM 5585 C C . ASP E 1 151 ? 162.839 157.197 82.039 1.00 58.02 174 ASP E C 1
ATOM 5586 O O . ASP E 1 151 ? 162.503 156.095 81.596 1.00 58.02 174 ASP E O 1
ATOM 5591 N N . THR E 1 152 ? 162.489 157.639 83.244 1.00 55.35 175 THR E N 1
ATOM 5592 C CA . THR E 1 152 ? 161.664 156.855 84.152 1.00 55.35 175 THR E CA 1
ATOM 5593 C C . THR E 1 152 ? 160.519 157.711 84.671 1.00 55.35 175 THR E C 1
ATOM 5594 O O . THR E 1 152 ? 160.693 158.904 84.934 1.00 55.35 175 THR E O 1
ATOM 5598 N N . LEU E 1 153 ? 159.353 157.093 84.818 1.00 51.86 176 LEU E N 1
ATOM 5599 C CA . LEU E 1 153 ? 158.149 157.746 85.303 1.00 51.86 176 LEU E CA 1
ATOM 5600 C C . LEU E 1 153 ? 157.812 157.235 86.702 1.00 51.86 176 LEU E C 1
ATOM 5601 O O . LEU E 1 153 ? 158.579 156.488 87.317 1.00 51.86 176 LEU E O 1
ATOM 5606 N N . LEU E 1 154 ? 156.658 157.657 87.214 1.00 51.86 177 LEU E N 1
ATOM 5607 C CA . LEU E 1 154 ? 156.149 157.184 88.499 1.00 51.86 177 LEU E CA 1
ATOM 5608 C C . LEU E 1 154 ? 154.631 157.122 88.398 1.00 51.86 177 LEU E C 1
ATOM 5609 O O . LEU E 1 154 ? 153.959 158.155 88.482 1.00 51.86 177 LEU E O 1
ATOM 5614 N N . VAL E 1 155 ? 154.095 155.918 88.220 1.00 50.20 178 VAL E N 1
ATOM 5615 C CA . VAL E 1 155 ? 152.674 155.704 87.971 1.00 50.20 178 VAL E CA 1
ATOM 5616 C C . VAL E 1 155 ? 152.005 155.320 89.282 1.00 50.20 178 VAL E C 1
ATOM 5617 O O . VAL E 1 155 ? 152.444 154.383 89.961 1.00 50.20 178 VAL E O 1
ATOM 5621 N N . THR E 1 156 ? 150.945 156.042 89.637 1.00 53.00 179 THR E N 1
ATOM 5622 C CA . THR E 1 156 ? 150.199 155.814 90.866 1.00 53.00 179 THR E CA 1
ATOM 5623 C C . THR E 1 156 ? 148.748 155.505 90.528 1.00 53.00 179 THR E C 1
ATOM 5624 O O . THR E 1 156 ? 148.113 156.247 89.771 1.00 53.00 179 THR E O 1
ATOM 5628 N N . ILE E 1 157 ? 148.229 154.414 91.084 1.00 54.03 180 ILE E N 1
ATOM 5629 C CA . ILE E 1 157 ? 146.830 154.034 90.932 1.00 54.03 180 ILE E CA 1
ATOM 5630 C C . ILE E 1 157 ? 146.166 154.192 92.292 1.00 54.03 180 ILE E C 1
ATOM 5631 O O . ILE E 1 157 ? 146.528 153.505 93.255 1.00 54.03 180 ILE E O 1
ATOM 5636 N N . ALA E 1 158 ? 145.192 155.094 92.375 1.00 61.23 181 ALA E N 1
ATOM 5637 C CA . ALA E 1 158 ? 144.439 155.335 93.598 1.00 61.23 181 ALA E CA 1
ATOM 5638 C C . ALA E 1 158 ? 142.968 155.048 93.337 1.00 61.23 181 ALA E C 1
ATOM 5639 O O . ALA E 1 158 ? 142.442 155.402 92.277 1.00 61.23 181 ALA E O 1
ATOM 5641 N N . TRP E 1 159 ? 142.309 154.413 94.301 1.00 62.17 182 TRP E N 1
ATOM 5642 C CA . TRP E 1 159 ? 140.912 154.030 94.136 1.00 62.17 182 TRP E CA 1
ATOM 5643 C C . TRP E 1 159 ? 140.230 153.798 95.480 1.00 62.17 182 TRP E C 1
ATOM 5644 O O . TRP E 1 159 ? 139.007 153.679 95.555 1.00 62.17 182 TRP E O 1
#

Foldseek 3Di:
DDDDDDDDDDDDDDDFDQAKPPWDDDPPPGGQADFDQDDDFLDADKTKTAGQHPPGAIFGQGEADDFKKKAKAAKPDDDPQWHWWAFPPDRPQIFTKFKWQDPVRPHGHTHGDIDRPRVSYPGPRHGGRIMMMGHQPPGPDSGTDDGDIDIDMDMDMGD/DDDDDDDDDDDDDDDFDQAKPPWDDDPPPGGQADFDQDDDFLDADKTKTAGQHPPGAIFGQGEADDFKKKAKAAKPDDDPQWHWWAFPPDRPQIFTKFKWQDPVRPHGHTHGDIDRPRVSYPGPRHGGRIMMMGHQPPGPDSGTDDGDIDIDMDMDMGD/DDDDDDDDDDDDDDDFDQAKPPWDDDPPPGGQADFDQDDDFLDADKTKTAGQHPPGAIFGQGEADDFKKKAKAAKPDDDPQWHWWAFPPDRPQIFTKFKWQDPVRPHGHTHGDIDRPRVSYPGPRHGGRIMMMGHQPPGPDSGTDDGDIDIDMDMDMGD/DDDDDDDDDDDDDDDFDQAKPPWDDDPPPGGQADFDQDDDFLDADKTKTAGQHPPGAIFGQGEADDFKKKAKAAKPDDDPQWHWWAFPPDRPQIFTKFKWQDPVRPHGHTHGDIDRPRVSYPGPRHGGRIMMMGHQPPGPDSGTDDGDIDIDMDMDMGD/DDDDDDDDDDDDDDDFDQAKPPWDDDPPPGGQADFDQDDDFLDADKTKTAGQHPPGAIFGQGEADDFKKKAKAAKPDDDPQWHWWAFPPDRPQIFTKFKWQDPVRPHGHTHGDIDRPRVSYPGPRHGGRIMMMGHQPPGPDSGTDDGDIDIDMDMDMGD

Organism: Pseudomonas aeruginosa (strain ATCC 15692 / DSM 22644 / CIP 104116 / JCM 14847 / LMG 12228 / 1C / PRS 101 / PAO1) (NCBI:txid208964)

Sequence (795 aa):
AGTLIGQVGVQMVIGAGCTIINGSVSGGINQWGTLDFGSHSDLTNVVDAQTVGTSGNIQIQCSTGLTPSLTVNAGLHASGGQRYMQNTTTTSSTIAYNIYSDAARSALIQANTPVDISSVSTGTAVNIPLYGRVVPTGQSTPTPTAGTYTDTLLVTIAWAGTLIGQVGVQMVIGAGCTIINGSVSGGINQWGTLDFGSHSDLTNVVDAQTVGTSGNIQIQCSTGLTPSLTVNAGLHASGGQRYMQNTTTTSSTIAYNIYSDAARSALIQANTPVDISSVSTGTAVNIPLYGRVVPTGQSTPTPTAGTYTDTLLVTIAWAGTLIGQVGVQMVIGAGCTIINGSVSGGINQWGTLDFGSHSDLTNVVDAQTVGTSGNIQIQCSTGLTPSLTVNAGLHASGGQRYMQNTTTTSSTIAYNIYSDAARSALIQANTPVDISSVSTGTAVNIPLYGRVVPTGQSTPTPTAGTYTDTLLVTIAWAGTLIGQVGVQMVIGAGCTIINGSVSGGINQWGTLDFGSHSDLTNVVDAQTVGTSGNIQIQCSTGLTPSLTVNAGLHASGGQRYMQNTTTTSSTIAYNIYSDAARSALIQANTPVDISSVSTGTAVNIPLYGRVVPTGQSTPTPTAGTYTDTLLVTIAWAGTLIGQVGVQMVIGAGCTIINGSVSGGINQWGTLDFGSHSDLTNVVDAQTVGTSGNIQIQCSTGLTPSLTVNAGLHASGGQRYMQNTTTTSSTIAYNIYSDAARSALIQANTPVDISSVSTGTAVNIPLYGRVVPTGQSTPTPTAGTYTDTLLVTIAW